Protein AF-A0A2A6BY30-F1 (afdb_monomer_lite)

InterPro domains:
  IPR001320 Ionotropic glutamate receptor, C-terminal [PF00060] (254-496)
  IPR014044 CAP domain [PF00188] (593-702)
  IPR014044 CAP domain [SM00198] (586-741)
  IPR019594 Ionotropic glutamate receptor, L-glutamate and glycine-binding domain [PF10613] (104-178)
  IPR019594 Ionotropic glutamate receptor, L-glutamate and glycine-binding domain [SM00918] (111-172)
  IPR035940 CAP superfamily [G3DSA:3.40.33.10] (583-754)
  IPR035940 CAP superfamily [SSF55797] (573-708)
  IPR052192 Ionotropic receptor [PTHR42643] (30-524)

Sequence (761 aa):
MLQLISVLFLLLIIASQLHGQQTIESLLSSLPTVSSSVQAENMTDMIIDLDHVLASVNKTEPVDSTIVPPPKTGFGDRPYMHAINNNYKKEDLLNRTLRLVIPKIEPPYVNYVNFSNSEVVRRGYGPGVVIEILKELSRRLNLTYEMIPYREGQWGSLENGNWSGAFGMMYRKEADILGGGAIMKSPEKFSDNTWLIVTAPFTWEVSISLEELVDERPTGRKDVDKQCMATHSNLDCASGVILYIFVRILIYANEHQFSMIQSVWIFYSVTLQQRGPVQPRSWTCRVLLSLWWMGSLTLWGTFTGALIALFAINKTTMPFYNVNQLLKLIQNGHWQIVMDGTTMTRTNMIKDSGGQTYKDLWYEMSVNRKVVYVQGTAIGVEYILTNANYVLFGPEDTIKYWVAADCRLKKINEGILPTYLSIPFAKNSEYSTYASNLIRELAERGFVEKWIRDYISFMAITNGNNKQCNTTNTASSKYLDLNKSQGAFWVLISGFVFAVTLFVMEILYNGIRTLFEFYKETILTRPVKRCEEKSMELRFSQKINRVMSNEPEVMSSLPRLFLILILSPVLSSFDESYVKREISVDLPHQIISYYNLLRDLHDSPPVIIDQELSGSALSWARHLSMTSNEDKCLYHSRLGGENIYFAWSTWGYNELEFARAAIRAFYEEIKFYNYSQPGLNLPAAHFTNMIWRNCEKIGIGVFHMNYTSSHGACKVKGTIDRPAMGYMLVVHQWPPSNIISPIEFERNVRPPKRSYSFEMR

Foldseek 3Di:
DVVVVVVVVVVVVVVVVDPDPPVVVVVVVPDDPDDDDDDDDDDPDDDPPPVVVVVVVPPPDDDPPPCPDPVPPDPPDDPAAPDQPPPDDLVVQADEEFEEEALAQFPQAAPDDDQDPVVCVVVVAGRHLLVVLVVVVCVSRVYHYDYDDFDPSFPFDQDPNATDGPVNCLQVVVGFWYRGWDWDDGCPPVPDWFNWFWFDKFFWWKKFQVLDPPLPPPPVPPPPVVVVVVVVLVVLLVQLVVLQVVQVVCVVVVWDHDDSVLSSVCLVCLLVVHDRPDAIDDPVSVVSSVVSNVVSVVVVVVVVVVVVVVLLDRDSDDCDQDLLSVLVCLVVVQAAEEEAPSDCVVLVCLCPDPDPSSVSVNCSCPVVVRYDHDNDVVVVLVVSNVDPRYMYTDGPLSLLLVCQLDVSMDIRPDTDDIITTTIGGRIPDSCSSVSSVSSSVCVSVCVSVVSSVSNSVVNSVVSVVPPRSDPDDDPPVSDCDCVNVVVVVVVVVVVVVVVVVVVVVVVVVVVVVVVVVVVVCVVVPDDPDDDDPDDPVVVVVVVVVVVVPDDDDDDDDDDPVVCCVPVVVVVVPDDDDDDDPDDPPCLVVLLLVLLQVVLVLFVAHRAAADAVQQVVQQVVLVCLVPDADQPDSDDDDPQALKDKDKDKALVDDDSNRVSCVRSCCLQVLVVVDDLVQFFDDPSNNSNQSSNFRPWHYKHKHKDKDWAQPQRHPVRDDHHVVGTMIMMMIMMHTPPHTRDGDSVSRNVGGGDGPDDDDPDDD

Secondary structure (DSSP, 8-state):
-HHHHHHHHHHHHHHHH---TTHHHHHHTT-----------S--SS---HHHHHHHHS-----------S--------TTS--------GGGGSS-EEEEE-----TTT-S-S---HHHHHHHSS-S-HHHHHHHHHHHHHT-EEEEE--SS-----EETTEE-HHHHHHHTTS-SEE-S-EEE--GGG-TTT--EEEEEEE-EEEEEE-TT-----S----SHHHHHHHHHHHHHHHHHHHHHHHHHHGGGGT-----HHHHHHHHHHHHTTPPPS----SHHHHHHHHHHHHHHHHHHHHHHHHHHHHHH------S-SSHHHHHHHHHTTS-EEEEETT-THHHHHHHT--SHHHHHHHHHHHTS--EEEESSHHHHHHHHHHSTTEEEEEEHHHHHHHHHH-TTEEEEEEES--EEEEEEB-TT-TTHHHHHHHHHHHHHTTHHHHHHHHHHHHHHHHTT--S---SS---------HHHHHHHHHHHHHHHHHHHHHHHHHHHHHHHHHHHHHHHHHHHT-----S--SSSHHHHHHHHHHHTTS-------S-HHHHHHHHTTTTT------------TTHHHHHHHHHHHHHHTTTPPPPEE-HHHHHHHHHHHHHHHH---SS-S----TTSSEEEEEEEESS---HHHHHHHHHHHHHGGGGG--TTS-S--GGGHHHHHHT-TT--EEEEEEEEEEESS-BGGGTB---SSSPEEEEEEEEEEES-S--S-HHHHHHH-PPPSS-------

Radius of gyration: 52.26 Å; chains: 1; bounding box: 102×67×150 Å

Organism: Pristionchus pacificus (NCBI:txid54126)

pLDDT: mean 70.7, std 21.25, range [24.23, 96.56]

Structure (mmCIF, N/CA/C/O backbone):
data_AF-A0A2A6BY30-F1
#
_entry.id   AF-A0A2A6BY30-F1
#
loop_
_atom_site.group_PDB
_atom_site.id
_atom_site.type_symbol
_atom_site.label_atom_id
_atom_site.label_alt_id
_atom_site.label_comp_id
_atom_site.label_asym_id
_atom_site.label_entity_id
_atom_site.label_seq_id
_atom_site.pdbx_PDB_ins_code
_atom_site.Cartn_x
_atom_site.Cartn_y
_atom_site.Cartn_z
_atom_site.occupancy
_atom_site.B_iso_or_equiv
_atom_site.auth_seq_id
_atom_site.auth_comp_id
_atom_site.auth_asym_id
_atom_site.auth_atom_id
_atom_site.pdbx_PDB_model_num
ATOM 1 N N . MET A 1 1 ? 30.949 18.738 -5.138 1.00 33.25 1 MET A N 1
ATOM 2 C CA . MET A 1 1 ? 31.839 17.675 -5.672 1.00 33.25 1 MET A CA 1
ATOM 3 C C . MET A 1 1 ? 31.997 17.718 -7.191 1.00 33.25 1 MET A C 1
ATOM 5 O O . MET A 1 1 ? 33.119 17.904 -7.631 1.00 33.25 1 MET A O 1
ATOM 9 N N . LEU A 1 2 ? 30.933 17.629 -8.002 1.00 33.72 2 LEU A N 1
ATOM 10 C CA . LEU A 1 2 ? 31.044 17.678 -9.478 1.00 33.72 2 LEU A CA 1
ATOM 11 C C . LEU A 1 2 ? 31.686 18.970 -10.030 1.00 33.72 2 LEU A C 1
ATOM 13 O O . LEU A 1 2 ? 32.495 18.893 -10.947 1.00 33.72 2 LEU A O 1
ATOM 17 N N . GLN A 1 3 ? 31.428 20.131 -9.417 1.00 34.69 3 GLN A N 1
ATOM 18 C CA . GLN A 1 3 ? 32.106 21.389 -9.779 1.00 34.69 3 GLN A CA 1
ATOM 19 C C . GLN A 1 3 ? 33.603 21.408 -9.408 1.00 34.69 3 GLN A C 1
ATOM 21 O O . GLN A 1 3 ? 34.427 21.972 -10.124 1.00 34.69 3 GLN A O 1
ATOM 26 N N . LEU A 1 4 ? 33.976 20.736 -8.316 1.00 36.81 4 LEU A N 1
ATOM 27 C CA . LEU A 1 4 ? 35.372 20.580 -7.891 1.00 36.81 4 LEU A CA 1
ATOM 28 C C . LEU A 1 4 ? 36.141 19.673 -8.859 1.00 36.81 4 LEU A C 1
ATOM 30 O O . LEU A 1 4 ? 37.288 19.953 -9.190 1.00 36.81 4 LEU A O 1
ATOM 34 N N . ILE A 1 5 ? 35.472 18.638 -9.374 1.00 47.06 5 ILE A N 1
ATOM 35 C CA . ILE A 1 5 ? 36.014 17.743 -10.398 1.00 47.06 5 ILE A CA 1
ATOM 36 C C . ILE A 1 5 ? 36.210 18.499 -11.716 1.00 47.06 5 ILE A C 1
ATOM 38 O O . ILE A 1 5 ? 37.262 18.344 -12.323 1.00 47.06 5 ILE A O 1
ATOM 42 N N . SER A 1 6 ? 35.283 19.375 -12.127 1.00 41.75 6 SER A N 1
ATOM 43 C CA . SER A 1 6 ? 35.460 20.190 -13.342 1.00 41.75 6 SER A CA 1
ATOM 44 C C . SER A 1 6 ? 36.597 21.213 -13.237 1.00 41.75 6 SER A C 1
ATOM 46 O O . SER A 1 6 ? 37.291 21.443 -14.224 1.00 41.75 6 SER A O 1
ATOM 48 N N . VAL A 1 7 ? 36.840 21.786 -12.050 1.00 51.97 7 VAL A N 1
ATOM 49 C CA . VAL A 1 7 ? 37.968 22.709 -11.814 1.00 51.97 7 VAL A CA 1
ATOM 50 C C . VAL A 1 7 ? 39.300 21.955 -11.810 1.00 51.97 7 VAL A C 1
ATOM 52 O O . VAL A 1 7 ? 40.253 22.399 -12.447 1.00 51.97 7 VAL A O 1
ATOM 55 N N . LEU A 1 8 ? 39.355 20.771 -11.188 1.00 49.41 8 LEU A N 1
ATOM 56 C CA . LEU A 1 8 ? 40.518 19.879 -11.279 1.00 49.41 8 LEU A CA 1
ATOM 57 C C . LEU A 1 8 ? 40.790 19.438 -12.723 1.00 49.41 8 LEU A C 1
ATOM 59 O O . LEU A 1 8 ? 41.944 19.349 -13.132 1.00 49.41 8 LEU A O 1
ATOM 63 N N . PHE A 1 9 ? 39.734 19.208 -13.505 1.00 47.56 9 PHE A N 1
ATOM 64 C CA . PHE A 1 9 ? 39.830 18.852 -14.918 1.00 47.56 9 PHE A CA 1
ATOM 65 C C . PHE A 1 9 ? 40.419 19.997 -15.750 1.00 47.56 9 PHE A C 1
ATOM 67 O O . PHE A 1 9 ? 41.299 19.764 -16.574 1.00 47.56 9 PHE A O 1
ATOM 74 N N . LEU A 1 10 ? 40.005 21.241 -15.489 1.00 48.12 10 LEU A N 1
ATOM 75 C CA . LEU A 1 10 ? 40.558 22.424 -16.152 1.00 48.12 10 LEU A CA 1
ATOM 76 C C . LEU A 1 10 ? 42.039 22.639 -15.799 1.00 48.12 10 LEU A C 1
ATOM 78 O O . LEU A 1 10 ? 42.848 22.934 -16.676 1.00 48.12 10 LEU A O 1
ATOM 82 N N . LEU A 1 11 ? 42.408 22.435 -14.530 1.00 48.81 11 LEU A N 1
ATOM 83 C CA . LEU A 1 11 ? 43.788 22.567 -14.051 1.00 48.81 11 LEU A CA 1
ATOM 84 C C . LEU A 1 11 ? 44.710 21.481 -14.623 1.00 48.81 11 LEU A C 1
ATOM 86 O O . LEU A 1 11 ? 45.842 21.776 -14.998 1.00 48.81 11 LEU A O 1
ATOM 90 N N . LEU A 1 12 ? 44.218 20.247 -14.769 1.00 52.03 12 LEU A N 1
ATOM 91 C CA . LEU A 1 12 ? 44.946 19.155 -15.426 1.00 52.03 12 LEU A CA 1
ATOM 92 C C . LEU A 1 12 ? 45.107 19.383 -16.936 1.00 52.03 12 LEU A C 1
ATOM 94 O O . LEU A 1 12 ? 46.146 19.040 -17.500 1.00 52.03 12 LEU A O 1
ATOM 98 N N . ILE A 1 13 ? 44.124 20.013 -17.588 1.00 49.66 13 ILE A N 1
ATOM 99 C CA . ILE A 1 13 ? 44.218 20.417 -18.997 1.00 49.66 13 ILE A CA 1
ATOM 100 C C . ILE A 1 13 ? 45.301 21.488 -19.175 1.00 49.66 13 ILE A C 1
ATOM 102 O O . ILE A 1 13 ? 46.151 21.334 -20.053 1.00 49.66 13 ILE A O 1
ATOM 106 N N . ILE A 1 14 ? 45.325 22.511 -18.312 1.00 47.56 14 ILE A N 1
ATOM 107 C CA . ILE A 1 14 ? 46.341 23.578 -18.325 1.00 47.56 14 ILE A CA 1
ATOM 108 C C . ILE A 1 14 ? 47.738 23.003 -18.039 1.00 47.56 14 ILE A C 1
ATOM 110 O O . ILE A 1 14 ? 48.695 23.344 -18.734 1.00 47.56 14 ILE A O 1
ATOM 114 N N . ALA A 1 15 ? 47.850 22.067 -17.092 1.00 43.84 15 ALA A N 1
ATOM 115 C CA . ALA A 1 15 ? 49.105 21.388 -16.771 1.00 43.84 15 ALA A CA 1
ATOM 116 C C . ALA A 1 15 ? 49.618 20.486 -17.912 1.00 43.84 15 ALA A C 1
ATOM 118 O O . ALA A 1 15 ? 50.825 20.350 -18.082 1.00 43.84 15 ALA A O 1
ATOM 119 N N . SER A 1 16 ? 48.730 19.900 -18.726 1.00 45.09 16 SER A N 1
ATOM 120 C CA . SER A 1 16 ? 49.138 19.059 -19.866 1.00 45.09 16 SER A CA 1
ATOM 121 C C . SER A 1 16 ? 49.586 19.851 -21.104 1.00 45.09 16 SER A C 1
ATOM 123 O O . SER A 1 16 ? 50.253 19.292 -21.972 1.00 45.09 16 SER A O 1
ATOM 125 N N . GLN A 1 17 ? 49.233 21.140 -21.196 1.00 46.47 17 GLN A N 1
ATOM 126 C CA . GLN A 1 17 ? 49.525 22.002 -22.353 1.00 46.47 17 GLN A CA 1
ATOM 127 C C . GLN A 1 17 ? 50.845 22.787 -22.222 1.00 46.47 17 GLN A C 1
ATOM 129 O O . GLN A 1 17 ? 51.369 23.268 -23.224 1.00 46.47 17 GLN A O 1
ATOM 134 N N . LEU A 1 18 ? 51.417 22.906 -21.019 1.00 41.84 18 LEU A N 1
ATOM 135 C CA . LEU A 1 18 ? 52.656 23.653 -20.774 1.00 41.84 18 LEU A CA 1
ATOM 136 C C . LEU A 1 18 ? 53.847 22.698 -20.616 1.00 41.84 18 LEU A C 1
ATOM 138 O O . LEU A 1 18 ? 54.135 22.187 -19.538 1.00 41.84 18 LEU A O 1
ATOM 142 N N . HIS A 1 19 ? 54.563 22.464 -21.716 1.00 48.75 19 HIS A N 1
ATOM 143 C CA . HIS A 1 19 ? 55.845 21.758 -21.707 1.00 48.75 19 HIS A CA 1
ATOM 144 C C . HIS A 1 19 ? 56.941 22.709 -21.188 1.00 48.75 19 HIS A C 1
ATOM 146 O O . HIS A 1 19 ? 57.537 23.463 -21.952 1.00 48.75 19 HIS A O 1
ATOM 152 N N . GLY A 1 20 ? 57.176 22.725 -19.874 1.00 39.56 20 GLY A N 1
ATOM 153 C CA . GLY A 1 20 ? 58.232 23.544 -19.273 1.00 39.56 20 GLY A CA 1
ATOM 154 C C . GLY A 1 20 ? 58.295 23.399 -17.756 1.00 39.56 20 GLY A C 1
ATOM 155 O O . GLY A 1 20 ? 57.488 23.965 -17.031 1.00 39.56 20 GLY A O 1
ATOM 156 N N . GLN A 1 21 ? 59.276 22.644 -17.269 1.00 43.91 21 GLN A N 1
ATOM 157 C CA . GLN A 1 21 ? 59.407 22.230 -15.867 1.00 43.91 21 GLN A CA 1
ATOM 158 C C . GLN A 1 21 ? 59.802 23.369 -14.895 1.00 43.91 21 GLN A C 1
ATOM 160 O O . GLN A 1 21 ? 59.865 23.138 -13.695 1.00 43.91 21 GLN A O 1
ATOM 165 N N . GLN A 1 22 ? 60.044 24.597 -15.379 1.00 42.16 22 GLN A N 1
ATOM 166 C CA . GLN A 1 22 ? 60.512 25.732 -14.561 1.00 42.16 22 GLN A CA 1
ATOM 167 C C . GLN A 1 22 ? 59.430 26.765 -14.195 1.00 42.16 22 GLN A C 1
ATOM 169 O O . GLN A 1 22 ? 59.642 27.565 -13.290 1.00 42.16 22 GLN A O 1
ATOM 174 N N . THR A 1 23 ? 58.256 26.751 -14.831 1.00 42.25 23 THR A N 1
ATOM 175 C CA . THR A 1 23 ? 57.176 27.722 -14.547 1.00 42.25 23 THR A CA 1
ATOM 176 C C . THR A 1 23 ? 56.245 27.291 -13.413 1.00 42.25 23 THR A C 1
ATOM 178 O O . THR A 1 23 ? 55.549 28.128 -12.845 1.00 42.25 23 THR A O 1
ATOM 181 N N . ILE A 1 24 ? 56.234 26.004 -13.048 1.00 45.97 24 ILE A N 1
ATOM 182 C CA . ILE A 1 24 ? 55.342 25.462 -12.008 1.00 45.97 24 ILE A CA 1
ATOM 183 C C . ILE A 1 24 ? 55.808 25.879 -10.603 1.00 45.97 24 ILE A C 1
ATOM 185 O O . ILE A 1 24 ? 54.979 26.234 -9.766 1.00 45.97 24 ILE A O 1
ATOM 189 N N . GLU A 1 25 ? 57.120 25.930 -10.355 1.00 43.41 25 GLU A N 1
ATOM 190 C CA . GLU A 1 25 ? 57.662 26.344 -9.053 1.00 43.41 25 GLU A CA 1
ATOM 191 C C . GLU A 1 25 ? 57.509 27.855 -8.799 1.00 43.41 25 GLU A C 1
ATOM 193 O O . GLU A 1 25 ? 57.219 28.245 -7.669 1.00 43.41 25 GLU A O 1
ATOM 198 N N . SER A 1 26 ? 57.579 28.709 -9.834 1.00 43.16 26 SER A N 1
ATOM 199 C CA . SER A 1 26 ? 57.380 30.163 -9.669 1.00 43.16 26 SER A CA 1
ATOM 200 C C . SER A 1 26 ? 55.904 30.571 -9.524 1.00 43.16 26 SER A C 1
ATOM 202 O O . SER A 1 26 ? 55.591 31.619 -8.953 1.00 43.16 26 SER A O 1
ATOM 204 N N . LEU A 1 27 ? 54.975 29.758 -10.042 1.00 39.09 27 LEU A N 1
ATOM 205 C CA . LEU A 1 27 ? 53.528 29.954 -9.876 1.00 39.09 27 LEU A CA 1
ATOM 206 C C . LEU A 1 27 ? 53.037 29.469 -8.506 1.00 39.09 27 LEU A C 1
ATOM 208 O O . LEU A 1 27 ? 52.158 30.093 -7.918 1.00 39.09 27 LEU A O 1
ATOM 212 N N . LEU A 1 28 ? 53.639 28.410 -7.956 1.00 43.88 28 LEU A N 1
ATOM 213 C CA . LEU A 1 28 ? 53.356 27.952 -6.592 1.00 43.88 28 LEU A CA 1
ATOM 214 C C . LEU A 1 28 ? 53.924 28.901 -5.524 1.00 43.88 28 LEU A C 1
ATOM 216 O O . LEU A 1 28 ? 53.321 29.040 -4.462 1.00 43.88 28 LEU A O 1
ATOM 220 N N . SER A 1 29 ? 55.029 29.601 -5.807 1.00 42.88 29 SER A N 1
ATOM 221 C CA . SER A 1 29 ? 55.649 30.553 -4.873 1.00 42.88 29 SER A CA 1
ATOM 222 C C . SER A 1 29 ? 55.017 31.953 -4.859 1.00 42.88 29 SER A C 1
ATOM 224 O O . SER A 1 29 ? 55.429 32.787 -4.056 1.00 42.88 29 SER A O 1
ATOM 226 N N . SER A 1 30 ? 54.062 32.247 -5.750 1.00 38.50 30 SER A N 1
ATOM 227 C CA . SER A 1 30 ? 53.419 33.570 -5.882 1.00 38.50 30 SER A CA 1
ATOM 228 C C . SER A 1 30 ? 51.968 33.619 -5.383 1.00 38.50 30 SER A C 1
ATOM 230 O O . SER A 1 30 ? 51.309 34.652 -5.502 1.00 38.50 30 SER A O 1
ATOM 232 N N . LEU A 1 31 ? 51.467 32.539 -4.776 1.00 32.06 31 LEU A N 1
ATOM 233 C CA . LEU A 1 31 ? 50.150 32.534 -4.138 1.00 32.06 31 LEU A CA 1
ATOM 234 C C . LEU A 1 31 ? 50.190 33.324 -2.815 1.00 32.06 31 LEU A C 1
ATOM 236 O O . LEU A 1 31 ? 50.985 32.991 -1.933 1.00 32.06 31 LEU A O 1
ATOM 240 N N . PRO A 1 32 ? 49.340 34.353 -2.636 1.00 30.23 32 PRO A N 1
ATOM 241 C CA . PRO A 1 32 ? 49.286 35.098 -1.391 1.00 30.23 32 PRO A CA 1
ATOM 242 C C . PRO A 1 32 ? 48.630 34.241 -0.304 1.00 30.23 32 PRO A C 1
ATOM 244 O O . PRO A 1 32 ? 47.527 33.718 -0.470 1.00 30.23 32 PRO A O 1
ATOM 247 N N . THR A 1 33 ? 49.296 34.127 0.843 1.00 42.72 33 THR A N 1
ATOM 248 C CA . THR A 1 33 ? 48.683 33.650 2.084 1.00 42.72 33 THR A CA 1
ATOM 249 C C . THR A 1 33 ? 47.653 34.682 2.535 1.00 42.72 33 THR A C 1
ATOM 251 O O . THR A 1 33 ? 48.025 35.720 3.081 1.00 42.72 33 THR A O 1
ATOM 254 N N . VAL A 1 34 ? 46.365 34.425 2.295 1.00 26.98 34 VAL A N 1
ATOM 255 C CA . VAL A 1 34 ? 45.281 35.269 2.811 1.00 26.98 34 VAL A CA 1
ATOM 256 C C . VAL A 1 34 ? 44.438 34.477 3.799 1.00 26.98 34 VAL A C 1
ATOM 258 O O . VAL A 1 34 ? 43.684 33.567 3.464 1.00 26.98 34 VAL A O 1
ATOM 261 N N . SER A 1 35 ? 44.637 34.878 5.047 1.00 26.48 35 SER A N 1
ATOM 262 C CA . SER A 1 35 ? 43.783 34.716 6.210 1.00 26.48 35 SER A CA 1
ATOM 263 C C . SER A 1 35 ? 42.327 35.115 5.951 1.00 26.48 35 SER A C 1
ATOM 265 O O . SER A 1 35 ? 42.061 36.132 5.319 1.00 26.48 35 SER A O 1
ATOM 267 N N . SER A 1 36 ? 41.416 34.343 6.544 1.00 33.19 36 SER A N 1
ATOM 268 C CA . SER A 1 36 ? 40.097 34.737 7.061 1.00 33.19 36 SER A CA 1
ATOM 269 C C . SER A 1 36 ? 39.609 36.164 6.756 1.00 33.19 36 SER A C 1
ATOM 271 O O . SER A 1 36 ? 40.077 37.119 7.376 1.00 33.19 36 SER A O 1
ATOM 273 N N . SER A 1 37 ? 38.586 36.301 5.908 1.00 27.16 37 SER A N 1
ATOM 274 C CA . SER A 1 37 ? 37.353 37.062 6.194 1.00 27.16 37 SER A CA 1
ATOM 275 C C . SER A 1 37 ? 36.474 37.224 4.941 1.00 27.16 37 SER A C 1
ATOM 277 O O . SER A 1 37 ? 36.976 37.372 3.833 1.00 27.16 37 SER A O 1
ATOM 279 N N . VAL A 1 38 ? 35.158 37.273 5.187 1.00 24.55 38 VAL A N 1
ATOM 280 C CA . VAL A 1 38 ? 34.067 37.801 4.340 1.00 24.55 38 VAL A CA 1
ATOM 281 C C . VAL A 1 38 ? 33.235 36.798 3.506 1.00 24.55 38 VAL A C 1
ATOM 283 O O . VAL A 1 38 ? 33.540 36.456 2.371 1.00 24.55 38 VAL A O 1
ATOM 286 N N . GLN A 1 39 ? 32.113 36.433 4.148 1.00 24.23 39 GLN A N 1
ATOM 287 C CA . GLN A 1 39 ? 30.737 36.228 3.655 1.00 24.23 39 GLN A CA 1
ATOM 288 C C . GLN A 1 39 ? 30.442 35.108 2.647 1.00 24.23 39 GLN A C 1
ATOM 290 O O . GLN A 1 39 ? 30.376 35.300 1.437 1.00 24.23 39 GLN A O 1
ATOM 295 N N . ALA A 1 40 ? 30.092 33.952 3.218 1.00 24.56 40 ALA A N 1
ATOM 296 C CA . ALA A 1 40 ? 29.190 32.984 2.618 1.00 24.56 40 ALA A CA 1
ATOM 297 C C . ALA A 1 40 ? 27.737 33.372 2.951 1.00 24.56 40 ALA A C 1
ATOM 299 O O . ALA A 1 40 ? 27.296 33.201 4.085 1.00 24.56 40 ALA A O 1
ATOM 300 N N . GLU A 1 41 ? 26.993 33.863 1.965 1.00 31.44 41 GLU A N 1
ATOM 301 C CA . GLU A 1 41 ? 25.533 33.770 1.954 1.00 31.44 41 GLU A CA 1
ATOM 302 C C . GLU A 1 41 ? 25.119 32.842 0.803 1.00 31.44 41 GLU A C 1
ATOM 304 O O . GLU A 1 41 ? 25.623 32.946 -0.316 1.00 31.44 41 GLU A O 1
ATOM 309 N N . ASN A 1 42 ? 24.187 31.938 1.114 1.00 34.75 42 ASN A N 1
ATOM 310 C CA . ASN A 1 42 ? 23.412 31.083 0.207 1.00 34.75 42 ASN A CA 1
ATOM 311 C C . ASN A 1 42 ? 24.061 29.820 -0.380 1.00 34.75 42 ASN A C 1
ATOM 313 O O . ASN A 1 42 ? 23.927 29.541 -1.572 1.00 34.75 42 ASN A O 1
ATOM 317 N N . MET A 1 43 ? 24.645 28.965 0.470 1.00 25.84 43 MET A N 1
ATOM 318 C CA . MET A 1 43 ? 24.829 27.548 0.113 1.00 25.84 43 MET A CA 1
ATOM 319 C C . MET A 1 43 ? 24.880 26.611 1.333 1.00 25.84 43 MET A C 1
ATOM 321 O O . MET A 1 43 ? 25.845 25.883 1.539 1.00 25.84 43 MET A O 1
ATOM 325 N N . THR A 1 44 ? 23.827 26.611 2.149 1.00 28.27 44 THR A N 1
ATOM 326 C CA . THR A 1 44 ? 23.632 25.650 3.253 1.00 28.27 44 THR A CA 1
ATOM 327 C C . THR A 1 44 ? 22.167 25.246 3.330 1.00 28.27 44 THR A C 1
ATOM 329 O O . THR A 1 44 ? 21.450 25.693 4.211 1.00 28.27 44 THR A O 1
ATOM 332 N N . ASP A 1 45 ? 21.729 24.418 2.381 1.00 27.77 45 ASP A N 1
ATOM 333 C CA . ASP A 1 45 ? 20.396 23.796 2.403 1.00 27.77 45 ASP A CA 1
ATOM 334 C C . ASP A 1 45 ? 20.429 22.392 1.771 1.00 27.77 45 ASP A C 1
ATOM 336 O O . ASP A 1 45 ? 19.528 21.992 1.043 1.00 27.77 45 ASP A O 1
ATOM 340 N N . MET A 1 46 ? 21.508 21.623 1.981 1.00 29.86 46 MET A N 1
ATOM 341 C CA . MET A 1 46 ? 21.488 20.172 1.715 1.00 29.86 46 MET A CA 1
ATOM 342 C C . MET A 1 46 ? 22.706 19.424 2.274 1.00 29.86 46 MET A C 1
ATOM 344 O O . MET A 1 46 ? 23.357 18.651 1.578 1.00 29.86 46 MET A O 1
ATOM 348 N N . ILE A 1 47 ? 23.030 19.626 3.548 1.00 27.52 47 ILE A N 1
ATOM 349 C CA . ILE A 1 47 ? 23.819 18.650 4.305 1.00 27.52 47 ILE A CA 1
ATOM 350 C C . ILE A 1 47 ? 23.072 18.459 5.616 1.00 27.52 47 ILE A C 1
ATOM 352 O O . ILE A 1 47 ? 22.948 19.387 6.406 1.00 27.52 47 ILE A O 1
ATOM 356 N N . ILE A 1 48 ? 22.490 17.272 5.777 1.00 34.00 48 ILE A N 1
ATOM 357 C CA . ILE A 1 48 ? 21.860 16.843 7.021 1.00 34.00 48 ILE A CA 1
ATOM 358 C C . ILE A 1 48 ? 22.960 16.848 8.073 1.00 34.00 48 ILE A C 1
ATOM 360 O O . ILE A 1 48 ? 23.902 16.059 8.022 1.00 34.00 48 ILE A O 1
ATOM 364 N N . ASP A 1 49 ? 22.830 17.817 8.962 1.00 30.41 49 ASP A N 1
ATOM 365 C CA . ASP A 1 49 ? 23.727 18.114 10.052 1.00 30.41 49 ASP A CA 1
ATOM 366 C C . ASP A 1 49 ? 23.686 16.965 11.071 1.00 30.41 49 ASP A C 1
ATOM 368 O O . ASP A 1 49 ? 22.761 16.832 11.879 1.00 30.41 49 ASP A O 1
ATOM 372 N N . LEU A 1 50 ? 24.675 16.074 10.973 1.00 33.69 50 LEU A N 1
ATOM 373 C CA . LEU A 1 50 ? 24.885 14.979 11.918 1.00 33.69 50 LEU A CA 1
ATOM 374 C C . LEU A 1 50 ? 25.228 15.526 13.319 1.00 33.69 50 LEU A C 1
ATOM 376 O O . LEU A 1 50 ? 24.978 14.838 14.311 1.00 33.69 50 LEU A O 1
ATOM 380 N N . ASP A 1 51 ? 25.679 16.784 13.420 1.00 30.84 51 ASP A N 1
ATOM 381 C CA . ASP A 1 51 ? 25.894 17.468 14.696 1.00 30.84 51 ASP A CA 1
ATOM 382 C C . ASP A 1 51 ? 24.581 17.956 15.320 1.00 30.84 51 ASP A C 1
ATOM 384 O O . ASP A 1 51 ? 24.481 18.016 16.543 1.00 30.84 51 ASP A O 1
ATOM 388 N N . HIS A 1 52 ? 23.515 18.174 14.541 1.00 35.69 52 HIS A N 1
ATOM 389 C CA . HIS A 1 52 ? 22.193 18.507 15.089 1.00 35.69 52 HIS A CA 1
ATOM 390 C C . HIS A 1 52 ? 21.479 17.281 15.692 1.00 35.69 52 HIS A C 1
ATOM 392 O O . HIS A 1 52 ? 20.673 17.417 16.619 1.00 35.69 52 HIS A O 1
ATOM 398 N N . VAL A 1 53 ? 21.820 16.073 15.219 1.00 38.97 53 VAL A N 1
ATOM 399 C CA . VAL A 1 53 ? 21.399 14.801 15.830 1.00 38.97 53 VAL A CA 1
ATOM 400 C C . VAL A 1 53 ? 22.249 14.500 17.066 1.00 38.97 53 VAL A C 1
ATOM 402 O O . VAL A 1 53 ? 21.695 14.160 18.110 1.00 38.97 53 VAL A O 1
ATOM 405 N N . LEU A 1 54 ? 23.568 14.714 17.017 1.00 33.78 54 LEU A N 1
ATOM 406 C CA . LEU A 1 54 ? 24.449 14.504 18.174 1.00 33.78 54 LEU A CA 1
ATOM 407 C C . LEU A 1 54 ? 24.245 15.552 19.287 1.00 33.78 54 LEU A C 1
ATOM 409 O O . LEU A 1 54 ? 24.331 15.209 20.467 1.00 33.78 54 LEU A O 1
ATOM 413 N N . ALA A 1 55 ? 23.842 16.783 18.957 1.00 31.59 55 ALA A N 1
ATOM 414 C CA . ALA A 1 55 ? 23.444 17.805 19.930 1.00 31.59 55 ALA A CA 1
ATOM 415 C C . ALA A 1 55 ? 22.073 17.530 20.580 1.00 31.59 55 ALA A C 1
ATOM 417 O O . ALA A 1 55 ? 21.799 18.049 21.663 1.00 31.59 55 ALA A O 1
ATOM 418 N N . SER A 1 56 ? 21.236 16.678 19.970 1.00 32.56 56 SER A N 1
ATOM 419 C CA . SER A 1 56 ? 20.006 16.158 20.595 1.00 32.56 56 SER A CA 1
ATOM 420 C C . SER A 1 56 ? 20.248 14.936 21.493 1.00 32.56 56 SER A C 1
ATOM 422 O O . SER A 1 56 ? 19.399 14.607 22.316 1.00 32.56 56 SER A O 1
ATOM 424 N N . VAL A 1 57 ? 21.422 14.298 21.378 1.00 36.31 57 VAL A N 1
ATOM 425 C CA . VAL A 1 57 ? 21.835 13.145 22.197 1.00 36.31 57 VAL A CA 1
ATOM 426 C C . VAL A 1 57 ? 22.669 13.569 23.419 1.00 36.31 57 VAL A C 1
ATOM 428 O O . VAL A 1 57 ? 22.638 12.875 24.429 1.00 36.31 57 VAL A O 1
ATOM 431 N N . ASN A 1 58 ? 23.344 14.729 23.386 1.00 29.97 58 ASN A N 1
ATOM 432 C CA . ASN A 1 58 ? 24.257 15.178 24.455 1.00 29.97 58 ASN A CA 1
ATOM 433 C C . ASN A 1 58 ? 23.789 16.378 25.303 1.00 29.97 58 ASN A C 1
ATOM 435 O O . ASN A 1 58 ? 24.570 16.905 26.096 1.00 29.97 58 ASN A O 1
ATOM 439 N N . LYS A 1 59 ? 22.518 16.789 25.224 1.00 29.19 59 LYS A N 1
ATOM 440 C CA . LYS A 1 59 ? 21.911 17.665 26.245 1.00 29.19 59 LYS A CA 1
ATOM 441 C C . LYS A 1 59 ? 21.203 16.840 27.317 1.00 29.19 59 LYS A C 1
ATOM 443 O O . LYS A 1 59 ? 19.985 16.859 27.449 1.00 29.19 59 LYS A O 1
ATOM 448 N N . THR A 1 60 ? 21.996 16.138 28.118 1.00 30.03 60 THR A N 1
ATOM 449 C CA . THR A 1 60 ? 21.635 15.853 29.508 1.00 30.03 60 THR A CA 1
ATOM 450 C C . THR A 1 60 ? 21.856 17.133 30.312 1.00 30.03 60 THR A C 1
ATOM 452 O O . THR A 1 60 ? 22.916 17.328 30.905 1.00 30.03 60 THR A O 1
ATOM 455 N N . GLU A 1 61 ? 20.879 18.039 30.291 1.00 27.67 61 GLU A N 1
ATOM 456 C CA . GLU A 1 61 ? 20.725 18.979 31.401 1.00 27.67 61 GLU A CA 1
ATOM 457 C C . GLU A 1 61 ? 20.194 18.210 32.619 1.00 27.67 61 GLU A C 1
ATOM 459 O O . GLU A 1 61 ? 19.501 17.198 32.459 1.00 27.67 61 GLU A O 1
ATOM 464 N N . PRO A 1 62 ? 20.620 18.603 33.830 1.00 25.67 62 PRO A N 1
ATOM 465 C CA . PRO A 1 62 ? 20.571 17.752 35.001 1.00 25.67 62 PRO A CA 1
ATOM 466 C C . PRO A 1 62 ? 19.126 17.406 35.330 1.00 25.67 62 PRO A C 1
ATOM 468 O O . PRO A 1 62 ? 18.279 18.280 35.506 1.00 25.67 62 PRO A O 1
ATOM 471 N N . VAL A 1 63 ? 18.880 16.102 35.432 1.00 27.69 63 VAL A N 1
ATOM 472 C CA . VAL A 1 63 ? 17.731 15.545 36.131 1.00 27.69 63 VAL A CA 1
ATOM 473 C C . VAL A 1 63 ? 17.775 16.133 37.537 1.00 27.69 63 VAL A C 1
ATOM 475 O O . VAL A 1 63 ? 18.564 15.687 38.372 1.00 27.69 63 VAL A O 1
ATOM 478 N N . ASP A 1 64 ? 16.964 17.163 37.778 1.00 25.47 64 ASP A N 1
ATOM 479 C CA . ASP A 1 64 ? 16.551 17.521 39.122 1.00 25.47 64 ASP A CA 1
ATOM 480 C C . ASP A 1 64 ? 15.853 16.279 39.672 1.00 25.47 64 ASP A C 1
ATOM 482 O O . ASP A 1 64 ? 14.738 15.915 39.297 1.00 25.47 64 ASP A O 1
ATOM 486 N N . SER A 1 65 ? 16.604 15.545 40.482 1.00 29.44 65 SER A N 1
ATOM 487 C CA . SER A 1 65 ? 16.225 14.312 41.149 1.00 29.44 65 SER A CA 1
ATOM 488 C C . SER A 1 65 ? 15.320 14.596 42.343 1.00 29.44 65 SER A C 1
ATOM 490 O O . SER A 1 65 ? 15.331 13.873 43.340 1.00 29.44 65 SER A O 1
ATOM 492 N N . THR A 1 66 ? 14.438 15.586 42.217 1.00 27.98 66 THR A N 1
ATOM 493 C CA . THR A 1 66 ? 13.138 15.476 42.852 1.00 27.98 66 THR A CA 1
ATOM 494 C C . THR A 1 66 ? 12.360 14.451 42.043 1.00 27.98 66 THR A C 1
ATOM 496 O O . THR A 1 66 ? 11.721 14.733 41.036 1.00 27.98 66 THR A O 1
ATOM 499 N N . ILE A 1 67 ? 12.488 13.197 42.481 1.00 31.84 67 ILE A N 1
ATOM 500 C CA . ILE A 1 67 ? 11.572 12.110 42.158 1.00 31.84 67 ILE A CA 1
ATOM 501 C C . ILE A 1 67 ? 10.170 12.659 42.434 1.00 31.84 67 ILE A C 1
ATOM 503 O O . ILE A 1 67 ? 9.675 12.583 43.557 1.00 31.84 67 ILE A O 1
ATOM 507 N N . VAL A 1 68 ? 9.533 13.253 41.427 1.00 27.39 68 VAL A N 1
ATOM 508 C CA . VAL A 1 68 ? 8.085 13.314 41.377 1.00 27.39 68 VAL A CA 1
ATOM 509 C C . VAL A 1 68 ? 7.729 11.856 41.138 1.00 27.39 68 VAL A C 1
ATOM 511 O O . VAL A 1 68 ? 8.032 11.330 40.062 1.00 27.39 68 VAL A O 1
ATOM 514 N N . PRO A 1 69 ? 7.221 11.140 42.157 1.00 24.53 69 PRO A N 1
ATOM 515 C CA . PRO A 1 69 ? 6.845 9.754 41.960 1.00 24.53 69 PRO A CA 1
ATOM 516 C C . PRO A 1 69 ? 5.856 9.702 40.786 1.00 24.53 69 PRO A C 1
ATOM 518 O O . PRO A 1 69 ? 5.176 10.708 40.539 1.00 24.53 69 PRO A O 1
ATOM 521 N N . PRO A 1 70 ? 5.740 8.561 40.073 1.00 27.25 70 PRO A N 1
ATOM 522 C CA . PRO A 1 70 ? 4.625 8.358 39.143 1.00 27.25 70 PRO A CA 1
ATOM 523 C C . PRO A 1 70 ? 3.370 8.894 39.831 1.00 27.25 70 PRO A C 1
ATOM 525 O O . PRO A 1 70 ? 3.242 8.600 41.028 1.00 27.25 70 PRO A O 1
ATOM 528 N N . PRO A 1 71 ? 2.535 9.738 39.177 1.00 26.09 71 PRO A N 1
ATOM 529 C CA . PRO A 1 71 ? 1.416 10.386 39.852 1.00 26.09 71 PRO A CA 1
ATOM 530 C C . PRO A 1 71 ? 0.713 9.279 40.601 1.00 26.09 71 PRO A C 1
ATOM 532 O O . PRO A 1 71 ? 0.297 8.317 39.954 1.00 26.09 71 PRO A O 1
ATOM 535 N N . LYS A 1 72 ? 0.789 9.328 41.943 1.00 26.78 72 LYS A N 1
ATOM 536 C CA . LYS A 1 72 ? 0.503 8.171 42.787 1.00 26.78 72 LYS A CA 1
ATOM 537 C C . LYS A 1 72 ? -0.812 7.623 42.275 1.00 26.78 72 LYS A C 1
ATOM 539 O O . LYS A 1 72 ? -1.831 8.292 42.404 1.00 26.78 72 LYS A O 1
ATOM 544 N N . THR A 1 73 ? -0.795 6.442 41.666 1.00 32.12 73 THR A N 1
ATOM 545 C CA . THR A 1 73 ? -2.002 5.746 41.224 1.00 32.12 73 THR A CA 1
ATOM 546 C C . THR A 1 73 ? -2.700 5.168 42.452 1.00 32.12 73 THR A C 1
ATOM 548 O O . THR A 1 73 ? -3.055 3.998 42.497 1.00 32.12 73 THR A O 1
ATOM 551 N N . GLY A 1 74 ? -2.850 5.984 43.492 1.00 27.67 74 GLY A N 1
ATOM 552 C CA . GLY A 1 74 ? -3.970 5.875 44.386 1.00 27.67 74 GLY A CA 1
ATOM 553 C C . GLY A 1 74 ? -5.141 6.514 43.660 1.00 27.67 74 GLY A C 1
ATOM 554 O O . GLY A 1 74 ? -5.050 7.630 43.159 1.00 27.67 74 GLY A O 1
ATOM 555 N N . PHE A 1 75 ? -6.270 5.828 43.654 1.00 38.56 75 PHE A N 1
ATOM 556 C CA . PHE A 1 75 ? -7.596 6.398 43.411 1.00 38.56 75 PHE A CA 1
ATOM 557 C C . PHE A 1 75 ? -7.988 7.466 44.470 1.00 38.56 75 PHE A C 1
ATOM 559 O O . PHE A 1 75 ? -9.168 7.692 44.728 1.00 38.56 75 PHE A O 1
ATOM 566 N N . GLY A 1 76 ? -7.012 8.111 45.114 1.00 29.59 76 GLY A N 1
ATOM 567 C CA . GLY A 1 76 ? -7.202 9.223 46.029 1.00 29.59 76 GLY A CA 1
ATOM 568 C C . GLY A 1 76 ? -7.315 10.507 45.221 1.00 29.59 76 GLY A C 1
ATOM 569 O O . GLY A 1 76 ? -6.412 10.842 44.462 1.00 29.59 76 GLY A O 1
ATOM 570 N N . ASP A 1 77 ? -8.440 11.190 45.389 1.00 29.56 77 ASP A N 1
ATOM 571 C CA . ASP A 1 77 ? -8.712 12.559 44.941 1.00 29.56 77 ASP A CA 1
ATOM 572 C C . ASP A 1 77 ? -9.037 12.765 43.451 1.00 29.56 77 ASP A C 1
ATOM 574 O O . ASP A 1 77 ? -8.539 13.681 42.798 1.00 29.56 77 ASP A O 1
ATOM 578 N N . ARG A 1 78 ? -9.985 11.977 42.911 1.00 38.31 78 ARG A N 1
ATOM 579 C CA . ARG A 1 78 ? -10.798 12.425 41.757 1.00 38.31 78 ARG A CA 1
ATOM 580 C C . ARG A 1 78 ? -12.187 12.894 42.228 1.00 38.31 78 ARG A C 1
ATOM 582 O O . ARG A 1 78 ? -12.857 12.135 42.926 1.00 38.31 78 ARG A O 1
ATOM 589 N N . PRO A 1 79 ? -12.674 14.075 41.803 1.00 33.06 79 PRO A N 1
ATOM 590 C CA . PRO A 1 79 ? -13.866 14.734 42.362 1.00 33.06 79 PRO A CA 1
ATOM 591 C C . PRO A 1 79 ? -15.221 14.141 41.918 1.00 33.06 79 PRO A C 1
ATOM 593 O O . PRO A 1 79 ? -16.257 14.766 42.116 1.00 33.06 79 PRO A O 1
ATOM 596 N N . TYR A 1 80 ? -15.248 12.949 41.309 1.00 41.03 80 TYR A N 1
ATOM 597 C CA . TYR A 1 80 ? -16.422 12.445 40.573 1.00 41.03 80 TYR A CA 1
ATOM 598 C C . TYR A 1 80 ? -17.019 11.134 41.106 1.00 41.03 80 TYR A C 1
ATOM 600 O O . TYR A 1 80 ? -17.868 10.536 40.450 1.00 41.03 80 TYR A O 1
ATOM 608 N N . MET A 1 81 ? -16.619 10.686 42.299 1.00 40.12 81 MET A N 1
ATOM 609 C CA . MET A 1 81 ? -17.409 9.721 43.069 1.00 40.12 81 MET A CA 1
ATOM 610 C C . MET A 1 81 ? -18.226 10.505 44.096 1.00 40.12 81 MET A C 1
ATOM 612 O O . MET A 1 81 ? -17.656 11.280 44.862 1.00 40.12 81 MET A O 1
ATOM 616 N N . HIS A 1 82 ? -19.553 10.338 44.101 1.00 42.19 82 HIS A N 1
ATOM 617 C CA . HIS A 1 82 ? -20.415 10.923 45.133 1.00 42.19 82 HIS A CA 1
ATOM 618 C C . HIS A 1 82 ? -19.861 10.624 46.533 1.00 42.19 82 HIS A C 1
ATOM 620 O O . HIS A 1 82 ? -19.310 9.545 46.762 1.00 42.19 82 HIS A O 1
ATOM 626 N N . ALA A 1 83 ? -20.031 11.565 47.468 1.00 40.56 83 ALA A N 1
ATOM 627 C CA . ALA A 1 83 ? -19.675 11.372 48.869 1.00 40.56 83 ALA A CA 1
ATOM 628 C C . ALA A 1 83 ? -20.320 10.078 49.392 1.00 40.56 83 ALA A C 1
ATOM 630 O O . ALA A 1 83 ? -21.539 9.970 49.525 1.00 40.56 83 ALA A O 1
ATOM 631 N N . ILE A 1 84 ? -19.483 9.070 49.626 1.00 52.09 84 ILE A N 1
ATOM 632 C CA . ILE A 1 84 ? -19.906 7.745 50.061 1.00 52.09 84 ILE A CA 1
ATOM 633 C C . ILE A 1 84 ? -20.329 7.875 51.524 1.00 52.09 84 ILE A C 1
ATOM 635 O O . ILE A 1 84 ? -19.491 8.076 52.403 1.00 52.09 84 ILE A O 1
ATOM 639 N N . ASN A 1 85 ? -21.631 7.780 51.799 1.00 54.12 85 ASN A N 1
ATOM 640 C CA . ASN A 1 85 ? -22.115 7.704 53.172 1.00 54.12 85 ASN A CA 1
ATOM 641 C C . ASN A 1 85 ? -21.745 6.331 53.749 1.00 54.12 85 ASN A C 1
ATOM 643 O O . ASN A 1 85 ? -22.459 5.354 53.547 1.00 54.12 85 ASN A O 1
ATOM 647 N N . ASN A 1 86 ? -20.614 6.247 54.450 1.00 58.28 86 ASN A N 1
ATOM 648 C CA . ASN A 1 86 ? -20.088 4.998 55.013 1.00 58.28 86 ASN A CA 1
ATOM 649 C C . ASN A 1 86 ? -20.923 4.427 56.179 1.00 58.28 86 ASN A C 1
ATOM 651 O O . ASN A 1 86 ? -20.557 3.394 56.734 1.00 58.28 86 ASN A O 1
ATOM 655 N N . ASN A 1 87 ? -22.050 5.047 56.536 1.00 62.28 87 ASN A N 1
ATOM 656 C CA . ASN A 1 87 ? -22.947 4.567 57.584 1.00 62.28 87 ASN A CA 1
ATOM 657 C C . ASN A 1 87 ? -23.899 3.481 57.058 1.00 62.28 87 ASN A C 1
ATOM 659 O O . ASN A 1 87 ? -25.111 3.676 57.023 1.00 62.28 87 ASN A O 1
ATOM 663 N N . TYR A 1 88 ? -23.362 2.334 56.647 1.00 69.56 88 TYR A N 1
ATOM 664 C CA . TYR A 1 88 ? -24.161 1.142 56.360 1.00 69.56 88 TYR A CA 1
ATOM 665 C C . TYR A 1 88 ? -23.626 -0.044 57.162 1.00 69.56 88 TYR A C 1
ATOM 667 O O . TYR A 1 88 ? -22.414 -0.233 57.288 1.00 69.56 88 TYR A O 1
ATOM 675 N N . LYS A 1 89 ? -24.524 -0.867 57.709 1.00 76.38 89 LYS A N 1
ATOM 676 C CA . LYS A 1 89 ? -24.144 -2.145 58.311 1.00 76.38 89 LYS A CA 1
ATOM 677 C C . LYS A 1 89 ? -24.267 -3.225 57.251 1.00 76.38 89 LYS A C 1
ATOM 679 O O . LYS A 1 89 ? -25.303 -3.371 56.614 1.00 76.38 89 LYS A O 1
ATOM 684 N N . LYS A 1 90 ? -23.196 -3.997 57.058 1.00 78.81 90 LYS A N 1
ATOM 685 C CA . LYS A 1 90 ? -23.173 -5.093 56.078 1.00 78.81 90 LYS A CA 1
ATOM 686 C C . LYS A 1 90 ? -24.269 -6.133 56.350 1.00 78.81 90 LYS A C 1
ATOM 688 O O . LYS A 1 90 ? -24.794 -6.713 55.409 1.00 78.81 90 LYS A O 1
ATOM 693 N N . GLU A 1 91 ? -24.595 -6.350 57.621 1.00 81.12 91 GLU A N 1
ATOM 694 C CA . GLU A 1 91 ? -25.603 -7.310 58.085 1.00 81.12 91 GLU A CA 1
ATOM 695 C C . GLU A 1 91 ? -27.004 -7.004 57.536 1.00 81.12 91 GLU A C 1
ATOM 697 O O . GLU A 1 91 ? -27.710 -7.927 57.136 1.00 81.12 91 GLU A O 1
ATOM 702 N N . ASP A 1 92 ? -27.355 -5.721 57.404 1.00 82.31 92 ASP A N 1
ATOM 703 C CA . ASP A 1 92 ? -28.675 -5.270 56.937 1.00 82.31 92 ASP A CA 1
ATOM 704 C C . ASP A 1 92 ? -28.904 -5.554 55.438 1.00 82.31 92 ASP A C 1
ATOM 706 O O . ASP A 1 92 ? -30.035 -5.552 54.951 1.00 82.31 92 ASP A O 1
ATOM 710 N N . LEU A 1 93 ? -27.822 -5.815 54.698 1.00 82.75 93 LEU A N 1
ATOM 711 C CA . LEU A 1 93 ? -27.821 -5.998 53.247 1.00 82.75 93 LEU A CA 1
ATOM 712 C C . LEU A 1 93 ? -27.856 -7.478 52.822 1.00 82.75 93 LEU A C 1
ATOM 714 O O . LEU A 1 93 ? -27.904 -7.761 51.623 1.00 82.75 93 LEU A O 1
ATOM 718 N N . LEU A 1 94 ? -27.805 -8.423 53.765 1.00 87.06 94 LEU A N 1
ATOM 719 C CA . LEU A 1 94 ? -27.681 -9.854 53.471 1.00 87.06 94 LEU A CA 1
ATOM 720 C C . LEU A 1 94 ? -29.004 -10.496 53.013 1.00 87.06 94 LEU A C 1
ATOM 722 O O . LEU A 1 94 ? -30.088 -10.102 53.438 1.00 87.06 94 LEU A O 1
ATOM 726 N N . ASN A 1 95 ? -28.900 -11.557 52.203 1.00 85.81 95 ASN A N 1
ATOM 727 C CA . ASN A 1 95 ? -29.986 -12.507 51.898 1.00 85.81 95 ASN A CA 1
ATOM 728 C C . ASN A 1 95 ? -31.240 -11.917 51.219 1.00 85.81 95 ASN A C 1
ATOM 730 O O . ASN A 1 95 ? -32.356 -12.362 51.492 1.00 85.81 95 ASN A O 1
ATOM 734 N N . ARG A 1 96 ? -31.091 -10.936 50.320 1.00 86.19 96 ARG A N 1
ATOM 735 C CA . ARG A 1 96 ? -32.216 -10.400 49.527 1.00 86.19 96 ARG A CA 1
ATOM 736 C C . ARG A 1 96 ? -32.180 -10.817 48.055 1.00 86.19 96 ARG A C 1
ATOM 738 O O . ARG A 1 96 ? -31.125 -11.130 47.499 1.00 86.19 96 ARG A O 1
ATOM 745 N N . THR A 1 97 ? -33.356 -10.789 47.434 1.00 90.19 97 THR A N 1
ATOM 746 C CA . THR A 1 97 ? -33.561 -10.875 45.985 1.00 90.19 97 THR A CA 1
ATOM 747 C C . THR A 1 97 ? -33.589 -9.466 45.386 1.00 90.19 97 THR A C 1
ATOM 749 O O . THR A 1 97 ? -34.281 -8.593 45.905 1.00 90.19 97 THR A O 1
ATOM 752 N N . LEU A 1 98 ? -32.849 -9.222 44.302 1.00 90.12 98 LEU A N 1
ATOM 753 C CA . LEU A 1 98 ? -32.869 -7.950 43.567 1.00 90.12 98 LEU A CA 1
ATOM 754 C C . LEU A 1 98 ? -33.327 -8.171 42.128 1.00 90.12 98 LEU A C 1
ATOM 756 O O . LEU A 1 98 ? -32.849 -9.086 41.455 1.00 90.12 98 LEU A O 1
ATOM 760 N N . ARG A 1 99 ? -34.217 -7.305 41.639 1.00 91.88 99 ARG A N 1
ATOM 761 C CA . ARG A 1 99 ? -34.723 -7.353 40.263 1.00 91.88 99 ARG A CA 1
ATOM 762 C C . ARG A 1 99 ? -33.714 -6.734 39.304 1.00 91.88 99 ARG A C 1
ATOM 764 O O . ARG A 1 99 ? -33.458 -5.527 39.350 1.00 91.88 99 ARG A O 1
ATOM 771 N N . LEU A 1 100 ? -33.147 -7.564 38.437 1.00 89.94 100 LEU A N 1
ATOM 772 C CA . LEU A 1 100 ? -32.103 -7.206 37.486 1.00 89.94 100 LEU A CA 1
ATOM 773 C C . LEU A 1 100 ? -32.677 -7.146 36.068 1.00 89.94 100 LEU A C 1
ATOM 775 O O . LEU A 1 100 ? -33.196 -8.135 35.553 1.00 89.94 100 LEU A O 1
ATOM 779 N N . VAL A 1 101 ? -32.532 -5.994 35.416 1.00 90.19 101 VAL A N 1
ATOM 780 C CA . VAL A 1 101 ? -32.838 -5.819 33.989 1.00 90.19 101 VAL A CA 1
ATOM 781 C C . VAL A 1 101 ? -31.532 -5.655 33.230 1.00 90.19 101 VAL A C 1
ATOM 783 O O . VAL A 1 101 ? -30.718 -4.815 33.598 1.00 90.19 101 VAL A O 1
ATOM 786 N N . ILE A 1 102 ? -31.326 -6.417 32.156 1.00 88.56 102 ILE A N 1
ATOM 787 C CA . ILE A 1 102 ? -30.211 -6.200 31.223 1.00 88.56 102 ILE A CA 1
ATOM 788 C C . ILE A 1 102 ? -30.758 -5.424 30.022 1.00 88.56 102 ILE A C 1
ATOM 790 O O . ILE A 1 102 ? -31.517 -5.997 29.240 1.00 88.56 102 ILE A O 1
ATOM 794 N N . PRO A 1 103 ? -30.404 -4.135 29.861 1.00 84.00 103 PRO A N 1
ATOM 795 C CA . PRO A 1 103 ? -30.973 -3.308 28.801 1.00 84.00 103 PRO A CA 1
ATOM 796 C C . PRO A 1 103 ? -30.500 -3.731 27.414 1.00 84.00 103 PRO A C 1
ATOM 798 O O . PRO A 1 103 ? -31.281 -3.718 26.471 1.00 84.00 103 PRO A O 1
ATOM 801 N N . LYS A 1 104 ? -29.216 -4.087 27.290 1.00 83.56 104 LYS A N 1
ATOM 802 C CA . LYS A 1 104 ? -28.550 -4.402 26.024 1.00 83.56 104 LYS A CA 1
ATOM 803 C C . LYS A 1 104 ? -27.362 -5.331 26.271 1.00 83.56 104 LYS A C 1
ATOM 805 O O . LYS A 1 104 ? -26.662 -5.186 27.271 1.00 83.56 104 LYS A O 1
ATOM 810 N N . ILE A 1 105 ? -27.134 -6.270 25.353 1.00 86.06 105 ILE A N 1
ATOM 811 C CA . ILE A 1 105 ? -25.923 -7.099 25.324 1.00 86.06 105 ILE A CA 1
ATOM 812 C C . ILE A 1 105 ? -24.856 -6.309 24.562 1.00 86.06 105 ILE A C 1
ATOM 814 O O . ILE A 1 105 ? -24.997 -6.070 23.364 1.00 86.06 105 ILE A O 1
ATOM 818 N N . GLU A 1 106 ? -23.817 -5.867 25.265 1.00 81.06 106 GLU A N 1
ATOM 819 C CA . GLU A 1 106 ? -22.751 -5.026 24.718 1.00 81.06 106 GLU A CA 1
ATOM 820 C C . GLU A 1 106 ? -21.389 -5.511 25.239 1.00 81.06 106 GLU A C 1
ATOM 822 O O . GLU A 1 106 ? -20.989 -5.174 26.359 1.00 81.06 106 GLU A O 1
ATOM 827 N N . PRO A 1 107 ? -20.670 -6.335 24.458 1.00 86.12 107 PRO A N 1
ATOM 828 C CA . PRO A 1 107 ? -19.315 -6.751 24.796 1.00 86.12 107 PRO A CA 1
ATOM 829 C C . PRO A 1 107 ? -18.337 -5.558 24.821 1.00 86.12 107 PRO A C 1
ATOM 831 O O . PRO A 1 107 ? -18.464 -4.650 23.990 1.00 86.12 107 PRO A O 1
ATOM 834 N N . PRO A 1 108 ? -17.344 -5.529 25.735 1.00 86.06 108 PRO A N 1
ATOM 835 C CA . PRO A 1 108 ? -16.995 -6.549 26.739 1.00 86.06 108 PRO A CA 1
ATOM 836 C C . PRO A 1 108 ? -17.757 -6.431 28.081 1.00 86.06 108 PRO A C 1
ATOM 838 O O . PRO A 1 108 ? -17.458 -7.152 29.039 1.00 86.06 108 PRO A O 1
ATOM 841 N N . TYR A 1 109 ? -18.714 -5.506 28.200 1.00 85.00 109 TYR A N 1
ATOM 842 C CA . TYR A 1 109 ? -19.399 -5.208 29.465 1.00 85.00 109 TYR A CA 1
ATOM 843 C C . TYR A 1 109 ? -20.422 -6.280 29.845 1.00 85.00 109 TYR A C 1
ATOM 845 O O . TYR A 1 109 ? -20.459 -6.718 30.997 1.00 85.00 109 TYR A O 1
ATOM 853 N N . VAL A 1 110 ? -21.223 -6.718 28.871 1.00 87.75 110 VAL A N 1
ATOM 854 C CA . VAL A 1 110 ? -22.182 -7.821 28.988 1.00 87.75 110 VAL A CA 1
ATOM 855 C C . VAL A 1 110 ? -22.082 -8.668 27.728 1.00 87.75 110 VAL A C 1
ATOM 857 O O . VAL A 1 110 ? -22.489 -8.241 26.651 1.00 87.75 110 VAL A O 1
ATOM 860 N N . ASN A 1 111 ? -21.558 -9.881 27.869 1.00 86.94 111 ASN A N 1
ATOM 861 C CA . ASN A 1 111 ? -21.365 -10.808 26.760 1.00 86.94 111 ASN A CA 1
ATOM 862 C C . ASN A 1 111 ? -22.561 -11.751 26.582 1.00 86.94 111 ASN A C 1
ATOM 864 O O . ASN A 1 111 ? -22.901 -12.122 25.461 1.00 86.94 111 ASN A O 1
ATOM 868 N N . TYR A 1 112 ? -23.178 -12.183 27.686 1.00 86.19 112 TYR A N 1
ATOM 869 C CA . TYR A 1 112 ? -24.363 -13.042 27.684 1.00 86.19 112 TYR A CA 1
ATOM 870 C C . TYR A 1 112 ? -25.139 -12.933 29.005 1.00 86.19 112 TYR A C 1
ATOM 872 O O . TYR A 1 112 ? -24.586 -12.591 30.045 1.00 86.19 112 TYR A O 1
ATOM 880 N N . VAL A 1 113 ? -26.440 -13.239 28.951 1.00 81.50 113 VAL A N 1
ATOM 881 C CA . VAL A 1 113 ? -27.395 -13.052 30.062 1.00 81.50 113 VAL A CA 1
ATOM 882 C C . VAL A 1 113 ? -27.311 -14.166 31.114 1.00 81.50 113 VAL A C 1
ATOM 884 O O . VAL A 1 113 ? -27.416 -13.895 32.305 1.00 81.50 113 VAL A O 1
ATOM 887 N N . ASN A 1 114 ? -27.129 -15.427 30.703 1.00 82.38 114 ASN A N 1
ATOM 888 C CA . ASN A 1 114 ? -27.089 -16.565 31.629 1.00 82.38 114 ASN A CA 1
ATOM 889 C C . ASN A 1 114 ? -25.699 -16.712 32.258 1.00 82.38 114 ASN A C 1
ATOM 891 O O . ASN A 1 114 ? -24.806 -17.289 31.648 1.00 82.38 114 ASN A O 1
ATOM 895 N N . PHE A 1 115 ? -25.524 -16.232 33.486 1.00 78.88 115 PHE A N 1
ATOM 896 C CA . PHE A 1 115 ? -24.226 -16.202 34.160 1.00 78.88 115 PHE A CA 1
ATOM 897 C C . PHE A 1 115 ? -23.958 -17.381 35.107 1.00 78.88 115 PHE A C 1
ATOM 899 O O . PHE A 1 115 ? -23.125 -17.277 36.008 1.00 78.88 115 PHE A O 1
ATOM 906 N N . SER A 1 116 ? -24.614 -18.524 34.898 1.00 81.88 116 SER A N 1
ATOM 907 C CA . SER A 1 116 ? -24.283 -19.767 35.609 1.00 81.88 116 SER A CA 1
ATOM 908 C C . SER A 1 116 ? -22.829 -20.204 35.366 1.00 81.88 116 SER A C 1
ATOM 910 O O . SER A 1 116 ? -22.251 -19.962 34.307 1.00 81.88 116 SER A O 1
ATOM 912 N N . ASN A 1 117 ? -22.204 -20.856 36.353 1.00 82.31 117 ASN A N 1
ATOM 913 C CA . ASN A 1 117 ? -20.803 -21.291 36.232 1.00 82.31 117 ASN A CA 1
ATOM 914 C C . ASN A 1 117 ? -20.604 -22.350 35.134 1.00 82.31 117 ASN A C 1
ATOM 916 O O . ASN A 1 117 ? -19.544 -22.393 34.517 1.00 82.31 117 ASN A O 1
ATOM 920 N N . SER A 1 118 ? -21.626 -23.159 34.842 1.00 83.25 118 SER A N 1
ATOM 921 C CA . SER A 1 118 ? -21.615 -24.120 33.733 1.00 83.25 118 SER A CA 1
ATOM 922 C C . SER A 1 118 ? -21.502 -23.437 32.367 1.00 83.25 118 SER A C 1
ATOM 924 O O . SER A 1 118 ? -20.793 -23.930 31.493 1.00 83.25 118 SER A O 1
ATOM 926 N N . GLU A 1 119 ? -22.147 -22.283 32.184 1.00 83.88 119 GLU A N 1
ATOM 927 C CA . GLU A 1 119 ? -22.077 -21.511 30.939 1.00 83.88 119 GLU A CA 1
ATOM 928 C C . GLU A 1 119 ? -20.708 -20.865 30.714 1.00 83.88 119 GLU A C 1
ATOM 930 O O . GLU A 1 119 ? -20.208 -20.869 29.588 1.00 83.88 119 GLU A O 1
ATOM 935 N N . VAL A 1 120 ? -20.061 -20.391 31.785 1.00 84.75 120 VAL A N 1
ATOM 936 C CA . VAL A 1 120 ? -18.684 -19.871 31.720 1.00 84.75 120 VAL A CA 1
ATOM 937 C C . VAL A 1 120 ? -17.726 -20.954 31.229 1.00 84.75 120 VAL A C 1
ATOM 939 O O . VAL A 1 120 ? -16.928 -20.711 30.326 1.00 84.75 120 VAL A O 1
ATOM 942 N N . VAL A 1 121 ? -17.844 -22.169 31.777 1.00 85.38 121 VAL A N 1
ATOM 943 C CA . VAL A 1 121 ? -17.018 -23.317 31.373 1.00 85.38 121 VAL A CA 1
ATOM 944 C C . VAL A 1 121 ? -17.313 -23.729 29.931 1.00 85.38 121 VAL A C 1
ATOM 946 O O . VAL A 1 121 ? -16.382 -23.991 29.177 1.00 85.38 121 VAL A O 1
ATOM 949 N N . ARG A 1 122 ? -18.588 -23.741 29.518 1.00 86.50 122 ARG A N 1
ATOM 950 C CA . ARG A 1 122 ? -18.977 -24.104 28.146 1.00 86.50 122 ARG A CA 1
ATOM 951 C C . ARG A 1 122 ? -18.424 -23.129 27.107 1.00 86.50 122 ARG A C 1
ATOM 953 O O . ARG A 1 122 ? -18.015 -23.557 26.034 1.00 86.50 122 ARG A O 1
ATOM 960 N N . ARG A 1 123 ? -18.470 -21.826 27.392 1.00 82.69 123 ARG A N 1
ATOM 961 C CA . ARG A 1 123 ? -18.059 -20.777 26.445 1.00 82.69 123 ARG A CA 1
ATOM 962 C C . ARG A 1 123 ? -16.562 -20.478 26.486 1.00 82.69 123 ARG A C 1
ATOM 964 O O . ARG A 1 123 ? -16.040 -19.966 25.505 1.00 82.69 123 ARG A O 1
ATOM 971 N N . GLY A 1 124 ? -15.883 -20.779 27.593 1.00 82.50 124 GLY A N 1
ATOM 972 C CA . GLY A 1 124 ? -14.451 -20.517 27.774 1.00 82.50 124 GLY A CA 1
ATOM 973 C C . GLY A 1 124 ? -14.106 -19.071 28.150 1.00 82.50 124 GLY A C 1
ATOM 974 O O . GLY A 1 124 ? -12.933 -18.763 28.339 1.00 82.50 124 GLY A O 1
ATOM 975 N N . TYR A 1 125 ? -15.102 -18.189 28.295 1.00 84.88 125 TYR A N 1
ATOM 976 C CA . TYR A 1 125 ? -14.932 -16.791 28.704 1.00 84.88 125 TYR A CA 1
ATOM 977 C C . TYR A 1 125 ? -16.086 -16.311 29.606 1.00 84.88 125 TYR A C 1
ATOM 979 O O . TYR A 1 125 ? -17.201 -16.849 29.588 1.00 84.88 125 TYR A O 1
ATOM 987 N N . GLY A 1 126 ? -15.813 -15.281 30.414 1.00 85.81 126 GLY A N 1
ATOM 988 C CA . GLY A 1 126 ? -16.760 -14.738 31.395 1.00 85.81 126 GLY A CA 1
ATOM 989 C C . GLY A 1 126 ? -17.985 -14.032 30.778 1.00 85.81 126 GLY A C 1
ATOM 990 O O . GLY A 1 126 ? -17.948 -13.596 29.624 1.00 85.81 126 GLY A O 1
ATOM 991 N N . PRO A 1 127 ? -19.081 -13.866 31.542 1.00 87.62 127 PRO A N 1
ATOM 992 C CA . PRO A 1 127 ? -20.327 -13.227 31.106 1.00 87.62 127 PRO A CA 1
ATOM 993 C C . PRO A 1 127 ? -20.206 -11.723 30.830 1.00 87.62 127 PRO A C 1
ATOM 995 O O . PRO A 1 127 ? -21.155 -11.124 30.330 1.00 87.62 127 PRO A O 1
ATOM 998 N N . GLY A 1 128 ? -19.050 -11.119 31.106 1.00 88.06 128 GLY A N 1
ATOM 999 C CA . GLY A 1 128 ? -18.765 -9.699 30.909 1.00 88.06 128 GLY A CA 1
ATOM 1000 C C . GLY A 1 128 ? -18.476 -8.996 32.232 1.00 88.06 128 GLY A C 1
ATOM 1001 O O . GLY A 1 128 ? -18.842 -9.483 33.301 1.00 88.06 128 GLY A O 1
ATOM 1002 N N . VAL A 1 129 ? -17.816 -7.842 32.155 1.00 86.94 129 VAL A N 1
ATOM 1003 C CA . VAL A 1 129 ? -17.335 -7.082 33.324 1.00 86.94 129 VAL A CA 1
ATOM 1004 C C . VAL A 1 129 ? -18.448 -6.791 34.330 1.00 86.94 129 VAL A C 1
ATOM 1006 O O . VAL A 1 129 ? -18.277 -7.007 35.527 1.00 86.94 129 VAL A O 1
ATOM 1009 N N . VAL A 1 130 ? -19.602 -6.314 33.857 1.00 87.06 130 VAL A N 1
ATOM 1010 C CA . VAL A 1 130 ? -20.712 -5.913 34.735 1.00 87.06 130 VAL A CA 1
ATOM 1011 C C . VAL A 1 130 ? -21.283 -7.125 35.458 1.00 87.06 130 VAL A C 1
ATOM 1013 O O . VAL A 1 130 ? -21.588 -7.065 36.646 1.00 87.06 130 VAL A O 1
ATOM 1016 N N . ILE A 1 131 ? -21.384 -8.249 34.757 1.00 88.75 131 ILE A N 1
ATOM 1017 C CA . ILE A 1 131 ? -21.938 -9.470 35.324 1.00 88.75 131 ILE A CA 1
ATOM 1018 C C . ILE A 1 131 ? -20.964 -10.115 36.317 1.00 88.75 131 ILE A C 1
ATOM 1020 O O . ILE A 1 131 ? -21.405 -10.630 37.341 1.00 88.75 131 ILE A O 1
ATOM 1024 N N . GLU A 1 132 ? -19.653 -10.033 36.084 1.00 88.75 132 GLU A N 1
ATOM 1025 C CA . GLU A 1 132 ? -18.643 -10.475 37.057 1.00 88.75 132 GLU A CA 1
ATOM 1026 C C . GLU A 1 132 ? -18.666 -9.631 38.342 1.00 88.75 132 GLU A C 1
ATOM 1028 O O . GLU A 1 132 ? -18.575 -10.167 39.448 1.00 88.75 132 GLU A O 1
ATOM 1033 N N . ILE A 1 133 ? -18.893 -8.318 38.227 1.00 88.25 133 ILE A N 1
ATOM 1034 C CA . ILE A 1 133 ? -19.103 -7.442 39.391 1.00 88.25 133 ILE A CA 1
ATOM 1035 C C . ILE A 1 133 ? -20.354 -7.869 40.172 1.00 88.25 133 ILE A C 1
ATOM 1037 O O . ILE A 1 133 ? -20.310 -7.971 41.399 1.00 88.25 133 ILE A O 1
ATOM 1041 N N . LEU A 1 134 ? -21.464 -8.147 39.481 1.00 88.06 134 LEU A N 1
ATOM 1042 C CA . LEU A 1 134 ? -22.702 -8.603 40.121 1.00 88.06 134 LEU A CA 1
ATOM 1043 C C . LEU A 1 134 ? -22.537 -9.985 40.770 1.00 88.06 134 LEU A C 1
ATOM 1045 O O . LEU A 1 134 ? -23.049 -10.208 41.866 1.00 88.06 134 LEU A O 1
ATOM 1049 N N . LYS A 1 135 ? -21.767 -10.897 40.165 1.00 89.06 135 LYS A N 1
ATOM 1050 C CA . LYS A 1 135 ? -21.401 -12.175 40.793 1.00 89.06 135 LYS A CA 1
ATOM 1051 C C . LYS A 1 135 ? -20.647 -11.971 42.100 1.00 89.06 135 LYS A C 1
ATOM 1053 O O . LYS A 1 135 ? -20.972 -12.616 43.094 1.00 89.06 135 LYS A O 1
ATOM 1058 N N . GLU A 1 136 ? -19.669 -11.070 42.121 1.00 89.44 136 GLU A N 1
ATOM 1059 C CA . GLU A 1 136 ? -18.902 -10.789 43.335 1.00 89.44 136 GLU A CA 1
ATOM 1060 C C . GLU A 1 136 ? -19.767 -10.113 44.411 1.00 89.44 136 GLU A C 1
ATOM 1062 O O . GLU A 1 136 ? -19.645 -10.427 45.598 1.00 89.44 136 GLU A O 1
ATOM 1067 N N . LEU A 1 137 ? -20.698 -9.245 44.005 1.00 88.19 137 LEU A N 1
ATOM 1068 C CA . LEU A 1 137 ? -21.678 -8.634 44.901 1.00 88.19 137 LEU A CA 1
ATOM 1069 C C . LEU A 1 137 ? -22.607 -9.695 45.518 1.00 88.19 137 LEU A C 1
ATOM 1071 O O . LEU A 1 137 ? -22.778 -9.726 46.739 1.00 88.19 137 LEU A O 1
ATOM 1075 N N . SER A 1 138 ? -23.131 -10.612 44.699 1.00 89.62 138 SER A N 1
ATOM 1076 C CA . SER A 1 138 ? -23.928 -11.761 45.146 1.00 89.62 138 SER A CA 1
ATOM 1077 C C . SER A 1 138 ? -23.147 -12.663 46.095 1.00 89.62 138 SER A C 1
ATOM 1079 O O . SER A 1 138 ? -23.657 -13.001 47.159 1.00 89.62 138 SER A O 1
ATOM 1081 N N . ARG A 1 139 ? -21.880 -12.967 45.797 1.00 90.62 139 ARG A N 1
ATOM 1082 C CA . ARG A 1 139 ? -21.023 -13.803 46.649 1.00 90.62 139 ARG A CA 1
ATOM 1083 C C . ARG A 1 139 ? -20.752 -13.175 48.020 1.00 90.62 139 ARG A C 1
ATOM 1085 O O . ARG A 1 139 ? -20.693 -13.892 49.016 1.00 90.62 139 ARG A O 1
ATOM 1092 N N . ARG A 1 140 ? -20.559 -11.852 48.093 1.00 90.75 140 ARG A N 1
ATOM 1093 C CA . ARG A 1 140 ? -20.221 -11.149 49.348 1.00 90.75 140 ARG A CA 1
ATOM 1094 C C . ARG A 1 140 ? -21.426 -10.831 50.235 1.00 90.75 140 ARG A C 1
ATOM 1096 O O . ARG A 1 140 ? -21.240 -10.716 51.451 1.00 90.75 140 ARG A O 1
ATOM 1103 N N . LEU A 1 141 ? -22.605 -10.652 49.637 1.00 89.38 141 LEU A N 1
ATOM 1104 C CA . LEU A 1 141 ? -23.851 -10.295 50.328 1.00 89.38 141 LEU A CA 1
ATOM 1105 C C . LEU A 1 141 ? -24.897 -11.427 50.352 1.00 89.38 141 LEU A C 1
ATOM 1107 O O . LEU A 1 141 ? -25.978 -11.250 50.907 1.00 89.38 141 LEU A O 1
ATOM 1111 N N . ASN A 1 142 ? -24.589 -12.582 49.759 1.00 90.62 142 ASN A N 1
ATOM 1112 C CA . ASN A 1 142 ? -25.525 -13.689 49.549 1.00 90.62 142 ASN A CA 1
ATOM 1113 C C . ASN A 1 142 ? -26.836 -13.233 48.872 1.00 90.62 142 ASN A C 1
ATOM 1115 O O . ASN A 1 142 ? -27.937 -13.560 49.314 1.00 90.62 142 ASN A O 1
ATOM 1119 N N . LEU A 1 143 ? -26.706 -12.406 47.827 1.00 89.19 143 LEU A N 1
ATOM 1120 C CA . LEU A 1 143 ? -27.844 -11.885 47.064 1.00 89.19 143 LEU A CA 1
ATOM 1121 C C . LEU A 1 143 ? -28.247 -12.850 45.959 1.00 89.19 143 LEU A C 1
ATOM 1123 O O . LEU A 1 143 ? -27.403 -13.494 45.334 1.00 89.19 143 LEU A O 1
ATOM 1127 N N . THR A 1 144 ? -29.536 -12.865 45.657 1.00 90.44 144 THR A N 1
ATOM 1128 C CA . THR A 1 144 ? -30.099 -13.559 44.497 1.00 90.44 144 THR A CA 1
ATOM 1129 C C . THR A 1 144 ? -30.644 -12.529 43.511 1.00 90.44 144 THR A C 1
ATOM 1131 O O . THR A 1 144 ? -31.147 -11.482 43.911 1.00 90.44 144 THR A O 1
ATOM 1134 N N . TYR A 1 145 ? -30.505 -12.786 42.212 1.00 90.19 145 TYR A N 1
ATOM 1135 C CA . TYR A 1 145 ? -30.986 -11.873 41.174 1.00 90.19 145 TYR A CA 1
ATOM 1136 C C . TYR A 1 145 ? -32.179 -12.485 40.451 1.00 90.19 145 TYR A C 1
ATOM 1138 O O . TYR A 1 145 ? -32.082 -13.588 39.915 1.00 90.19 145 TYR A O 1
ATOM 1146 N N . GLU A 1 146 ? -33.286 -11.752 40.415 1.00 91.06 146 GLU A N 1
ATOM 1147 C CA . GLU A 1 146 ? -34.441 -12.080 39.588 1.00 91.06 146 GLU A CA 1
ATOM 1148 C C . GLU A 1 146 ? -34.309 -11.347 38.252 1.00 91.06 146 GLU A C 1
ATOM 1150 O O . GLU A 1 146 ? -34.327 -10.117 38.198 1.00 91.06 146 GLU A O 1
ATOM 1155 N N . MET A 1 147 ? -34.136 -12.104 37.171 1.00 87.69 147 MET A N 1
ATOM 1156 C CA . MET A 1 147 ? -33.960 -11.546 35.832 1.00 87.69 147 MET A CA 1
ATOM 1157 C C . MET A 1 147 ? -35.308 -11.143 35.244 1.00 87.69 147 MET A C 1
ATOM 1159 O O . MET A 1 147 ? -36.113 -12.006 34.895 1.00 87.69 147 MET A O 1
ATOM 1163 N N . ILE A 1 148 ? -35.530 -9.843 35.070 1.00 88.81 148 ILE A N 1
ATOM 1164 C CA . ILE A 1 148 ? -36.723 -9.344 34.389 1.00 88.81 148 ILE A CA 1
ATOM 1165 C C . ILE A 1 148 ? -36.432 -9.289 32.883 1.00 88.81 148 ILE A C 1
ATOM 1167 O O . ILE A 1 148 ? -35.525 -8.563 32.460 1.00 88.81 148 ILE A O 1
ATOM 1171 N N . PRO A 1 149 ? -37.171 -10.045 32.049 1.00 80.69 149 PRO A N 1
ATOM 1172 C CA . PRO A 1 149 ? -36.961 -10.038 30.611 1.00 80.69 149 PRO A CA 1
ATOM 1173 C C . PRO A 1 149 ? -37.342 -8.675 30.035 1.00 80.69 149 PRO A C 1
ATOM 1175 O O . PRO A 1 149 ? -38.454 -8.188 30.231 1.00 80.69 149 PRO A O 1
ATOM 1178 N N . TYR A 1 150 ? -36.430 -8.084 29.269 1.00 81.38 150 TYR A N 1
ATOM 1179 C CA . TYR A 1 150 ? -36.637 -6.796 28.624 1.00 81.38 150 TYR A CA 1
ATOM 1180 C C . TYR A 1 150 ? -36.510 -6.946 27.108 1.00 81.38 150 TYR A C 1
ATOM 1182 O O . TYR A 1 150 ? -35.464 -7.342 26.597 1.00 81.38 150 TYR A O 1
ATOM 1190 N N . ARG A 1 151 ? -37.614 -6.700 26.390 1.00 66.94 151 ARG A N 1
ATOM 1191 C CA . ARG A 1 151 ? -37.741 -7.002 24.951 1.00 66.94 151 ARG A CA 1
ATOM 1192 C C . ARG A 1 151 ? -37.259 -5.879 24.035 1.00 66.94 151 ARG A C 1
ATOM 1194 O O . ARG A 1 151 ? -36.910 -6.158 22.897 1.00 66.94 151 ARG A O 1
ATOM 1201 N N . GLU A 1 152 ? -37.251 -4.635 24.510 1.00 68.62 152 GLU A N 1
ATOM 1202 C CA . GLU A 1 152 ? -36.975 -3.468 23.659 1.00 68.62 152 GLU A CA 1
ATOM 1203 C C . GLU A 1 152 ? -35.478 -3.241 23.409 1.00 68.62 152 GLU A C 1
ATOM 1205 O O . GLU A 1 152 ? -35.119 -2.565 22.451 1.00 68.62 152 GLU A O 1
ATOM 1210 N N . GLY A 1 153 ? -34.584 -3.815 24.223 1.00 71.31 153 GLY A N 1
ATOM 1211 C CA . GLY A 1 153 ? -33.139 -3.786 23.954 1.00 71.31 153 GLY A CA 1
ATOM 1212 C C . GLY A 1 153 ? -32.483 -2.395 24.035 1.00 71.31 153 GLY A C 1
ATOM 1213 O O . GLY A 1 153 ? -31.371 -2.204 23.540 1.00 71.31 153 GLY A O 1
ATOM 1214 N N . GLN A 1 154 ? -33.174 -1.406 24.612 1.00 78.94 154 GLN A N 1
ATOM 1215 C CA . GLN A 1 154 ? -32.752 -0.005 24.676 1.00 78.94 154 GLN A CA 1
ATOM 1216 C C . GLN A 1 154 ? -32.559 0.493 26.112 1.00 78.94 154 GLN A C 1
ATOM 1218 O O . GLN A 1 154 ? -33.347 0.191 27.008 1.00 78.94 154 GLN A O 1
ATOM 1223 N N . TRP A 1 155 ? -31.544 1.333 26.320 1.00 79.56 155 TRP A N 1
ATOM 1224 C CA . TRP A 1 155 ? -31.290 1.988 27.606 1.00 79.56 155 TRP A CA 1
ATOM 1225 C C . TRP A 1 155 ? -32.424 2.925 28.030 1.00 79.56 155 TRP A C 1
ATOM 1227 O O . TRP A 1 155 ? -32.856 2.879 29.181 1.00 79.56 155 TRP A O 1
ATOM 1237 N N . GLY A 1 156 ? -32.931 3.725 27.091 1.00 77.31 156 GLY A N 1
ATOM 1238 C CA . GLY A 1 156 ? -33.930 4.756 27.355 1.00 77.31 156 GLY A CA 1
ATOM 1239 C C . GLY A 1 156 ? -33.345 6.164 27.452 1.00 77.31 156 GLY A C 1
ATOM 1240 O O . GLY A 1 156 ? -32.212 6.362 27.894 1.00 77.31 156 GLY A O 1
ATOM 1241 N N . SER A 1 157 ? -34.131 7.141 27.017 1.00 71.94 157 SER A N 1
ATOM 1242 C CA . SER A 1 157 ? -33.845 8.577 27.039 1.00 71.94 157 SER A CA 1
ATOM 1243 C C . SER A 1 157 ? -34.853 9.292 27.942 1.00 71.94 157 SER A C 1
ATOM 1245 O O . SER A 1 157 ? -35.961 8.808 28.183 1.00 71.94 157 SER A O 1
ATOM 1247 N N . LEU A 1 158 ? -34.467 10.462 28.453 1.00 73.94 158 LEU A N 1
ATOM 1248 C CA . LEU A 1 158 ? -35.405 11.370 29.103 1.00 73.94 158 LEU A CA 1
ATOM 1249 C C . LEU A 1 158 ? -36.033 12.267 28.033 1.00 73.94 158 LEU A C 1
ATOM 1251 O O . LEU A 1 158 ? -35.370 13.167 27.518 1.00 73.94 158 LEU A O 1
ATOM 1255 N N . GLU A 1 159 ? -37.305 12.035 27.720 1.00 70.69 159 GLU A N 1
ATOM 1256 C CA . GLU A 1 159 ? -38.067 12.814 26.741 1.00 70.69 159 GLU A CA 1
ATOM 1257 C C . GLU A 1 159 ? -39.269 13.459 27.430 1.00 70.69 159 GLU A C 1
ATOM 1259 O O . GLU A 1 159 ? -40.086 12.785 28.053 1.00 70.69 159 GLU A O 1
ATOM 1264 N N . ASN A 1 160 ? -39.360 14.792 27.365 1.00 70.81 160 ASN A N 1
ATOM 1265 C CA . ASN A 1 160 ? -40.462 15.574 27.945 1.00 70.81 160 ASN A CA 1
ATOM 1266 C C . ASN A 1 160 ? -40.766 15.253 29.426 1.00 70.81 160 ASN A C 1
ATOM 1268 O O . ASN A 1 160 ? -41.914 15.299 29.860 1.00 70.81 160 ASN A O 1
ATOM 1272 N N . GLY A 1 161 ? -39.733 14.922 30.208 1.00 71.88 161 GLY A N 1
ATOM 1273 C CA . GLY A 1 161 ? -39.857 14.619 31.637 1.00 71.88 161 GLY A CA 1
ATOM 1274 C C . GLY A 1 161 ? -40.243 13.174 31.973 1.00 71.88 161 GLY A C 1
ATOM 1275 O O . GLY A 1 161 ? -40.269 12.839 33.155 1.00 71.88 161 GLY A O 1
ATOM 1276 N N . ASN A 1 162 ? -40.482 12.309 30.981 1.00 77.75 162 ASN A N 1
ATOM 1277 C CA . ASN A 1 162 ? -40.719 10.883 31.198 1.00 77.75 162 ASN A CA 1
ATOM 1278 C C . ASN A 1 162 ? -39.522 10.048 30.712 1.00 77.75 162 ASN A C 1
ATOM 1280 O O . ASN A 1 162 ? -38.954 10.312 29.652 1.00 77.75 162 ASN A O 1
ATOM 1284 N N . TRP A 1 163 ? -39.130 9.043 31.495 1.00 77.38 163 TRP A N 1
ATOM 1285 C CA . TRP A 1 163 ? -38.048 8.129 31.129 1.00 77.38 163 TRP A CA 1
ATOM 1286 C C . TRP A 1 163 ? -38.594 6.977 30.287 1.00 77.38 163 TRP A C 1
ATOM 1288 O O . TRP A 1 163 ? -39.483 6.242 30.727 1.00 77.38 163 TRP A O 1
ATOM 1298 N N . SER A 1 164 ? -38.036 6.795 29.092 1.00 81.50 164 SER A N 1
ATOM 1299 C CA . SER A 1 164 ? -38.297 5.626 28.252 1.00 81.50 164 SER A CA 1
ATOM 1300 C C . SER A 1 164 ? -37.341 4.472 28.591 1.00 81.50 164 SER A C 1
ATOM 1302 O O . SER A 1 164 ? -36.409 4.621 29.386 1.00 81.50 164 SER A O 1
ATOM 1304 N N . GLY A 1 165 ? -37.596 3.295 28.022 1.00 84.56 165 GLY A N 1
ATOM 1305 C CA . GLY A 1 165 ? -36.724 2.123 28.091 1.00 84.56 165 GLY A CA 1
ATOM 1306 C C . GLY A 1 165 ? -36.411 1.582 29.495 1.00 84.56 165 GLY A C 1
ATOM 1307 O O . GLY A 1 165 ? -37.227 1.670 30.420 1.00 84.56 165 GLY A O 1
ATOM 1308 N N . ALA A 1 166 ? -35.214 1.011 29.666 1.00 85.06 166 ALA A N 1
ATOM 1309 C CA . ALA A 1 166 ? -34.783 0.385 30.917 1.00 85.06 166 ALA A CA 1
ATOM 1310 C C . ALA A 1 166 ? -34.657 1.387 32.080 1.00 85.06 166 ALA A C 1
ATOM 1312 O O . ALA A 1 166 ? -35.013 1.067 33.216 1.00 85.06 166 ALA A O 1
ATOM 1313 N N . PHE A 1 167 ? -34.228 2.623 31.803 1.00 82.50 167 PHE A N 1
ATOM 1314 C CA . PHE A 1 167 ? -34.275 3.706 32.790 1.00 82.50 167 PHE A CA 1
ATOM 1315 C C . PHE A 1 167 ? -35.711 4.040 33.212 1.00 82.50 167 PHE A C 1
ATOM 1317 O O . PHE A 1 167 ? -35.953 4.299 34.390 1.00 82.50 167 PHE A O 1
ATOM 1324 N N . GLY A 1 168 ? -36.678 3.957 32.294 1.00 83.00 168 GLY A N 1
ATOM 1325 C CA . GLY A 1 168 ? -38.102 4.080 32.602 1.00 83.00 168 GLY A CA 1
ATOM 1326 C C . GLY A 1 168 ? -38.605 3.003 33.562 1.00 83.00 168 GLY A C 1
ATOM 1327 O O . GLY A 1 168 ? -39.290 3.323 34.532 1.00 83.00 168 GLY A O 1
ATOM 1328 N N . MET A 1 169 ? -38.222 1.740 33.347 1.00 86.06 169 MET A N 1
ATOM 1329 C CA . MET A 1 169 ? -38.564 0.633 34.256 1.00 86.06 169 MET A CA 1
ATOM 1330 C C . MET A 1 169 ? -37.983 0.847 35.659 1.00 86.06 169 MET A C 1
ATOM 1332 O O . MET A 1 169 ? -38.668 0.661 36.665 1.00 86.06 169 MET A O 1
ATOM 1336 N N . MET A 1 170 ? -36.730 1.297 35.742 1.00 83.56 170 MET A N 1
ATOM 1337 C CA . MET A 1 170 ? -36.097 1.637 37.016 1.00 83.56 170 MET A CA 1
ATOM 1338 C C . MET A 1 170 ? -36.790 2.823 37.704 1.00 83.56 170 MET A C 1
ATOM 1340 O O . MET A 1 170 ? -37.039 2.777 38.909 1.00 83.56 170 MET A O 1
ATOM 1344 N N . TYR A 1 171 ? -37.163 3.863 36.951 1.00 82.81 171 TYR A N 1
ATOM 1345 C CA . TYR A 1 171 ? -37.883 5.025 37.479 1.00 82.81 171 TYR A CA 1
ATOM 1346 C C . TYR A 1 171 ? -39.266 4.647 38.032 1.00 82.81 171 TYR A C 1
ATOM 1348 O O . TYR A 1 171 ? -39.655 5.109 39.105 1.00 82.81 171 TYR A O 1
ATOM 1356 N N . ARG A 1 172 ? -39.977 3.736 37.353 1.00 85.50 172 ARG A N 1
ATOM 1357 C CA . ARG A 1 172 ? -41.260 3.164 37.800 1.00 85.50 172 ARG A CA 1
ATOM 1358 C C . ARG A 1 172 ? -41.128 2.121 38.919 1.00 85.50 172 ARG A C 1
ATOM 1360 O O . ARG A 1 172 ? -42.139 1.576 39.351 1.00 85.50 172 ARG A O 1
ATOM 1367 N N . LYS A 1 173 ? -39.914 1.864 39.426 1.00 85.38 173 LYS A N 1
ATOM 1368 C CA . LYS A 1 173 ? -39.609 0.842 40.448 1.00 85.38 173 LYS A CA 1
ATOM 1369 C C . LYS A 1 173 ? -39.960 -0.589 40.019 1.00 85.38 173 LYS A C 1
ATOM 1371 O O . LYS A 1 173 ? -40.240 -1.437 40.867 1.00 85.38 173 LYS A O 1
ATOM 1376 N N . GLU A 1 174 ? -39.927 -0.877 38.723 1.00 87.81 174 GLU A N 1
ATOM 1377 C CA . GLU A 1 174 ? -40.063 -2.234 38.174 1.00 87.81 174 GLU A CA 1
ATOM 1378 C C . GLU A 1 174 ? -38.730 -2.997 38.249 1.00 87.81 174 GLU A C 1
ATOM 1380 O O . GLU A 1 174 ? -38.735 -4.213 38.401 1.00 87.81 174 GLU A O 1
ATOM 1385 N N . ALA A 1 175 ? -37.600 -2.282 38.210 1.00 87.88 175 ALA A N 1
ATOM 1386 C CA . ALA A 1 175 ? -36.249 -2.834 38.294 1.00 87.88 175 ALA A CA 1
ATOM 1387 C C . ALA A 1 175 ? -35.444 -2.190 39.432 1.00 87.88 175 ALA A C 1
ATOM 1389 O O . ALA A 1 175 ? -35.533 -0.978 39.644 1.00 87.88 175 ALA A O 1
ATOM 1390 N N . ASP A 1 176 ? -34.625 -2.987 40.121 1.00 87.00 176 ASP A N 1
ATOM 1391 C CA . ASP A 1 176 ? -33.774 -2.525 41.225 1.00 87.00 176 ASP A CA 1
ATOM 1392 C C . ASP A 1 176 ? -32.345 -2.205 40.755 1.00 87.00 176 ASP A C 1
ATOM 1394 O O . ASP A 1 176 ? -31.710 -1.287 41.279 1.00 87.00 176 ASP A O 1
ATOM 1398 N N . ILE A 1 177 ? -31.844 -2.937 39.751 1.00 86.81 177 ILE A N 1
ATOM 1399 C CA . ILE A 1 177 ? -30.509 -2.773 39.155 1.00 86.81 177 ILE A CA 1
ATOM 1400 C C . ILE A 1 177 ? -30.606 -2.901 37.630 1.00 86.81 177 ILE A C 1
ATOM 1402 O O . ILE A 1 177 ? -31.314 -3.775 37.122 1.00 86.81 177 ILE A O 1
ATOM 1406 N N . LEU A 1 178 ? -29.849 -2.075 36.897 1.00 86.12 178 LEU A N 1
ATOM 1407 C CA . LEU A 1 178 ? -29.610 -2.285 35.466 1.00 86.12 178 LEU A CA 1
ATOM 1408 C C . LEU A 1 178 ? -28.247 -2.954 35.246 1.00 86.12 178 LEU A C 1
ATOM 1410 O O . LEU A 1 178 ? -27.198 -2.381 35.533 1.00 86.12 178 LEU A O 1
ATOM 1414 N N . GLY A 1 179 ? -28.264 -4.175 34.717 1.00 82.88 179 GLY A N 1
ATOM 1415 C CA . GLY A 1 179 ? -27.090 -4.991 34.417 1.00 82.88 179 GLY A CA 1
ATOM 1416 C C . GLY A 1 179 ? -26.459 -4.622 33.083 1.00 82.88 179 GLY A C 1
ATOM 1417 O O . GLY A 1 179 ? -26.505 -5.410 32.146 1.00 82.88 179 GLY A O 1
ATOM 1418 N N . GLY A 1 180 ? -25.885 -3.428 32.987 1.00 80.44 180 GLY A N 1
ATOM 1419 C CA . GLY A 1 180 ? -25.105 -3.005 31.828 1.00 80.44 180 GLY A CA 1
ATOM 1420 C C . GLY A 1 180 ? -24.208 -1.814 32.143 1.00 80.44 180 GLY A C 1
ATOM 1421 O O . GLY A 1 180 ? -24.272 -1.243 33.230 1.00 80.44 180 GLY A O 1
ATOM 1422 N N . GLY A 1 181 ? -23.391 -1.426 31.169 1.00 76.69 181 GLY A N 1
ATOM 1423 C CA . GLY A 1 181 ? -22.574 -0.226 31.255 1.00 76.69 181 GLY A CA 1
ATOM 1424 C C . GLY A 1 181 ? -23.339 1.024 30.822 1.00 76.69 181 GLY A C 1
ATOM 1425 O O . GLY A 1 181 ? -23.363 1.355 29.640 1.00 76.69 181 GLY A O 1
ATOM 1426 N N . ALA A 1 182 ? -23.964 1.727 31.763 1.00 75.25 182 ALA A N 1
ATOM 1427 C CA . ALA A 1 182 ? -24.679 2.962 31.467 1.00 75.25 182 ALA A CA 1
ATOM 1428 C C . ALA A 1 182 ? -23.711 4.135 31.300 1.00 75.25 182 ALA A C 1
ATOM 1430 O O . ALA A 1 182 ? -22.869 4.387 32.165 1.00 75.25 182 ALA A O 1
ATOM 1431 N N . ILE A 1 183 ? -23.878 4.892 30.219 1.00 71.00 183 ILE A N 1
ATOM 1432 C CA . ILE A 1 183 ? -23.142 6.134 29.977 1.00 71.00 183 ILE A CA 1
ATOM 1433 C C . ILE A 1 183 ? -23.956 7.289 30.536 1.00 71.00 183 ILE A C 1
ATOM 1435 O O . ILE A 1 183 ? -25.111 7.481 30.148 1.00 71.00 183 ILE A O 1
ATOM 1439 N N . MET A 1 184 ? -23.335 8.097 31.391 1.00 58.59 184 MET A N 1
ATOM 1440 C CA . MET A 1 184 ? -23.980 9.270 31.966 1.00 58.59 184 MET A CA 1
ATOM 1441 C C . MET A 1 184 ? -23.226 10.563 31.690 1.00 58.59 184 MET A C 1
ATOM 1443 O O . MET A 1 184 ? -21.998 10.624 31.708 1.00 58.59 184 MET A O 1
ATOM 1447 N N . LYS A 1 185 ? -24.007 11.613 31.430 1.00 53.91 185 LYS A N 1
ATOM 1448 C CA . LYS A 1 185 ? -23.526 12.983 31.277 1.00 53.91 185 LYS A CA 1
ATOM 1449 C C . LYS A 1 185 ? -23.190 13.560 32.661 1.00 53.91 185 LYS A C 1
ATOM 1451 O O . LYS A 1 185 ? -23.896 13.260 33.617 1.00 53.91 185 LYS A O 1
ATOM 1456 N N . SER A 1 186 ? -22.119 14.360 32.726 1.00 46.91 186 SER A N 1
ATOM 1457 C CA . SER A 1 186 ? -21.537 15.011 33.920 1.00 46.91 186 SER A CA 1
ATOM 1458 C C . SER A 1 186 ? -22.533 15.339 35.061 1.00 46.91 186 SER A C 1
ATOM 1460 O O . SER A 1 186 ? -23.623 15.849 34.781 1.00 46.91 186 SER A O 1
ATOM 1462 N N . PRO A 1 187 ? -22.153 15.121 36.340 1.00 44.53 187 PRO A N 1
ATOM 1463 C CA . PRO A 1 187 ? -23.039 15.224 37.507 1.00 44.53 187 PRO A CA 1
ATOM 1464 C C . PRO A 1 187 ? -23.531 16.641 37.862 1.00 44.53 187 PRO A C 1
ATOM 1466 O O . PRO A 1 187 ? -24.437 16.765 38.682 1.00 44.53 187 PRO A O 1
ATOM 1469 N N . GLU A 1 188 ? -23.015 17.712 37.245 1.00 41.25 188 GLU A N 1
ATOM 1470 C CA . GLU A 1 188 ? -23.330 19.105 37.636 1.00 41.25 188 GLU A CA 1
ATOM 1471 C C . GLU A 1 188 ? -24.809 19.515 37.491 1.00 41.25 188 GLU A C 1
ATOM 1473 O O . GLU A 1 188 ? -25.223 20.505 38.086 1.00 41.25 188 GLU A O 1
ATOM 1478 N N . LYS A 1 189 ? -25.635 18.769 36.743 1.00 37.22 189 LYS A N 1
ATOM 1479 C CA . LYS A 1 189 ? -27.080 19.053 36.599 1.00 37.22 189 LYS A CA 1
ATOM 1480 C C . LYS A 1 189 ? -28.014 18.096 37.344 1.00 37.22 189 LYS A C 1
ATOM 1482 O O . LYS A 1 189 ? -29.226 18.244 37.228 1.00 37.22 189 LYS A O 1
ATOM 1487 N N . PHE A 1 190 ? -27.481 17.142 38.106 1.00 45.19 190 PHE A N 1
ATOM 1488 C CA . PHE A 1 190 ? -28.278 16.194 38.894 1.00 45.19 190 PHE A CA 1
ATOM 1489 C C . PHE A 1 190 ? -27.983 16.285 40.398 1.00 45.19 190 PHE A C 1
ATOM 1491 O O . PHE A 1 190 ? -28.085 15.287 41.116 1.00 45.19 190 PHE A O 1
ATOM 1498 N N . SER A 1 191 ? -27.680 17.491 40.894 1.00 35.59 191 SER A N 1
ATOM 1499 C CA . SER A 1 191 ? -27.878 17.812 42.310 1.00 35.59 191 SER A CA 1
ATOM 1500 C C . SER A 1 191 ? -29.360 17.601 42.639 1.00 35.59 191 SER A C 1
ATOM 1502 O O . SER A 1 191 ? -30.204 18.421 42.286 1.00 35.59 191 SER A O 1
ATOM 1504 N N . ASP A 1 192 ? -29.688 16.399 43.124 1.00 35.31 192 ASP A N 1
ATOM 1505 C CA . ASP A 1 192 ? -30.532 16.157 44.305 1.00 35.31 192 ASP A CA 1
ATOM 1506 C C . ASP A 1 192 ? -31.256 14.799 44.286 1.00 35.31 192 ASP A C 1
ATOM 1508 O O . ASP A 1 192 ? -31.864 14.451 45.292 1.00 35.31 192 ASP A O 1
ATOM 1512 N N . ASN A 1 193 ? -31.235 13.992 43.206 1.00 36.94 193 ASN A N 1
ATOM 1513 C CA . ASN A 1 193 ? -32.208 12.881 43.128 1.00 36.94 193 ASN A CA 1
ATOM 1514 C C . ASN A 1 193 ? -31.846 11.564 42.409 1.00 36.94 193 ASN A C 1
ATOM 1516 O O . ASN A 1 193 ? -32.748 10.743 42.213 1.00 36.94 193 ASN A O 1
ATOM 1520 N N . THR A 1 194 ? -30.579 11.277 42.100 1.00 38.81 194 THR A N 1
ATOM 1521 C CA . THR A 1 194 ? -30.198 9.978 41.500 1.00 38.81 194 THR A CA 1
ATOM 1522 C C . THR A 1 194 ? -28.778 9.586 41.897 1.00 38.81 194 THR A C 1
ATOM 1524 O O . THR A 1 194 ? -27.819 10.200 41.447 1.00 38.81 194 THR A O 1
ATOM 1527 N N . TRP A 1 195 ? -28.642 8.568 42.749 1.00 46.25 195 TRP A N 1
ATOM 1528 C CA . TRP A 1 195 ? -27.349 8.050 43.201 1.00 46.25 195 TRP A CA 1
ATOM 1529 C C . TRP A 1 195 ? -26.899 6.943 42.251 1.00 46.25 195 TRP A C 1
ATOM 1531 O O . TRP A 1 195 ? -27.568 5.917 42.131 1.00 46.25 195 TRP A O 1
ATOM 1541 N N . LEU A 1 196 ? -25.794 7.174 41.546 1.00 44.44 196 LEU A N 1
ATOM 1542 C CA . LEU A 1 196 ? -25.347 6.328 40.446 1.00 44.44 196 LEU A CA 1
ATOM 1543 C C . LEU A 1 196 ? -23.857 6.018 40.584 1.00 44.44 196 LEU A C 1
ATOM 1545 O O . LEU A 1 196 ? -23.052 6.898 40.892 1.00 44.44 196 LEU A O 1
ATOM 1549 N N . ILE A 1 197 ? -23.505 4.746 40.401 1.00 46.34 197 ILE A N 1
ATOM 1550 C CA . ILE A 1 197 ? -22.167 4.239 40.698 1.00 46.34 197 ILE A CA 1
ATOM 1551 C C . ILE A 1 197 ? -21.281 4.381 39.469 1.00 46.34 197 ILE A C 1
ATOM 1553 O O . ILE A 1 197 ? -21.398 3.608 38.521 1.00 46.34 197 ILE A O 1
ATOM 1557 N N . VAL A 1 198 ? -20.380 5.358 39.508 1.00 43.53 198 VAL A N 1
ATOM 1558 C CA . VAL A 1 198 ? -19.335 5.576 38.504 1.00 43.53 198 VAL A CA 1
ATOM 1559 C C . VAL A 1 198 ? -18.269 4.484 38.639 1.00 43.53 198 VAL A C 1
ATOM 1561 O O . VAL A 1 198 ? -17.559 4.415 39.642 1.00 43.53 198 VAL A O 1
ATOM 1564 N N . THR A 1 199 ? -18.143 3.626 37.626 1.00 39.25 199 THR A N 1
ATOM 1565 C CA . THR A 1 199 ? -16.906 2.859 37.404 1.00 39.25 199 THR A CA 1
ATOM 1566 C C . THR A 1 199 ? -15.865 3.791 36.759 1.00 39.25 199 THR A C 1
ATOM 1568 O O . THR A 1 199 ? -16.223 4.858 36.262 1.00 39.25 199 THR A O 1
ATOM 1571 N N . ALA A 1 200 ? -14.577 3.439 36.841 1.00 39.38 200 ALA A N 1
ATOM 1572 C CA . ALA A 1 200 ? -13.424 4.228 36.377 1.00 39.38 200 ALA A CA 1
ATOM 1573 C C . ALA A 1 200 ? -13.639 4.955 35.020 1.00 39.38 200 ALA A C 1
ATOM 1575 O O . ALA A 1 200 ? -14.450 4.508 34.214 1.00 39.38 200 ALA A O 1
ATOM 1576 N N . PRO A 1 201 ? -12.940 6.074 34.736 1.00 36.94 201 PRO A N 1
ATOM 1577 C CA . PRO A 1 201 ? -13.114 6.793 33.472 1.00 36.94 201 PRO A CA 1
ATOM 1578 C C . PRO A 1 201 ? -12.836 5.891 32.270 1.00 36.94 201 PRO A C 1
ATOM 1580 O O . PRO A 1 201 ? -11.775 5.276 32.186 1.00 36.94 201 PRO A O 1
ATOM 1583 N N . PHE A 1 202 ? -13.775 5.885 31.331 1.00 46.09 202 PHE A N 1
ATOM 1584 C CA . PHE A 1 202 ? -13.662 5.254 30.024 1.00 46.09 202 PHE A CA 1
ATOM 1585 C C . PHE A 1 202 ? -13.621 6.352 28.958 1.00 46.09 202 PHE A C 1
ATOM 1587 O O . PHE A 1 202 ? -14.537 7.175 28.841 1.00 46.09 202 PHE A O 1
ATOM 1594 N N . THR A 1 203 ? -12.539 6.405 28.189 1.00 40.75 203 THR A N 1
ATOM 1595 C CA . THR A 1 203 ? -12.393 7.356 27.084 1.00 40.75 203 THR A CA 1
ATOM 1596 C C . THR A 1 203 ? -13.171 6.885 25.851 1.00 40.75 203 THR A C 1
ATOM 1598 O O . THR A 1 203 ? -13.610 5.741 25.755 1.00 40.75 203 THR A O 1
ATOM 1601 N N . TRP A 1 204 ? -13.498 7.816 24.955 1.00 42.75 204 TRP A N 1
ATOM 1602 C CA . TRP A 1 204 ? -14.182 7.509 23.697 1.00 42.75 204 TRP A CA 1
ATOM 1603 C C . TRP A 1 204 ? -13.207 7.625 22.576 1.00 42.75 204 TRP A C 1
ATOM 1605 O O . TRP A 1 204 ? -12.572 8.666 22.458 1.00 42.75 204 TRP A O 1
ATOM 1615 N N . GLU A 1 205 ? -13.158 6.619 21.724 1.00 50.97 205 GLU A N 1
ATOM 1616 C CA . GLU A 1 205 ? -12.212 6.591 20.628 1.00 50.97 205 GLU A CA 1
ATOM 1617 C C . GLU A 1 205 ? -12.935 6.510 19.291 1.00 50.97 205 GLU A C 1
ATOM 1619 O O . GLU A 1 205 ? -14.059 6.018 19.160 1.00 50.97 205 GLU A O 1
ATOM 1624 N N . VAL A 1 206 ? -12.263 7.048 18.285 1.00 50.75 206 VAL A N 1
ATOM 1625 C CA . VAL A 1 206 ? -12.694 7.000 16.897 1.00 50.75 206 VAL A CA 1
ATOM 1626 C C . VAL A 1 206 ? -12.118 5.746 16.263 1.00 50.75 206 VAL A C 1
ATOM 1628 O O . VAL A 1 206 ? -10.927 5.466 16.413 1.00 50.75 206 VAL A O 1
ATOM 1631 N N . SER A 1 207 ? -12.945 4.999 15.537 1.00 49.12 207 SER A N 1
ATOM 1632 C CA . SER A 1 207 ? -12.491 3.873 14.723 1.00 49.12 207 SER A CA 1
ATOM 1633 C C . SER A 1 207 ? -12.793 4.068 13.262 1.00 49.12 207 SER A C 1
ATOM 1635 O O . SER A 1 207 ? -13.871 4.521 12.884 1.00 49.12 207 SER A O 1
ATOM 1637 N N . ILE A 1 208 ? -11.835 3.667 12.442 1.00 49.75 208 ILE A N 1
ATOM 1638 C CA . ILE A 1 208 ? -11.974 3.630 10.997 1.00 49.75 208 ILE A CA 1
ATOM 1639 C C . ILE A 1 208 ? -11.738 2.212 10.498 1.00 49.75 208 ILE A C 1
ATOM 1641 O O . ILE A 1 208 ? -10.915 1.468 11.040 1.00 49.75 208 ILE A O 1
ATOM 1645 N N . SER A 1 209 ? -12.460 1.853 9.444 1.00 45.25 209 SER A N 1
ATOM 1646 C CA . SER A 1 209 ? -12.094 0.723 8.602 1.00 45.25 209 SER A CA 1
ATOM 1647 C C . SER A 1 209 ? -11.002 1.174 7.639 1.00 45.25 209 SER A C 1
ATOM 1649 O O . SER A 1 209 ? -11.111 2.238 7.031 1.00 45.25 209 SER A O 1
ATOM 1651 N N . LEU A 1 210 ? -9.933 0.385 7.531 1.00 48.22 210 LEU A N 1
ATOM 1652 C CA . LEU A 1 210 ? -8.824 0.605 6.600 1.00 48.22 210 LEU A CA 1
ATOM 1653 C C . LEU A 1 210 ? -9.037 -0.052 5.246 1.00 48.22 210 LEU A C 1
ATOM 1655 O O . LEU A 1 210 ? -8.101 -0.048 4.448 1.00 48.22 210 LEU A O 1
ATOM 1659 N N . GLU A 1 211 ? -10.216 -0.606 4.960 1.00 40.38 211 GLU A N 1
ATOM 1660 C CA . GLU A 1 211 ? -10.405 -1.380 3.729 1.00 40.38 211 GLU A CA 1
ATOM 1661 C C . GLU A 1 211 ? -10.219 -0.554 2.444 1.00 40.38 211 GLU A C 1
ATOM 1663 O O . GLU A 1 211 ? -10.108 -1.123 1.365 1.00 40.38 211 GLU A O 1
ATOM 1668 N N . GLU A 1 212 ? -10.012 0.763 2.555 1.00 40.41 212 GLU A N 1
ATOM 1669 C CA . GLU A 1 212 ? -9.334 1.508 1.499 1.00 40.41 212 GLU A CA 1
ATOM 1670 C C . GLU A 1 212 ? -8.514 2.703 2.020 1.00 40.41 212 GLU A C 1
ATOM 1672 O O . GLU A 1 212 ? -8.661 3.837 1.565 1.00 40.41 212 GLU A O 1
ATOM 1677 N N . LEU A 1 213 ? -7.562 2.470 2.937 1.00 42.41 213 LEU A N 1
ATOM 1678 C CA . LEU A 1 213 ? -6.342 3.277 2.835 1.00 42.41 213 LEU A CA 1
ATOM 1679 C C . LEU A 1 213 ? -5.632 2.785 1.600 1.00 42.41 213 LEU A C 1
ATOM 1681 O O . LEU A 1 213 ? -4.854 1.836 1.663 1.00 42.41 213 LEU A O 1
ATOM 1685 N N . VAL A 1 214 ? -5.996 3.422 0.481 1.00 38.31 214 VAL A N 1
ATOM 1686 C CA . VAL A 1 214 ? -5.207 3.516 -0.736 1.00 38.31 214 VAL A CA 1
ATOM 1687 C C . VAL A 1 214 ? -3.767 3.391 -0.283 1.00 38.31 214 VAL A C 1
ATOM 1689 O O . VAL A 1 214 ? -3.261 4.288 0.396 1.00 38.31 214 VAL A O 1
ATOM 1692 N N . ASP A 1 215 ? -3.146 2.243 -0.583 1.00 36.69 215 ASP A N 1
ATOM 1693 C CA . ASP A 1 215 ? -1.702 2.178 -0.693 1.00 36.69 215 ASP A CA 1
ATOM 1694 C C . ASP A 1 215 ? -1.417 3.393 -1.557 1.00 36.69 215 ASP A C 1
ATOM 1696 O O . ASP A 1 215 ? -1.752 3.388 -2.750 1.00 36.69 215 ASP A O 1
ATOM 1700 N N . GLU A 1 216 ? -0.944 4.482 -0.944 1.00 37.44 216 GLU A N 1
ATOM 1701 C CA . GLU A 1 216 ? -0.350 5.565 -1.683 1.00 37.44 216 GLU A CA 1
ATOM 1702 C C . GLU A 1 216 ? 0.769 4.839 -2.402 1.00 37.44 216 GLU A C 1
ATOM 1704 O O . GLU A 1 216 ? 1.863 4.620 -1.873 1.00 37.44 216 GLU A O 1
ATOM 1709 N N . ARG A 1 217 ? 0.463 4.401 -3.634 1.00 40.91 217 ARG A N 1
ATOM 1710 C CA . ARG A 1 217 ? 1.454 4.126 -4.649 1.00 40.91 217 ARG A CA 1
ATOM 1711 C C . ARG A 1 217 ? 2.405 5.284 -4.454 1.00 40.91 217 ARG A C 1
ATOM 1713 O O . ARG A 1 217 ? 1.904 6.406 -4.388 1.00 40.91 217 ARG A O 1
ATOM 1720 N N . PRO A 1 218 ? 3.707 5.059 -4.272 1.00 43.34 218 PRO A N 1
ATOM 1721 C CA . PRO A 1 218 ? 4.644 6.147 -4.074 1.00 43.34 218 PRO A CA 1
ATOM 1722 C C . PRO A 1 218 ? 4.681 6.997 -5.358 1.00 43.34 218 PRO A C 1
ATOM 1724 O O . PRO A 1 218 ? 5.573 6.899 -6.187 1.00 43.34 218 PRO A O 1
ATOM 1727 N N . THR A 1 219 ? 3.654 7.819 -5.555 1.00 34.81 219 THR A N 1
ATOM 1728 C CA . THR A 1 219 ? 3.440 8.793 -6.616 1.00 34.81 219 THR A CA 1
ATOM 1729 C C . THR A 1 219 ? 3.970 10.150 -6.173 1.00 34.81 219 THR A C 1
ATOM 1731 O O . THR A 1 219 ? 4.005 11.078 -6.977 1.00 34.81 219 THR A O 1
ATOM 1734 N N . GLY A 1 220 ? 4.448 10.243 -4.926 1.00 32.81 220 GLY A N 1
ATOM 1735 C CA . GLY A 1 220 ? 5.177 11.363 -4.337 1.00 32.81 220 GLY A CA 1
ATOM 1736 C C . GLY A 1 220 ? 6.692 11.322 -4.566 1.00 32.81 220 GLY A C 1
ATOM 1737 O O . GLY A 1 220 ? 7.446 11.770 -3.711 1.00 32.81 220 GLY A O 1
ATOM 1738 N N . ARG A 1 221 ? 7.171 10.790 -5.697 1.00 46.91 221 ARG A N 1
ATOM 1739 C CA . ARG A 1 221 ? 8.570 10.964 -6.127 1.00 46.91 221 ARG A CA 1
ATOM 1740 C C . ARG A 1 221 ? 8.601 11.587 -7.517 1.00 46.91 221 ARG A C 1
ATOM 1742 O O . ARG A 1 221 ? 8.923 10.927 -8.498 1.00 46.91 221 ARG A O 1
ATOM 1749 N N . LYS A 1 222 ? 8.149 12.841 -7.631 1.00 44.31 222 LYS A N 1
ATOM 1750 C CA . LYS A 1 222 ? 7.990 13.486 -8.945 1.00 44.31 222 LYS A CA 1
ATOM 1751 C C . LYS A 1 222 ? 9.113 14.427 -9.361 1.00 44.31 222 LYS A C 1
ATOM 1753 O O . LYS A 1 222 ? 9.274 14.551 -10.572 1.00 44.31 222 LYS A O 1
ATOM 1758 N N . ASP A 1 223 ? 9.937 14.946 -8.447 1.00 42.81 223 ASP A N 1
ATOM 1759 C CA . ASP A 1 223 ? 10.823 16.061 -8.829 1.00 42.81 223 ASP A CA 1
ATOM 1760 C C . ASP A 1 223 ? 12.325 15.759 -8.684 1.00 42.81 223 ASP A C 1
ATOM 1762 O O . ASP A 1 223 ? 13.072 15.939 -9.644 1.00 42.81 223 ASP A O 1
ATOM 1766 N N . VAL A 1 224 ? 12.778 15.174 -7.567 1.00 48.81 224 VAL A N 1
ATOM 1767 C CA . VAL A 1 224 ? 14.224 14.924 -7.347 1.00 48.81 224 VAL A CA 1
ATOM 1768 C C . VAL A 1 224 ? 14.777 13.785 -8.225 1.00 48.81 224 VAL A C 1
ATOM 1770 O O . VAL A 1 224 ? 15.897 13.871 -8.722 1.00 48.81 224 VAL A O 1
ATOM 1773 N N . ASP A 1 225 ? 13.986 12.735 -8.476 1.00 63.09 225 ASP A N 1
ATOM 1774 C CA . ASP A 1 225 ? 14.421 11.563 -9.259 1.00 63.09 225 ASP A CA 1
ATOM 1775 C C . ASP A 1 225 ? 14.514 11.886 -10.763 1.00 63.09 225 ASP A C 1
ATOM 1777 O O . ASP A 1 225 ? 15.500 11.580 -11.432 1.00 63.09 225 ASP A O 1
ATOM 1781 N N . LYS A 1 226 ? 13.530 12.624 -11.296 1.00 68.25 226 LYS A N 1
ATOM 1782 C CA . LYS A 1 226 ? 13.509 13.013 -12.715 1.00 68.25 226 LYS A CA 1
ATOM 1783 C C . LYS A 1 226 ? 14.637 13.972 -13.064 1.00 68.25 226 LYS A C 1
ATOM 1785 O O . LYS A 1 226 ? 15.266 13.815 -14.107 1.00 68.25 226 LYS A O 1
ATOM 1790 N N . GLN A 1 227 ? 14.899 14.949 -12.197 1.00 78.19 227 GLN A N 1
ATOM 1791 C CA . GLN A 1 227 ? 15.965 15.916 -12.427 1.00 78.19 227 GLN A CA 1
ATOM 1792 C C . GLN A 1 227 ? 17.343 15.247 -12.364 1.00 78.19 227 GLN A C 1
ATOM 1794 O O . GLN A 1 227 ? 18.202 15.551 -13.193 1.00 78.19 227 GLN A O 1
ATOM 1799 N N . CYS A 1 228 ? 17.542 14.289 -11.452 1.00 78.31 228 CYS A N 1
ATOM 1800 C CA . CYS A 1 228 ? 18.776 13.510 -11.367 1.00 78.31 228 CYS A CA 1
ATOM 1801 C C . CYS A 1 228 ? 19.001 12.654 -12.627 1.00 78.31 228 CYS A C 1
ATOM 1803 O O . CYS A 1 228 ? 20.056 12.759 -13.254 1.00 78.31 228 CYS A O 1
ATOM 1805 N N . MET A 1 229 ? 17.987 11.898 -13.064 1.00 77.25 229 MET A N 1
ATOM 1806 C CA . MET A 1 229 ? 18.070 11.040 -14.256 1.00 77.25 229 MET A CA 1
ATOM 1807 C C . MET A 1 229 ? 18.271 11.843 -15.551 1.00 77.25 229 MET A C 1
ATOM 1809 O O . MET A 1 229 ? 19.062 11.451 -16.412 1.00 77.25 229 MET A O 1
ATOM 1813 N N . ALA A 1 230 ? 17.614 13.001 -15.679 1.00 83.75 230 ALA A N 1
ATOM 1814 C CA . ALA A 1 230 ? 17.804 13.905 -16.814 1.00 83.75 230 ALA A CA 1
ATOM 1815 C C . ALA A 1 230 ? 19.210 14.525 -16.824 1.00 83.75 230 ALA A C 1
ATOM 1817 O O . ALA A 1 230 ? 19.865 14.563 -17.864 1.00 83.75 230 ALA A O 1
ATOM 1818 N N . THR A 1 231 ? 19.706 14.965 -15.663 1.00 85.69 231 THR A N 1
ATOM 1819 C CA . THR A 1 231 ? 21.066 15.515 -15.532 1.00 85.69 231 THR A CA 1
ATOM 1820 C C . THR A 1 231 ? 22.115 14.467 -15.891 1.00 85.69 231 THR A C 1
ATOM 1822 O O . THR A 1 231 ? 23.076 14.775 -16.592 1.00 85.69 231 THR A O 1
ATOM 1825 N N . HIS A 1 232 ? 21.911 13.221 -15.465 1.00 83.94 232 HIS A N 1
ATOM 1826 C CA . HIS A 1 232 ? 22.804 12.118 -15.790 1.00 83.94 232 HIS A CA 1
ATOM 1827 C C . HIS A 1 232 ? 22.811 11.798 -17.291 1.00 83.94 232 HIS A C 1
ATOM 1829 O O . HIS A 1 232 ? 23.881 11.760 -17.891 1.00 83.94 232 HIS A O 1
ATOM 1835 N N . SER A 1 233 ? 21.632 11.704 -17.916 1.00 85.94 233 SER A N 1
ATOM 1836 C CA . SER A 1 233 ? 21.504 11.467 -19.364 1.00 85.94 233 SER A CA 1
ATOM 1837 C C . SER A 1 233 ? 22.166 12.578 -20.192 1.00 85.94 233 SER A C 1
ATOM 1839 O O . SER A 1 233 ? 22.852 12.315 -21.177 1.00 85.94 233 SER A O 1
ATOM 1841 N N . ASN A 1 234 ? 22.019 13.838 -19.769 1.00 88.25 234 ASN A N 1
ATOM 1842 C CA . ASN A 1 234 ? 22.693 14.968 -20.412 1.00 88.25 234 ASN A CA 1
ATOM 1843 C C . ASN A 1 234 ? 24.218 14.878 -20.274 1.00 88.25 234 ASN A C 1
ATOM 1845 O O . ASN A 1 234 ? 24.948 15.222 -21.205 1.00 88.25 234 ASN A O 1
ATOM 1849 N N . LEU A 1 235 ? 24.702 14.404 -19.125 1.00 89.19 235 LEU A N 1
ATOM 1850 C CA . LEU A 1 235 ? 26.124 14.233 -18.867 1.00 89.19 235 LEU A CA 1
ATOM 1851 C C . LEU A 1 235 ? 26.723 13.069 -19.679 1.00 89.19 235 LEU A C 1
ATOM 1853 O O . LEU A 1 235 ? 27.824 13.225 -20.202 1.00 89.19 235 LEU A O 1
ATOM 1857 N N . ASP A 1 236 ? 25.992 11.963 -19.865 1.00 88.94 236 ASP A N 1
ATOM 1858 C CA . ASP A 1 236 ? 26.363 10.873 -20.786 1.00 88.94 236 ASP A CA 1
ATOM 1859 C C . ASP A 1 236 ? 26.564 11.403 -22.216 1.00 88.94 236 ASP A C 1
ATOM 1861 O O . ASP A 1 236 ? 27.595 11.160 -22.853 1.00 88.94 236 ASP A O 1
ATOM 1865 N N . CYS A 1 237 ? 25.596 12.178 -22.720 1.00 90.56 237 CYS A N 1
ATOM 1866 C CA . CYS A 1 237 ? 25.679 12.774 -24.052 1.00 90.56 237 CYS A CA 1
ATOM 1867 C C . CYS A 1 237 ? 26.856 13.752 -24.168 1.00 90.56 237 CYS A C 1
ATOM 1869 O O . CYS A 1 237 ? 27.614 13.682 -25.138 1.00 90.56 237 CYS A O 1
ATOM 1871 N N . ALA A 1 238 ? 27.043 14.631 -23.179 1.00 90.44 238 ALA A N 1
ATOM 1872 C CA . ALA A 1 238 ? 28.147 15.588 -23.161 1.00 90.44 238 ALA A CA 1
ATOM 1873 C C . ALA A 1 238 ? 29.516 14.885 -23.152 1.00 90.44 238 ALA A C 1
ATOM 1875 O O . ALA A 1 238 ? 30.384 15.221 -23.960 1.00 90.44 238 ALA A O 1
ATOM 1876 N N . SER A 1 239 ? 29.698 13.864 -22.309 1.00 90.31 239 SER A N 1
ATOM 1877 C CA . SER A 1 239 ? 30.927 13.063 -22.261 1.00 90.31 239 SER A CA 1
ATOM 1878 C C . SER A 1 239 ? 31.180 12.314 -23.576 1.00 90.31 239 SER A C 1
ATOM 1880 O O . SER A 1 239 ? 32.320 12.265 -24.045 1.00 90.31 239 SER A O 1
ATOM 1882 N N . GLY A 1 240 ? 30.133 11.802 -24.235 1.00 90.81 240 GLY A N 1
ATOM 1883 C CA . GLY A 1 240 ? 30.238 11.194 -25.565 1.00 90.81 240 GLY A CA 1
ATOM 1884 C C . GLY A 1 240 ? 30.703 12.173 -26.648 1.00 90.81 240 GLY A C 1
ATOM 1885 O O . GLY A 1 240 ? 31.566 11.831 -27.460 1.00 90.81 240 GLY A O 1
ATOM 1886 N N . VAL A 1 241 ? 30.197 13.410 -26.635 1.00 90.69 241 VAL A N 1
ATOM 1887 C CA . VAL A 1 241 ? 30.653 14.479 -27.544 1.00 90.69 241 VAL A CA 1
ATOM 1888 C C . VAL A 1 241 ? 32.110 14.853 -27.262 1.00 90.69 241 VAL A C 1
ATOM 1890 O O . VAL A 1 241 ? 32.901 14.987 -28.196 1.00 90.69 241 VAL A O 1
ATOM 1893 N N . ILE A 1 242 ? 32.500 14.953 -25.990 1.00 89.75 242 ILE A N 1
ATOM 1894 C CA . ILE A 1 242 ? 33.886 15.237 -25.599 1.00 89.75 242 ILE A CA 1
ATOM 1895 C C . ILE A 1 242 ? 34.825 14.130 -26.100 1.00 89.75 242 ILE A C 1
ATOM 1897 O O . ILE A 1 242 ? 35.850 14.424 -26.717 1.00 89.75 242 ILE A O 1
ATOM 1901 N N . LEU A 1 243 ? 34.464 12.857 -25.921 1.00 89.56 243 LEU A N 1
ATOM 1902 C CA . LEU A 1 243 ? 35.249 11.735 -26.443 1.00 89.56 243 LEU A CA 1
ATOM 1903 C C . LEU A 1 243 ? 35.337 11.750 -27.973 1.00 89.56 243 LEU A C 1
ATOM 1905 O O . LEU A 1 243 ? 36.406 11.482 -28.517 1.00 89.56 243 LEU A O 1
ATOM 1909 N N . TYR A 1 244 ? 34.251 12.096 -28.672 1.00 90.19 244 TYR A N 1
ATOM 1910 C CA . TYR A 1 244 ? 34.263 12.253 -30.128 1.00 90.19 244 TYR A CA 1
ATOM 1911 C C . TYR A 1 244 ? 35.287 13.306 -30.584 1.00 90.19 244 TYR A C 1
ATOM 1913 O O . TYR A 1 244 ? 36.065 13.048 -31.505 1.00 90.19 244 TYR A O 1
ATOM 1921 N N . ILE A 1 245 ? 35.341 14.455 -29.904 1.00 88.62 245 ILE A N 1
ATOM 1922 C CA . ILE A 1 245 ? 36.322 15.514 -30.182 1.00 88.62 245 ILE A CA 1
ATOM 1923 C C . ILE A 1 245 ? 37.748 15.014 -29.909 1.00 88.62 245 ILE A C 1
ATOM 1925 O O . ILE A 1 245 ? 38.617 15.147 -30.770 1.00 88.62 245 ILE A O 1
ATOM 1929 N N . PHE A 1 246 ? 37.992 14.379 -28.758 1.00 87.19 246 PHE A N 1
ATOM 1930 C CA . PHE A 1 246 ? 39.317 13.852 -28.408 1.00 87.19 246 PHE A CA 1
ATOM 1931 C C . PHE A 1 246 ? 39.838 12.831 -29.421 1.00 87.19 246 PHE A C 1
ATOM 1933 O O . PHE A 1 246 ? 40.995 12.900 -29.827 1.00 87.19 246 PHE A O 1
ATOM 1940 N N . VAL A 1 247 ? 38.988 11.912 -29.873 1.00 87.94 247 VAL A N 1
ATOM 1941 C CA . VAL A 1 247 ? 39.359 10.867 -30.838 1.00 87.94 247 VAL A CA 1
ATOM 1942 C C . VAL A 1 247 ? 39.713 11.456 -32.210 1.00 87.94 247 VAL A C 1
ATOM 1944 O O . VAL A 1 247 ? 40.600 10.936 -32.890 1.00 87.94 247 VAL A O 1
ATOM 1947 N N . ARG A 1 248 ? 39.078 12.572 -32.600 1.00 86.25 248 ARG A N 1
ATOM 1948 C CA . ARG A 1 248 ? 39.408 13.321 -33.825 1.00 86.25 248 ARG A CA 1
ATOM 1949 C C . ARG A 1 248 ? 40.685 14.153 -33.692 1.00 86.25 248 ARG A C 1
ATOM 1951 O O . ARG A 1 248 ? 41.420 14.286 -34.661 1.00 86.25 248 ARG A O 1
ATOM 1958 N N . ILE A 1 249 ? 40.987 14.683 -32.511 1.00 85.81 249 ILE A N 1
ATOM 1959 C CA . ILE A 1 249 ? 42.260 15.381 -32.262 1.00 85.81 249 ILE A CA 1
ATOM 1960 C C . ILE A 1 249 ? 43.427 14.380 -32.260 1.00 85.81 249 ILE A C 1
ATOM 1962 O O . ILE A 1 249 ? 44.496 14.651 -32.802 1.00 85.81 249 ILE A O 1
ATOM 1966 N N . LEU A 1 250 ? 43.207 13.186 -31.708 1.00 83.81 250 LEU A N 1
ATOM 1967 C CA . LEU A 1 250 ? 44.213 12.132 -31.563 1.00 83.81 250 LEU A CA 1
ATOM 1968 C C . LEU A 1 250 ? 44.397 11.256 -32.817 1.00 83.81 250 LEU A C 1
ATOM 1970 O O . LEU A 1 250 ? 44.979 10.174 -32.727 1.00 83.81 250 LEU A O 1
ATOM 1974 N N . ILE A 1 251 ? 43.977 11.723 -34.001 1.00 79.31 251 ILE A N 1
ATOM 1975 C CA . ILE A 1 251 ? 44.205 11.021 -35.281 1.00 79.31 251 ILE A CA 1
ATOM 1976 C C . ILE A 1 251 ? 45.700 10.732 -35.489 1.00 79.31 251 ILE A C 1
ATOM 1978 O O . ILE A 1 251 ? 46.070 9.625 -35.877 1.00 79.31 251 ILE A O 1
ATOM 1982 N N . TYR A 1 252 ? 46.571 11.687 -35.145 1.00 73.19 252 TYR A N 1
ATOM 1983 C CA . TYR A 1 252 ? 48.026 11.543 -35.275 1.00 73.19 252 TYR A CA 1
ATOM 1984 C C . TYR A 1 252 ? 48.640 10.501 -34.327 1.00 73.19 252 TYR A C 1
ATOM 1986 O O . TYR A 1 252 ? 49.750 10.036 -34.566 1.00 73.19 252 TYR A O 1
ATOM 1994 N N . ALA A 1 253 ? 47.918 10.099 -33.278 1.00 74.94 253 ALA A N 1
ATOM 1995 C CA . ALA A 1 253 ? 48.352 9.096 -32.307 1.00 74.94 253 ALA A CA 1
ATOM 1996 C C . ALA A 1 253 ? 47.840 7.673 -32.628 1.00 74.94 253 ALA A C 1
ATOM 1998 O O . ALA A 1 253 ? 47.930 6.790 -31.777 1.00 74.94 253 ALA A O 1
ATOM 1999 N N . ASN A 1 254 ? 47.315 7.435 -33.842 1.00 78.94 254 ASN A N 1
ATOM 2000 C CA . ASN A 1 254 ? 46.761 6.144 -34.287 1.00 78.94 254 ASN A CA 1
ATOM 2001 C C . ASN A 1 254 ? 45.584 5.642 -33.416 1.00 78.94 254 ASN A C 1
ATOM 2003 O O . ASN A 1 254 ? 45.466 4.450 -33.101 1.00 78.94 254 ASN A O 1
ATOM 2007 N N . GLU A 1 255 ? 44.718 6.574 -33.000 1.00 83.50 255 GLU A N 1
ATOM 2008 C CA . GLU A 1 255 ? 43.517 6.287 -32.212 1.00 83.50 255 GLU A CA 1
ATOM 2009 C C . GLU A 1 255 ? 42.370 5.749 -33.087 1.00 83.50 255 GLU A C 1
ATOM 2011 O O . GLU A 1 255 ? 42.147 6.216 -34.210 1.00 83.50 255 GLU A O 1
ATOM 2016 N N . HIS A 1 256 ? 41.606 4.788 -32.551 1.00 82.00 256 HIS A N 1
ATOM 2017 C CA . HIS A 1 256 ? 40.436 4.226 -33.235 1.00 82.00 256 HIS A CA 1
ATOM 2018 C C . HIS A 1 256 ? 39.346 5.278 -33.409 1.00 82.00 256 HIS A C 1
ATOM 2020 O O . HIS A 1 256 ? 38.917 5.903 -32.445 1.00 82.00 256 HIS A O 1
ATOM 2026 N N . GLN A 1 257 ? 38.874 5.452 -34.641 1.00 84.88 257 GLN A N 1
ATOM 2027 C CA . GLN A 1 257 ? 37.905 6.489 -34.971 1.00 84.88 257 GLN A CA 1
ATOM 2028 C C . GLN A 1 257 ? 36.476 6.016 -34.698 1.00 84.88 257 GLN A C 1
ATOM 2030 O O . GLN A 1 257 ? 35.956 5.139 -35.383 1.00 84.88 257 GLN A O 1
ATOM 2035 N N . PHE A 1 258 ? 35.826 6.648 -33.723 1.00 85.31 258 PHE A N 1
ATOM 2036 C CA . PHE A 1 258 ? 34.418 6.417 -33.401 1.00 85.31 258 PHE A CA 1
ATOM 2037 C C . PHE A 1 258 ? 33.519 7.448 -34.098 1.00 85.31 258 PHE A C 1
ATOM 2039 O O . PHE A 1 258 ? 33.922 8.591 -34.351 1.00 85.31 258 PHE A O 1
ATOM 2046 N N . SER A 1 259 ? 32.296 7.041 -34.437 1.00 88.06 259 SER A N 1
ATOM 2047 C CA . SER A 1 259 ? 31.214 7.969 -34.790 1.00 88.06 259 SER A CA 1
ATOM 2048 C C . SER A 1 259 ? 30.633 8.621 -33.530 1.00 88.06 259 SER A C 1
ATOM 2050 O O . SER A 1 259 ? 30.746 8.072 -32.437 1.00 88.06 259 SER A O 1
ATOM 2052 N N . MET A 1 260 ? 29.972 9.774 -33.670 1.00 87.12 260 MET A N 1
ATOM 2053 C CA . MET A 1 260 ? 29.370 10.494 -32.536 1.00 87.12 260 MET A CA 1
ATOM 2054 C C . MET A 1 260 ? 28.416 9.607 -31.716 1.00 87.12 260 MET A C 1
ATOM 2056 O O . MET A 1 260 ? 28.466 9.609 -30.489 1.00 87.12 260 MET A O 1
ATOM 2060 N N . ILE A 1 261 ? 27.598 8.796 -32.395 1.00 89.25 261 ILE A N 1
ATOM 2061 C CA . ILE A 1 261 ? 26.648 7.870 -31.760 1.00 89.25 261 ILE A CA 1
ATOM 2062 C C . ILE A 1 261 ? 27.391 6.768 -30.999 1.00 89.25 261 ILE A C 1
ATOM 2064 O O . ILE A 1 261 ? 27.039 6.461 -29.865 1.00 89.25 261 ILE A O 1
ATOM 2068 N N . GLN A 1 262 ? 28.455 6.207 -31.582 1.00 88.44 262 GLN A N 1
ATOM 2069 C CA . GLN A 1 262 ? 29.281 5.200 -30.909 1.00 88.44 262 GLN A CA 1
ATOM 2070 C C . GLN A 1 262 ? 29.986 5.771 -29.675 1.00 88.44 262 GLN A C 1
ATOM 2072 O O . GLN A 1 262 ? 30.072 5.084 -28.662 1.00 88.44 262 GLN A O 1
ATOM 2077 N N . SER A 1 263 ? 30.446 7.025 -29.727 1.00 89.50 263 SER A N 1
ATOM 2078 C CA . SER A 1 263 ? 31.060 7.683 -28.572 1.00 89.50 263 SER A CA 1
ATOM 2079 C C . SER A 1 263 ? 30.073 7.848 -27.415 1.00 89.50 263 SER A C 1
ATOM 2081 O O . SER A 1 263 ? 30.422 7.534 -26.282 1.00 89.50 263 SER A O 1
ATOM 2083 N N . VAL A 1 264 ? 28.833 8.274 -27.686 1.00 90.31 264 VAL A N 1
ATOM 2084 C CA . VAL A 1 264 ? 27.768 8.353 -26.663 1.00 90.31 264 VAL A CA 1
ATOM 2085 C C . VAL A 1 264 ? 27.398 6.959 -26.142 1.00 90.31 264 VAL A C 1
ATOM 2087 O O . VAL A 1 264 ? 27.253 6.768 -24.936 1.00 90.31 264 VAL A O 1
ATOM 2090 N N . TRP A 1 265 ? 27.323 5.961 -27.026 1.00 89.62 265 TRP A N 1
ATOM 2091 C CA . TRP A 1 265 ? 27.007 4.578 -26.660 1.00 89.62 265 TRP A CA 1
ATOM 2092 C C . TRP A 1 265 ? 28.026 3.960 -25.693 1.00 89.62 265 TRP A C 1
ATOM 2094 O O . TRP A 1 265 ? 27.649 3.190 -24.813 1.00 89.62 265 TRP A O 1
ATOM 2104 N N . ILE A 1 266 ? 29.313 4.311 -25.813 1.00 89.00 266 ILE A N 1
ATOM 2105 C CA . ILE A 1 266 ? 30.353 3.849 -24.883 1.00 89.00 266 ILE A CA 1
ATOM 2106 C C . ILE A 1 266 ? 30.050 4.326 -23.455 1.00 89.00 266 ILE A C 1
ATOM 2108 O O . ILE A 1 266 ? 30.026 3.497 -22.547 1.00 89.00 266 ILE A O 1
ATOM 2112 N N . PHE A 1 267 ? 29.766 5.615 -23.246 1.00 90.06 267 PHE A N 1
ATOM 2113 C CA . PHE A 1 267 ? 29.444 6.138 -21.909 1.00 90.06 267 PHE A CA 1
ATOM 2114 C C . PHE A 1 267 ? 28.153 5.542 -21.356 1.00 90.06 267 PHE A C 1
ATOM 2116 O O . PHE A 1 267 ? 28.153 5.049 -20.229 1.00 90.06 267 PHE A O 1
ATOM 2123 N N . TYR A 1 268 ? 27.117 5.448 -22.192 1.00 89.56 268 TYR A N 1
ATOM 2124 C CA . TYR A 1 268 ? 25.864 4.791 -21.828 1.00 89.56 268 TYR A CA 1
ATOM 2125 C C . TYR A 1 268 ? 26.070 3.329 -21.390 1.00 89.56 268 TYR A C 1
ATOM 2127 O O . TYR A 1 268 ? 25.523 2.889 -20.379 1.00 89.56 268 TYR A O 1
ATOM 2135 N N . SER A 1 269 ? 26.915 2.571 -22.100 1.00 88.88 269 SER A N 1
ATOM 2136 C CA . SER A 1 269 ? 27.222 1.182 -21.737 1.00 88.88 269 SER A CA 1
ATOM 2137 C C . SER A 1 269 ? 27.939 1.074 -20.389 1.00 88.88 269 SER A C 1
ATOM 2139 O O . SER A 1 269 ? 27.597 0.210 -19.586 1.00 88.88 269 SER A O 1
ATOM 2141 N N . VAL A 1 270 ? 28.868 1.991 -20.095 1.00 89.12 270 VAL A N 1
ATOM 2142 C CA . VAL A 1 270 ? 29.584 2.033 -18.811 1.00 89.12 270 VAL A CA 1
ATOM 2143 C C . VAL A 1 270 ? 28.640 2.386 -17.663 1.00 89.12 270 VAL A C 1
ATOM 2145 O O . VAL A 1 270 ? 28.712 1.758 -16.607 1.00 89.12 270 VAL A O 1
ATOM 2148 N N . THR A 1 271 ? 27.721 3.324 -17.890 1.00 88.06 271 THR A N 1
ATOM 2149 C CA . THR A 1 271 ? 26.652 3.689 -16.954 1.00 88.06 271 THR A CA 1
ATOM 2150 C C . THR A 1 271 ? 25.775 2.481 -16.599 1.00 88.06 271 THR A C 1
ATOM 2152 O O . THR A 1 271 ? 25.472 2.249 -15.428 1.00 88.06 271 THR A O 1
ATOM 2155 N N . LEU A 1 272 ? 25.435 1.647 -17.587 1.00 88.06 272 LEU A N 1
ATOM 2156 C CA . LEU A 1 272 ? 24.685 0.400 -17.393 1.00 88.06 272 LEU A CA 1
ATOM 2157 C C . LEU A 1 272 ? 25.533 -0.785 -16.898 1.00 88.06 272 LEU A C 1
ATOM 2159 O O . LEU A 1 272 ? 25.017 -1.899 -16.803 1.00 88.06 272 LEU A O 1
ATOM 2163 N N . GLN A 1 273 ? 26.817 -0.574 -16.591 1.00 87.25 273 GLN A N 1
ATOM 2164 C CA . GLN A 1 273 ? 27.770 -1.625 -16.204 1.00 87.25 273 GLN A CA 1
ATOM 2165 C C . GLN A 1 273 ? 27.933 -2.731 -17.260 1.00 87.25 273 GLN A C 1
ATOM 2167 O O . GLN A 1 273 ? 28.293 -3.869 -16.954 1.00 87.25 273 GLN A O 1
ATOM 2172 N N . GLN A 1 274 ? 27.686 -2.394 -18.524 1.00 87.12 274 GLN A N 1
ATOM 2173 C CA . GLN A 1 274 ? 27.852 -3.281 -19.664 1.00 87.12 274 GLN A CA 1
ATOM 2174 C C . GLN A 1 274 ? 29.161 -2.986 -20.397 1.00 87.12 274 GLN A C 1
ATOM 2176 O O . GLN A 1 274 ? 29.701 -1.879 -20.384 1.00 87.12 274 GLN A O 1
ATOM 2181 N N . ARG A 1 275 ? 29.697 -4.009 -21.065 1.00 82.75 275 ARG A N 1
ATOM 2182 C CA . ARG A 1 275 ? 30.912 -3.871 -21.866 1.00 82.75 275 ARG A CA 1
ATOM 2183 C C . ARG A 1 275 ? 30.579 -3.248 -23.223 1.00 82.75 275 ARG A C 1
ATOM 2185 O O . ARG A 1 275 ? 29.821 -3.824 -23.997 1.00 82.75 275 ARG A O 1
ATOM 2192 N N . GLY A 1 276 ? 31.220 -2.126 -23.545 1.00 76.50 276 GLY A N 1
ATOM 2193 C CA . GLY A 1 276 ? 31.181 -1.543 -24.887 1.00 76.50 276 GLY A CA 1
ATOM 2194 C C . GLY A 1 276 ? 31.919 -2.397 -25.938 1.00 76.50 276 GLY A C 1
ATOM 2195 O O . GLY A 1 276 ? 32.846 -3.139 -25.596 1.00 76.50 276 GLY A O 1
ATOM 2196 N N . PRO A 1 277 ? 31.550 -2.288 -27.228 1.00 71.31 277 PRO A N 1
ATOM 2197 C CA . PRO A 1 277 ? 32.089 -3.133 -28.297 1.00 71.31 277 PRO A CA 1
ATOM 2198 C C . PRO A 1 277 ? 33.584 -2.898 -28.571 1.00 71.31 277 PRO A C 1
ATOM 2200 O O . PRO A 1 277 ? 34.299 -3.836 -28.920 1.00 71.31 277 PRO A O 1
ATOM 2203 N N . VAL A 1 278 ? 34.077 -1.665 -28.395 1.00 80.12 278 VAL A N 1
ATOM 2204 C CA . VAL A 1 278 ? 35.473 -1.278 -28.657 1.00 80.12 278 VAL A CA 1
ATOM 2205 C C . VAL A 1 278 ? 35.933 -0.265 -27.604 1.00 80.12 278 VAL A C 1
ATOM 2207 O O . VAL A 1 278 ? 35.160 0.596 -27.194 1.00 80.12 278 VAL A O 1
ATOM 2210 N N . GLN A 1 279 ? 37.187 -0.375 -27.158 1.00 81.50 279 GLN A N 1
ATOM 2211 C CA . GLN A 1 279 ? 37.791 0.507 -26.152 1.00 81.50 279 GLN A CA 1
ATOM 2212 C C . GLN A 1 279 ? 38.837 1.441 -26.781 1.00 81.50 279 GLN A C 1
ATOM 2214 O O . GLN A 1 279 ? 39.529 1.023 -27.717 1.00 81.50 279 GLN A O 1
ATOM 2219 N N . PRO A 1 280 ? 39.008 2.667 -26.253 1.00 85.19 280 PRO A N 1
ATOM 2220 C CA . PRO A 1 280 ? 40.048 3.576 -26.718 1.00 85.19 280 PRO A CA 1
ATOM 2221 C C . PRO A 1 280 ? 41.461 3.078 -26.358 1.00 85.19 280 PRO A C 1
ATOM 2223 O O . PRO A 1 280 ? 41.694 2.430 -25.327 1.00 85.19 280 PRO A O 1
ATOM 2226 N N . ARG A 1 281 ? 42.434 3.382 -27.221 1.00 84.44 281 ARG A N 1
ATOM 2227 C CA . ARG A 1 281 ? 43.844 2.990 -27.070 1.00 84.44 281 ARG A CA 1
ATOM 2228 C C . ARG A 1 281 ? 44.640 4.000 -26.249 1.00 84.44 281 ARG A C 1
ATOM 2230 O O . ARG A 1 281 ? 45.424 3.584 -25.399 1.00 84.44 281 ARG A O 1
ATOM 2237 N N . SER A 1 282 ? 44.419 5.290 -26.476 1.00 85.94 282 SER A N 1
ATOM 2238 C CA . SER A 1 282 ? 45.140 6.389 -25.840 1.00 85.94 282 SER A CA 1
ATOM 2239 C C . SER A 1 282 ? 44.909 6.453 -24.331 1.00 85.94 282 SER A C 1
ATOM 2241 O O . SER A 1 282 ? 43.803 6.233 -23.828 1.00 85.94 282 SER A O 1
ATOM 2243 N N . TRP A 1 283 ? 45.968 6.816 -23.603 1.00 84.06 283 TRP A N 1
ATOM 2244 C CA . TRP A 1 283 ? 45.944 7.003 -22.153 1.00 84.06 283 TRP A CA 1
ATOM 2245 C C . TRP A 1 283 ? 44.939 8.072 -21.717 1.00 84.06 283 TRP A C 1
ATOM 2247 O O . TRP A 1 283 ? 44.193 7.851 -20.767 1.00 84.06 283 TRP A O 1
ATOM 2257 N N . THR A 1 284 ? 44.845 9.189 -22.440 1.00 86.31 284 THR A N 1
ATOM 2258 C CA . THR A 1 284 ? 43.930 10.292 -22.104 1.00 86.31 284 THR A CA 1
ATOM 2259 C C . THR A 1 284 ? 42.468 9.847 -22.151 1.00 86.31 284 THR A C 1
ATOM 2261 O O . THR A 1 284 ? 41.705 10.084 -21.216 1.00 86.31 284 THR A O 1
ATOM 2264 N N . CYS A 1 285 ? 42.085 9.126 -23.208 1.00 85.88 285 CYS A N 1
ATOM 2265 C CA . CYS A 1 285 ? 40.734 8.588 -23.356 1.00 85.88 285 CYS A CA 1
ATOM 2266 C C . CYS A 1 285 ? 40.424 7.506 -22.310 1.00 85.88 285 CYS A C 1
ATOM 2268 O O . CYS A 1 285 ? 39.292 7.418 -21.837 1.00 85.88 285 CYS A O 1
ATOM 2270 N N . ARG A 1 286 ? 41.423 6.708 -21.909 1.00 87.50 286 ARG A N 1
ATOM 2271 C CA . ARG A 1 286 ? 41.277 5.716 -20.833 1.00 87.50 286 ARG A CA 1
ATOM 2272 C C . ARG A 1 286 ? 41.082 6.366 -19.470 1.00 87.50 286 ARG A C 1
ATOM 2274 O O . ARG A 1 286 ? 40.211 5.925 -18.738 1.00 87.50 286 ARG A O 1
ATOM 2281 N N . VAL A 1 287 ? 41.829 7.419 -19.141 1.00 89.00 287 VAL A N 1
ATOM 2282 C CA . VAL A 1 287 ? 41.648 8.157 -17.878 1.00 89.00 287 VAL A CA 1
ATOM 2283 C C . VAL A 1 287 ? 40.253 8.780 -17.810 1.00 89.00 287 VAL A C 1
ATOM 2285 O O . VAL A 1 287 ? 39.577 8.632 -16.794 1.00 89.00 287 VAL A O 1
ATOM 2288 N N . LEU A 1 288 ? 39.788 9.398 -18.902 1.00 87.50 288 LEU A N 1
ATOM 2289 C CA . LEU A 1 288 ? 38.425 9.931 -19.000 1.00 87.50 288 LEU A CA 1
ATOM 2290 C C . LEU A 1 288 ? 37.371 8.840 -18.736 1.00 87.50 288 LEU A C 1
ATOM 2292 O O . LEU A 1 288 ? 36.464 9.037 -17.927 1.00 87.50 288 LEU A O 1
ATOM 2296 N N . LEU A 1 289 ? 37.517 7.677 -19.378 1.00 88.06 289 LEU A N 1
ATOM 2297 C CA . LEU A 1 289 ? 36.601 6.549 -19.202 1.00 88.06 289 LEU A CA 1
ATOM 2298 C C . LEU A 1 289 ? 36.661 5.963 -17.782 1.00 88.06 289 LEU A C 1
ATOM 2300 O O . LEU A 1 289 ? 35.626 5.630 -17.217 1.00 88.06 289 LEU A O 1
ATOM 2304 N N . SER A 1 290 ? 37.850 5.872 -17.183 1.00 88.38 290 SER A N 1
ATOM 2305 C CA . SER A 1 290 ? 38.043 5.373 -15.816 1.00 88.38 290 SER A CA 1
ATOM 2306 C C . SER A 1 290 ? 37.393 6.279 -14.770 1.00 88.38 290 SER A C 1
ATOM 2308 O O . SER A 1 290 ? 36.767 5.785 -13.832 1.00 88.38 290 SER A O 1
ATOM 2310 N N . LEU A 1 291 ? 37.493 7.602 -14.935 1.00 89.12 291 LEU A N 1
ATOM 2311 C CA . LEU A 1 291 ? 36.810 8.562 -14.062 1.00 89.12 291 LEU A CA 1
ATOM 2312 C C . LEU A 1 291 ? 35.288 8.453 -14.199 1.00 89.12 291 LEU A C 1
ATOM 2314 O O . LEU A 1 291 ? 34.578 8.461 -13.192 1.00 89.12 291 LEU A O 1
ATOM 2318 N N . TRP A 1 292 ? 34.794 8.287 -15.429 1.00 89.69 292 TRP A N 1
ATOM 2319 C CA . TRP A 1 292 ? 33.373 8.047 -15.675 1.00 89.69 292 TRP A CA 1
ATOM 2320 C C . TRP A 1 292 ? 32.880 6.755 -15.028 1.00 89.69 292 TRP A C 1
ATOM 2322 O O . TRP A 1 292 ? 31.824 6.727 -14.396 1.00 89.69 292 TRP A O 1
ATOM 2332 N N . TRP A 1 293 ? 33.666 5.688 -15.152 1.00 88.44 293 TRP A N 1
ATOM 2333 C CA . TRP A 1 293 ? 33.361 4.391 -14.566 1.00 88.44 293 TRP A CA 1
ATOM 2334 C C . TRP A 1 293 ? 33.257 4.469 -13.038 1.00 88.44 293 TRP A C 1
ATOM 2336 O O . TRP A 1 293 ? 32.284 3.978 -12.470 1.00 88.44 293 TRP A O 1
ATOM 2346 N N . MET A 1 294 ? 34.183 5.166 -12.373 1.00 89.75 294 MET A N 1
ATOM 2347 C CA . MET A 1 294 ? 34.132 5.387 -10.922 1.00 89.75 294 MET A CA 1
ATOM 2348 C C . MET A 1 294 ? 32.892 6.195 -10.495 1.00 89.75 294 MET A C 1
ATOM 2350 O O . MET A 1 294 ? 32.232 5.858 -9.507 1.00 89.75 294 MET A O 1
ATOM 2354 N N . GLY A 1 295 ? 32.539 7.236 -11.256 1.00 87.56 295 GLY A N 1
ATOM 2355 C CA . GLY A 1 295 ? 31.319 8.015 -11.024 1.00 87.56 295 GLY A CA 1
ATOM 2356 C C . GLY A 1 295 ? 30.048 7.175 -11.185 1.00 87.56 295 GLY A C 1
ATOM 2357 O O . GLY A 1 295 ? 29.175 7.200 -10.319 1.00 87.56 295 GLY A O 1
ATOM 2358 N N . SER A 1 296 ? 29.985 6.368 -12.246 1.00 88.38 296 SER A N 1
ATOM 2359 C CA . SER A 1 296 ? 28.858 5.475 -12.545 1.00 88.38 296 SER A CA 1
ATOM 2360 C C . SER A 1 296 ? 28.681 4.390 -11.481 1.00 88.38 296 SER A C 1
ATOM 2362 O O . SER A 1 296 ? 27.563 4.128 -11.044 1.00 88.38 296 SER A O 1
ATOM 2364 N N . LEU A 1 297 ? 29.780 3.801 -10.996 1.00 88.81 297 LEU A N 1
ATOM 2365 C CA . LEU A 1 297 ? 29.749 2.811 -9.917 1.00 88.81 297 LEU A CA 1
ATOM 2366 C C . LEU A 1 297 ? 29.190 3.409 -8.619 1.00 88.81 297 LEU A C 1
ATOM 2368 O O . LEU A 1 297 ? 28.373 2.784 -7.943 1.00 88.81 297 LEU A O 1
ATOM 2372 N N . THR A 1 298 ? 29.591 4.641 -8.301 1.00 88.69 298 THR A N 1
ATOM 2373 C CA . THR A 1 298 ? 29.105 5.361 -7.118 1.00 88.69 298 THR A CA 1
ATOM 2374 C C . THR A 1 298 ? 27.610 5.660 -7.230 1.00 88.69 298 THR A C 1
ATOM 2376 O O . THR A 1 298 ? 26.863 5.406 -6.286 1.00 88.69 298 THR A O 1
ATOM 2379 N N . LEU A 1 299 ? 27.154 6.150 -8.389 1.00 84.75 299 LEU A N 1
ATOM 2380 C CA . LEU A 1 299 ? 25.736 6.416 -8.655 1.00 84.75 299 LEU A CA 1
ATOM 2381 C C . LEU A 1 299 ? 24.884 5.145 -8.581 1.00 84.75 299 LEU A C 1
ATOM 2383 O O . LEU A 1 299 ? 23.801 5.154 -8.001 1.00 84.75 299 LEU A O 1
ATOM 2387 N N . TRP A 1 300 ? 25.378 4.031 -9.120 1.00 85.69 300 TRP A N 1
ATOM 2388 C CA . TRP A 1 300 ? 24.670 2.759 -9.037 1.00 85.69 300 TRP A CA 1
ATOM 2389 C C . TRP A 1 300 ? 24.577 2.244 -7.594 1.00 85.69 300 TRP A C 1
ATOM 2391 O O . TRP A 1 300 ? 23.519 1.779 -7.166 1.00 85.69 300 TRP A O 1
ATOM 2401 N N . GLY A 1 301 ? 25.651 2.375 -6.809 1.00 87.19 301 GLY A N 1
ATOM 2402 C CA . GLY A 1 301 ? 25.657 2.013 -5.389 1.00 87.19 301 GLY A CA 1
ATOM 2403 C C . GLY A 1 301 ? 24.662 2.829 -4.556 1.00 87.19 301 GLY A C 1
ATOM 2404 O O . GLY A 1 301 ? 23.917 2.271 -3.751 1.00 87.19 301 GLY A O 1
ATOM 2405 N N . THR A 1 302 ? 24.583 4.145 -4.775 1.00 86.88 302 THR A N 1
ATOM 2406 C CA . THR A 1 302 ? 23.614 4.998 -4.066 1.00 86.88 302 THR A CA 1
ATOM 2407 C C . THR A 1 302 ? 22.178 4.735 -4.516 1.00 86.88 302 THR A C 1
ATOM 2409 O O . THR A 1 302 ? 21.279 4.687 -3.675 1.00 86.88 302 THR A O 1
ATOM 2412 N N . PHE A 1 303 ? 21.954 4.500 -5.813 1.00 83.75 303 PHE A N 1
ATOM 2413 C CA . PHE A 1 303 ? 20.639 4.158 -6.352 1.00 83.75 303 PHE A CA 1
ATOM 2414 C C . PHE A 1 303 ? 20.117 2.833 -5.785 1.00 83.75 303 PHE A C 1
ATOM 2416 O O . PHE A 1 303 ? 18.995 2.774 -5.279 1.00 83.75 303 PHE A O 1
ATOM 2423 N N . THR A 1 304 ? 20.939 1.781 -5.815 1.00 83.88 304 THR A N 1
ATOM 2424 C CA . THR A 1 304 ? 20.576 0.465 -5.267 1.00 83.88 304 THR A CA 1
ATOM 2425 C C . THR A 1 304 ? 20.328 0.530 -3.763 1.00 83.88 304 THR A C 1
ATOM 2427 O O . THR A 1 304 ? 19.310 0.017 -3.300 1.00 83.88 304 THR A O 1
ATOM 2430 N N . GLY A 1 305 ? 21.177 1.231 -3.004 1.00 84.19 305 GLY A N 1
ATOM 2431 C CA . GLY A 1 305 ? 20.971 1.449 -1.570 1.00 84.19 305 GLY A CA 1
ATOM 2432 C C . GLY A 1 305 ? 19.654 2.168 -1.257 1.00 84.19 305 GLY A C 1
ATOM 2433 O O . GLY A 1 305 ? 18.888 1.722 -0.400 1.00 84.19 305 GLY A O 1
ATOM 2434 N N . ALA A 1 306 ? 19.339 3.235 -1.996 1.00 82.12 306 ALA A N 1
ATOM 2435 C CA . ALA A 1 306 ? 18.084 3.967 -1.835 1.00 82.12 306 ALA A CA 1
ATOM 2436 C C . ALA A 1 306 ? 16.854 3.114 -2.198 1.00 82.12 306 ALA A C 1
ATOM 2438 O O . ALA A 1 306 ? 15.828 3.184 -1.521 1.00 82.12 306 ALA A O 1
ATOM 2439 N N . LEU A 1 307 ? 16.953 2.291 -3.245 1.00 76.88 307 LEU A N 1
ATOM 2440 C CA . LEU A 1 307 ? 15.883 1.400 -3.691 1.00 76.88 307 LEU A CA 1
ATOM 2441 C C . LEU A 1 307 ? 15.611 0.275 -2.678 1.00 76.88 307 LEU A C 1
ATOM 2443 O O . LEU A 1 307 ? 14.452 -0.004 -2.373 1.00 76.88 307 LEU A O 1
ATOM 2447 N N . ILE A 1 308 ? 16.660 -0.314 -2.092 1.00 78.88 308 ILE A N 1
ATOM 2448 C CA . ILE A 1 308 ? 16.536 -1.309 -1.014 1.00 78.88 308 ILE A CA 1
ATOM 2449 C C . ILE A 1 308 ? 15.841 -0.694 0.206 1.00 78.88 308 ILE A C 1
ATOM 2451 O O . ILE A 1 308 ? 14.894 -1.280 0.736 1.00 78.88 308 ILE A O 1
ATOM 2455 N N . ALA A 1 309 ? 16.261 0.503 0.627 1.00 77.19 309 ALA A N 1
ATOM 2456 C CA . ALA A 1 309 ? 15.649 1.202 1.756 1.00 77.19 309 ALA A CA 1
ATOM 2457 C C . ALA A 1 309 ? 14.161 1.509 1.512 1.00 77.19 309 ALA A C 1
ATOM 2459 O O . ALA A 1 309 ? 13.337 1.366 2.417 1.00 77.19 309 ALA A O 1
ATOM 2460 N N . LEU A 1 310 ? 13.803 1.884 0.280 1.00 72.50 310 LEU A N 1
ATOM 2461 C CA . LEU A 1 310 ? 12.424 2.178 -0.101 1.00 72.50 310 LEU A CA 1
ATOM 2462 C C . LEU A 1 310 ? 11.538 0.929 -0.067 1.00 72.50 310 LEU A C 1
ATOM 2464 O O . LEU A 1 310 ? 10.430 0.986 0.460 1.00 72.50 310 LEU A O 1
ATOM 2468 N N . PHE A 1 311 ? 12.014 -0.208 -0.577 1.00 70.69 311 PHE A N 1
ATOM 2469 C CA . PHE A 1 311 ? 11.224 -1.442 -0.561 1.00 70.69 311 PHE A CA 1
ATOM 2470 C C . PHE A 1 311 ? 11.124 -2.100 0.819 1.00 70.69 311 PHE A C 1
ATOM 2472 O O . PHE A 1 311 ? 10.177 -2.853 1.065 1.00 70.69 311 PHE A O 1
ATOM 2479 N N . ALA A 1 312 ? 12.040 -1.788 1.738 1.00 67.38 312 ALA A N 1
ATOM 2480 C CA . ALA A 1 312 ? 11.985 -2.278 3.111 1.00 67.38 312 ALA A CA 1
ATOM 2481 C C . ALA A 1 312 ? 10.811 -1.674 3.914 1.00 67.38 312 ALA A C 1
ATOM 2483 O O . ALA A 1 312 ? 10.197 -2.353 4.747 1.00 67.38 312 ALA A O 1
ATOM 2484 N N . ILE A 1 313 ? 10.452 -0.411 3.657 1.00 62.75 313 ILE A N 1
ATOM 2485 C CA . ILE A 1 313 ? 9.456 0.324 4.445 1.00 62.75 313 ILE A CA 1
ATOM 2486 C C . ILE A 1 313 ? 8.122 0.375 3.685 1.00 62.75 313 ILE A C 1
ATOM 2488 O O . ILE A 1 313 ? 7.998 1.059 2.679 1.00 62.75 313 ILE A O 1
ATOM 2492 N N . ASN A 1 314 ? 7.077 -0.272 4.221 1.00 56.69 314 ASN A N 1
ATOM 2493 C CA . ASN A 1 314 ? 5.701 0.082 3.835 1.00 56.69 314 ASN A CA 1
ATOM 2494 C C . ASN A 1 314 ? 5.250 1.104 4.869 1.00 56.69 314 ASN A C 1
ATOM 2496 O O . ASN A 1 314 ? 5.132 0.746 6.043 1.00 56.69 314 ASN A O 1
ATOM 2500 N N . LYS A 1 315 ? 5.033 2.351 4.458 1.00 53.00 315 LYS A N 1
ATOM 2501 C CA . LYS A 1 315 ? 4.354 3.329 5.304 1.00 53.00 315 LYS A CA 1
ATOM 2502 C C . LYS A 1 315 ? 2.862 3.217 5.024 1.00 53.00 315 LYS A C 1
ATOM 2504 O O . LYS A 1 315 ? 2.417 3.607 3.958 1.00 53.00 315 LYS A O 1
ATOM 2509 N N . THR A 1 316 ? 2.108 2.691 5.979 1.00 55.78 316 THR A N 1
ATOM 2510 C CA . THR A 1 316 ? 0.658 2.894 6.020 1.00 55.78 316 THR A CA 1
ATOM 2511 C C . THR A 1 316 ? 0.419 4.237 6.702 1.00 55.78 316 THR A C 1
ATOM 2513 O O . THR A 1 316 ? 0.596 4.349 7.919 1.00 55.78 316 THR A O 1
ATOM 2516 N N . THR A 1 317 ? 0.117 5.275 5.930 1.00 60.78 317 THR A N 1
ATOM 2517 C CA . THR A 1 317 ? -0.218 6.605 6.453 1.00 60.78 317 THR A CA 1
ATOM 2518 C C . THR A 1 317 ? -1.704 6.644 6.795 1.00 60.78 317 THR A C 1
ATOM 2520 O O . THR A 1 317 ? -2.547 6.339 5.961 1.00 60.78 317 THR A O 1
ATOM 2523 N N . MET A 1 318 ? -2.040 6.982 8.045 1.00 70.25 318 MET A N 1
ATOM 2524 C CA . MET A 1 318 ? -3.437 7.222 8.423 1.00 70.25 318 MET A CA 1
ATOM 2525 C C . MET A 1 318 ? -3.888 8.557 7.803 1.00 70.25 318 MET A C 1
ATOM 2527 O O . MET A 1 318 ? -3.093 9.497 7.760 1.00 70.25 318 MET A O 1
ATOM 2531 N N . PRO A 1 319 ? -5.150 8.678 7.361 1.00 74.19 319 PRO A N 1
ATOM 2532 C CA . PRO A 1 319 ? -5.646 9.866 6.664 1.00 74.19 319 PRO A CA 1
ATOM 2533 C C . PRO A 1 319 ? -5.796 11.056 7.621 1.00 74.19 319 PRO A C 1
ATOM 2535 O O . PRO A 1 319 ? -5.749 12.213 7.209 1.00 74.19 319 PRO A O 1
ATOM 2538 N N . PHE A 1 320 ? -5.967 10.769 8.911 1.00 81.56 320 PHE A N 1
ATOM 2539 C CA . PHE A 1 320 ? -6.005 11.738 9.991 1.00 81.56 320 PHE A CA 1
ATOM 2540 C C . PHE A 1 320 ? -5.594 11.069 11.307 1.00 81.56 320 PHE A C 1
ATOM 2542 O O . PHE A 1 320 ? -5.835 9.881 11.522 1.00 81.56 320 PHE A O 1
ATOM 2549 N N . TYR A 1 321 ? -4.980 11.852 12.191 1.00 80.75 321 TYR A N 1
ATOM 2550 C CA . TYR A 1 321 ? -4.582 11.430 13.539 1.00 80.75 321 TYR A CA 1
ATOM 2551 C C . TYR A 1 321 ? -5.440 12.070 14.628 1.00 80.75 321 TYR A C 1
ATOM 2553 O O . TYR A 1 321 ? -5.545 11.513 15.714 1.00 80.75 321 TYR A O 1
ATOM 2561 N N . ASN A 1 322 ? -6.066 13.209 14.312 1.00 83.50 322 ASN A N 1
ATOM 2562 C CA . ASN A 1 322 ? -6.801 14.023 15.271 1.00 83.50 322 ASN A CA 1
ATOM 2563 C C . ASN A 1 322 ? -8.213 14.352 14.776 1.00 83.50 322 ASN A C 1
ATOM 2565 O O . ASN A 1 322 ? -8.453 14.452 13.566 1.00 83.50 322 ASN A O 1
ATOM 2569 N N . VAL A 1 323 ? -9.126 14.650 15.705 1.00 83.19 323 VAL A N 1
ATOM 2570 C CA . VAL A 1 323 ? -10.522 15.019 15.380 1.00 83.19 323 VAL A CA 1
ATOM 2571 C C . VAL A 1 323 ? -10.591 16.286 14.515 1.00 83.19 323 VAL A C 1
ATOM 2573 O O . VAL A 1 323 ? -11.425 16.390 13.622 1.00 83.19 323 VAL A O 1
ATOM 2576 N N . ASN A 1 324 ? -9.664 17.229 14.707 1.00 87.12 324 ASN A N 1
ATOM 2577 C CA . ASN A 1 324 ? -9.563 18.440 13.881 1.00 87.12 324 ASN A CA 1
ATOM 2578 C C . ASN A 1 324 ? -9.243 18.140 12.407 1.00 87.12 324 ASN A C 1
ATOM 2580 O O . ASN A 1 324 ? -9.743 18.815 11.509 1.00 87.12 324 ASN A O 1
ATOM 2584 N N . GLN A 1 325 ? -8.386 17.148 12.149 1.00 87.25 325 GLN A N 1
ATOM 2585 C CA . GLN A 1 325 ? -8.054 16.732 10.784 1.00 87.25 325 GLN A CA 1
ATOM 2586 C C . GLN A 1 325 ? -9.240 16.000 10.149 1.00 87.25 325 GLN A C 1
ATOM 2588 O O . GLN A 1 325 ? -9.586 16.288 9.006 1.00 87.25 325 GLN A O 1
ATOM 2593 N N . LEU A 1 326 ? -9.917 15.143 10.922 1.00 86.44 326 LEU A N 1
ATOM 2594 C CA . LEU A 1 326 ? -11.166 14.507 10.507 1.00 86.44 326 LEU A CA 1
ATOM 2595 C C . LEU A 1 326 ? -12.234 15.542 10.133 1.00 86.44 326 LEU A C 1
ATOM 2597 O O . LEU A 1 326 ? -12.853 15.435 9.080 1.00 86.44 326 LEU A O 1
ATOM 2601 N N . LEU A 1 327 ? -12.424 16.574 10.957 1.00 88.62 327 LEU A N 1
ATOM 2602 C CA . LEU A 1 327 ? -13.419 17.614 10.706 1.00 88.62 327 LEU A CA 1
ATOM 2603 C C . LEU A 1 327 ? -13.198 18.305 9.353 1.00 88.62 327 LEU A C 1
ATOM 2605 O O . LEU A 1 327 ? -14.152 18.475 8.599 1.00 88.62 327 LEU A O 1
ATOM 2609 N N . LYS A 1 328 ? -11.947 18.631 9.000 1.00 89.44 328 LYS A N 1
ATOM 2610 C CA . LYS A 1 328 ? -11.613 19.212 7.685 1.00 89.44 328 LYS A CA 1
ATOM 2611 C C . LYS A 1 328 ? -11.978 18.275 6.531 1.00 89.44 328 LYS A C 1
ATOM 2613 O O . LYS A 1 328 ? -12.491 18.718 5.507 1.00 89.44 328 LYS A O 1
ATOM 2618 N N . LEU A 1 329 ? -11.744 16.974 6.696 1.00 87.69 329 LEU A N 1
ATOM 2619 C CA . LEU A 1 329 ? -12.090 15.968 5.690 1.00 87.69 329 LEU A CA 1
ATOM 2620 C C . LEU A 1 329 ? -13.608 15.797 5.531 1.00 87.69 329 LEU A C 1
ATOM 2622 O O . LEU A 1 329 ? -14.097 15.644 4.410 1.00 87.69 329 LEU A O 1
ATOM 2626 N N . ILE A 1 330 ? -14.352 15.879 6.635 1.00 87.75 330 ILE A N 1
ATOM 2627 C CA . ILE A 1 330 ? -15.819 15.865 6.632 1.00 87.75 330 ILE A CA 1
ATOM 2628 C C . ILE A 1 330 ? -16.356 17.121 5.946 1.00 87.75 330 ILE A C 1
ATOM 2630 O O . ILE A 1 330 ? -17.238 17.015 5.095 1.00 87.75 330 ILE A O 1
ATOM 2634 N N . GLN A 1 331 ? -15.818 18.304 6.256 1.00 88.44 331 GLN A N 1
ATOM 2635 C CA . GLN A 1 331 ? -16.213 19.573 5.632 1.00 88.44 331 GLN A CA 1
ATOM 2636 C C . GLN A 1 331 ? -16.044 19.532 4.110 1.00 88.44 331 GLN A C 1
ATOM 2638 O O . GLN A 1 331 ? -16.984 19.867 3.390 1.00 88.44 331 GLN A O 1
ATOM 2643 N N . ASN A 1 332 ? -14.921 18.990 3.633 1.00 87.00 332 ASN A N 1
ATOM 2644 C CA . ASN A 1 332 ? -14.643 18.792 2.207 1.00 87.00 332 ASN A CA 1
ATOM 2645 C C . ASN A 1 332 ? -15.529 17.717 1.539 1.00 87.00 332 ASN A C 1
ATOM 2647 O O . ASN A 1 332 ? -15.489 17.566 0.323 1.00 87.00 332 ASN A O 1
ATOM 2651 N N . GLY A 1 333 ? -16.324 16.967 2.312 1.00 81.44 333 GLY A N 1
ATOM 2652 C CA . GLY A 1 333 ? -17.247 15.946 1.809 1.00 81.44 333 GLY A CA 1
ATOM 2653 C C . GLY A 1 333 ? -16.599 14.594 1.512 1.00 81.44 333 GLY A C 1
ATOM 2654 O O . GLY A 1 333 ? -17.253 13.725 0.945 1.00 81.44 333 GLY A O 1
ATOM 2655 N N . HIS A 1 334 ? -15.339 14.397 1.903 1.00 79.75 334 HIS A N 1
ATOM 2656 C CA . HIS A 1 334 ? -14.625 13.145 1.661 1.00 79.75 334 HIS A CA 1
ATOM 2657 C C . HIS A 1 334 ? -14.974 12.046 2.659 1.00 79.75 334 HIS A C 1
ATOM 2659 O O . HIS A 1 334 ? -14.768 10.890 2.328 1.00 79.75 334 HIS A O 1
ATOM 2665 N N . TRP A 1 335 ? -15.464 12.388 3.857 1.00 86.50 335 TRP A N 1
ATOM 2666 C CA . TRP A 1 335 ? -15.745 11.430 4.931 1.00 86.50 335 TRP A CA 1
ATOM 2667 C C . TRP A 1 335 ? -17.092 11.701 5.604 1.00 86.50 335 TRP A C 1
ATOM 2669 O O . TRP A 1 335 ? -17.530 12.850 5.704 1.00 86.50 335 TRP A O 1
ATOM 2679 N N . GLN A 1 336 ? -17.727 10.640 6.103 1.00 87.75 336 GLN A N 1
ATOM 2680 C CA . GLN A 1 336 ? -18.978 10.695 6.864 1.00 87.75 336 GLN A CA 1
ATOM 2681 C C . GLN A 1 336 ? -18.867 9.925 8.183 1.00 87.75 336 GLN A C 1
ATOM 2683 O O . GLN A 1 336 ? -18.022 9.044 8.348 1.00 87.75 336 GLN A O 1
ATOM 2688 N N . ILE A 1 337 ? -19.731 10.264 9.139 1.00 88.56 337 ILE A N 1
ATOM 2689 C CA . ILE A 1 337 ? -19.718 9.682 10.483 1.00 88.56 337 ILE A CA 1
ATOM 2690 C C . ILE A 1 337 ? -20.793 8.601 10.593 1.00 88.56 337 ILE A C 1
ATOM 2692 O O . ILE A 1 337 ? -21.918 8.789 10.143 1.00 88.56 337 ILE A O 1
ATOM 2696 N N . VAL A 1 338 ? -20.471 7.496 11.253 1.00 89.31 338 VAL A N 1
ATOM 2697 C CA . VAL A 1 338 ? -21.404 6.439 11.647 1.00 89.31 338 VAL A CA 1
ATOM 2698 C C . VAL A 1 338 ? -21.497 6.416 13.167 1.00 89.31 338 VAL A C 1
ATOM 2700 O O . VAL A 1 338 ? -20.481 6.445 13.867 1.00 89.31 338 VAL A O 1
ATOM 2703 N N . MET A 1 339 ? -22.718 6.369 13.691 1.00 85.56 339 MET A N 1
ATOM 2704 C CA . MET A 1 339 ? -22.986 6.327 15.129 1.00 85.56 339 MET A CA 1
ATOM 2705 C C . MET A 1 339 ? -24.121 5.372 15.466 1.00 85.56 339 MET A C 1
ATOM 2707 O O . MET A 1 339 ? -25.052 5.187 14.690 1.00 85.56 339 MET A O 1
ATOM 2711 N N . ASP A 1 340 ? -24.086 4.816 16.675 1.00 83.81 340 ASP A N 1
ATOM 2712 C CA . ASP A 1 340 ? -25.203 4.039 17.207 1.00 83.81 340 ASP A CA 1
ATOM 2713 C C . ASP A 1 340 ? -26.415 4.947 17.500 1.00 83.81 340 ASP A C 1
ATOM 2715 O O . ASP A 1 340 ? -26.369 5.813 18.374 1.00 83.81 340 ASP A O 1
ATOM 2719 N N . GLY A 1 341 ? -27.510 4.726 16.774 1.00 80.75 341 GLY A N 1
ATOM 2720 C CA . GLY A 1 341 ? -28.790 5.413 16.925 1.00 80.75 341 GLY A CA 1
ATOM 2721 C C . GLY A 1 341 ? -29.646 4.911 18.091 1.00 80.75 341 GLY A C 1
ATOM 2722 O O . GLY A 1 341 ? -30.621 5.561 18.450 1.00 80.75 341 GLY A O 1
ATOM 2723 N N . THR A 1 342 ? -29.297 3.787 18.724 1.00 73.94 342 THR A N 1
ATOM 2724 C CA . THR A 1 342 ? -30.034 3.289 19.903 1.00 73.94 342 THR A CA 1
ATOM 2725 C C . THR A 1 342 ? -29.777 4.121 21.159 1.00 73.94 342 THR A C 1
ATOM 2727 O O . THR A 1 342 ? -30.541 4.039 22.118 1.00 73.94 342 THR A O 1
ATOM 2730 N N . THR A 1 343 ? -28.698 4.912 21.182 1.00 70.06 343 THR A N 1
ATOM 2731 C CA . THR A 1 343 ? -28.309 5.722 22.343 1.00 70.06 343 THR A CA 1
ATOM 2732 C C . THR A 1 343 ? -27.938 7.141 21.908 1.00 70.06 343 THR A C 1
ATOM 2734 O O . THR A 1 343 ? -26.810 7.411 21.503 1.00 70.06 343 THR A O 1
ATOM 2737 N N . MET A 1 344 ? -28.871 8.084 22.068 1.00 74.44 344 MET A N 1
ATOM 2738 C CA . MET A 1 344 ? -28.673 9.502 21.718 1.00 74.44 344 MET A CA 1
ATOM 2739 C C . MET A 1 344 ? -27.755 10.262 22.683 1.00 74.44 344 MET A C 1
ATOM 2741 O O . MET A 1 344 ? -27.338 11.380 22.385 1.00 74.44 344 MET A O 1
ATOM 2745 N N . THR A 1 345 ? -27.385 9.669 23.824 1.00 73.88 345 THR A N 1
ATOM 2746 C CA . THR A 1 345 ? -26.466 10.276 24.803 1.00 73.88 345 THR A CA 1
ATOM 2747 C C . THR A 1 345 ? -25.176 10.748 24.138 1.00 73.88 345 THR A C 1
ATOM 2749 O O . THR A 1 345 ? -24.716 11.851 24.408 1.00 73.88 345 THR A O 1
ATOM 2752 N N . ARG A 1 346 ? -24.647 9.957 23.197 1.00 74.94 346 ARG A N 1
ATOM 2753 C CA . ARG A 1 346 ? -23.430 10.249 22.427 1.00 74.94 346 ARG A CA 1
ATOM 2754 C C . ARG A 1 346 ? -23.540 11.539 21.626 1.00 74.94 346 ARG A C 1
ATOM 2756 O O . ARG A 1 346 ? -22.723 12.448 21.743 1.00 74.94 346 ARG A O 1
ATOM 2763 N N . THR A 1 347 ? -24.609 11.619 20.856 1.00 80.31 347 THR A N 1
ATOM 2764 C CA . THR A 1 347 ? -24.969 12.761 20.028 1.00 80.31 347 THR A CA 1
ATOM 2765 C C . THR A 1 347 ? -25.208 14.009 20.881 1.00 80.31 347 THR A C 1
ATOM 2767 O O . THR A 1 347 ? -24.689 15.079 20.568 1.00 80.31 347 THR A O 1
ATOM 2770 N N . ASN A 1 348 ? -25.899 13.862 22.015 1.00 79.19 348 ASN A N 1
ATOM 2771 C CA . ASN A 1 348 ? -26.153 14.957 22.951 1.00 79.19 348 ASN A CA 1
ATOM 2772 C C . ASN A 1 348 ? -24.867 15.475 23.615 1.00 79.19 348 ASN A C 1
ATOM 2774 O O . ASN A 1 348 ? -24.715 16.676 23.800 1.00 79.19 348 ASN A O 1
ATOM 2778 N N . MET A 1 349 ? -23.908 14.603 23.932 1.00 77.19 349 MET A N 1
ATOM 2779 C CA . MET A 1 349 ? -22.623 15.028 24.495 1.00 77.19 349 MET A CA 1
ATOM 2780 C C . MET A 1 349 ? -21.802 15.878 23.519 1.00 77.19 349 MET A C 1
ATOM 2782 O O . MET A 1 349 ? -21.181 16.846 23.948 1.00 77.19 349 MET A O 1
ATOM 2786 N N . ILE A 1 350 ? -21.836 15.560 22.220 1.00 82.56 350 ILE A N 1
ATOM 2787 C CA . ILE A 1 350 ? -21.191 16.380 21.183 1.00 82.56 350 ILE A CA 1
ATOM 2788 C C . ILE A 1 350 ? -21.925 17.719 21.044 1.00 82.56 350 ILE A C 1
ATOM 2790 O O . ILE A 1 350 ? -21.282 18.766 21.064 1.00 82.56 350 ILE A O 1
ATOM 2794 N N . LYS A 1 351 ? -23.263 17.705 21.000 1.00 84.56 351 LYS A N 1
ATOM 2795 C CA . LYS A 1 351 ? -24.096 18.919 20.955 1.00 84.56 351 LYS A CA 1
ATOM 2796 C C . LYS A 1 351 ? -23.805 19.885 22.108 1.00 84.56 351 LYS A C 1
ATOM 2798 O O . LYS A 1 351 ? -23.722 21.089 21.897 1.00 84.56 351 LYS A O 1
ATOM 2803 N N . ASP A 1 352 ? -23.678 19.354 23.320 1.00 80.50 352 ASP A N 1
ATOM 2804 C CA . ASP A 1 352 ? -23.550 20.146 24.547 1.00 80.50 352 ASP A CA 1
ATOM 2805 C C . ASP A 1 352 ? -22.096 20.502 24.896 1.00 80.50 352 ASP A C 1
ATOM 2807 O O . ASP A 1 352 ? -21.829 21.112 25.934 1.00 80.50 352 ASP A O 1
ATOM 2811 N N . SER A 1 353 ? -21.141 20.098 24.062 1.00 81.00 353 SER A N 1
ATOM 2812 C CA . SER A 1 353 ? -19.723 20.346 24.292 1.00 81.00 353 SER A CA 1
ATOM 2813 C C . SER A 1 353 ? -19.351 21.826 24.085 1.00 81.00 353 SER A C 1
ATOM 2815 O O . SER A 1 353 ? -19.847 22.521 23.197 1.00 81.00 353 SER A O 1
ATOM 2817 N N . GLY A 1 354 ? -18.453 22.339 24.934 1.00 80.69 354 GLY A N 1
ATOM 2818 C CA . GLY A 1 354 ? -18.025 23.744 24.887 1.00 80.69 354 GLY A CA 1
ATOM 2819 C C . GLY A 1 354 ? -16.984 24.060 23.805 1.00 80.69 354 GLY A C 1
ATOM 2820 O O . GLY A 1 354 ? -16.880 25.214 23.383 1.00 80.69 354 GLY A O 1
ATOM 2821 N N . GLY A 1 355 ? -16.229 23.052 23.355 1.00 84.12 355 GLY A N 1
ATOM 2822 C CA . GLY A 1 355 ? -15.107 23.209 22.427 1.00 84.12 355 GLY A CA 1
ATOM 2823 C C . GLY A 1 355 ? -15.546 23.528 20.997 1.00 84.12 355 GLY A C 1
ATOM 2824 O O . GLY A 1 355 ? -16.497 22.937 20.490 1.00 84.12 355 GLY A O 1
ATOM 2825 N N . GLN A 1 356 ? -14.828 24.436 20.329 1.00 87.88 356 GLN A N 1
ATOM 2826 C CA . GLN A 1 356 ? -15.181 24.895 18.980 1.00 87.88 356 GLN A CA 1
ATOM 2827 C C . GLN A 1 356 ? -15.204 23.749 17.956 1.00 87.88 356 GLN A C 1
ATOM 2829 O O . GLN A 1 356 ? -16.192 23.597 17.247 1.00 87.88 356 GLN A O 1
ATOM 2834 N N . THR A 1 357 ? -14.191 22.876 17.960 1.00 87.00 357 THR A N 1
ATOM 2835 C CA . THR A 1 357 ? -14.119 21.690 17.088 1.00 87.00 357 THR A CA 1
ATOM 2836 C C . THR A 1 357 ? -15.378 20.831 17.150 1.00 87.00 357 THR A C 1
ATOM 2838 O O . THR A 1 357 ? -15.864 20.357 16.129 1.00 87.00 357 THR A O 1
ATOM 2841 N N . TYR A 1 358 ? -15.921 20.622 18.349 1.00 87.06 358 TYR A N 1
ATOM 2842 C CA . TYR A 1 358 ? -17.090 19.771 18.544 1.00 87.06 358 TYR A CA 1
ATOM 2843 C C . TYR A 1 358 ? -18.402 20.472 18.193 1.00 87.06 358 TYR A C 1
ATOM 2845 O O . TYR A 1 358 ? -19.330 19.809 17.739 1.00 87.06 358 TYR A O 1
ATOM 2853 N N . LYS A 1 359 ? -18.471 21.802 18.333 1.00 90.25 359 LYS A N 1
ATOM 2854 C CA . LYS A 1 359 ? -19.589 22.606 17.818 1.00 90.25 359 LYS A CA 1
ATOM 2855 C C . LYS A 1 359 ? -19.642 22.570 16.294 1.00 90.25 359 LYS A C 1
ATOM 2857 O O . LYS A 1 359 ? -20.715 22.376 15.730 1.00 90.25 359 LYS A O 1
ATOM 2862 N N . ASP A 1 360 ? -18.491 22.690 15.641 1.00 91.19 360 ASP A N 1
ATOM 2863 C CA . ASP A 1 360 ? -18.384 22.592 14.184 1.00 91.19 360 ASP A CA 1
ATOM 2864 C C . ASP A 1 360 ? -18.701 21.164 13.712 1.00 91.19 360 ASP A C 1
ATOM 2866 O O . ASP A 1 360 ? -19.443 20.964 12.752 1.00 91.19 360 ASP A O 1
ATOM 2870 N N . LEU A 1 361 ? -18.227 20.150 14.441 1.00 89.56 361 LEU A N 1
ATOM 2871 C CA . LEU A 1 361 ? -18.585 18.754 14.195 1.00 89.56 361 LEU A CA 1
ATOM 2872 C C . LEU A 1 361 ? -20.095 18.515 14.350 1.00 89.56 361 LEU A C 1
ATOM 2874 O O . LEU A 1 361 ? -20.710 17.871 13.504 1.00 89.56 361 LEU A O 1
ATOM 2878 N N . TRP A 1 362 ? -20.709 19.065 15.401 1.00 90.12 362 TRP A N 1
ATOM 2879 C CA . TRP A 1 362 ? -22.154 19.020 15.613 1.00 90.12 362 TRP A CA 1
ATOM 2880 C C . TRP A 1 362 ? -22.921 19.685 14.466 1.00 90.12 362 TRP A C 1
ATOM 2882 O O . TRP A 1 362 ? -23.955 19.167 14.039 1.00 90.12 362 TRP A O 1
ATOM 2892 N N . TYR A 1 363 ? -22.421 20.808 13.949 1.00 91.50 363 TYR A N 1
ATOM 2893 C CA . TYR A 1 363 ? -23.002 21.489 12.796 1.00 91.50 363 TYR A CA 1
ATOM 2894 C C . TYR A 1 363 ? -22.984 20.591 11.548 1.00 91.50 363 TYR A C 1
ATOM 2896 O O . TYR A 1 363 ? -24.023 20.403 10.915 1.00 91.50 363 TYR A O 1
ATOM 2904 N N . GLU A 1 364 ? -21.853 19.943 11.249 1.00 90.88 364 GLU A N 1
ATOM 2905 C CA . GLU A 1 364 ? -21.748 18.991 10.131 1.00 90.88 364 GLU A CA 1
ATOM 2906 C C . GLU A 1 364 ? -22.678 17.775 10.296 1.00 90.88 364 GLU A C 1
ATOM 2908 O O . GLU A 1 364 ? -23.290 17.305 9.333 1.00 90.88 364 GLU A O 1
ATOM 2913 N N . MET A 1 365 ? -22.828 17.274 11.524 1.00 89.94 365 MET A N 1
ATOM 2914 C CA . MET A 1 365 ? -23.715 16.150 11.824 1.00 89.94 365 MET A CA 1
ATOM 2915 C C . MET A 1 365 ? -25.196 16.519 11.696 1.00 89.94 365 MET A C 1
ATOM 2917 O O . MET A 1 365 ? -25.962 15.789 11.074 1.00 89.94 365 MET A O 1
ATOM 2921 N N . SER A 1 366 ? -25.614 17.632 12.300 1.00 88.19 366 SER A N 1
ATOM 2922 C CA . SER A 1 366 ? -27.031 17.985 12.450 1.00 88.19 366 SER A CA 1
ATOM 2923 C C . SER A 1 366 ? -27.587 18.761 11.257 1.00 88.19 366 SER A C 1
ATOM 2925 O O . SER A 1 366 ? -28.653 18.415 10.745 1.00 88.19 366 SER A O 1
ATOM 2927 N N . VAL A 1 367 ? -26.867 19.786 10.792 1.00 88.94 367 VAL A N 1
ATOM 2928 C CA . VAL A 1 367 ? -27.319 20.686 9.722 1.00 88.94 367 VAL A CA 1
ATOM 2929 C C . VAL A 1 367 ? -27.016 20.074 8.361 1.00 88.94 367 VAL A C 1
ATOM 2931 O O . VAL A 1 367 ? -27.923 19.911 7.547 1.00 88.94 367 VAL A O 1
ATOM 2934 N N . AS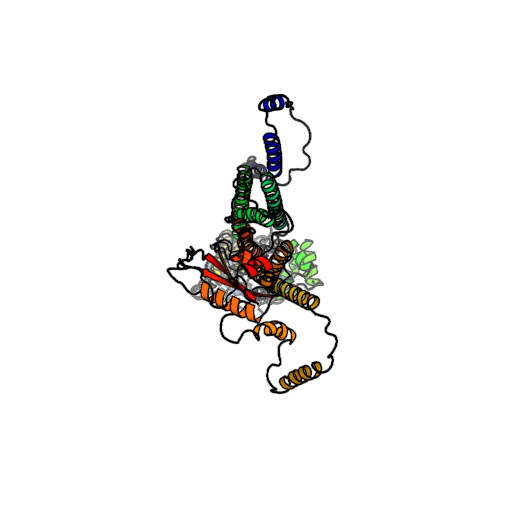N A 1 368 ? -25.768 19.649 8.144 1.00 88.69 368 ASN A N 1
ATOM 2935 C CA . ASN A 1 368 ? -25.346 19.057 6.870 1.00 88.69 368 ASN A CA 1
ATOM 2936 C C . ASN A 1 368 ? -25.682 17.559 6.753 1.00 88.69 368 ASN A C 1
ATOM 2938 O O . ASN A 1 368 ? -25.423 16.960 5.711 1.00 88.69 368 ASN A O 1
ATOM 2942 N N . ARG A 1 369 ? -26.264 16.952 7.801 1.00 88.81 369 ARG A N 1
ATOM 2943 C CA . ARG A 1 369 ? -26.692 15.541 7.853 1.00 88.81 369 ARG A CA 1
ATOM 2944 C C . ARG A 1 369 ? -25.594 14.541 7.458 1.00 88.81 369 ARG A C 1
ATOM 2946 O O . ARG A 1 369 ? -25.889 13.491 6.896 1.00 88.81 369 ARG A O 1
ATOM 2953 N N . LYS A 1 370 ? -24.326 14.825 7.785 1.00 87.88 370 LYS A N 1
ATOM 2954 C CA . LYS A 1 370 ? -23.175 13.944 7.484 1.00 87.88 370 LYS A CA 1
ATOM 2955 C C . LYS A 1 370 ? -22.990 12.800 8.496 1.00 87.88 370 LYS A C 1
ATOM 2957 O O . LYS A 1 370 ? -21.871 12.330 8.709 1.00 87.88 370 LYS A O 1
ATOM 2962 N N . VAL A 1 371 ? -24.078 12.366 9.138 1.00 89.69 371 VAL A N 1
ATOM 2963 C CA . VAL A 1 371 ? -24.097 11.275 10.120 1.00 89.69 371 VAL A CA 1
ATOM 2964 C C . VAL A 1 371 ? -25.116 10.207 9.728 1.00 89.69 371 VAL A C 1
ATOM 2966 O O . VAL A 1 371 ? -26.267 10.511 9.420 1.00 89.69 371 VAL A O 1
ATOM 2969 N N . VAL A 1 372 ? -24.693 8.947 9.779 1.00 90.31 372 VAL A N 1
ATOM 2970 C CA . VAL A 1 372 ? -25.531 7.764 9.584 1.00 90.31 372 VAL A CA 1
ATOM 2971 C C . VAL A 1 372 ? -25.731 7.084 10.932 1.00 90.31 372 VAL A C 1
ATOM 2973 O O . VAL A 1 372 ? -24.772 6.680 11.592 1.00 90.31 372 VAL A O 1
ATOM 2976 N N . TYR A 1 373 ? -26.990 6.959 11.347 1.00 89.94 373 TYR A N 1
ATOM 2977 C CA . TYR A 1 373 ? -27.354 6.272 12.581 1.00 89.94 373 TYR A CA 1
ATOM 2978 C C . TYR A 1 373 ? -27.682 4.803 12.311 1.00 89.94 373 TYR A C 1
ATOM 2980 O O . TYR A 1 373 ? -28.557 4.498 11.505 1.00 89.94 373 TYR A O 1
ATOM 2988 N N . VAL A 1 374 ? -27.006 3.898 13.017 1.00 89.44 374 VAL A N 1
ATOM 2989 C CA . VAL A 1 374 ? -27.173 2.438 12.904 1.00 89.44 374 VAL A CA 1
ATOM 2990 C C . VAL A 1 374 ? -27.704 1.835 14.202 1.00 89.44 374 VAL A C 1
ATOM 2992 O O . VAL A 1 374 ? -27.529 2.403 15.277 1.00 89.44 374 VAL A O 1
ATOM 2995 N N . GLN A 1 375 ? -28.348 0.671 14.137 1.00 86.44 375 GLN A N 1
ATOM 2996 C CA . GLN A 1 375 ? -28.880 -0.004 15.325 1.00 86.44 375 GLN A CA 1
ATOM 2997 C C . GLN A 1 375 ? -27.803 -0.858 16.016 1.00 86.44 375 GLN A C 1
ATOM 2999 O O . GLN A 1 375 ? -27.770 -2.077 15.886 1.00 86.44 375 GLN A O 1
ATOM 3004 N N . GLY A 1 376 ? -26.920 -0.214 16.781 1.00 82.12 376 GLY A N 1
ATOM 3005 C CA . GLY A 1 376 ? -25.862 -0.884 17.536 1.00 82.12 376 GLY A CA 1
ATOM 3006 C C . GLY A 1 376 ? -24.476 -0.834 16.891 1.00 82.12 376 GLY A C 1
ATOM 3007 O O . GLY A 1 376 ? -24.315 -0.750 15.674 1.00 82.12 376 GLY A O 1
ATOM 3008 N N . THR A 1 377 ? -23.450 -0.925 17.740 1.00 83.50 377 THR A N 1
ATOM 3009 C CA . THR A 1 377 ? -22.038 -0.830 17.339 1.00 83.50 377 THR A CA 1
ATOM 3010 C C . THR A 1 377 ? -21.602 -1.962 16.408 1.00 83.50 377 THR A C 1
ATOM 3012 O O . THR A 1 377 ? -20.802 -1.717 15.516 1.00 83.50 377 THR A O 1
ATOM 3015 N N . ALA A 1 378 ? -22.143 -3.177 16.563 1.00 85.69 378 ALA A N 1
ATOM 3016 C CA . ALA A 1 378 ? -21.810 -4.317 15.699 1.00 85.69 378 ALA A CA 1
ATOM 3017 C C . ALA A 1 378 ? -22.166 -4.050 14.225 1.00 85.69 378 ALA A C 1
ATOM 3019 O O . ALA A 1 378 ? -21.324 -4.213 13.348 1.00 85.69 378 ALA A O 1
ATOM 3020 N N . ILE A 1 379 ? -23.378 -3.539 13.974 1.00 88.75 379 ILE A N 1
ATOM 3021 C CA . ILE A 1 379 ? -23.820 -3.132 12.631 1.00 88.75 379 ILE A CA 1
ATOM 3022 C C . ILE A 1 379 ? -22.979 -1.954 12.134 1.00 88.75 379 ILE A C 1
ATOM 3024 O O . ILE A 1 379 ? -22.625 -1.899 10.965 1.00 88.75 379 ILE A O 1
ATOM 3028 N N . GLY A 1 380 ? -22.611 -1.023 13.021 1.00 88.62 380 GLY A N 1
ATOM 3029 C CA . GLY A 1 380 ? -21.714 0.081 12.675 1.00 88.62 380 GLY A CA 1
ATOM 3030 C C . GLY A 1 380 ? -20.340 -0.381 12.199 1.00 88.62 380 GLY A C 1
ATOM 3031 O O . GLY A 1 380 ? -19.810 0.190 11.252 1.00 88.62 380 GLY A O 1
ATOM 3032 N N . VAL A 1 381 ? -19.787 -1.429 12.815 1.00 87.88 381 VAL A N 1
ATOM 3033 C CA . VAL A 1 381 ? -18.520 -2.043 12.398 1.00 87.88 381 VAL A CA 1
ATOM 3034 C C . VAL A 1 381 ? -18.659 -2.711 11.031 1.00 87.88 381 VAL A C 1
ATOM 3036 O O . VAL A 1 381 ? -17.843 -2.471 10.148 1.00 87.88 381 VAL A O 1
ATOM 3039 N N . GLU A 1 382 ? -19.717 -3.487 10.814 1.00 88.12 382 GLU A N 1
ATOM 3040 C CA . GLU A 1 382 ? -19.992 -4.093 9.506 1.00 88.12 382 GLU A CA 1
ATOM 3041 C C . GLU A 1 382 ? -20.210 -3.030 8.413 1.00 88.12 382 GLU A C 1
ATOM 3043 O O . GLU A 1 382 ? -19.728 -3.166 7.288 1.00 88.12 382 GLU A O 1
ATOM 3048 N N . TYR A 1 383 ? -20.860 -1.917 8.760 1.00 89.25 383 TYR A N 1
ATOM 3049 C CA . TYR A 1 383 ? -21.112 -0.806 7.849 1.00 89.25 383 TYR A CA 1
ATOM 3050 C C . TYR A 1 383 ? -19.819 -0.126 7.385 1.00 89.25 383 TYR A C 1
ATOM 3052 O O . TYR A 1 383 ? -19.677 0.150 6.197 1.00 89.25 383 TYR A O 1
ATOM 3060 N N . ILE A 1 384 ? -18.865 0.129 8.290 1.00 87.56 384 ILE A N 1
ATOM 3061 C CA . ILE A 1 384 ? -17.573 0.730 7.912 1.00 87.56 384 ILE A CA 1
ATOM 3062 C C . ILE A 1 384 ? -16.663 -0.254 7.169 1.00 87.56 384 ILE A C 1
ATOM 3064 O O . ILE A 1 384 ? -15.828 0.174 6.383 1.00 87.56 384 ILE A O 1
ATOM 3068 N N . LEU A 1 385 ? -16.797 -1.562 7.402 1.00 85.31 385 LEU A N 1
ATOM 3069 C CA . LEU A 1 385 ? -16.056 -2.578 6.646 1.00 85.31 385 LEU A CA 1
ATOM 3070 C C . LEU A 1 385 ? -16.574 -2.674 5.206 1.00 85.31 385 LEU A C 1
ATOM 3072 O O . LEU A 1 385 ? -15.799 -2.784 4.269 1.00 85.31 385 LEU A O 1
ATOM 3076 N N . THR A 1 386 ? -17.888 -2.575 5.014 1.00 86.38 386 THR A N 1
ATOM 3077 C CA . THR A 1 386 ? -18.510 -2.681 3.685 1.00 86.38 386 THR A CA 1
ATOM 3078 C C . THR A 1 386 ? -18.476 -1.384 2.877 1.00 86.38 386 THR A C 1
ATOM 3080 O O . THR A 1 386 ? -18.478 -1.442 1.649 1.00 86.38 386 THR A O 1
ATOM 3083 N N . ASN A 1 387 ? -18.437 -0.219 3.533 1.00 84.56 387 ASN A N 1
ATOM 3084 C CA . ASN A 1 387 ? -18.471 1.086 2.875 1.00 84.56 387 ASN A CA 1
ATOM 3085 C C . ASN A 1 387 ? -17.202 1.899 3.160 1.00 84.56 387 ASN A C 1
ATOM 3087 O O . ASN A 1 387 ? -16.873 2.184 4.312 1.00 84.56 387 ASN A O 1
ATOM 3091 N N . ALA A 1 388 ? -16.540 2.358 2.097 1.00 81.50 388 ALA A N 1
ATOM 3092 C CA . ALA A 1 388 ? -15.388 3.250 2.197 1.00 81.50 388 ALA A CA 1
ATOM 3093 C C . ALA A 1 388 ? -15.780 4.653 2.702 1.00 81.50 388 ALA A C 1
ATOM 3095 O O . ALA A 1 388 ? -16.922 5.087 2.551 1.00 81.50 388 ALA A O 1
ATOM 3096 N N . ASN A 1 389 ? -14.808 5.392 3.250 1.00 84.81 389 ASN A N 1
ATOM 3097 C CA . ASN A 1 389 ? -14.949 6.788 3.699 1.00 84.81 389 ASN A CA 1
ATOM 3098 C C . ASN A 1 389 ? -15.918 7.033 4.873 1.00 84.81 389 ASN A C 1
ATOM 3100 O O . ASN A 1 389 ? -16.402 8.153 5.076 1.00 84.81 389 ASN A O 1
ATOM 3104 N N . TYR A 1 390 ? -16.169 6.012 5.688 1.00 87.75 390 TYR A N 1
ATOM 3105 C CA . TYR A 1 390 ? -16.958 6.134 6.909 1.00 87.75 390 TYR A CA 1
ATOM 3106 C C . TYR A 1 390 ? -16.104 5.972 8.165 1.00 87.75 390 TYR A C 1
ATOM 3108 O O . TYR A 1 390 ? -15.194 5.146 8.236 1.00 87.75 390 TYR A O 1
ATOM 3116 N N . VAL A 1 391 ? -16.431 6.764 9.183 1.00 88.19 391 VAL A N 1
ATOM 3117 C CA . VAL A 1 391 ? -15.779 6.733 10.493 1.00 88.19 391 VAL A CA 1
ATOM 3118 C C . VAL A 1 391 ? -16.792 6.355 11.559 1.00 88.19 391 VAL A C 1
ATOM 3120 O O . VAL A 1 391 ? -17.796 7.043 11.722 1.00 88.19 391 VAL A O 1
ATOM 3123 N N . LEU A 1 392 ? -16.521 5.304 12.329 1.00 87.50 392 LEU A N 1
ATOM 3124 C CA . LEU A 1 392 ? -17.371 4.883 13.437 1.00 87.50 392 LEU A CA 1
ATOM 3125 C C . LEU A 1 392 ? -16.962 5.587 14.729 1.00 87.50 392 LEU A C 1
ATOM 3127 O O . LEU A 1 392 ? -15.816 5.501 15.178 1.00 87.50 392 LEU A O 1
ATOM 3131 N N . PHE A 1 393 ? -17.926 6.242 15.367 1.00 85.69 393 PHE A N 1
ATOM 3132 C CA . PHE A 1 393 ? -17.763 6.772 16.718 1.00 85.69 393 PHE A CA 1
ATOM 3133 C C . PHE A 1 393 ? -18.426 5.814 17.705 1.00 85.69 393 PHE A C 1
ATOM 3135 O O . PHE A 1 393 ? -19.631 5.559 17.624 1.00 85.69 393 PHE A O 1
ATOM 3142 N N . GLY A 1 394 ? -17.650 5.292 18.656 1.00 80.88 394 GLY A N 1
ATOM 3143 C CA . GLY A 1 394 ? -18.123 4.274 19.590 1.00 80.88 394 GLY A CA 1
ATOM 3144 C C . GLY A 1 394 ? -17.398 4.284 20.939 1.00 80.88 394 GLY A C 1
ATOM 3145 O O . GLY A 1 394 ? -16.484 5.080 21.155 1.00 80.88 394 GLY A O 1
ATOM 3146 N N . PRO A 1 395 ? -17.828 3.425 21.880 1.00 78.00 395 PRO A N 1
ATOM 3147 C CA . PRO A 1 395 ? -17.096 3.201 23.122 1.00 78.00 395 PRO A CA 1
ATOM 3148 C C . PRO A 1 395 ? -15.731 2.571 22.836 1.00 78.00 395 PRO A C 1
ATOM 3150 O O . PRO A 1 395 ? -15.634 1.643 22.031 1.00 78.00 395 PRO A O 1
ATOM 3153 N N . GLU A 1 396 ? -14.697 3.041 23.534 1.00 77.81 396 GLU A N 1
ATOM 3154 C CA . GLU A 1 396 ? -13.317 2.590 23.343 1.00 77.81 396 GLU A CA 1
ATOM 3155 C C . GLU A 1 396 ? -13.145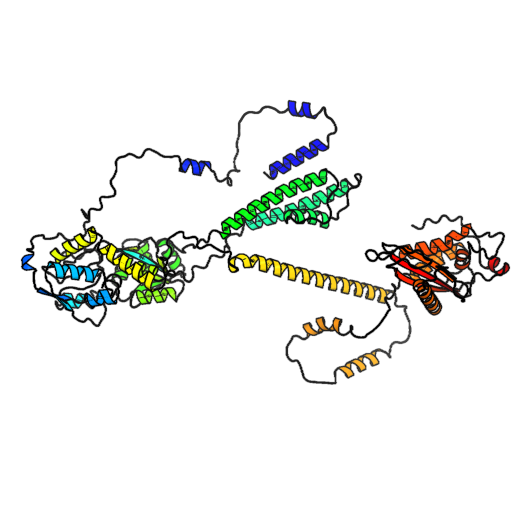 1.082 23.537 1.00 77.81 396 GLU A C 1
ATOM 3157 O O . GLU A 1 396 ? -12.561 0.433 22.676 1.00 77.81 396 GLU A O 1
ATOM 3162 N N . ASP A 1 397 ? -13.657 0.492 24.620 1.00 79.25 397 ASP A N 1
ATOM 3163 C CA . ASP A 1 397 ? -13.406 -0.935 24.878 1.00 79.25 397 ASP A CA 1
ATOM 3164 C C . ASP A 1 397 ? -14.116 -1.842 23.876 1.00 79.25 397 ASP A C 1
ATOM 3166 O O . ASP A 1 397 ? -13.569 -2.866 23.465 1.00 79.25 397 ASP A O 1
ATOM 3170 N N . THR A 1 398 ? -15.315 -1.451 23.441 1.00 82.56 398 THR A N 1
ATOM 3171 C CA . THR A 1 398 ? -16.044 -2.155 22.382 1.00 82.56 398 THR A CA 1
ATOM 3172 C C . THR A 1 398 ? -15.285 -2.055 21.061 1.00 82.56 398 THR A C 1
ATOM 3174 O O . THR A 1 398 ? -15.131 -3.052 20.364 1.00 82.56 398 THR A O 1
ATOM 3177 N N . ILE A 1 399 ? -14.745 -0.881 20.736 1.00 82.75 399 ILE A N 1
ATOM 3178 C CA . ILE A 1 399 ? -13.874 -0.674 19.576 1.00 82.75 399 ILE A CA 1
ATOM 3179 C C . ILE A 1 399 ? -12.597 -1.522 19.666 1.00 82.75 399 ILE A C 1
ATOM 3181 O O . ILE A 1 399 ? -12.253 -2.197 18.701 1.00 82.75 399 ILE A O 1
ATOM 3185 N N . LYS A 1 400 ? -11.907 -1.531 20.813 1.00 81.62 400 LYS A N 1
ATOM 3186 C CA . LYS A 1 400 ? -10.686 -2.326 21.037 1.00 81.62 400 LYS A CA 1
ATOM 3187 C C . LYS A 1 400 ? -10.949 -3.807 20.817 1.00 81.62 400 LYS A C 1
ATOM 3189 O O . LYS A 1 400 ? -10.120 -4.492 20.224 1.00 81.62 400 LYS A O 1
ATOM 3194 N N . TYR A 1 401 ? -12.106 -4.279 21.273 1.00 83.62 401 TYR A N 1
ATOM 3195 C CA . TYR A 1 401 ? -12.581 -5.626 21.001 1.00 83.62 401 TYR A CA 1
ATOM 3196 C C . TYR A 1 401 ? -12.704 -5.887 19.491 1.00 83.62 401 TYR A C 1
ATOM 3198 O O . TYR A 1 401 ? -12.101 -6.839 18.999 1.00 83.62 401 TYR A O 1
ATOM 3206 N N . TRP A 1 402 ? -13.405 -5.030 18.743 1.00 84.31 402 TRP A N 1
ATOM 3207 C CA . TRP A 1 402 ? -13.574 -5.206 17.295 1.00 84.31 402 TRP A CA 1
ATOM 3208 C C . TRP A 1 402 ? -12.258 -5.100 16.516 1.00 84.31 402 TRP A C 1
ATOM 3210 O O . TRP A 1 402 ? -12.032 -5.889 15.607 1.00 84.31 402 TRP A O 1
ATOM 3220 N N . VAL A 1 403 ? -11.354 -4.199 16.906 1.00 83.00 403 VAL A N 1
ATOM 3221 C CA . VAL A 1 403 ? -10.013 -4.057 16.307 1.00 83.00 403 VAL A CA 1
ATOM 3222 C C . VAL A 1 403 ? -9.132 -5.281 16.572 1.00 83.00 403 VAL A C 1
ATOM 3224 O O . VAL A 1 403 ? -8.316 -5.651 15.733 1.00 83.00 403 VAL A O 1
ATOM 3227 N N . ALA A 1 404 ? -9.276 -5.928 17.730 1.00 81.50 404 ALA A N 1
ATOM 3228 C CA . ALA A 1 404 ? -8.579 -7.182 18.009 1.00 81.50 404 ALA A CA 1
ATOM 3229 C C . ALA A 1 404 ? -9.180 -8.366 17.232 1.00 81.50 404 ALA A C 1
ATOM 3231 O O . ALA A 1 404 ? -8.463 -9.300 16.866 1.00 81.50 404 ALA A O 1
ATOM 3232 N N . ALA A 1 405 ? -10.490 -8.323 16.980 1.00 81.69 405 ALA A N 1
ATOM 3233 C CA . ALA A 1 405 ? -11.216 -9.330 16.219 1.00 81.69 405 ALA A CA 1
ATOM 3234 C C . ALA A 1 405 ? -10.975 -9.228 14.700 1.00 81.69 405 ALA A C 1
ATOM 3236 O O . ALA A 1 405 ? -10.895 -10.268 14.051 1.00 81.69 405 ALA A O 1
ATOM 3237 N N . ASP A 1 406 ? -10.833 -8.021 14.143 1.00 78.12 406 ASP A N 1
ATOM 3238 C CA . ASP A 1 406 ? -10.574 -7.770 12.719 1.00 78.12 406 ASP A CA 1
ATOM 3239 C C . ASP A 1 406 ? -9.476 -6.708 12.527 1.00 78.12 406 ASP A C 1
ATOM 3241 O O . ASP A 1 406 ? -9.641 -5.528 12.847 1.00 78.12 406 ASP A O 1
ATOM 3245 N N . CYS A 1 407 ? -8.347 -7.126 11.946 1.00 76.94 407 CYS A N 1
ATOM 3246 C CA . CYS A 1 407 ? -7.176 -6.272 11.750 1.00 76.94 407 CYS A CA 1
ATOM 3247 C C . CYS A 1 407 ? -7.345 -5.205 10.656 1.00 76.94 407 CYS A C 1
ATOM 3249 O O . CYS A 1 407 ? -6.474 -4.334 10.535 1.00 76.94 407 CYS A O 1
ATOM 3251 N N . ARG A 1 408 ? -8.426 -5.267 9.862 1.00 77.19 408 ARG A N 1
ATOM 3252 C CA . ARG A 1 408 ? -8.800 -4.213 8.906 1.00 77.19 408 ARG A CA 1
ATOM 3253 C C . ARG A 1 408 ? -9.270 -2.949 9.612 1.00 77.19 408 ARG A C 1
ATOM 3255 O O . ARG A 1 408 ? -9.277 -1.885 9.012 1.00 77.19 408 ARG A O 1
ATOM 3262 N N . LEU A 1 409 ? -9.643 -3.026 10.882 1.00 78.38 409 LEU A N 1
ATOM 3263 C CA . LEU A 1 409 ? -10.012 -1.856 11.663 1.00 78.38 409 LEU A CA 1
ATOM 3264 C C . LEU A 1 409 ? -8.766 -1.251 12.315 1.00 78.38 409 LEU A C 1
ATOM 3266 O O . LEU A 1 409 ? -7.897 -1.961 12.829 1.00 78.38 409 LEU A O 1
ATOM 3270 N N . LYS A 1 410 ? -8.681 0.079 12.350 1.00 78.62 410 LYS A N 1
ATOM 3271 C CA . LYS A 1 410 ? -7.718 0.783 13.205 1.00 78.62 410 LYS A CA 1
ATOM 3272 C C . LYS A 1 410 ? -8.432 1.816 14.051 1.00 78.62 410 LYS A C 1
ATOM 3274 O O . LYS A 1 410 ? -9.290 2.563 13.581 1.00 78.62 410 LYS A O 1
ATOM 3279 N N . LYS A 1 411 ? -8.007 1.875 15.309 1.00 79.31 411 LYS A N 1
ATOM 3280 C CA . LYS A 1 411 ? -8.389 2.940 16.226 1.00 79.31 411 LYS A CA 1
ATOM 3281 C C . LYS A 1 411 ? -7.472 4.144 16.043 1.00 79.31 411 LYS A C 1
ATOM 3283 O O . LYS A 1 411 ? -6.300 4.000 15.684 1.00 79.31 411 LYS A O 1
ATOM 3288 N N . ILE A 1 412 ? -7.993 5.311 16.373 1.00 78.94 412 ILE A N 1
ATOM 3289 C CA . ILE A 1 412 ? -7.220 6.540 16.514 1.00 78.94 412 ILE A CA 1
ATOM 3290 C C . ILE A 1 412 ? -6.902 6.729 17.996 1.00 78.94 412 ILE A C 1
ATOM 3292 O O . ILE A 1 412 ? -7.765 6.527 18.845 1.00 78.94 412 ILE A O 1
ATOM 3296 N N . ASN A 1 413 ? -5.652 7.080 18.306 1.00 67.31 413 ASN A N 1
ATOM 3297 C CA . ASN A 1 413 ? -5.167 7.175 19.689 1.00 67.31 413 ASN A CA 1
ATOM 3298 C C . ASN A 1 413 ? -5.645 8.440 20.429 1.00 67.31 413 ASN A C 1
ATOM 3300 O O . ASN A 1 413 ? -5.412 8.553 21.630 1.00 67.31 413 ASN A O 1
ATOM 3304 N N . GLU A 1 414 ? -6.282 9.390 19.740 1.00 69.00 414 GLU A N 1
ATOM 3305 C CA . GLU A 1 414 ? -6.898 10.565 20.360 1.00 69.00 414 GLU A CA 1
ATOM 3306 C C . GLU A 1 414 ? -8.372 10.280 20.678 1.00 69.00 414 GLU A C 1
ATOM 3308 O O . GLU A 1 414 ? -9.180 10.002 19.786 1.00 69.00 414 GLU A O 1
ATOM 3313 N N . GLY A 1 415 ? -8.718 10.352 21.966 1.00 65.94 415 GLY A N 1
ATOM 3314 C CA . GLY A 1 415 ? -10.096 10.225 22.414 1.00 65.94 415 GLY A CA 1
ATOM 3315 C C . GLY A 1 415 ? -10.884 11.533 22.278 1.00 65.94 415 GLY A C 1
ATOM 3316 O O . GLY A 1 415 ? -10.348 12.611 22.516 1.00 65.94 415 GLY A O 1
ATOM 3317 N N . ILE A 1 416 ? -12.168 11.451 21.923 1.00 66.38 416 ILE A N 1
ATOM 3318 C CA . ILE A 1 416 ? -13.030 12.624 21.677 1.00 66.38 416 ILE A CA 1
ATOM 3319 C C . ILE A 1 416 ? -13.523 13.231 22.998 1.00 66.38 416 ILE A C 1
ATOM 3321 O O . ILE A 1 416 ? -13.321 14.408 23.288 1.00 66.38 416 ILE A O 1
ATOM 3325 N N . LEU A 1 417 ? -14.214 12.436 23.813 1.00 68.31 417 LEU A N 1
ATOM 3326 C CA . LEU A 1 417 ? -14.827 12.900 25.055 1.00 68.31 417 LEU A CA 1
ATOM 3327 C C . LEU A 1 417 ? -14.584 11.860 26.152 1.00 68.31 417 LEU A C 1
ATOM 3329 O O . LEU A 1 417 ? -14.885 10.682 25.944 1.00 68.31 417 LEU A O 1
ATOM 3333 N N . PRO A 1 418 ? -14.050 12.253 27.321 1.00 65.19 418 PRO A N 1
ATOM 3334 C CA . PRO A 1 418 ? -13.972 11.348 28.453 1.00 65.19 418 PRO A CA 1
ATOM 3335 C C . PRO A 1 418 ? -15.385 11.068 28.959 1.00 65.19 418 PRO A C 1
ATOM 3337 O O . PRO A 1 418 ? -16.200 11.981 29.111 1.00 65.19 418 PRO A O 1
ATOM 3340 N N . THR A 1 419 ? -15.680 9.804 29.239 1.00 65.25 419 THR A N 1
ATOM 3341 C CA . THR A 1 419 ? -16.961 9.411 29.824 1.00 65.25 419 THR A CA 1
ATOM 3342 C C . THR A 1 419 ? -16.778 8.464 30.984 1.00 65.25 419 THR A C 1
ATOM 3344 O O . THR A 1 419 ? -15.688 7.972 31.264 1.00 65.25 419 THR A O 1
ATOM 3347 N N . TYR A 1 420 ? -17.882 8.210 31.664 1.00 67.81 420 TYR A N 1
ATOM 3348 C CA . TYR A 1 420 ? -17.926 7.297 32.779 1.00 67.81 420 TYR A CA 1
ATOM 3349 C C . TYR A 1 420 ? -18.985 6.255 32.491 1.00 67.81 420 TYR A C 1
ATOM 3351 O O . TYR A 1 420 ? -20.136 6.583 32.185 1.00 67.81 420 TYR A O 1
ATOM 3359 N N . LEU A 1 421 ? -18.565 5.001 32.579 1.00 72.62 421 LEU A N 1
ATOM 3360 C CA . LEU A 1 421 ? -19.479 3.883 32.592 1.00 72.62 421 LEU A CA 1
ATOM 3361 C C . LEU A 1 421 ? -19.959 3.689 34.026 1.00 72.62 421 LEU A C 1
ATOM 3363 O O . LEU A 1 421 ? -19.212 3.895 34.986 1.00 72.62 421 LEU A O 1
ATOM 3367 N N . SER A 1 422 ? -21.209 3.301 34.190 1.00 72.69 422 SER A N 1
ATOM 3368 C CA . SER A 1 422 ? -21.820 3.181 35.504 1.00 72.69 422 SER A CA 1
ATOM 3369 C C . SER A 1 422 ? -22.798 2.020 35.552 1.00 72.69 422 SER A C 1
ATOM 3371 O O . SER A 1 422 ? -23.344 1.627 34.524 1.00 72.69 422 SER A O 1
ATOM 3373 N N . ILE A 1 423 ? -22.998 1.463 36.747 1.00 79.69 423 ILE A N 1
ATOM 3374 C CA . ILE A 1 423 ? -24.026 0.448 37.003 1.00 79.69 423 ILE A CA 1
ATOM 3375 C C . ILE A 1 423 ? -25.164 1.153 37.752 1.00 79.69 423 ILE A C 1
ATOM 3377 O O . ILE A 1 423 ? -24.977 1.533 38.914 1.00 79.69 423 ILE A O 1
ATOM 3381 N N . PRO A 1 424 ? -26.320 1.390 37.106 1.00 77.69 424 PRO A N 1
ATOM 3382 C CA . PRO A 1 424 ? -27.441 2.081 37.731 1.00 77.69 424 PRO A CA 1
ATOM 3383 C C . PRO A 1 424 ? -28.124 1.229 38.804 1.00 77.69 424 PRO A C 1
ATOM 3385 O O . PRO A 1 424 ? -28.424 0.054 38.583 1.00 77.69 424 PRO A O 1
ATOM 3388 N N . PHE A 1 425 ? -28.432 1.861 39.936 1.00 80.75 425 PHE A N 1
ATOM 3389 C CA . PHE A 1 425 ? -29.280 1.323 40.999 1.00 80.75 425 PHE A CA 1
ATOM 3390 C C . PHE A 1 425 ? -30.542 2.178 41.123 1.00 80.75 425 PHE A C 1
ATOM 3392 O O . PHE A 1 425 ? -30.515 3.382 40.857 1.00 80.75 425 PHE A O 1
ATOM 3399 N N . ALA A 1 426 ? -31.644 1.565 41.559 1.00 78.75 426 ALA A N 1
ATOM 3400 C CA . ALA A 1 426 ? -32.878 2.286 41.829 1.00 78.75 426 ALA A CA 1
ATOM 3401 C C . ALA A 1 426 ? -32.664 3.398 42.870 1.00 78.75 426 ALA A C 1
ATOM 3403 O O . ALA A 1 426 ? -31.820 3.305 43.770 1.00 78.75 426 ALA A O 1
ATOM 3404 N N . LYS A 1 427 ? -33.456 4.467 42.750 1.00 71.38 427 LYS A N 1
ATOM 3405 C CA . LYS A 1 427 ? -33.371 5.628 43.640 1.00 71.38 427 LYS A CA 1
ATOM 3406 C C . LYS A 1 427 ? -33.527 5.201 45.107 1.00 71.38 427 LYS A C 1
ATOM 3408 O O . LYS A 1 427 ? -34.464 4.482 45.441 1.00 71.38 427 LYS A O 1
ATOM 3413 N N . ASN A 1 428 ? -32.638 5.707 45.967 1.00 70.50 428 ASN A N 1
ATOM 3414 C CA . ASN A 1 428 ? -32.548 5.398 47.403 1.00 70.50 428 ASN A CA 1
ATOM 3415 C C . ASN A 1 428 ? -32.206 3.929 47.727 1.00 70.50 428 ASN A C 1
ATOM 3417 O O . ASN A 1 428 ? -32.562 3.439 48.794 1.00 70.50 428 ASN A O 1
ATOM 3421 N N . SER A 1 429 ? -31.512 3.221 46.831 1.00 75.81 429 SER A N 1
ATOM 3422 C CA . SER A 1 429 ? -31.044 1.860 47.106 1.00 75.81 429 SER A CA 1
ATOM 3423 C C . SER A 1 429 ? -29.973 1.828 48.204 1.00 75.81 429 SER A C 1
ATOM 3425 O O . SER A 1 429 ? -28.920 2.460 48.077 1.00 75.81 429 SER A O 1
ATOM 3427 N N . GLU A 1 430 ? -30.210 1.014 49.236 1.00 79.19 430 GLU A N 1
ATOM 3428 C CA . GLU A 1 430 ? -29.292 0.746 50.358 1.00 79.19 430 GLU A CA 1
ATOM 3429 C C . GLU A 1 430 ? -27.980 0.068 49.900 1.00 79.19 430 GLU A C 1
ATOM 3431 O O . GLU A 1 430 ? -26.948 0.158 50.563 1.00 79.19 430 GLU A O 1
ATOM 3436 N N . TYR A 1 431 ? -27.992 -0.570 48.724 1.00 79.69 431 TYR A N 1
ATOM 3437 C CA . TYR A 1 431 ? -26.858 -1.310 48.157 1.00 79.69 431 TYR A CA 1
ATOM 3438 C C . TYR A 1 431 ? -25.843 -0.429 47.431 1.00 79.69 431 TYR A C 1
ATOM 3440 O O . TYR A 1 431 ? -24.700 -0.845 47.226 1.00 79.69 431 TYR A O 1
ATOM 3448 N N . SER A 1 432 ? -26.251 0.776 47.030 1.00 74.12 432 SER A N 1
ATOM 3449 C CA . SER A 1 432 ? -25.469 1.653 46.155 1.00 74.12 432 SER A CA 1
ATOM 3450 C C . SER A 1 432 ? -24.092 1.994 46.741 1.00 74.12 432 SER A C 1
ATOM 3452 O O . SER A 1 432 ? -23.069 1.890 46.060 1.00 74.12 432 SER A O 1
ATOM 3454 N N . THR A 1 433 ? -24.039 2.304 48.036 1.00 74.75 433 THR A N 1
ATOM 3455 C CA . THR A 1 433 ? -22.803 2.618 48.761 1.00 74.75 433 THR A CA 1
ATOM 3456 C C . THR A 1 433 ? -21.848 1.423 48.835 1.00 74.75 433 THR A C 1
ATOM 3458 O O . THR A 1 433 ? -20.654 1.555 48.554 1.00 74.75 433 THR A O 1
ATOM 3461 N N . TYR A 1 434 ? -22.357 0.238 49.190 1.00 80.50 434 TYR A N 1
ATOM 3462 C CA . TYR A 1 434 ? -21.532 -0.969 49.287 1.00 80.50 434 TYR A CA 1
ATOM 3463 C C . TYR A 1 434 ? -20.994 -1.392 47.917 1.00 80.50 434 TYR A C 1
ATOM 3465 O O . TYR A 1 434 ? -19.799 -1.653 47.771 1.00 80.50 434 TYR A O 1
ATOM 3473 N N . ALA A 1 435 ? -21.859 -1.402 46.899 1.00 80.06 435 ALA A N 1
ATOM 3474 C CA . ALA A 1 435 ? -21.481 -1.744 45.534 1.00 80.06 435 ALA A CA 1
ATOM 3475 C C . ALA A 1 435 ? -20.435 -0.769 44.967 1.00 80.06 435 ALA A C 1
ATOM 3477 O O . ALA A 1 435 ? -19.501 -1.209 44.302 1.00 80.06 435 ALA A O 1
ATOM 3478 N N . SER A 1 436 ? -20.518 0.525 45.297 1.00 75.62 436 SER A N 1
ATOM 3479 C CA . SER A 1 436 ? -19.522 1.527 44.882 1.00 75.62 436 SER A CA 1
ATOM 3480 C C . SER A 1 436 ? -18.135 1.221 45.442 1.00 75.62 436 SER A C 1
ATOM 3482 O O . SER A 1 436 ? -17.148 1.225 44.706 1.00 75.62 436 SER A O 1
ATOM 3484 N N . ASN A 1 437 ? -18.060 0.898 46.737 1.00 77.19 437 ASN A N 1
ATOM 3485 C CA . ASN A 1 437 ? -16.808 0.515 47.387 1.00 77.19 437 ASN A CA 1
ATOM 3486 C C . ASN A 1 437 ? -16.220 -0.767 46.788 1.00 77.19 437 ASN A C 1
ATOM 3488 O O . ASN A 1 437 ? -15.018 -0.825 46.537 1.00 77.19 437 ASN A O 1
ATOM 3492 N N . LEU A 1 438 ? -17.067 -1.765 46.520 1.00 82.19 438 LEU A N 1
ATOM 3493 C CA . LEU A 1 438 ? -16.649 -3.019 45.899 1.00 82.19 438 LEU A CA 1
ATOM 3494 C C . LEU A 1 438 ? -16.103 -2.802 44.484 1.00 82.19 438 LEU A C 1
ATOM 3496 O O . LEU A 1 438 ? -15.047 -3.320 44.141 1.00 82.19 438 LEU A O 1
ATOM 3500 N N . ILE A 1 439 ? -16.807 -2.030 43.661 1.00 78.88 439 ILE A N 1
ATOM 3501 C CA . ILE A 1 439 ? -16.391 -1.725 42.290 1.00 78.88 439 ILE A CA 1
ATOM 3502 C C . ILE A 1 439 ? -15.050 -0.998 42.280 1.00 78.88 439 ILE A C 1
ATOM 3504 O O . ILE A 1 439 ? -14.174 -1.344 41.489 1.00 78.88 439 ILE A O 1
ATOM 3508 N N . ARG A 1 440 ? -14.871 -0.027 43.181 1.00 75.56 440 ARG A N 1
ATOM 3509 C CA . ARG A 1 440 ? -13.596 0.668 43.360 1.00 75.56 440 ARG A CA 1
ATOM 3510 C C . ARG A 1 440 ? -12.480 -0.303 43.742 1.00 75.56 440 ARG A C 1
ATOM 3512 O O . ARG A 1 440 ? -11.454 -0.306 43.076 1.00 75.56 440 ARG A O 1
ATOM 3519 N N . GLU A 1 441 ? -12.703 -1.174 44.727 1.00 82.44 441 GLU A N 1
ATOM 3520 C CA . GLU A 1 441 ? -11.740 -2.212 45.131 1.00 82.44 441 GLU A CA 1
ATOM 3521 C C . GLU A 1 441 ? -11.360 -3.124 43.949 1.00 82.44 441 GLU A C 1
ATOM 3523 O O . GLU A 1 441 ? -10.187 -3.437 43.746 1.00 82.44 441 GLU A O 1
ATOM 3528 N N . LEU A 1 442 ? -12.341 -3.547 43.146 1.00 83.06 442 LEU A N 1
ATOM 3529 C CA . LEU A 1 442 ? -12.118 -4.407 41.980 1.00 83.06 442 LEU A CA 1
ATOM 3530 C C . LEU A 1 442 ? -11.349 -3.689 40.862 1.00 83.06 442 LEU A C 1
ATOM 3532 O O . LEU A 1 442 ? -10.487 -4.299 40.226 1.00 83.06 442 LEU A O 1
ATOM 3536 N N . ALA A 1 443 ? -11.643 -2.411 40.627 1.00 79.00 443 ALA A N 1
ATOM 3537 C CA . ALA A 1 443 ? -10.945 -1.588 39.646 1.00 79.00 443 ALA A CA 1
ATOM 3538 C C . ALA A 1 443 ? -9.503 -1.281 40.085 1.00 79.00 443 ALA A C 1
ATOM 3540 O O . ALA A 1 443 ? -8.582 -1.479 39.298 1.00 79.00 443 ALA A O 1
ATOM 3541 N N . GLU A 1 444 ? -9.291 -0.883 41.344 1.00 79.94 444 GLU A N 1
ATOM 3542 C CA . GLU A 1 444 ? -7.971 -0.614 41.939 1.00 79.94 444 GLU A CA 1
ATOM 3543 C C . GLU A 1 444 ? -7.057 -1.840 41.914 1.00 79.94 444 GLU A C 1
ATOM 3545 O O . GLU A 1 444 ? -5.859 -1.728 41.666 1.00 79.94 444 GLU A O 1
ATOM 3550 N N . ARG A 1 445 ? -7.623 -3.031 42.131 1.00 85.56 445 ARG A N 1
ATOM 3551 C CA . ARG A 1 445 ? -6.887 -4.300 42.044 1.00 85.56 445 ARG A CA 1
ATOM 3552 C C . ARG A 1 445 ? -6.678 -4.797 40.610 1.00 85.56 445 ARG A C 1
ATOM 3554 O O . ARG A 1 445 ? -6.067 -5.847 40.425 1.00 85.56 445 ARG A O 1
ATOM 3561 N N . GLY A 1 446 ? -7.193 -4.091 39.603 1.00 82.56 446 GLY A N 1
ATOM 3562 C CA . GLY A 1 446 ? -7.022 -4.433 38.190 1.00 82.56 446 GLY A CA 1
ATOM 3563 C C . GLY A 1 446 ? -7.883 -5.600 37.691 1.00 82.56 446 GLY A C 1
ATOM 3564 O O . GLY A 1 446 ? -7.631 -6.115 36.601 1.00 82.56 446 GLY A O 1
ATOM 3565 N N . PHE A 1 447 ? -8.911 -6.034 38.435 1.00 86.12 447 PHE A N 1
ATOM 3566 C CA . PHE A 1 447 ? -9.807 -7.109 37.979 1.00 86.12 447 PHE A CA 1
ATOM 3567 C C . PHE A 1 447 ? -10.619 -6.697 36.751 1.00 86.12 447 PHE A C 1
ATOM 3569 O O . PHE A 1 447 ? -10.753 -7.484 35.818 1.00 86.12 447 PHE A O 1
ATOM 3576 N N . VAL A 1 448 ? -11.108 -5.453 36.725 1.00 82.69 448 VAL A N 1
ATOM 3577 C CA . VAL A 1 448 ? -11.877 -4.909 35.595 1.00 82.69 448 VAL A CA 1
ATOM 3578 C C . VAL A 1 448 ? -11.049 -4.934 34.309 1.00 82.69 448 VAL A C 1
ATOM 3580 O O . VAL A 1 448 ? -11.495 -5.469 33.296 1.00 82.69 448 VAL A O 1
ATOM 3583 N N . GLU A 1 449 ? -9.818 -4.424 34.363 1.00 83.00 449 GLU A N 1
ATOM 3584 C CA . GLU A 1 449 ? -8.905 -4.417 33.216 1.00 83.00 449 GLU A CA 1
ATOM 3585 C C . GLU A 1 449 ? -8.543 -5.839 32.771 1.00 83.00 449 GLU A C 1
ATOM 3587 O O . GLU A 1 449 ? -8.526 -6.137 31.575 1.00 83.00 449 GLU A O 1
ATOM 3592 N N . LYS A 1 450 ? -8.317 -6.744 33.732 1.00 87.88 450 LYS A N 1
ATOM 3593 C CA . LYS A 1 450 ? -8.069 -8.158 33.452 1.00 87.88 450 LYS A CA 1
ATOM 3594 C C . LYS A 1 450 ? -9.237 -8.794 32.694 1.00 87.88 450 LYS A C 1
ATOM 3596 O O . LYS A 1 450 ? -8.998 -9.399 31.657 1.00 87.88 450 LYS A O 1
ATOM 3601 N N . TRP A 1 451 ? -10.479 -8.641 33.157 1.00 87.19 451 TRP A N 1
ATOM 3602 C CA . TRP A 1 451 ? -11.644 -9.246 32.497 1.00 87.19 451 TRP A CA 1
ATOM 3603 C C . TRP A 1 451 ? -11.857 -8.727 31.070 1.00 87.19 451 TRP A C 1
ATOM 3605 O O . TRP A 1 451 ? -12.185 -9.513 30.181 1.00 87.19 451 TRP A O 1
ATOM 3615 N N . ILE A 1 452 ? -11.623 -7.432 30.831 1.00 84.81 452 ILE A N 1
ATOM 3616 C CA . ILE A 1 452 ? -11.671 -6.849 29.482 1.00 84.81 452 ILE A CA 1
ATOM 3617 C C . ILE A 1 452 ? -10.591 -7.480 28.595 1.00 84.81 452 ILE A C 1
ATOM 3619 O O . ILE A 1 452 ? -10.886 -7.953 27.498 1.00 84.81 452 ILE A O 1
ATOM 3623 N N . ARG A 1 453 ? -9.344 -7.535 29.075 1.00 85.69 453 ARG A N 1
ATOM 3624 C CA . ARG A 1 453 ? -8.212 -8.099 28.329 1.00 85.69 453 ARG A CA 1
ATOM 3625 C C . ARG A 1 453 ? -8.386 -9.591 28.034 1.00 85.69 453 ARG A C 1
ATOM 3627 O O . ARG A 1 453 ? -8.105 -10.023 26.916 1.00 85.69 453 ARG A O 1
ATOM 3634 N N . ASP A 1 454 ? -8.872 -10.364 28.999 1.00 86.56 454 ASP A N 1
ATOM 3635 C CA . ASP A 1 454 ? -9.114 -11.802 28.848 1.00 86.56 454 ASP A CA 1
ATOM 3636 C C . ASP A 1 454 ? -10.190 -12.049 27.773 1.00 86.56 454 ASP A C 1
ATOM 3638 O O . ASP A 1 454 ? -10.008 -12.891 26.896 1.00 86.56 454 ASP A O 1
ATOM 3642 N N . TYR A 1 455 ? -11.263 -11.249 27.753 1.00 86.19 455 TYR A N 1
ATOM 3643 C CA . TYR A 1 455 ? -12.287 -11.341 26.708 1.00 86.19 455 TYR A CA 1
ATOM 3644 C C . TYR A 1 455 ? -11.759 -10.959 25.317 1.00 86.19 455 TYR A C 1
ATOM 3646 O O . TYR A 1 455 ? -11.974 -11.691 24.351 1.00 86.19 455 TYR A O 1
ATOM 3654 N N . ILE A 1 456 ? -11.040 -9.837 25.205 1.00 84.94 456 ILE A N 1
ATOM 3655 C CA . ILE A 1 456 ? -10.464 -9.371 23.932 1.00 84.94 456 ILE A CA 1
ATOM 3656 C C . ILE A 1 456 ? -9.492 -10.410 23.360 1.00 84.94 456 ILE A C 1
ATOM 3658 O O . ILE A 1 456 ? -9.551 -10.726 22.172 1.00 84.94 456 ILE A O 1
ATOM 3662 N N . SER A 1 457 ? -8.611 -10.959 24.202 1.00 83.31 457 SER A N 1
ATOM 3663 C CA . SER A 1 457 ? -7.629 -11.962 23.778 1.00 83.31 457 SER A CA 1
ATOM 3664 C C . SER A 1 457 ? -8.287 -13.271 23.341 1.00 83.31 457 SER A C 1
ATOM 3666 O O . SER A 1 457 ? -7.923 -13.803 22.295 1.00 83.31 457 SER A O 1
ATOM 3668 N N . PHE A 1 458 ? -9.303 -13.746 24.068 1.00 84.38 458 PHE A N 1
ATOM 3669 C CA . PHE A 1 458 ? -10.085 -14.915 23.666 1.00 84.38 458 PHE A CA 1
ATOM 3670 C C . PHE A 1 458 ? -10.725 -14.722 22.285 1.00 84.38 458 PHE A C 1
ATOM 3672 O O . PHE A 1 458 ? -10.573 -15.574 21.411 1.00 84.38 458 PHE A O 1
ATOM 3679 N N . MET A 1 459 ? -11.381 -13.578 22.063 1.00 81.19 459 MET A N 1
ATOM 3680 C CA . MET A 1 459 ? -12.067 -13.291 20.800 1.00 81.19 459 MET A CA 1
ATOM 3681 C C . MET A 1 459 ? -11.106 -13.171 19.609 1.00 81.19 459 MET A C 1
ATOM 3683 O O . MET A 1 459 ? -11.421 -13.639 18.511 1.00 81.19 459 MET A O 1
ATOM 3687 N N . ALA A 1 460 ? -9.922 -12.590 19.822 1.00 78.00 460 ALA A N 1
ATOM 3688 C CA . ALA A 1 460 ? -8.876 -12.531 18.803 1.00 78.00 460 ALA A CA 1
ATOM 3689 C C . ALA A 1 460 ? -8.414 -13.939 18.379 1.00 78.00 460 ALA A C 1
ATOM 3691 O O . ALA A 1 460 ? -8.277 -14.211 17.186 1.00 78.00 460 ALA A O 1
ATOM 3692 N N . ILE A 1 461 ? -8.244 -14.854 19.342 1.00 79.12 461 ILE A N 1
ATOM 3693 C CA . ILE A 1 461 ? -7.846 -16.246 19.081 1.00 79.12 461 ILE A CA 1
ATOM 3694 C C . ILE A 1 461 ? -8.948 -16.998 18.324 1.00 79.12 461 ILE A C 1
ATOM 3696 O O . ILE A 1 461 ? -8.663 -17.663 17.329 1.00 79.12 461 ILE A O 1
ATOM 3700 N N . THR A 1 462 ? -10.213 -16.879 18.744 1.00 77.56 462 THR A N 1
ATOM 3701 C CA . THR A 1 462 ? -11.327 -17.596 18.095 1.00 77.56 462 THR A CA 1
ATOM 3702 C C . THR A 1 462 ? -11.548 -17.191 16.642 1.00 77.56 462 THR A C 1
ATOM 3704 O O . THR A 1 462 ? -11.955 -18.027 15.841 1.00 77.56 462 THR A O 1
ATOM 3707 N N . ASN A 1 463 ? -11.238 -15.944 16.280 1.00 71.25 463 ASN A N 1
ATOM 3708 C CA . ASN A 1 463 ? -11.370 -15.452 14.908 1.00 71.25 463 ASN A CA 1
ATOM 3709 C C . ASN A 1 463 ? -10.140 -15.747 14.027 1.00 71.25 463 ASN A C 1
ATOM 3711 O O . ASN A 1 463 ? -10.037 -15.225 12.921 1.00 71.25 463 ASN A O 1
ATOM 3715 N N . GLY A 1 464 ? -9.201 -16.583 14.488 1.00 63.25 464 GLY A N 1
ATOM 3716 C CA . GLY A 1 464 ? -8.028 -16.993 13.707 1.00 63.25 464 GLY A CA 1
ATOM 3717 C C . GLY A 1 464 ? -6.882 -15.978 13.696 1.00 63.25 464 GLY A C 1
ATOM 3718 O O . GLY A 1 464 ? -5.840 -16.234 13.087 1.00 63.25 464 GLY A O 1
ATOM 3719 N N . ASN A 1 465 ? -7.006 -14.867 14.428 1.00 63.62 465 ASN A N 1
ATOM 3720 C CA . ASN A 1 465 ? -5.938 -13.885 14.596 1.00 63.62 465 ASN A CA 1
ATOM 3721 C C . ASN A 1 465 ? -4.990 -14.334 15.719 1.00 63.62 465 ASN A C 1
ATOM 3723 O O . ASN A 1 465 ? -4.842 -13.677 16.747 1.00 63.62 465 ASN A O 1
ATOM 3727 N N . ASN A 1 466 ? -4.295 -15.458 15.506 1.00 52.78 466 ASN A N 1
ATOM 3728 C CA . ASN A 1 466 ? -3.284 -15.990 16.437 1.00 52.78 466 ASN A CA 1
ATOM 3729 C C . ASN A 1 466 ? -2.091 -15.037 16.652 1.00 52.78 466 ASN A C 1
ATOM 3731 O O . ASN A 1 466 ? -1.275 -15.242 17.548 1.00 52.78 466 ASN A O 1
ATOM 3735 N N . LYS A 1 467 ? -1.982 -13.987 15.833 1.00 53.47 467 LYS A N 1
ATOM 3736 C CA . LYS A 1 467 ? -1.103 -12.844 16.054 1.00 53.47 467 LYS A CA 1
ATOM 3737 C C . LYS A 1 467 ? -2.006 -11.646 16.296 1.00 53.47 467 LYS A C 1
ATOM 3739 O O . LYS A 1 467 ? -2.595 -11.140 15.345 1.00 53.47 467 LYS A O 1
ATOM 3744 N N . GLN A 1 468 ? -2.120 -11.239 17.560 1.00 55.41 468 GLN A N 1
ATOM 3745 C CA . GLN A 1 468 ? -2.678 -9.957 17.992 1.00 55.41 468 GLN A CA 1
ATOM 3746 C C . GLN A 1 468 ? -2.379 -8.915 16.916 1.00 55.41 468 GLN A C 1
ATOM 3748 O O . GLN A 1 468 ? -1.200 -8.715 16.637 1.00 55.41 468 GLN A O 1
ATOM 3753 N N . CYS A 1 469 ? -3.413 -8.378 16.249 1.00 58.12 469 CYS A N 1
ATOM 3754 C CA . CYS A 1 469 ? -3.298 -7.546 15.047 1.00 58.12 469 CYS A CA 1
ATOM 3755 C C . CYS A 1 469 ? -2.128 -6.576 15.183 1.00 58.12 469 CYS A C 1
ATOM 3757 O O . CYS A 1 469 ? -2.290 -5.557 15.847 1.00 58.12 469 CYS A O 1
ATOM 3759 N N . ASN A 1 470 ? -0.954 -6.938 14.640 1.00 51.16 470 ASN A N 1
ATOM 3760 C CA . ASN A 1 470 ? 0.335 -6.463 15.152 1.00 51.16 470 ASN A CA 1
ATOM 3761 C C . ASN A 1 470 ? 0.345 -4.941 15.302 1.00 51.16 470 ASN A C 1
ATOM 3763 O O . ASN A 1 470 ? 0.573 -4.193 14.347 1.00 51.16 470 ASN A O 1
ATOM 3767 N N . THR A 1 471 ? 0.109 -4.478 16.524 1.00 49.94 471 THR A N 1
ATOM 3768 C CA . THR A 1 471 ? 0.480 -3.149 16.960 1.00 49.94 471 THR A CA 1
ATOM 3769 C C . THR A 1 471 ? 1.990 -3.198 17.072 1.00 49.94 471 THR A C 1
ATOM 3771 O O . THR A 1 471 ? 2.527 -3.727 18.037 1.00 49.94 471 THR A O 1
ATOM 3774 N N . THR A 1 472 ? 2.651 -2.671 16.043 1.00 44.22 472 THR A N 1
ATOM 3775 C CA . THR A 1 472 ? 4.104 -2.518 15.894 1.00 44.22 472 THR A CA 1
ATOM 3776 C C . THR A 1 472 ? 4.896 -3.793 15.553 1.00 44.22 472 THR A C 1
ATOM 3778 O O . THR A 1 472 ? 4.838 -4.817 16.217 1.00 44.22 472 THR A O 1
ATOM 3781 N N . ASN A 1 473 ? 5.693 -3.681 14.487 1.00 42.62 473 ASN A N 1
ATOM 3782 C CA . ASN A 1 473 ? 7.017 -4.293 14.367 1.00 42.62 473 ASN A CA 1
ATOM 3783 C C . ASN A 1 473 ? 7.155 -5.814 14.544 1.00 42.62 473 ASN A C 1
ATOM 3785 O O . ASN A 1 473 ? 8.121 -6.272 15.145 1.00 42.62 473 ASN A O 1
ATOM 3789 N N . THR A 1 474 ? 6.328 -6.625 13.891 1.00 36.75 474 THR A N 1
ATOM 3790 C CA . THR A 1 474 ? 6.941 -7.790 13.240 1.00 36.75 474 THR A CA 1
ATOM 3791 C C . THR A 1 474 ? 6.980 -7.506 11.761 1.00 36.75 474 THR A C 1
ATOM 3793 O O . THR A 1 474 ? 5.963 -7.483 11.071 1.00 36.75 474 THR A O 1
ATOM 3796 N N . ALA A 1 475 ? 8.194 -7.218 11.301 1.00 44.06 475 ALA A N 1
ATOM 3797 C CA . ALA A 1 475 ? 8.582 -7.402 9.925 1.00 44.06 475 ALA A CA 1
ATOM 3798 C C . ALA A 1 475 ? 8.177 -8.830 9.532 1.00 44.06 475 ALA A C 1
ATOM 3800 O O . ALA A 1 475 ? 8.948 -9.772 9.701 1.00 44.06 475 ALA A O 1
ATOM 3801 N N . SER A 1 476 ? 6.943 -9.017 9.046 1.00 44.25 476 SER A N 1
ATOM 3802 C CA . SER A 1 476 ? 6.671 -10.129 8.147 1.00 44.25 476 SER A CA 1
ATOM 3803 C C . SER A 1 476 ? 7.766 -10.016 7.105 1.00 44.25 476 SER A C 1
ATOM 3805 O O . SER A 1 476 ? 7.920 -8.924 6.552 1.00 44.25 476 SER A O 1
ATOM 3807 N N . SER A 1 477 ? 8.571 -11.058 6.924 1.00 46.09 477 SER A N 1
ATOM 3808 C CA . SER A 1 477 ? 9.605 -11.114 5.896 1.00 46.09 477 SER A CA 1
ATOM 3809 C C . SER A 1 477 ? 9.007 -10.577 4.598 1.00 46.09 477 SER A C 1
ATOM 3811 O O . SER A 1 477 ? 8.189 -11.242 3.962 1.00 46.09 477 SER A O 1
ATOM 3813 N N . LYS A 1 478 ? 9.293 -9.310 4.290 1.00 54.25 478 LYS A N 1
ATOM 3814 C CA . LYS A 1 478 ? 8.650 -8.602 3.190 1.00 54.25 478 LYS A CA 1
ATOM 3815 C C . LYS A 1 478 ? 9.380 -9.046 1.949 1.00 54.25 478 LYS A C 1
ATOM 3817 O O . LYS A 1 478 ? 10.404 -8.480 1.579 1.00 54.25 478 LYS A O 1
ATOM 3822 N N . TYR A 1 479 ? 8.876 -10.115 1.360 1.00 61.09 479 TYR A N 1
ATOM 3823 C CA . TYR A 1 479 ? 9.248 -10.481 0.013 1.00 61.09 479 TYR A CA 1
ATOM 3824 C C . TYR A 1 479 ? 8.817 -9.351 -0.929 1.00 61.09 479 TYR A C 1
ATOM 3826 O O . TYR A 1 479 ? 7.857 -8.619 -0.669 1.00 61.09 479 TYR A O 1
ATOM 3834 N N . LEU A 1 480 ? 9.589 -9.149 -1.991 1.00 65.19 480 LEU A N 1
ATOM 3835 C CA . LEU A 1 480 ? 9.260 -8.164 -3.008 1.00 65.19 480 LEU A CA 1
ATOM 3836 C C . LEU A 1 480 ? 8.069 -8.689 -3.823 1.00 65.19 480 LEU A C 1
ATOM 3838 O O . LEU A 1 480 ? 8.238 -9.575 -4.657 1.00 65.19 480 LEU A O 1
ATOM 3842 N N . ASP A 1 481 ? 6.876 -8.154 -3.570 1.00 69.00 481 ASP A N 1
ATOM 3843 C CA . ASP A 1 481 ? 5.669 -8.524 -4.315 1.00 69.00 481 ASP A CA 1
ATOM 3844 C C . ASP A 1 481 ? 5.739 -8.083 -5.783 1.00 69.00 481 ASP A C 1
ATOM 3846 O O . ASP A 1 481 ? 6.280 -7.020 -6.109 1.00 69.00 481 ASP A O 1
ATOM 3850 N N . LEU A 1 482 ? 5.092 -8.847 -6.671 1.00 76.94 482 LEU A N 1
ATOM 3851 C CA . LEU A 1 482 ? 4.992 -8.526 -8.101 1.00 76.94 482 LEU A CA 1
ATOM 3852 C C . LEU A 1 482 ? 4.353 -7.147 -8.341 1.00 76.94 482 LEU A C 1
ATOM 3854 O O . LEU A 1 482 ? 4.781 -6.396 -9.215 1.00 76.94 482 LEU A O 1
ATOM 3858 N N . ASN A 1 483 ? 3.387 -6.760 -7.502 1.00 71.38 483 ASN A N 1
ATOM 3859 C CA . ASN A 1 483 ? 2.728 -5.452 -7.576 1.00 71.38 483 ASN A CA 1
ATOM 3860 C C . ASN A 1 483 ? 3.702 -4.281 -7.374 1.00 71.38 483 ASN A C 1
ATOM 3862 O O . ASN A 1 483 ? 3.480 -3.197 -7.917 1.00 71.38 483 ASN A O 1
ATOM 3866 N N . LYS A 1 484 ? 4.788 -4.492 -6.619 1.00 69.56 484 LYS A N 1
ATOM 3867 C CA . LYS A 1 484 ? 5.818 -3.477 -6.365 1.00 69.56 484 LYS A CA 1
ATOM 3868 C C . LYS A 1 484 ? 6.876 -3.425 -7.469 1.00 69.56 484 LYS A C 1
ATOM 3870 O O . LYS A 1 484 ? 7.455 -2.366 -7.690 1.00 69.56 484 LYS A O 1
ATOM 3875 N N . SER A 1 485 ? 7.114 -4.532 -8.177 1.00 73.56 485 SER A N 1
ATOM 3876 C CA . SER A 1 485 ? 8.122 -4.638 -9.245 1.00 73.56 485 SER A CA 1
ATOM 3877 C C . SER A 1 485 ? 7.557 -4.543 -10.670 1.00 73.56 485 SER A C 1
ATOM 3879 O O . SER A 1 485 ? 8.330 -4.444 -11.623 1.00 73.56 485 SER A O 1
ATOM 3881 N N . GLN A 1 486 ? 6.229 -4.485 -10.840 1.00 79.69 486 GLN A N 1
ATOM 3882 C CA . GLN A 1 486 ? 5.555 -4.424 -12.148 1.00 79.69 486 GLN A CA 1
ATOM 3883 C C . GLN A 1 486 ? 6.065 -3.308 -13.079 1.00 79.69 486 GLN A C 1
ATOM 3885 O O . GLN A 1 486 ? 6.075 -3.478 -14.295 1.00 79.69 486 GLN A O 1
ATOM 3890 N N . GLY A 1 487 ? 6.535 -2.181 -12.528 1.00 80.50 487 GLY A N 1
ATOM 3891 C CA . GLY A 1 487 ? 7.073 -1.069 -13.318 1.00 80.50 487 GLY A CA 1
ATOM 3892 C C . GLY A 1 487 ? 8.260 -1.472 -14.202 1.00 80.50 487 GLY A C 1
ATOM 3893 O O . GLY A 1 487 ? 8.332 -1.044 -15.350 1.00 80.50 487 GLY A O 1
ATOM 3894 N N . ALA A 1 488 ? 9.143 -2.351 -13.715 1.00 80.75 488 ALA A N 1
ATOM 3895 C CA . ALA A 1 488 ? 10.282 -2.840 -14.495 1.00 80.75 488 ALA A CA 1
ATOM 3896 C C . ALA A 1 488 ? 9.832 -3.685 -15.700 1.00 80.75 488 ALA A C 1
ATOM 3898 O O . ALA A 1 488 ? 10.380 -3.551 -16.794 1.00 80.75 488 ALA A O 1
ATOM 3899 N N . PHE A 1 489 ? 8.787 -4.501 -15.526 1.00 86.94 489 PHE A N 1
ATOM 3900 C CA . PHE A 1 489 ? 8.208 -5.300 -16.608 1.00 86.94 489 PHE A CA 1
ATOM 3901 C C . PHE A 1 489 ? 7.530 -4.423 -17.666 1.00 86.94 489 PHE A C 1
ATOM 3903 O O . PHE A 1 489 ? 7.701 -4.669 -18.858 1.00 86.94 489 PHE A O 1
ATOM 3910 N N . TRP A 1 490 ? 6.833 -3.357 -17.259 1.00 88.06 490 TRP A N 1
ATOM 3911 C CA . TRP A 1 490 ? 6.249 -2.396 -18.201 1.00 88.06 490 TRP A CA 1
ATOM 3912 C C . TRP A 1 490 ? 7.305 -1.671 -19.040 1.00 88.06 490 TRP A C 1
ATOM 3914 O O . TRP A 1 490 ? 7.115 -1.509 -20.245 1.00 88.06 490 TRP A O 1
ATOM 3924 N N . VAL A 1 491 ? 8.433 -1.278 -18.437 1.00 86.94 491 VAL A N 1
ATOM 3925 C CA . VAL A 1 491 ? 9.558 -0.671 -19.171 1.00 86.94 491 VAL A CA 1
ATOM 3926 C C . VAL A 1 491 ? 10.154 -1.660 -20.174 1.00 86.94 491 VAL A C 1
ATOM 3928 O O . VAL A 1 491 ? 10.397 -1.285 -21.319 1.00 86.94 491 VAL A O 1
ATOM 3931 N N . LEU A 1 492 ? 10.331 -2.925 -19.783 1.00 89.62 492 LEU A N 1
ATOM 3932 C CA . LEU A 1 492 ? 10.837 -3.973 -20.671 1.00 89.62 492 LEU A CA 1
ATOM 3933 C C . LEU A 1 492 ? 9.911 -4.196 -21.877 1.00 89.62 492 LEU A C 1
ATOM 3935 O O . LEU A 1 492 ? 10.371 -4.183 -23.018 1.00 89.62 492 LEU A O 1
ATOM 3939 N N . ILE A 1 493 ? 8.606 -4.356 -21.633 1.00 94.56 493 ILE A N 1
ATOM 3940 C CA . ILE A 1 493 ? 7.601 -4.548 -22.690 1.00 94.56 493 ILE A CA 1
ATOM 3941 C C . ILE A 1 493 ? 7.571 -3.333 -23.623 1.00 94.56 493 ILE A C 1
ATOM 3943 O O . ILE A 1 493 ? 7.602 -3.496 -24.842 1.00 94.56 493 ILE A O 1
ATOM 3947 N N . SER A 1 494 ? 7.571 -2.119 -23.065 1.00 94.44 494 SER A N 1
ATOM 3948 C CA . SER A 1 494 ? 7.624 -0.875 -23.839 1.00 94.44 494 SER A CA 1
ATOM 3949 C C . SER A 1 494 ? 8.868 -0.811 -24.735 1.00 94.44 494 SER A C 1
ATOM 3951 O O . SER A 1 494 ? 8.760 -0.502 -25.921 1.00 94.44 494 SER A O 1
ATOM 3953 N N . GLY A 1 495 ? 10.037 -1.193 -24.208 1.00 94.00 495 GLY A N 1
ATOM 3954 C CA . GLY A 1 495 ? 11.284 -1.256 -24.970 1.00 94.00 495 GLY A CA 1
ATOM 3955 C C . GLY A 1 495 ? 11.223 -2.235 -26.145 1.00 94.00 495 GLY A C 1
ATOM 3956 O O . GLY A 1 495 ? 11.637 -1.886 -27.250 1.00 94.00 495 GLY A O 1
ATOM 3957 N N . PHE A 1 496 ? 10.651 -3.428 -25.947 1.00 96.50 496 PHE A N 1
ATOM 3958 C CA . PHE A 1 496 ? 10.456 -4.398 -27.030 1.00 96.50 496 PHE A CA 1
ATOM 3959 C C . PHE A 1 496 ? 9.506 -3.882 -28.111 1.00 96.50 496 PHE A C 1
ATOM 3961 O O . PHE A 1 496 ? 9.826 -3.965 -29.296 1.00 96.50 496 PHE A O 1
ATOM 3968 N N . VAL A 1 497 ? 8.363 -3.315 -27.717 1.00 96.56 497 VAL A N 1
ATOM 3969 C CA . VAL A 1 497 ? 7.393 -2.744 -28.662 1.00 96.56 497 VAL A CA 1
ATOM 3970 C C . VAL A 1 497 ? 8.030 -1.611 -29.465 1.00 96.56 497 VAL A C 1
ATOM 3972 O O . VAL A 1 497 ? 7.877 -1.558 -30.686 1.00 96.56 497 VAL A O 1
ATOM 3975 N N . PHE A 1 498 ? 8.790 -0.737 -28.806 1.00 95.75 498 PHE A N 1
ATOM 3976 C CA . PHE A 1 498 ? 9.499 0.354 -29.465 1.00 95.75 498 PHE A CA 1
ATOM 3977 C C . PHE A 1 498 ? 10.561 -0.157 -30.449 1.00 95.75 498 PHE A C 1
ATOM 3979 O O . PHE A 1 498 ? 10.606 0.309 -31.585 1.00 95.75 498 PHE A O 1
ATOM 3986 N N . ALA A 1 499 ? 11.358 -1.158 -30.065 1.00 95.31 499 ALA A N 1
ATOM 3987 C CA . ALA A 1 499 ? 12.368 -1.756 -30.938 1.00 95.31 499 ALA A CA 1
ATOM 3988 C C . ALA A 1 499 ? 11.751 -2.416 -32.182 1.00 95.31 499 ALA A C 1
ATOM 3990 O O . ALA A 1 499 ? 12.216 -2.183 -33.295 1.00 95.31 499 ALA A O 1
ATOM 3991 N N . VAL A 1 500 ? 10.666 -3.181 -32.012 1.00 95.94 500 VAL A N 1
ATOM 3992 C CA . VAL A 1 500 ? 9.926 -3.780 -33.136 1.00 95.94 500 VAL A CA 1
ATOM 3993 C C . VAL A 1 500 ? 9.346 -2.694 -34.039 1.00 95.94 500 VAL A C 1
ATOM 3995 O O . VAL A 1 500 ? 9.432 -2.799 -35.259 1.00 95.94 500 VAL A O 1
ATOM 3998 N N . THR A 1 501 ? 8.807 -1.621 -33.457 1.00 94.81 501 THR A N 1
ATOM 3999 C CA . THR A 1 501 ? 8.263 -0.494 -34.224 1.00 94.81 501 THR A CA 1
ATOM 4000 C C . THR A 1 501 ? 9.349 0.194 -35.048 1.00 94.81 501 THR A C 1
ATOM 4002 O O . THR A 1 501 ? 9.145 0.423 -36.238 1.00 94.81 501 THR A O 1
ATOM 4005 N N . LEU A 1 502 ? 10.517 0.477 -34.460 1.00 95.12 502 LEU A N 1
ATOM 4006 C CA . LEU A 1 502 ? 11.651 1.060 -35.180 1.00 95.12 502 LEU A CA 1
ATOM 4007 C C . LEU A 1 502 ? 12.156 0.144 -36.297 1.00 95.12 502 LEU A C 1
ATOM 4009 O O . LEU A 1 502 ? 12.423 0.624 -37.393 1.00 95.12 502 LEU A O 1
ATOM 4013 N N . PHE A 1 503 ? 12.232 -1.163 -36.049 1.00 93.88 503 PHE A N 1
ATOM 4014 C CA . PHE A 1 503 ? 12.638 -2.136 -37.060 1.00 93.88 503 PHE A CA 1
ATOM 4015 C C . PHE A 1 503 ? 11.658 -2.182 -38.241 1.00 93.88 503 PHE A C 1
ATOM 4017 O O . PHE A 1 503 ? 12.066 -2.154 -39.400 1.00 93.88 503 PHE A O 1
ATOM 4024 N N . VAL A 1 504 ? 10.351 -2.172 -37.965 1.00 93.38 504 VAL A N 1
ATOM 4025 C CA . VAL A 1 504 ? 9.321 -2.084 -39.011 1.00 93.38 504 VAL A CA 1
ATOM 4026 C C . VAL A 1 504 ? 9.423 -0.756 -39.762 1.00 93.38 504 VAL A C 1
ATOM 4028 O O . VAL A 1 504 ? 9.354 -0.748 -40.989 1.00 93.38 504 VAL A O 1
ATOM 4031 N N . MET A 1 505 ? 9.634 0.363 -39.063 1.00 93.56 505 MET A N 1
ATOM 4032 C CA . MET A 1 505 ? 9.841 1.668 -39.697 1.00 93.56 505 MET A CA 1
ATOM 4033 C C . MET A 1 505 ? 11.081 1.687 -40.594 1.00 93.56 505 MET A C 1
ATOM 4035 O O . MET A 1 505 ? 11.020 2.257 -41.678 1.00 93.56 505 MET A O 1
ATOM 4039 N N . GLU A 1 506 ? 12.180 1.051 -40.187 1.00 94.38 506 GLU A N 1
ATOM 4040 C CA . GLU A 1 506 ? 13.395 0.933 -40.996 1.00 94.38 506 GLU A CA 1
ATOM 4041 C C . GLU A 1 506 ? 13.142 0.116 -42.268 1.00 94.38 506 GLU A C 1
ATOM 4043 O O . GLU A 1 506 ? 13.517 0.545 -43.361 1.00 94.38 506 GLU A O 1
ATOM 4048 N N . ILE A 1 507 ? 12.444 -1.019 -42.152 1.00 92.12 507 ILE A N 1
ATOM 4049 C CA . ILE A 1 507 ? 12.045 -1.835 -43.306 1.00 92.12 507 ILE A CA 1
ATOM 4050 C C . ILE A 1 507 ? 11.162 -1.025 -44.258 1.00 92.12 507 ILE A C 1
ATOM 4052 O O . ILE A 1 507 ? 11.407 -1.017 -45.464 1.00 92.12 507 ILE A O 1
ATOM 4056 N N . LEU A 1 508 ? 10.158 -0.318 -43.734 1.00 89.12 508 LEU A N 1
ATOM 4057 C CA . LEU A 1 508 ? 9.262 0.512 -44.540 1.00 89.12 508 LEU A CA 1
ATOM 4058 C C . LEU A 1 508 ? 10.013 1.667 -45.207 1.00 89.12 508 LEU A C 1
ATOM 4060 O O . LEU A 1 508 ? 9.813 1.919 -46.392 1.00 89.12 508 LEU A O 1
ATOM 4064 N N . TYR A 1 509 ? 10.902 2.342 -44.479 1.00 90.19 509 TYR A N 1
ATOM 4065 C CA . TYR A 1 509 ? 11.713 3.435 -45.007 1.00 90.19 509 TYR A CA 1
ATOM 4066 C C . TYR A 1 509 ? 12.630 2.956 -46.135 1.00 90.19 509 TYR A C 1
ATOM 4068 O O . TYR A 1 509 ? 12.641 3.552 -47.212 1.00 90.19 509 TYR A O 1
ATOM 4076 N N . ASN A 1 510 ? 13.351 1.852 -45.927 1.00 86.25 510 ASN A N 1
ATOM 4077 C CA . ASN A 1 510 ? 14.224 1.273 -46.945 1.00 86.25 510 ASN A CA 1
ATOM 4078 C C . ASN A 1 510 ? 13.422 0.743 -48.143 1.00 86.25 510 ASN A C 1
ATOM 4080 O O . ASN A 1 510 ? 13.841 0.929 -49.286 1.00 86.25 510 ASN A O 1
ATOM 4084 N N . GLY A 1 511 ? 12.244 0.160 -47.905 1.00 83.25 511 GLY A N 1
ATOM 4085 C CA . GLY A 1 511 ? 11.316 -0.267 -48.950 1.00 83.25 511 GLY A CA 1
ATOM 4086 C C . GLY A 1 511 ? 10.836 0.902 -49.813 1.00 83.25 511 GLY A C 1
ATOM 4087 O O . GLY A 1 511 ? 10.985 0.861 -51.031 1.00 83.25 511 GLY A O 1
ATOM 4088 N N . ILE A 1 512 ? 10.346 1.982 -49.194 1.00 82.06 512 ILE A N 1
ATOM 4089 C CA . ILE A 1 512 ? 9.900 3.200 -49.892 1.00 82.06 512 ILE A CA 1
ATOM 4090 C C . ILE A 1 512 ? 11.061 3.853 -50.640 1.00 82.06 512 ILE A C 1
ATOM 4092 O O . ILE A 1 512 ? 10.897 4.236 -51.795 1.00 82.06 512 ILE A O 1
ATOM 4096 N N . ARG A 1 513 ? 12.241 3.963 -50.018 1.00 81.44 513 ARG A N 1
ATOM 4097 C CA . ARG A 1 513 ? 13.436 4.526 -50.658 1.00 81.44 513 ARG A CA 1
ATOM 4098 C C . ARG A 1 513 ? 13.823 3.736 -51.906 1.00 81.44 513 ARG A C 1
ATOM 4100 O O . ARG A 1 513 ? 14.081 4.339 -52.941 1.00 81.44 513 ARG A O 1
ATOM 4107 N N . THR A 1 514 ? 13.822 2.407 -51.823 1.00 77.81 514 THR A N 1
ATOM 4108 C CA . THR A 1 514 ? 14.137 1.532 -52.963 1.00 77.81 514 THR A CA 1
ATOM 4109 C C . THR A 1 514 ? 13.088 1.669 -54.065 1.00 77.81 514 THR A C 1
ATOM 4111 O O . THR A 1 514 ? 13.434 1.767 -55.237 1.00 77.81 514 THR A O 1
ATOM 4114 N N . LEU A 1 515 ? 11.807 1.757 -53.698 1.00 72.62 515 LEU A N 1
ATOM 4115 C CA . LEU A 1 515 ? 10.699 1.938 -54.638 1.00 72.62 515 LEU A CA 1
ATOM 4116 C C . LEU A 1 515 ? 10.740 3.320 -55.313 1.00 72.62 515 LEU A C 1
ATOM 4118 O O . LEU A 1 515 ? 10.439 3.440 -56.498 1.00 72.62 515 LEU A O 1
ATOM 4122 N N . PHE A 1 516 ? 11.171 4.355 -54.589 1.00 71.38 516 PHE A N 1
ATOM 4123 C CA . PHE A 1 516 ? 11.369 5.701 -55.120 1.00 71.38 516 PHE A CA 1
ATOM 4124 C C . PHE A 1 516 ? 12.575 5.785 -56.062 1.00 71.38 516 PHE A C 1
ATOM 4126 O O . PHE A 1 516 ? 12.454 6.378 -57.131 1.00 71.38 516 PHE A O 1
ATOM 4133 N N . GLU A 1 517 ? 13.712 5.170 -55.719 1.00 71.38 517 GLU A N 1
ATOM 4134 C CA . GLU A 1 517 ? 14.859 5.087 -56.637 1.00 71.38 517 GLU A CA 1
ATOM 4135 C C . GLU A 1 517 ? 14.507 4.254 -57.883 1.00 71.38 517 GLU A C 1
ATOM 4137 O O . GLU A 1 517 ? 14.794 4.685 -58.996 1.00 71.38 517 GLU A O 1
ATOM 4142 N N . PHE A 1 518 ? 13.755 3.155 -57.738 1.00 69.44 518 PHE A N 1
ATOM 4143 C CA . PHE A 1 518 ? 13.222 2.386 -58.871 1.00 69.44 518 PHE A CA 1
ATOM 4144 C C . PHE A 1 518 ? 12.287 3.224 -59.762 1.00 69.44 518 PHE A C 1
ATOM 4146 O O . PHE A 1 518 ? 12.393 3.208 -60.990 1.00 69.44 518 PHE A O 1
ATOM 4153 N N . TYR A 1 519 ? 11.384 4.008 -59.166 1.00 57.28 519 TYR A N 1
ATOM 4154 C CA . TYR A 1 519 ? 10.484 4.902 -59.902 1.00 57.28 519 TYR A CA 1
ATOM 4155 C C . TYR A 1 519 ? 11.245 6.026 -60.624 1.00 57.28 519 TYR A C 1
ATOM 4157 O O . TYR A 1 519 ? 10.940 6.358 -61.771 1.00 57.28 519 TYR A O 1
ATOM 4165 N N . LYS A 1 520 ? 12.273 6.581 -59.977 1.00 57.25 520 LYS A N 1
ATOM 4166 C CA . LYS A 1 520 ? 13.154 7.614 -60.529 1.00 57.25 520 LYS A CA 1
ATOM 4167 C C . LYS A 1 520 ? 13.970 7.093 -61.711 1.00 57.25 520 LYS A C 1
ATOM 4169 O O . LYS A 1 520 ? 14.022 7.770 -62.738 1.00 57.25 520 LYS A O 1
ATOM 4174 N N . GLU A 1 521 ? 14.522 5.884 -61.623 1.00 58.28 521 GLU A N 1
ATOM 4175 C CA . GLU A 1 521 ? 15.191 5.236 -62.757 1.00 58.28 521 GLU A CA 1
ATOM 4176 C C . GLU A 1 521 ? 14.212 4.912 -63.893 1.00 58.28 521 GLU A C 1
ATOM 4178 O O . GLU A 1 521 ? 14.528 5.145 -65.058 1.00 58.28 521 GLU A O 1
ATOM 4183 N N . THR A 1 522 ? 12.985 4.484 -63.583 1.00 49.31 522 THR A N 1
ATOM 4184 C CA . THR A 1 522 ? 11.955 4.173 -64.593 1.00 49.31 522 THR A CA 1
ATOM 4185 C C . THR A 1 522 ? 11.469 5.418 -65.357 1.00 49.31 522 THR A C 1
ATOM 4187 O O . THR A 1 522 ? 11.124 5.331 -66.536 1.00 49.31 522 THR A O 1
ATOM 4190 N N . ILE A 1 523 ? 11.451 6.600 -64.727 1.00 50.44 523 ILE A N 1
ATOM 4191 C CA . ILE A 1 523 ? 11.103 7.868 -65.397 1.00 50.44 523 ILE A CA 1
ATOM 4192 C C . ILE A 1 523 ? 12.265 8.402 -66.238 1.00 50.44 523 ILE A C 1
ATOM 4194 O O . ILE A 1 523 ? 12.033 8.892 -67.343 1.00 50.44 523 ILE A O 1
ATOM 4198 N N . LEU A 1 524 ? 13.504 8.290 -65.751 1.00 41.41 524 LEU A N 1
ATOM 4199 C CA . LEU A 1 524 ? 14.693 8.767 -66.468 1.00 41.41 524 LEU A CA 1
ATOM 4200 C C . LEU A 1 524 ? 15.101 7.860 -67.640 1.00 41.41 524 LEU A C 1
ATOM 4202 O O . LEU A 1 524 ? 15.785 8.323 -68.548 1.00 41.41 524 LEU A O 1
ATOM 4206 N N . THR A 1 525 ? 14.652 6.602 -67.664 1.00 42.22 525 THR A N 1
ATOM 4207 C CA . THR A 1 525 ? 14.953 5.639 -68.738 1.00 42.22 525 THR A CA 1
ATOM 4208 C C . THR A 1 525 ? 13.857 5.492 -69.787 1.00 42.22 525 THR A C 1
ATOM 4210 O O . THR A 1 525 ? 14.048 4.718 -70.722 1.00 42.22 525 THR A O 1
ATOM 4213 N N . ARG A 1 526 ? 12.733 6.229 -69.726 1.00 31.27 526 ARG A N 1
ATOM 4214 C CA . ARG A 1 526 ? 11.770 6.223 -70.842 1.00 31.27 526 ARG A CA 1
ATOM 4215 C C . ARG A 1 526 ? 12.423 6.837 -72.089 1.00 31.27 526 ARG A C 1
ATOM 4217 O O . ARG A 1 526 ? 12.617 8.053 -72.121 1.00 31.27 526 ARG A O 1
ATOM 4224 N N . PRO A 1 527 ? 12.674 6.066 -73.168 1.00 35.81 527 PRO A N 1
ATOM 4225 C CA . PRO A 1 527 ? 12.839 6.687 -74.464 1.00 35.81 527 PRO A CA 1
ATOM 4226 C C . PRO A 1 527 ? 11.471 7.240 -74.868 1.00 35.81 527 PRO A C 1
ATOM 4228 O O . PRO A 1 527 ? 10.451 6.555 -74.746 1.00 35.81 527 PRO A O 1
ATOM 4231 N N . VAL A 1 528 ? 11.440 8.475 -75.365 1.00 36.34 528 VAL A N 1
ATOM 4232 C CA . VAL A 1 528 ? 10.278 9.028 -76.066 1.00 36.34 528 VAL A CA 1
ATOM 4233 C C . VAL A 1 528 ? 10.022 8.154 -77.299 1.00 36.34 528 VAL A C 1
ATOM 4235 O O . VAL A 1 528 ? 10.544 8.404 -78.381 1.00 36.34 528 VAL A O 1
ATOM 4238 N N . LYS A 1 529 ? 9.235 7.086 -77.140 1.00 31.67 529 LYS A N 1
ATOM 4239 C CA . LYS A 1 529 ? 8.626 6.364 -78.254 1.00 31.67 529 LYS A CA 1
ATOM 4240 C C . LYS A 1 529 ? 7.321 7.065 -78.595 1.00 31.67 529 LYS A C 1
ATOM 4242 O O . LYS A 1 529 ? 6.312 6.929 -77.911 1.00 31.67 529 LYS A O 1
ATOM 4247 N N . ARG A 1 530 ? 7.380 7.847 -79.668 1.00 34.66 530 ARG A N 1
ATOM 4248 C CA . ARG A 1 530 ? 6.214 8.311 -80.415 1.00 34.66 530 ARG A CA 1
ATOM 4249 C C . ARG A 1 530 ? 5.562 7.089 -81.088 1.00 34.66 530 ARG A C 1
ATOM 4251 O O . ARG A 1 530 ? 6.285 6.280 -81.662 1.00 34.66 530 ARG A O 1
ATOM 4258 N N . CYS A 1 531 ? 4.228 7.025 -81.030 1.00 33.16 531 CYS A N 1
ATOM 4259 C CA . CYS A 1 531 ? 3.313 6.052 -81.661 1.00 33.16 531 CYS A CA 1
ATOM 4260 C C . CYS A 1 531 ? 3.132 4.687 -80.959 1.00 33.16 531 CYS A C 1
ATOM 4262 O O . CYS A 1 531 ? 3.860 3.745 -81.232 1.00 33.16 531 CYS A O 1
ATOM 4264 N N . GLU A 1 532 ? 2.120 4.583 -80.088 1.00 33.34 532 GLU A N 1
ATOM 4265 C CA . GLU A 1 532 ? 0.933 3.704 -80.227 1.00 33.34 532 GLU A CA 1
ATOM 4266 C C . GLU A 1 532 ? 0.128 3.732 -78.917 1.00 33.34 532 GLU A C 1
ATOM 4268 O O . GLU A 1 532 ? 0.269 2.909 -78.015 1.00 33.34 532 GLU A O 1
ATOM 4273 N N . GLU A 1 533 ? -0.730 4.739 -78.804 1.00 39.84 533 GLU A N 1
ATOM 4274 C CA . GLU A 1 533 ? -1.591 4.984 -77.653 1.00 39.84 533 GLU A CA 1
ATOM 4275 C C . GLU A 1 533 ? -3.030 4.642 -78.061 1.00 39.84 533 GLU A C 1
ATOM 4277 O O . GLU A 1 533 ? -3.699 5.474 -78.671 1.00 39.84 533 GLU A O 1
ATOM 4282 N N . LYS A 1 534 ? -3.477 3.392 -77.814 1.00 31.20 534 LYS A N 1
ATOM 4283 C CA . LYS A 1 534 ? -4.914 3.058 -77.606 1.00 31.20 534 LYS A CA 1
ATOM 4284 C C . LYS A 1 534 ? -5.292 1.608 -77.258 1.00 31.20 534 LYS A C 1
ATOM 4286 O O . LYS A 1 534 ? -6.464 1.372 -76.989 1.00 31.20 534 LYS A O 1
ATOM 4291 N N . SER A 1 535 ? -4.391 0.623 -77.228 1.00 37.78 535 SER A N 1
ATOM 4292 C CA . SER A 1 535 ? -4.814 -0.795 -77.122 1.00 37.78 535 SER A CA 1
ATOM 4293 C C . SER A 1 535 ? -4.571 -1.492 -75.771 1.00 37.78 535 SER A C 1
ATOM 4295 O O . SER A 1 535 ? -5.025 -2.626 -75.595 1.00 37.78 535 SER A O 1
ATOM 4297 N N . MET A 1 536 ? -3.912 -0.846 -74.799 1.00 33.72 536 MET A N 1
ATOM 4298 C CA . MET A 1 536 ? -3.507 -1.505 -73.542 1.00 33.72 536 MET A CA 1
ATOM 4299 C C . MET A 1 536 ? -4.414 -1.201 -72.334 1.00 33.72 536 MET A C 1
ATOM 4301 O O . MET A 1 536 ? -4.589 -2.076 -71.485 1.00 33.72 536 MET A O 1
ATOM 4305 N N . GLU A 1 537 ? -5.087 -0.043 -72.287 1.00 37.28 537 GLU A N 1
ATOM 4306 C CA . GLU A 1 537 ? -6.013 0.286 -71.182 1.00 37.28 537 GLU A CA 1
ATOM 4307 C C . GLU A 1 537 ? -7.275 -0.597 -71.162 1.00 37.28 537 GLU A C 1
ATOM 4309 O O . GLU A 1 537 ? -7.788 -0.944 -70.097 1.00 37.28 537 GLU A O 1
ATOM 4314 N N . LEU A 1 538 ? -7.734 -1.065 -72.328 1.00 37.03 538 LEU A N 1
ATOM 4315 C CA . LEU A 1 538 ? -8.926 -1.917 -72.431 1.00 37.03 538 LEU A CA 1
ATOM 4316 C C . LEU A 1 538 ? -8.702 -3.352 -71.925 1.00 37.03 538 LEU A C 1
ATOM 4318 O O . LEU A 1 538 ? -9.641 -3.980 -71.433 1.00 37.03 538 LEU A O 1
ATOM 4322 N N . ARG A 1 539 ? -7.470 -3.880 -71.995 1.00 38.47 539 ARG A N 1
ATOM 4323 C CA . ARG A 1 539 ? -7.173 -5.255 -71.544 1.00 38.47 539 ARG A CA 1
ATOM 4324 C C . ARG A 1 539 ? -6.955 -5.359 -70.036 1.00 38.47 539 ARG A C 1
ATOM 4326 O O . ARG A 1 539 ? -7.179 -6.430 -69.475 1.00 38.47 539 ARG A O 1
ATOM 4333 N N . PHE A 1 540 ? -6.560 -4.270 -69.377 1.00 35.28 540 PHE A N 1
ATOM 4334 C CA . PHE A 1 540 ? -6.311 -4.261 -67.933 1.00 35.28 540 PHE A CA 1
ATOM 4335 C C . PHE A 1 540 ? -7.615 -4.107 -67.131 1.00 35.28 540 PHE A C 1
ATOM 4337 O O . PHE A 1 540 ? -7.845 -4.845 -66.172 1.00 35.28 540 PHE A O 1
ATOM 4344 N N . SER A 1 541 ? -8.536 -3.254 -67.597 1.00 36.09 541 SER A N 1
ATOM 4345 C CA . SER A 1 541 ? -9.850 -3.060 -66.962 1.00 36.09 541 SER A CA 1
ATOM 4346 C C . SER A 1 541 ? -10.750 -4.311 -67.046 1.00 36.09 541 SER A C 1
ATOM 4348 O O . SER A 1 541 ? -11.435 -4.663 -66.085 1.00 36.09 541 SER A O 1
ATOM 4350 N N . GLN A 1 542 ? -10.684 -5.074 -68.147 1.00 38.12 542 GLN A N 1
ATOM 4351 C CA . GLN A 1 542 ? -11.474 -6.305 -68.314 1.00 38.12 542 GLN A CA 1
ATOM 4352 C C . GLN A 1 542 ? -10.977 -7.494 -67.476 1.00 38.12 542 GLN A C 1
ATOM 4354 O O . GLN A 1 542 ? -11.767 -8.383 -67.152 1.00 38.12 542 GLN A O 1
ATOM 4359 N N . LYS A 1 543 ? -9.689 -7.530 -67.108 1.00 38.34 543 LYS A N 1
ATOM 4360 C CA . LYS A 1 543 ? -9.115 -8.632 -66.317 1.00 38.34 543 LYS A CA 1
ATOM 4361 C C . LYS A 1 543 ? -9.388 -8.464 -64.819 1.00 38.34 543 LYS A C 1
ATOM 4363 O O . LYS A 1 543 ? -9.629 -9.457 -64.144 1.00 38.34 543 LYS A O 1
ATOM 4368 N N . ILE A 1 544 ? -9.458 -7.221 -64.334 1.00 42.66 544 ILE A N 1
ATOM 4369 C CA . ILE A 1 544 ? -9.814 -6.890 -62.944 1.00 42.66 544 ILE A CA 1
ATOM 4370 C C . ILE A 1 544 ? -11.310 -7.137 -62.681 1.00 42.66 544 ILE A C 1
ATOM 4372 O O . ILE A 1 544 ? -11.665 -7.755 -61.679 1.00 42.66 544 ILE A O 1
ATOM 4376 N N . ASN A 1 545 ? -12.189 -6.770 -63.620 1.00 35.25 545 ASN A N 1
ATOM 4377 C CA . ASN A 1 545 ? -13.636 -6.986 -63.469 1.00 35.25 545 ASN A CA 1
ATOM 4378 C C . ASN A 1 545 ? -14.059 -8.467 -63.512 1.00 35.25 545 ASN A C 1
ATOM 4380 O O . ASN A 1 545 ? -15.109 -8.806 -62.979 1.00 35.25 545 ASN A O 1
ATOM 4384 N N . ARG A 1 546 ? -13.246 -9.358 -64.101 1.00 33.84 546 ARG A N 1
ATOM 4385 C CA . ARG A 1 546 ? -13.501 -10.813 -64.115 1.00 33.84 546 ARG A CA 1
ATOM 4386 C C . ARG A 1 546 ? -13.107 -11.529 -62.826 1.00 33.84 546 ARG A C 1
ATOM 4388 O O . ARG A 1 546 ? -13.624 -12.607 -62.566 1.00 33.84 546 ARG A O 1
ATOM 4395 N N . VAL A 1 547 ? -12.189 -10.959 -62.047 1.00 43.97 547 VAL A N 1
ATOM 4396 C CA . VAL A 1 547 ? -11.741 -11.550 -60.776 1.00 43.97 547 VAL A CA 1
ATOM 4397 C C . VAL A 1 547 ? -12.657 -11.120 -59.626 1.00 43.97 547 VAL A C 1
ATOM 4399 O O . VAL A 1 547 ? -12.838 -11.873 -58.681 1.00 43.97 547 VAL A O 1
ATOM 4402 N N . MET A 1 548 ? -13.314 -9.959 -59.734 1.00 36.97 548 MET A N 1
ATOM 4403 C CA . MET A 1 548 ? -14.240 -9.459 -58.707 1.00 36.97 548 MET A CA 1
ATOM 4404 C C . MET A 1 548 ? -15.663 -10.050 -58.752 1.00 36.97 548 MET A C 1
ATOM 4406 O O . MET A 1 548 ? -16.477 -9.692 -57.905 1.00 36.97 548 MET A O 1
ATOM 4410 N N . SER A 1 549 ? -15.998 -10.915 -59.718 1.00 37.09 549 SER A N 1
ATOM 4411 C CA . SER A 1 549 ? -17.372 -11.418 -59.900 1.00 37.09 549 SER A CA 1
ATOM 4412 C C . SER A 1 549 ? -17.626 -12.851 -59.423 1.00 37.09 549 SER A C 1
ATOM 4414 O O . SER A 1 549 ? -18.769 -13.290 -59.508 1.00 37.09 549 SER A O 1
ATOM 4416 N N . ASN A 1 550 ? -16.615 -13.585 -58.946 1.00 38.12 550 ASN A N 1
ATOM 4417 C CA . ASN A 1 550 ? -16.793 -14.976 -58.526 1.00 38.12 550 ASN A CA 1
ATOM 4418 C C . ASN A 1 550 ? -16.492 -15.160 -57.031 1.00 38.12 550 ASN A C 1
ATOM 4420 O O . ASN A 1 550 ? -15.375 -14.919 -56.590 1.00 38.12 550 ASN A O 1
ATOM 4424 N N . GLU A 1 551 ? -17.518 -15.656 -56.333 1.00 34.09 551 GLU A N 1
ATOM 4425 C CA . GLU A 1 551 ? -17.616 -16.083 -54.925 1.00 34.09 551 GLU A CA 1
ATOM 4426 C C . GLU A 1 551 ? -18.031 -15.013 -53.893 1.00 34.09 551 GLU A C 1
ATOM 4428 O O . GLU A 1 551 ? -17.219 -14.207 -53.433 1.00 34.09 551 GLU A O 1
ATOM 4433 N N . PRO A 1 552 ? -19.326 -14.997 -53.507 1.00 41.78 552 PRO A N 1
ATOM 4434 C CA . PRO A 1 552 ? -19.812 -14.284 -52.340 1.00 41.78 552 PRO A CA 1
ATOM 4435 C C . PRO A 1 552 ? -19.698 -15.169 -51.087 1.00 41.78 552 PRO A C 1
ATOM 4437 O O . PRO A 1 552 ? -19.652 -16.389 -51.177 1.00 41.78 552 PRO A O 1
ATOM 4440 N N . GLU A 1 553 ? -19.762 -14.520 -49.926 1.00 37.00 553 GLU A N 1
ATOM 4441 C CA . GLU A 1 553 ? -19.901 -15.122 -48.590 1.00 37.00 553 GLU A CA 1
ATOM 4442 C C . GLU A 1 553 ? -18.599 -15.593 -47.933 1.00 37.00 553 GLU A C 1
ATOM 4444 O O . GLU A 1 553 ? -18.205 -16.747 -48.002 1.00 37.00 553 GLU A O 1
ATOM 4449 N N . VAL A 1 554 ? -17.954 -14.666 -47.219 1.00 34.72 554 VAL A N 1
ATOM 4450 C CA . VAL A 1 554 ? -17.586 -14.761 -45.791 1.00 34.72 554 VAL A CA 1
ATOM 4451 C C . VAL A 1 554 ? -16.766 -13.505 -45.450 1.00 34.72 554 VAL A C 1
ATOM 4453 O O . VAL A 1 554 ? -15.973 -13.026 -46.255 1.00 34.72 554 VAL A O 1
ATOM 4456 N N . MET A 1 555 ? -16.954 -12.981 -44.232 1.00 30.00 555 MET A N 1
ATOM 4457 C CA . MET A 1 555 ? -16.117 -11.973 -43.551 1.00 30.00 555 MET A CA 1
ATOM 4458 C C . MET A 1 555 ? -16.654 -10.530 -43.490 1.00 30.00 555 MET A C 1
ATOM 4460 O O . MET A 1 555 ? -16.031 -9.549 -43.900 1.00 30.00 555 MET A O 1
ATOM 4464 N N . SER A 1 556 ? -17.810 -10.397 -42.842 1.00 34.53 556 SER A N 1
ATOM 4465 C CA . SER A 1 556 ? -18.279 -9.176 -42.188 1.00 34.53 556 SER A CA 1
ATOM 4466 C C . SER A 1 556 ? -17.708 -9.058 -40.763 1.00 34.53 556 SER A C 1
ATOM 4468 O O . SER A 1 556 ? -18.388 -9.455 -39.827 1.00 34.53 556 SER A O 1
ATOM 4470 N N . SER A 1 557 ? -16.485 -8.537 -40.587 1.00 40.53 557 SER A N 1
ATOM 4471 C CA . SER A 1 557 ? -16.044 -7.783 -39.383 1.00 40.53 557 SER A CA 1
ATOM 4472 C C . SER A 1 557 ? -14.515 -7.647 -39.316 1.00 40.53 557 SER A C 1
ATOM 4474 O O . SER A 1 557 ? -13.849 -8.498 -38.740 1.00 40.53 557 SER A O 1
ATOM 4476 N N . LEU A 1 558 ? -13.966 -6.578 -39.902 1.00 34.31 558 LEU A N 1
ATOM 4477 C CA . LEU A 1 558 ? -12.725 -5.863 -39.528 1.00 34.31 558 LEU A CA 1
ATOM 4478 C C . LEU A 1 558 ? -12.477 -4.777 -40.602 1.00 34.31 558 LEU A C 1
ATOM 4480 O O . LEU A 1 558 ? -12.839 -4.979 -41.766 1.00 34.31 558 LEU A O 1
ATOM 4484 N N . PRO A 1 559 ? -11.940 -3.591 -40.255 1.00 41.91 559 PRO A N 1
ATOM 4485 C CA . PRO A 1 559 ? -11.895 -2.455 -41.167 1.00 41.91 559 PRO A CA 1
ATOM 4486 C C . PRO A 1 559 ? -10.944 -2.744 -42.333 1.00 41.91 559 PRO A C 1
ATOM 4488 O O . PRO A 1 559 ? -9.752 -2.992 -42.151 1.00 41.91 559 PRO A O 1
ATOM 4491 N N . ARG A 1 560 ? -11.498 -2.678 -43.548 1.00 37.12 560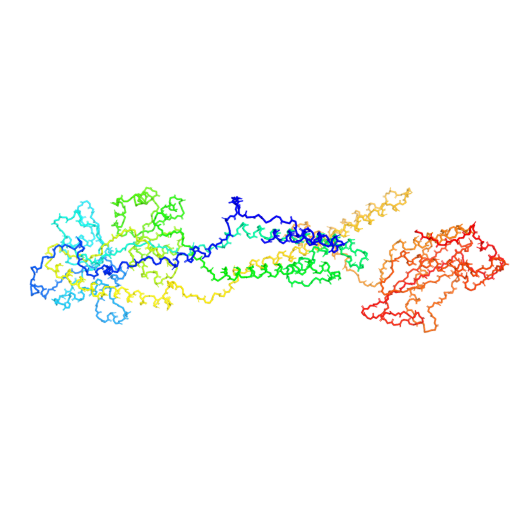 ARG A N 1
ATOM 4492 C CA . ARG A 1 560 ? -10.885 -3.055 -44.835 1.00 37.12 560 ARG A CA 1
ATOM 4493 C C . ARG A 1 560 ? -9.515 -2.420 -45.129 1.00 37.12 560 ARG A C 1
ATOM 4495 O O . ARG A 1 560 ? -8.791 -2.950 -45.961 1.00 37.12 560 ARG A O 1
ATOM 4502 N N . LEU A 1 561 ? -9.114 -1.350 -44.437 1.00 43.75 561 LEU A N 1
ATOM 4503 C CA . LEU A 1 561 ? -7.775 -0.764 -44.581 1.00 43.75 561 LEU A CA 1
ATOM 4504 C C . LEU A 1 561 ? -6.656 -1.613 -43.955 1.00 43.75 561 LEU A C 1
ATOM 4506 O O . LEU A 1 561 ? -5.542 -1.608 -44.470 1.00 43.75 561 LEU A O 1
ATOM 4510 N N . PHE A 1 562 ? -6.934 -2.356 -42.880 1.00 41.38 562 PHE A N 1
ATOM 4511 C CA . PHE A 1 562 ? -5.897 -3.104 -42.157 1.00 41.38 562 PHE A CA 1
ATOM 4512 C C . PHE A 1 562 ? -5.506 -4.403 -42.885 1.00 41.38 562 PHE A C 1
ATOM 4514 O O . PHE A 1 562 ? -4.349 -4.810 -42.849 1.00 41.38 562 PHE A O 1
ATOM 4521 N N . LEU A 1 563 ? -6.447 -5.012 -43.620 1.00 39.91 563 LEU A N 1
ATOM 4522 C CA . LEU A 1 563 ? -6.183 -6.196 -44.446 1.00 39.91 563 LEU A CA 1
ATOM 4523 C C . LEU A 1 563 ? -5.437 -5.845 -45.747 1.00 39.91 563 LEU A C 1
ATOM 4525 O O . LEU A 1 563 ? -4.549 -6.586 -46.152 1.00 39.91 563 LEU A O 1
ATOM 4529 N N . ILE A 1 564 ? -5.745 -4.705 -46.380 1.00 46.50 564 ILE A N 1
ATOM 4530 C CA . ILE A 1 564 ? -5.106 -4.286 -47.644 1.00 46.50 564 ILE A CA 1
ATOM 4531 C C . ILE A 1 564 ? -3.630 -3.907 -47.430 1.00 46.50 564 ILE A C 1
ATOM 4533 O O . ILE A 1 564 ? -2.794 -4.194 -48.285 1.00 46.50 564 ILE A O 1
ATOM 4537 N N . LEU A 1 565 ? -3.285 -3.336 -46.271 1.00 47.03 565 LEU A N 1
ATOM 4538 C CA . LEU A 1 565 ? -1.906 -2.952 -45.945 1.00 47.03 565 LEU A CA 1
ATOM 4539 C C . LEU A 1 565 ? -1.020 -4.128 -45.498 1.00 47.03 565 LEU A C 1
ATOM 4541 O O . LEU A 1 565 ? 0.196 -4.041 -45.643 1.00 47.03 565 LEU A O 1
ATOM 4545 N N . ILE A 1 566 ? -1.600 -5.227 -44.999 1.00 45.00 566 ILE A N 1
ATOM 4546 C CA . ILE A 1 566 ? -0.837 -6.392 -44.505 1.00 45.00 566 ILE A CA 1
ATOM 4547 C C . ILE A 1 566 ? -0.805 -7.551 -45.521 1.00 45.00 566 ILE A C 1
ATOM 4549 O O . ILE A 1 566 ? 0.162 -8.306 -45.538 1.00 45.00 566 ILE A O 1
ATOM 4553 N N . LEU A 1 567 ? -1.791 -7.680 -46.421 1.00 39.19 567 LEU A N 1
ATOM 4554 C CA . LEU A 1 567 ? -1.833 -8.774 -47.412 1.00 39.19 567 LEU A CA 1
ATOM 4555 C C . LEU A 1 567 ? -1.254 -8.422 -48.792 1.00 39.19 567 LEU A C 1
ATOM 4557 O O . LEU A 1 567 ? -0.989 -9.326 -49.580 1.00 39.19 567 LEU A O 1
ATOM 4561 N N . SER A 1 568 ? -0.995 -7.145 -49.085 1.00 43.41 568 SER A N 1
ATOM 4562 C CA . SER A 1 568 ? -0.343 -6.730 -50.339 1.00 43.41 568 SER A CA 1
ATOM 4563 C C . SER A 1 568 ? 1.119 -7.191 -50.495 1.00 43.41 568 SER A C 1
ATOM 4565 O O . SER A 1 568 ? 1.516 -7.385 -51.643 1.00 43.41 568 SER A O 1
ATOM 4567 N N . PRO A 1 569 ? 1.934 -7.373 -49.435 1.00 42.88 569 PRO A N 1
ATOM 4568 C CA . PRO A 1 569 ? 3.300 -7.876 -49.600 1.00 42.88 569 PRO A CA 1
ATOM 4569 C C . PRO A 1 569 ? 3.413 -9.405 -49.507 1.00 42.88 569 PRO A C 1
ATOM 4571 O O . PRO A 1 569 ? 4.448 -9.952 -49.866 1.00 42.88 569 PRO A O 1
ATOM 4574 N N . VAL A 1 570 ? 2.383 -10.103 -49.010 1.00 36.91 570 VAL A N 1
ATOM 4575 C CA . VAL A 1 570 ? 2.469 -11.539 -48.666 1.00 36.91 570 VAL A CA 1
ATOM 4576 C C . VAL A 1 570 ? 1.903 -12.451 -49.767 1.00 36.91 570 VAL A C 1
ATOM 4578 O O . VAL A 1 570 ? 2.230 -13.631 -49.821 1.00 36.91 570 VAL A O 1
ATOM 4581 N N . LEU A 1 571 ? 1.120 -11.917 -50.711 1.00 34.91 571 LEU A N 1
ATOM 4582 C CA . LEU A 1 571 ? 0.546 -12.691 -51.826 1.00 34.91 571 LEU A CA 1
ATOM 4583 C C . LEU A 1 571 ? 1.392 -12.705 -53.113 1.00 34.91 571 LEU A C 1
ATOM 4585 O O . LEU A 1 571 ? 0.978 -13.308 -54.098 1.00 34.91 571 LEU A O 1
ATOM 4589 N N . SER A 1 572 ? 2.587 -12.105 -53.116 1.00 38.22 572 SER A N 1
ATOM 4590 C CA . SER A 1 572 ? 3.563 -12.268 -54.210 1.00 38.22 572 SER A CA 1
ATOM 4591 C C . SER A 1 572 ? 4.733 -13.191 -53.855 1.00 38.22 572 SER A C 1
ATOM 4593 O O . SER A 1 572 ? 5.693 -13.273 -54.615 1.00 38.22 572 SER A O 1
ATOM 4595 N N . SER A 1 573 ? 4.686 -13.872 -52.708 1.00 36.19 573 SER A N 1
ATOM 4596 C CA . SER A 1 573 ? 5.768 -14.737 -52.230 1.00 36.19 573 SER A CA 1
ATOM 4597 C C . SER A 1 573 ? 5.302 -16.176 -52.030 1.00 36.19 573 SER A C 1
ATOM 4599 O O . SER A 1 573 ? 5.446 -16.717 -50.944 1.00 36.19 573 SER A O 1
ATOM 4601 N N . PHE A 1 574 ? 4.733 -16.783 -53.066 1.00 30.00 574 PHE A N 1
ATOM 4602 C CA . PHE A 1 574 ? 4.729 -18.235 -53.246 1.00 30.00 574 PHE A CA 1
ATOM 4603 C C . PHE A 1 574 ? 4.643 -18.514 -54.748 1.00 30.00 574 PHE A C 1
ATOM 4605 O O . PHE A 1 574 ? 3.558 -18.617 -55.307 1.00 30.00 574 PHE A O 1
ATOM 4612 N N . ASP A 1 575 ? 5.802 -18.596 -55.399 1.00 26.09 575 ASP A N 1
ATOM 4613 C CA . ASP A 1 575 ? 6.042 -19.723 -56.292 1.00 26.09 575 ASP A CA 1
ATOM 4614 C C . ASP A 1 575 ? 7.525 -20.105 -56.270 1.00 26.09 575 ASP A C 1
ATOM 4616 O O . ASP A 1 575 ? 8.421 -19.294 -56.021 1.00 26.09 575 ASP A O 1
ATOM 4620 N N . GLU A 1 576 ? 7.723 -21.399 -56.416 1.00 27.36 576 GLU A N 1
ATOM 4621 C CA . GLU A 1 576 ? 8.892 -22.186 -56.101 1.00 27.36 576 GLU A CA 1
ATOM 4622 C C . GLU A 1 576 ? 10.043 -21.982 -57.094 1.00 27.36 576 GLU A C 1
ATOM 4624 O O . GLU A 1 576 ? 9.865 -21.860 -58.302 1.00 27.36 576 GLU A O 1
ATOM 4629 N N . SER A 1 577 ? 11.252 -22.141 -56.554 1.00 25.48 577 SER A N 1
ATOM 4630 C CA . SER A 1 577 ? 12.450 -22.650 -57.230 1.00 25.48 577 SER A CA 1
ATOM 4631 C C . SER A 1 577 ? 13.371 -21.678 -58.002 1.00 25.48 577 SER A C 1
ATOM 4633 O O . SER A 1 577 ? 13.115 -21.192 -59.094 1.00 25.48 577 SER A O 1
ATOM 4635 N N . TYR A 1 578 ? 14.573 -21.569 -57.422 1.00 28.00 578 TYR A N 1
ATOM 4636 C CA . TYR A 1 578 ? 15.874 -21.663 -58.094 1.00 28.00 578 TYR A CA 1
ATOM 4637 C C . TYR A 1 578 ? 16.405 -20.483 -58.941 1.00 28.00 578 TYR A C 1
ATOM 4639 O O . TYR A 1 578 ? 16.065 -20.272 -60.095 1.00 28.00 578 TYR A O 1
ATOM 4647 N N . VAL A 1 579 ? 17.434 -19.840 -58.368 1.00 31.66 579 VAL A N 1
ATOM 4648 C CA . VAL A 1 579 ? 18.570 -19.179 -59.043 1.00 31.66 579 VAL A CA 1
ATOM 4649 C C . VAL A 1 579 ? 18.211 -18.099 -60.072 1.00 31.66 579 VAL A C 1
ATOM 4651 O O . VAL A 1 579 ? 18.274 -18.304 -61.279 1.00 31.66 579 VAL A O 1
ATOM 4654 N N . LYS A 1 580 ? 18.034 -16.872 -59.581 1.00 27.23 580 LYS A N 1
ATOM 4655 C CA . LYS A 1 580 ? 18.484 -15.648 -60.263 1.00 27.23 580 LYS A CA 1
ATOM 4656 C C . LYS A 1 580 ? 18.601 -14.534 -59.227 1.00 27.23 580 LYS A C 1
ATOM 4658 O O . LYS A 1 580 ? 17.664 -13.797 -58.961 1.00 27.23 580 LYS A O 1
ATOM 4663 N N . ARG A 1 581 ? 19.772 -14.435 -58.594 1.00 28.66 581 ARG A N 1
ATOM 4664 C CA . ARG A 1 581 ? 20.183 -13.172 -57.981 1.00 28.66 581 ARG A CA 1
ATOM 4665 C C . ARG A 1 581 ? 20.611 -12.303 -59.164 1.00 28.66 581 ARG A C 1
ATOM 4667 O O . ARG A 1 581 ? 21.703 -12.494 -59.696 1.00 28.66 581 ARG A O 1
ATOM 4674 N N . GLU A 1 582 ? 19.672 -11.514 -59.682 1.00 31.14 582 GLU A N 1
ATOM 4675 C CA . GLU A 1 582 ? 19.932 -10.547 -60.745 1.00 31.14 582 GLU A CA 1
ATOM 4676 C C . GLU A 1 582 ? 21.031 -9.601 -60.270 1.00 31.14 582 GLU A C 1
ATOM 4678 O O . GLU A 1 582 ? 20.924 -8.930 -59.245 1.00 31.14 582 GLU A O 1
ATOM 4683 N N . ILE A 1 583 ? 22.140 -9.671 -60.996 1.00 34.59 583 ILE A N 1
ATOM 4684 C CA . ILE A 1 583 ? 23.267 -8.757 -60.924 1.00 34.59 583 ILE A CA 1
ATOM 4685 C C . ILE A 1 583 ? 22.724 -7.360 -61.216 1.00 34.59 583 ILE A C 1
ATOM 4687 O O . ILE A 1 583 ? 21.920 -7.189 -62.135 1.00 34.59 583 ILE A O 1
ATOM 4691 N N . SER A 1 584 ? 23.152 -6.399 -60.400 1.00 36.28 584 SER A N 1
ATOM 4692 C CA . SER A 1 584 ? 22.881 -4.973 -60.544 1.00 36.28 584 SER A CA 1
ATOM 4693 C C . SER A 1 584 ? 22.959 -4.547 -62.015 1.00 36.28 584 SER A C 1
ATOM 4695 O O . SER A 1 584 ? 23.905 -4.858 -62.742 1.00 36.28 584 SER A O 1
ATOM 4697 N N . VAL A 1 585 ? 21.950 -3.812 -62.469 1.00 45.28 585 VAL A N 1
ATOM 4698 C CA . VAL A 1 585 ? 21.808 -3.342 -63.856 1.00 45.28 585 VAL A CA 1
ATOM 4699 C C . VAL A 1 585 ? 22.869 -2.282 -64.231 1.00 45.28 585 VAL A C 1
ATOM 4701 O O . VAL A 1 585 ? 22.797 -1.700 -65.302 1.00 45.28 585 VAL A O 1
ATOM 4704 N N . ASP A 1 586 ? 23.920 -2.069 -63.432 1.00 64.69 586 ASP A N 1
ATOM 4705 C CA . ASP A 1 586 ? 24.921 -1.021 -63.682 1.00 64.69 586 ASP A CA 1
ATOM 4706 C C . ASP A 1 586 ? 26.338 -1.546 -64.008 1.00 64.69 586 ASP A C 1
ATOM 4708 O O . ASP A 1 586 ? 27.118 -0.873 -64.683 1.00 64.69 586 ASP A O 1
ATOM 4712 N N . LEU A 1 587 ? 26.696 -2.785 -63.639 1.00 75.31 587 LEU A N 1
ATOM 4713 C CA . LEU A 1 587 ? 28.071 -3.279 -63.830 1.00 75.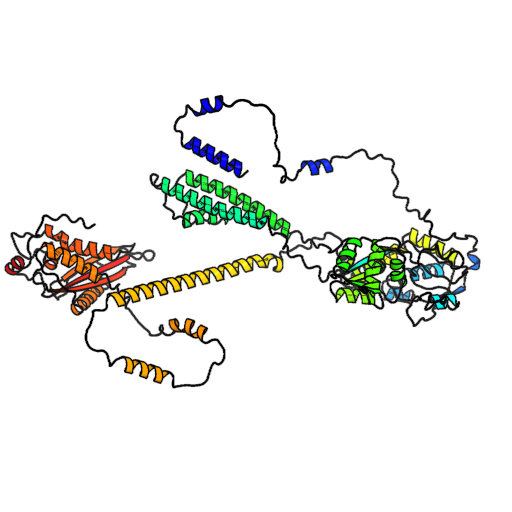31 587 LEU A CA 1
ATOM 4714 C C . LEU A 1 587 ? 28.479 -3.471 -65.312 1.00 75.31 587 LEU A C 1
ATOM 4716 O O . LEU A 1 587 ? 29.549 -2.990 -65.700 1.00 75.31 587 LEU A O 1
ATOM 4720 N N . PRO A 1 588 ? 27.670 -4.103 -66.191 1.00 82.00 588 PRO A N 1
ATOM 4721 C CA . PRO A 1 588 ? 27.995 -4.184 -67.617 1.00 82.00 588 PRO A CA 1
ATOM 4722 C C . PRO A 1 588 ? 28.114 -2.804 -68.280 1.00 82.00 588 PRO A C 1
ATOM 4724 O O . PRO A 1 588 ? 28.997 -2.610 -69.115 1.00 82.00 588 PRO A O 1
ATOM 4727 N N . HIS A 1 589 ? 27.277 -1.840 -67.871 1.00 81.31 589 HIS A N 1
ATOM 4728 C CA . HIS A 1 589 ? 27.295 -0.459 -68.366 1.00 81.31 589 HIS A CA 1
ATOM 4729 C C . HIS A 1 589 ? 28.564 0.303 -67.947 1.00 81.31 589 HIS A C 1
ATOM 4731 O O . HIS A 1 589 ? 29.158 1.021 -68.755 1.00 81.31 589 HIS A O 1
ATOM 4737 N N . GLN A 1 590 ? 29.050 0.088 -66.725 1.00 79.12 590 GLN A N 1
ATOM 4738 C CA . GLN A 1 590 ? 30.335 0.630 -66.282 1.00 79.12 590 GLN A CA 1
ATOM 4739 C C . GLN A 1 590 ? 31.505 0.011 -67.060 1.00 79.12 590 GLN A C 1
ATOM 4741 O O . GLN A 1 590 ? 32.367 0.737 -67.558 1.00 79.12 590 GLN A O 1
ATOM 4746 N N . ILE A 1 591 ? 31.513 -1.314 -67.245 1.00 85.62 591 ILE A N 1
ATOM 4747 C CA . ILE A 1 591 ? 32.568 -2.023 -67.986 1.00 85.62 591 ILE A CA 1
ATOM 4748 C C . ILE A 1 591 ? 32.654 -1.528 -69.437 1.00 85.62 591 ILE A C 1
ATOM 4750 O O . ILE A 1 591 ? 33.749 -1.185 -69.883 1.00 85.62 591 ILE A O 1
ATOM 4754 N N . ILE A 1 592 ? 31.529 -1.423 -70.159 1.00 88.62 592 ILE A N 1
ATOM 4755 C CA . ILE A 1 592 ? 31.528 -0.903 -71.540 1.00 88.62 592 ILE A CA 1
ATOM 4756 C C . ILE A 1 592 ? 31.980 0.563 -71.606 1.00 88.62 592 ILE A C 1
ATOM 4758 O O . ILE A 1 592 ? 32.677 0.934 -72.550 1.00 88.62 592 ILE A O 1
ATOM 4762 N N . SER A 1 593 ? 31.642 1.393 -70.611 1.00 84.19 593 SER A N 1
ATOM 4763 C CA . SER A 1 593 ? 32.086 2.793 -70.583 1.00 84.19 593 SER A CA 1
ATOM 4764 C C . SER A 1 593 ? 33.614 2.902 -70.507 1.00 84.19 593 SER A C 1
ATOM 4766 O O . SER A 1 593 ? 34.217 3.630 -71.298 1.00 84.19 593 SER A O 1
ATOM 4768 N N . TYR A 1 594 ? 34.257 2.103 -69.645 1.00 84.50 594 TYR A N 1
ATOM 4769 C CA . TYR A 1 594 ? 35.716 2.027 -69.554 1.00 84.50 594 TYR A CA 1
ATOM 4770 C C . TYR A 1 594 ? 36.339 1.424 -70.819 1.00 84.50 594 TYR A C 1
ATOM 4772 O O . TYR A 1 594 ? 37.374 1.903 -71.282 1.00 84.50 594 TYR A O 1
ATOM 4780 N N . TYR A 1 595 ? 35.690 0.416 -71.409 1.00 88.62 595 TYR A N 1
ATOM 4781 C CA . TYR A 1 595 ? 36.108 -0.202 -72.669 1.00 88.62 595 TYR A CA 1
ATOM 4782 C C . TYR A 1 595 ? 36.175 0.825 -73.804 1.00 88.62 595 TYR A C 1
ATOM 4784 O O . TYR A 1 595 ? 37.197 0.964 -74.471 1.00 88.62 595 TYR A O 1
ATOM 4792 N N . ASN A 1 596 ? 35.095 1.586 -73.992 1.00 90.94 596 ASN A N 1
ATOM 4793 C CA . ASN A 1 596 ? 34.980 2.573 -75.061 1.00 90.94 596 ASN A CA 1
ATOM 4794 C C . ASN A 1 596 ? 35.889 3.786 -74.837 1.00 90.94 596 ASN A C 1
ATOM 4796 O O . ASN A 1 596 ? 36.454 4.296 -75.802 1.00 90.94 596 ASN A O 1
ATOM 4800 N N . LEU A 1 597 ? 36.105 4.193 -73.581 1.00 87.75 597 LEU A N 1
ATOM 4801 C CA . LEU A 1 597 ? 37.076 5.233 -73.237 1.00 87.75 597 LEU A CA 1
ATOM 4802 C C . LEU A 1 597 ? 38.497 4.856 -73.686 1.00 87.75 597 LEU A C 1
ATOM 4804 O O . LEU A 1 597 ? 39.204 5.679 -74.262 1.00 87.75 597 LEU A O 1
ATOM 4808 N N . LEU A 1 598 ? 38.918 3.611 -73.442 1.00 87.12 598 LEU A N 1
ATOM 4809 C CA . LEU A 1 598 ? 40.244 3.138 -73.846 1.00 87.12 598 LEU A CA 1
ATOM 4810 C C . LEU A 1 598 ? 40.336 2.897 -75.356 1.00 87.12 598 LEU A C 1
ATOM 4812 O O . LEU A 1 598 ? 41.372 3.173 -75.952 1.00 87.12 598 LEU A O 1
ATOM 4816 N N . ARG A 1 599 ? 39.259 2.444 -76.003 1.00 90.81 599 ARG A N 1
ATOM 4817 C CA . ARG A 1 599 ? 39.201 2.290 -77.467 1.00 90.81 599 ARG A CA 1
ATOM 4818 C C . ARG A 1 599 ? 39.356 3.622 -78.206 1.00 90.81 599 ARG A C 1
ATOM 4820 O O . ARG A 1 599 ? 40.059 3.672 -79.218 1.00 90.81 599 ARG A O 1
ATOM 4827 N N . ASP A 1 600 ? 38.793 4.707 -77.676 1.00 88.38 600 ASP A N 1
ATOM 4828 C CA . ASP A 1 600 ? 38.919 6.048 -78.266 1.00 88.38 600 ASP A CA 1
ATOM 4829 C C . ASP A 1 600 ? 40.376 6.558 -78.303 1.00 88.38 600 ASP A C 1
ATOM 4831 O O . ASP A 1 600 ? 40.798 7.208 -79.272 1.00 88.38 600 ASP A O 1
ATOM 4835 N N . LEU A 1 601 ? 41.197 6.176 -77.310 1.00 87.94 601 LEU A N 1
ATOM 4836 C CA . LEU A 1 601 ? 42.635 6.488 -77.285 1.00 87.94 601 LEU A CA 1
ATOM 4837 C C . LEU A 1 601 ? 43.391 5.914 -78.493 1.00 87.94 601 LEU A C 1
ATOM 4839 O O . LEU A 1 601 ? 44.442 6.447 -78.851 1.00 87.94 601 LEU A O 1
ATOM 4843 N N . HIS A 1 602 ? 42.851 4.867 -79.122 1.00 88.81 602 HIS A N 1
ATOM 4844 C CA . HIS A 1 602 ? 43.436 4.136 -80.247 1.00 88.81 602 HIS A CA 1
ATOM 4845 C C . HIS A 1 602 ? 42.672 4.333 -81.571 1.00 88.81 602 HIS A C 1
ATOM 4847 O O . HIS A 1 602 ? 42.851 3.548 -82.503 1.00 88.81 602 HIS A O 1
ATOM 4853 N N . ASP A 1 603 ? 41.793 5.341 -81.676 1.00 87.75 603 ASP A N 1
ATOM 4854 C CA . ASP A 1 603 ? 40.924 5.551 -82.855 1.00 87.75 603 ASP A CA 1
ATOM 4855 C C . ASP A 1 603 ? 40.047 4.334 -83.205 1.00 87.75 603 ASP A C 1
ATOM 4857 O O . ASP A 1 603 ? 39.700 4.091 -84.370 1.00 87.75 603 ASP A O 1
ATOM 4861 N N . SER A 1 604 ? 39.699 3.544 -82.192 1.00 90.38 604 SER A N 1
ATOM 4862 C CA . SER A 1 604 ? 38.833 2.382 -82.349 1.00 90.38 604 SER A CA 1
ATOM 4863 C C . SER A 1 604 ? 37.381 2.780 -82.070 1.00 90.38 604 SER A C 1
ATOM 4865 O O . SER A 1 604 ? 37.120 3.374 -81.023 1.00 90.38 604 SER A O 1
ATOM 4867 N N . PRO A 1 605 ? 36.428 2.480 -82.976 1.00 90.56 605 PRO A N 1
ATOM 4868 C CA . PRO A 1 605 ? 35.019 2.802 -82.777 1.00 90.56 605 PRO A CA 1
ATOM 4869 C C . PRO A 1 605 ? 34.471 2.237 -81.459 1.00 90.56 605 PRO A C 1
ATOM 4871 O O . PRO A 1 605 ? 34.891 1.148 -81.041 1.00 90.56 605 PRO A O 1
ATOM 4874 N N . PRO A 1 606 ? 33.527 2.938 -80.806 1.00 90.94 606 PRO A N 1
ATOM 4875 C CA . PRO A 1 606 ? 32.875 2.412 -79.619 1.00 90.94 606 PRO A CA 1
ATOM 4876 C C . PRO A 1 606 ? 32.072 1.158 -79.976 1.00 90.94 606 PRO A C 1
ATOM 4878 O O . PRO A 1 606 ? 31.390 1.114 -80.998 1.00 90.94 606 PRO A O 1
ATOM 4881 N N . VAL A 1 607 ? 32.150 0.151 -79.114 1.00 90.69 607 VAL A N 1
ATOM 4882 C CA . VAL A 1 607 ? 31.337 -1.066 -79.198 1.00 90.69 607 VAL A CA 1
ATOM 4883 C C . VAL A 1 607 ? 30.039 -0.885 -78.422 1.00 90.69 607 VAL A C 1
ATOM 4885 O O . VAL A 1 607 ? 29.974 -0.063 -77.505 1.00 90.69 607 VAL A O 1
ATOM 4888 N N . ILE A 1 608 ? 29.014 -1.663 -78.769 1.00 90.56 608 ILE A N 1
ATOM 4889 C CA . ILE A 1 608 ? 27.731 -1.721 -78.050 1.00 90.56 608 ILE A CA 1
ATOM 4890 C C . ILE A 1 608 ? 27.544 -3.078 -77.362 1.00 90.56 608 ILE A C 1
ATOM 4892 O O . ILE A 1 608 ? 28.055 -4.095 -77.833 1.00 90.56 608 ILE A O 1
ATOM 4896 N N . ILE A 1 609 ? 26.805 -3.104 -76.249 1.00 87.19 609 ILE A N 1
ATOM 4897 C CA . ILE A 1 609 ? 26.439 -4.365 -75.594 1.00 87.19 609 ILE A CA 1
ATOM 4898 C C . ILE A 1 609 ? 25.382 -5.079 -76.435 1.00 87.19 609 ILE A C 1
ATOM 4900 O O . ILE A 1 609 ? 24.338 -4.510 -76.753 1.00 87.19 609 ILE A O 1
ATOM 4904 N N . ASP A 1 610 ? 25.639 -6.346 -76.736 1.00 89.06 610 ASP A N 1
ATOM 4905 C CA . ASP A 1 610 ? 24.682 -7.259 -77.347 1.00 89.06 610 ASP A CA 1
ATOM 4906 C C . ASP A 1 610 ? 24.207 -8.283 -76.306 1.00 89.06 610 ASP A C 1
ATOM 4908 O O . ASP A 1 610 ? 25.001 -8.879 -75.569 1.00 89.06 610 ASP A O 1
ATOM 4912 N N . GLN A 1 611 ? 22.888 -8.439 -76.192 1.00 85.69 611 GLN A N 1
ATOM 4913 C CA . GLN A 1 611 ? 22.270 -9.249 -75.139 1.00 85.69 611 GLN A CA 1
ATOM 4914 C C . GLN A 1 611 ? 22.491 -10.751 -75.344 1.00 85.69 611 GLN A C 1
ATOM 4916 O O . GLN A 1 611 ? 22.643 -11.476 -74.361 1.00 85.69 611 GLN A O 1
ATOM 4921 N N . GLU A 1 612 ? 22.554 -11.223 -76.590 1.00 85.00 612 GLU A N 1
ATOM 4922 C CA . GLU A 1 612 ? 22.759 -12.639 -76.901 1.00 85.00 612 GLU A CA 1
ATOM 4923 C C . GLU A 1 612 ? 24.205 -13.048 -76.591 1.00 85.00 612 GLU A C 1
ATOM 4925 O O . GLU A 1 612 ? 24.447 -14.017 -75.864 1.00 85.00 612 GLU A O 1
ATOM 4930 N N . LEU A 1 613 ? 25.167 -12.225 -77.021 1.00 85.56 613 LEU A N 1
ATOM 4931 C CA . LEU A 1 613 ? 26.580 -12.373 -76.659 1.00 85.56 613 LEU A CA 1
ATOM 4932 C C . LEU A 1 613 ? 26.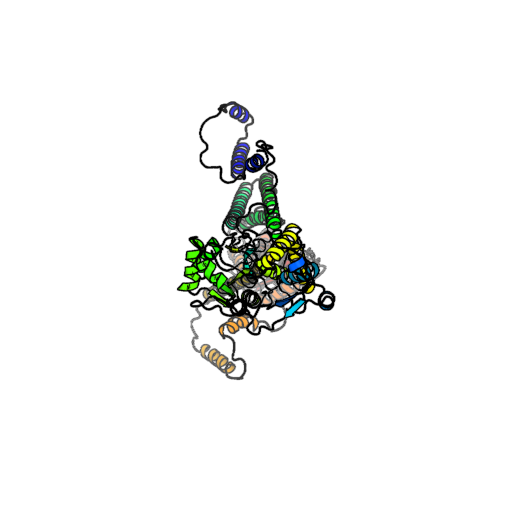789 -12.279 -75.140 1.00 85.56 613 LEU A C 1
ATOM 4934 O O . LEU A 1 613 ? 27.573 -13.042 -74.579 1.00 85.56 613 LEU A O 1
ATOM 4938 N N . SER A 1 614 ? 26.080 -11.378 -74.452 1.00 89.44 614 SER A N 1
ATOM 4939 C CA . SER A 1 614 ? 26.158 -11.260 -72.986 1.00 89.44 614 SER A CA 1
ATOM 4940 C C . SER A 1 614 ? 25.615 -12.504 -72.281 1.00 89.44 614 SER A C 1
ATOM 4942 O O . SER A 1 614 ? 26.193 -12.951 -71.291 1.00 89.44 614 SER A O 1
ATOM 4944 N N . GLY A 1 615 ? 24.547 -13.111 -72.811 1.00 84.62 615 GLY A N 1
ATOM 4945 C CA . GLY A 1 615 ? 24.020 -14.388 -72.328 1.00 84.62 615 GLY A CA 1
ATOM 4946 C C . GLY A 1 615 ? 25.038 -15.527 -72.455 1.00 84.62 615 GLY A C 1
ATOM 4947 O O . GLY A 1 615 ? 25.249 -16.274 -71.496 1.00 84.62 615 GLY A O 1
ATOM 4948 N N . SER A 1 616 ? 25.722 -15.613 -73.600 1.00 85.06 616 SER A N 1
ATOM 4949 C CA . SER A 1 616 ? 26.818 -16.567 -73.829 1.00 85.06 616 SER A CA 1
ATOM 4950 C C . SER A 1 616 ? 27.988 -16.341 -72.863 1.00 85.06 616 SER A C 1
ATOM 4952 O O . SER A 1 616 ? 28.424 -17.274 -72.180 1.00 85.06 616 SER A O 1
ATOM 4954 N N . ALA A 1 617 ? 28.444 -15.094 -72.727 1.00 88.88 617 ALA A N 1
ATOM 4955 C CA . ALA A 1 617 ? 29.533 -14.723 -71.830 1.00 88.88 617 ALA A CA 1
ATOM 4956 C C . ALA A 1 617 ? 29.204 -15.049 -70.364 1.00 88.88 617 ALA A C 1
ATOM 4958 O O . ALA A 1 617 ? 30.034 -15.607 -69.648 1.00 88.88 617 ALA A O 1
ATOM 4959 N N . LEU A 1 618 ? 27.974 -14.774 -69.917 1.00 89.38 618 LEU A N 1
ATOM 4960 C CA . LEU A 1 618 ? 27.522 -15.089 -68.561 1.00 89.38 618 LEU A CA 1
ATOM 4961 C C . LEU A 1 618 ? 27.472 -16.601 -68.310 1.00 89.38 618 LEU A C 1
ATOM 4963 O O . LEU A 1 618 ? 27.875 -17.066 -67.240 1.00 89.38 618 LEU A O 1
ATOM 4967 N N . SER A 1 619 ? 26.995 -17.377 -69.288 1.00 86.25 619 SER A N 1
ATOM 4968 C CA . SER A 1 619 ? 26.989 -18.840 -69.205 1.00 86.25 619 SER A CA 1
ATOM 4969 C C . SER A 1 619 ? 28.410 -19.394 -69.075 1.00 86.25 619 SER A C 1
ATOM 4971 O O . SER A 1 619 ? 28.658 -20.280 -68.254 1.00 86.25 619 SER A O 1
ATOM 4973 N N . TRP A 1 620 ? 29.363 -18.831 -69.824 1.00 88.19 620 TRP A N 1
ATOM 4974 C CA . TRP A 1 620 ? 30.769 -19.219 -69.742 1.00 88.19 620 TRP A CA 1
ATOM 4975 C C . TRP A 1 620 ? 31.418 -18.810 -68.414 1.00 88.19 620 TRP A C 1
ATOM 4977 O O . TRP A 1 620 ? 32.072 -19.631 -67.774 1.00 88.19 620 TRP A O 1
ATOM 4987 N N . ALA A 1 621 ? 31.161 -17.590 -67.928 1.00 88.31 621 ALA A N 1
ATOM 4988 C CA . ALA A 1 621 ? 31.639 -17.121 -66.625 1.00 88.31 621 ALA A CA 1
ATOM 4989 C C . ALA A 1 621 ? 31.156 -18.026 -65.480 1.00 88.31 621 ALA A C 1
ATOM 4991 O O . ALA A 1 621 ? 31.921 -18.368 -64.572 1.00 88.31 621 ALA A O 1
ATOM 4992 N N . ARG A 1 622 ? 29.895 -18.474 -65.547 1.00 88.44 622 ARG A N 1
ATOM 4993 C CA . ARG A 1 622 ? 29.332 -19.449 -64.607 1.00 88.44 622 ARG A CA 1
ATOM 4994 C C . ARG A 1 622 ? 30.026 -20.805 -64.719 1.00 88.44 622 ARG A C 1
ATOM 4996 O O . ARG A 1 622 ? 30.401 -21.369 -63.696 1.00 88.44 622 ARG A O 1
ATOM 5003 N N . HIS A 1 623 ? 30.215 -21.311 -65.937 1.00 85.50 623 HIS A N 1
ATOM 5004 C CA . HIS A 1 623 ? 30.885 -22.589 -66.170 1.00 85.50 623 HIS A CA 1
ATOM 5005 C C . HIS A 1 623 ? 32.308 -22.603 -65.595 1.00 85.50 623 HIS A C 1
ATOM 5007 O O . HIS A 1 623 ? 32.646 -23.527 -64.858 1.00 85.50 623 HIS A O 1
ATOM 5013 N N . LEU A 1 624 ? 33.101 -21.557 -65.849 1.00 84.50 624 LEU A N 1
ATOM 5014 C CA . LEU A 1 624 ? 34.457 -21.413 -65.308 1.00 84.50 624 LEU A CA 1
ATOM 5015 C C . LEU A 1 624 ? 34.480 -21.295 -63.779 1.00 84.50 624 LEU A C 1
ATOM 5017 O O . LEU A 1 624 ? 35.394 -21.801 -63.144 1.00 84.50 624 LEU A O 1
ATOM 5021 N N . SER A 1 625 ? 33.472 -20.653 -63.181 1.00 82.50 625 SER A N 1
ATOM 5022 C CA . SER A 1 625 ? 33.393 -20.496 -61.720 1.00 82.50 625 SER A CA 1
ATOM 5023 C C . SER A 1 625 ? 32.963 -21.774 -60.995 1.00 82.50 625 SER A C 1
ATOM 5025 O O . SER A 1 625 ? 33.289 -21.965 -59.830 1.00 82.50 625 SER A O 1
ATOM 5027 N N . MET A 1 626 ? 32.183 -22.636 -61.652 1.00 79.50 626 MET A N 1
ATOM 5028 C CA . MET A 1 626 ? 31.665 -23.872 -61.053 1.00 79.50 626 MET A CA 1
ATOM 5029 C C . MET A 1 626 ? 32.548 -25.090 -61.337 1.00 79.50 626 MET A C 1
ATOM 5031 O O . MET A 1 626 ? 32.547 -26.046 -60.563 1.00 79.50 626 MET A O 1
ATOM 5035 N N . THR A 1 627 ? 33.286 -25.080 -62.445 1.00 73.75 627 THR A N 1
ATOM 5036 C CA . THR A 1 627 ? 34.090 -26.224 -62.878 1.00 73.75 627 THR A CA 1
ATOM 5037 C C . THR A 1 627 ? 35.464 -26.179 -62.223 1.00 73.75 627 THR A C 1
ATOM 5039 O O . THR A 1 627 ? 36.320 -25.390 -62.612 1.00 73.75 627 THR A O 1
ATOM 5042 N N . SER A 1 628 ? 35.719 -27.074 -61.269 1.00 63.62 628 SER A N 1
ATOM 5043 C CA . SER A 1 628 ? 37.054 -27.254 -60.697 1.00 63.62 628 SER A CA 1
ATOM 5044 C C . SER A 1 628 ? 37.914 -28.126 -61.617 1.00 63.62 628 SER A C 1
ATOM 5046 O O . SER A 1 628 ? 37.917 -29.350 -61.494 1.00 63.62 628 SER A O 1
ATOM 5048 N N . ASN A 1 629 ? 38.640 -27.514 -62.551 1.00 63.47 629 ASN A N 1
ATOM 5049 C CA . ASN A 1 629 ? 39.724 -28.201 -63.254 1.00 63.47 629 ASN A CA 1
ATOM 5050 C C . ASN A 1 629 ? 41.012 -28.100 -62.411 1.00 63.47 629 ASN A C 1
ATOM 5052 O O . ASN A 1 629 ? 41.372 -27.012 -61.946 1.00 63.47 629 ASN A O 1
ATOM 5056 N N . GLU A 1 630 ? 41.684 -29.228 -62.171 1.00 60.31 630 GLU A N 1
ATOM 5057 C CA . GLU A 1 630 ? 42.902 -29.285 -61.349 1.00 60.31 630 GLU A CA 1
ATOM 5058 C C . GLU A 1 630 ? 44.120 -28.673 -62.065 1.00 60.31 630 GLU A C 1
ATOM 5060 O O . GLU A 1 630 ? 44.993 -28.116 -61.400 1.00 60.31 630 GLU A O 1
ATOM 5065 N N . ASP A 1 631 ? 44.127 -28.660 -63.405 1.00 66.50 631 ASP A N 1
ATOM 5066 C CA . ASP A 1 631 ? 45.292 -28.243 -64.199 1.00 66.50 631 ASP A CA 1
ATOM 5067 C C . ASP A 1 631 ? 45.249 -26.780 -64.676 1.00 66.50 631 ASP A C 1
ATOM 5069 O O . ASP A 1 631 ? 46.295 -26.161 -64.887 1.00 66.50 631 ASP A O 1
ATOM 5073 N N . LYS A 1 632 ? 44.057 -26.195 -64.883 1.00 72.75 632 LYS A N 1
ATOM 5074 C CA . LYS A 1 632 ? 43.901 -24.822 -65.413 1.00 72.75 632 LYS A CA 1
ATOM 5075 C C . LYS A 1 632 ? 42.709 -24.088 -64.804 1.00 72.75 632 LYS A C 1
ATOM 5077 O O . LYS A 1 632 ? 41.586 -24.568 -64.873 1.00 72.75 632 LYS A O 1
ATOM 5082 N N . CYS A 1 633 ? 42.962 -22.887 -64.277 1.00 76.19 633 CYS A N 1
ATOM 5083 C CA . CYS A 1 633 ? 41.938 -22.015 -63.687 1.00 76.19 633 CYS A CA 1
ATOM 5084 C C . CYS A 1 633 ? 41.102 -21.280 -64.747 1.00 76.19 633 CYS A C 1
ATOM 5086 O O . CYS A 1 633 ? 39.884 -21.213 -64.644 1.00 76.19 633 CYS A O 1
ATOM 5088 N N . LEU A 1 634 ? 41.762 -20.732 -65.772 1.00 84.69 634 LEU A N 1
ATOM 5089 C CA . LEU A 1 634 ? 41.131 -19.955 -66.838 1.00 84.69 634 LEU A CA 1
ATOM 5090 C C . LEU A 1 634 ? 41.472 -20.589 -68.180 1.00 84.69 634 LEU A C 1
ATOM 5092 O O . LEU A 1 634 ? 42.632 -20.917 -68.443 1.00 84.69 634 LEU A O 1
ATOM 5096 N N . TYR A 1 635 ? 40.462 -20.770 -69.023 1.00 86.56 635 TYR A N 1
ATOM 5097 C CA . TYR A 1 635 ? 40.631 -21.259 -70.383 1.00 86.56 635 TYR A CA 1
ATOM 5098 C C . TYR A 1 635 ? 39.538 -20.699 -71.287 1.00 86.56 635 TYR A C 1
ATOM 5100 O O . TYR A 1 635 ? 38.427 -20.403 -70.842 1.00 86.56 635 TYR A O 1
ATOM 5108 N N . HIS A 1 636 ? 39.886 -20.544 -72.562 1.00 85.44 636 HIS A N 1
ATOM 5109 C CA . HIS A 1 636 ? 39.017 -19.882 -73.517 1.00 85.44 636 HIS A CA 1
ATOM 5110 C C . HIS A 1 636 ? 37.877 -20.772 -74.015 1.00 85.44 636 HIS A C 1
ATOM 5112 O O . HIS A 1 636 ? 38.029 -21.992 -74.140 1.00 85.44 636 HIS A O 1
ATOM 5118 N N . SER A 1 637 ? 36.746 -20.148 -74.343 1.00 82.62 637 SER A N 1
ATOM 5119 C CA . SER A 1 637 ? 35.671 -20.795 -75.093 1.00 82.62 637 SER A CA 1
ATOM 5120 C C . SER A 1 637 ? 36.074 -21.028 -76.558 1.00 82.62 637 SER A C 1
ATOM 5122 O O . SER A 1 637 ? 37.052 -20.478 -77.067 1.00 82.62 637 SER A O 1
ATOM 5124 N N . ARG A 1 638 ? 35.306 -21.853 -77.281 1.00 74.88 638 ARG A N 1
ATOM 5125 C CA . ARG A 1 638 ? 35.548 -22.132 -78.713 1.00 74.88 638 ARG A CA 1
ATOM 5126 C C . ARG A 1 638 ? 35.124 -20.987 -79.649 1.00 74.88 638 ARG A C 1
ATOM 5128 O O . ARG A 1 638 ? 35.271 -21.132 -80.857 1.00 74.88 638 ARG A O 1
ATOM 5135 N N . LEU A 1 639 ? 34.573 -19.893 -79.116 1.00 66.62 639 LEU A N 1
ATOM 5136 C CA . LEU A 1 639 ? 33.892 -18.851 -79.894 1.00 66.62 639 LEU A CA 1
ATOM 5137 C C . LEU A 1 639 ? 34.842 -17.828 -80.550 1.00 66.62 639 LEU A C 1
ATOM 5139 O O . LEU A 1 639 ? 34.426 -17.155 -81.486 1.00 66.62 639 LEU A O 1
ATOM 5143 N N . GLY A 1 640 ? 36.119 -17.771 -80.144 1.00 67.00 640 GLY A N 1
ATOM 5144 C CA . GLY A 1 640 ? 37.086 -16.782 -80.647 1.00 67.00 640 GLY A CA 1
ATOM 5145 C C . GLY A 1 640 ? 36.771 -15.353 -80.173 1.00 67.00 640 GLY A C 1
ATOM 5146 O O . GLY A 1 640 ? 35.620 -15.018 -79.922 1.00 67.00 640 GLY A O 1
ATOM 5147 N N . GLY A 1 641 ? 37.789 -14.500 -80.000 1.00 76.12 641 GLY A N 1
ATOM 5148 C CA . GLY A 1 641 ? 37.592 -13.121 -79.520 1.00 76.12 641 GLY A CA 1
ATOM 5149 C C . GLY A 1 641 ? 37.010 -13.032 -78.101 1.00 76.12 641 GLY A C 1
ATOM 5150 O O . GLY A 1 641 ? 35.907 -12.528 -77.902 1.00 76.12 641 GLY A O 1
ATOM 5151 N N . GLU A 1 642 ? 37.752 -13.508 -77.096 1.00 89.06 642 GLU A N 1
ATOM 5152 C CA . GLU A 1 642 ? 37.298 -13.563 -75.699 1.00 89.06 642 GLU A CA 1
ATOM 5153 C C . GLU A 1 642 ? 38.349 -13.016 -74.726 1.00 89.06 642 GLU A C 1
ATOM 5155 O O . GLU A 1 642 ? 39.518 -13.387 -74.802 1.00 89.06 642 GLU A O 1
ATOM 5160 N N . ASN A 1 643 ? 37.923 -12.175 -73.782 1.00 92.88 643 ASN A N 1
ATOM 5161 C CA . ASN A 1 643 ? 38.738 -11.767 -72.637 1.00 92.88 643 ASN A CA 1
ATOM 5162 C C . ASN A 1 643 ? 38.156 -12.347 -71.347 1.00 92.88 643 ASN A C 1
ATOM 5164 O O . ASN A 1 643 ? 36.953 -12.235 -71.112 1.00 92.88 643 ASN A O 1
ATOM 5168 N N . ILE A 1 644 ? 39.008 -12.929 -70.500 1.00 92.00 644 ILE A N 1
ATOM 5169 C CA . ILE A 1 644 ? 38.606 -13.522 -69.220 1.00 92.00 644 ILE A CA 1
ATOM 5170 C C . ILE A 1 644 ? 39.417 -12.886 -68.096 1.00 92.00 644 ILE A C 1
ATOM 5172 O O . ILE A 1 644 ? 40.637 -12.777 -68.187 1.00 92.00 644 ILE A O 1
ATOM 5176 N N . TYR A 1 645 ? 38.748 -12.507 -67.013 1.00 91.69 645 TYR A N 1
ATOM 5177 C CA . TYR A 1 645 ? 39.388 -12.011 -65.803 1.00 91.69 645 TYR A CA 1
ATOM 5178 C C . TYR A 1 645 ? 38.778 -12.654 -64.562 1.00 91.69 645 TYR A C 1
ATOM 5180 O O . TYR A 1 645 ? 37.559 -12.774 -64.448 1.00 91.69 645 TYR A O 1
ATOM 5188 N N . PHE A 1 646 ? 39.629 -13.035 -63.613 1.00 89.00 646 PHE A N 1
ATOM 5189 C CA . PHE A 1 646 ? 39.214 -13.618 -62.344 1.00 89.00 646 PHE A CA 1
ATOM 5190 C C . PHE A 1 646 ? 39.925 -12.940 -61.179 1.00 89.00 646 PHE A C 1
ATOM 5192 O O . PHE A 1 646 ? 41.144 -12.767 -61.199 1.00 89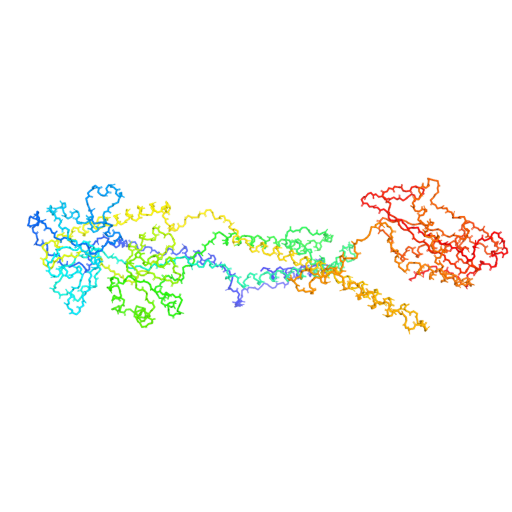.00 646 PHE A O 1
ATOM 5199 N N . ALA A 1 647 ? 39.160 -12.607 -60.143 1.00 86.75 647 ALA A N 1
ATOM 5200 C CA . ALA A 1 647 ? 39.675 -12.069 -58.892 1.00 86.75 647 ALA A CA 1
ATOM 5201 C C . ALA A 1 647 ? 38.879 -12.623 -57.708 1.00 86.75 647 ALA A C 1
ATOM 5203 O O . ALA A 1 647 ? 37.702 -12.956 -57.842 1.00 86.75 647 ALA A O 1
ATOM 5204 N N . TRP A 1 648 ? 39.498 -12.711 -56.531 1.00 86.19 648 TRP A N 1
ATOM 5205 C CA . TRP A 1 648 ? 38.821 -13.157 -55.314 1.00 86.19 648 TRP A CA 1
ATOM 5206 C C . TRP A 1 648 ? 39.273 -12.363 -54.087 1.00 86.19 648 TRP A C 1
ATOM 5208 O O . TRP A 1 648 ? 40.421 -11.935 -53.997 1.00 86.19 648 TRP A O 1
ATOM 5218 N N . SER A 1 649 ? 38.362 -12.180 -53.133 1.00 81.25 649 SER A N 1
ATOM 5219 C CA . SER A 1 649 ? 38.601 -11.424 -51.902 1.00 81.25 649 SER A CA 1
ATOM 5220 C C . SER A 1 649 ? 37.826 -12.033 -50.734 1.00 81.25 649 SER A C 1
ATOM 5222 O O . SER A 1 649 ? 36.666 -12.416 -50.874 1.00 81.25 649 SER A O 1
ATOM 5224 N N . THR A 1 650 ? 38.441 -12.087 -49.551 1.00 78.19 650 THR A N 1
ATOM 5225 C CA . THR A 1 650 ? 37.756 -12.458 -48.295 1.00 78.19 650 THR A CA 1
ATOM 5226 C C . THR A 1 650 ? 36.882 -11.336 -47.737 1.00 78.19 650 THR A C 1
ATOM 5228 O O . THR A 1 650 ? 36.096 -11.571 -46.827 1.00 78.19 650 THR A O 1
ATOM 5231 N N . TRP A 1 651 ? 37.041 -10.115 -48.249 1.00 72.38 651 TRP A N 1
ATOM 5232 C CA . TRP A 1 651 ? 36.331 -8.915 -47.796 1.00 72.38 651 TRP A CA 1
ATOM 5233 C C . TRP A 1 651 ? 35.263 -8.451 -48.800 1.00 72.38 651 TRP A C 1
ATOM 5235 O O . TRP A 1 651 ? 34.574 -7.469 -48.544 1.00 72.38 651 TRP A O 1
ATOM 5245 N N . GLY A 1 652 ? 35.121 -9.164 -49.925 1.00 69.00 652 GLY A N 1
ATOM 5246 C CA . GLY A 1 652 ? 34.319 -8.747 -51.077 1.00 69.00 652 GLY A CA 1
ATOM 5247 C C . GLY A 1 652 ? 35.054 -7.749 -51.980 1.00 69.00 652 GLY A C 1
ATOM 5248 O O . GLY A 1 652 ? 36.140 -7.274 -51.638 1.00 69.00 652 GLY A O 1
ATOM 5249 N N . TYR A 1 653 ? 34.472 -7.467 -53.147 1.00 67.50 653 TYR A N 1
ATOM 5250 C CA . TYR A 1 653 ? 34.867 -6.358 -54.018 1.00 67.50 653 TYR A CA 1
ATOM 5251 C C . TYR A 1 653 ? 33.693 -5.399 -54.173 1.00 67.50 653 TYR A C 1
ATOM 5253 O O . TYR A 1 653 ? 32.548 -5.831 -54.304 1.00 67.50 653 TYR A O 1
ATOM 5261 N N . ASN A 1 654 ? 33.989 -4.103 -54.226 1.00 76.25 654 ASN A N 1
ATOM 5262 C CA . ASN A 1 654 ? 33.060 -3.150 -54.810 1.00 76.25 654 ASN A CA 1
ATOM 5263 C C . ASN A 1 654 ? 32.980 -3.414 -56.327 1.00 76.25 654 ASN A C 1
ATOM 5265 O O . ASN A 1 654 ? 34.012 -3.585 -56.978 1.00 76.25 654 ASN A O 1
ATOM 5269 N N . GLU A 1 655 ? 31.773 -3.454 -56.895 1.00 73.00 655 GLU A N 1
ATOM 5270 C CA . GLU A 1 655 ? 31.539 -3.744 -58.319 1.00 73.00 655 GLU A CA 1
ATOM 5271 C C . GLU A 1 655 ? 32.329 -2.795 -59.238 1.00 73.00 655 GLU A C 1
ATOM 5273 O O . GLU A 1 655 ? 32.941 -3.239 -60.212 1.00 73.00 655 GLU A O 1
ATOM 5278 N N . LEU A 1 656 ? 32.427 -1.515 -58.859 1.00 73.81 656 LEU A N 1
ATOM 5279 C CA . LEU A 1 656 ? 33.202 -0.503 -59.583 1.00 73.81 656 LEU A CA 1
ATOM 5280 C C . LEU A 1 656 ? 34.719 -0.755 -59.514 1.00 73.81 656 LEU A C 1
ATOM 5282 O O . LEU A 1 656 ? 35.439 -0.558 -60.495 1.00 73.81 656 LEU A O 1
ATOM 5286 N N . GLU A 1 657 ? 35.225 -1.194 -58.359 1.00 79.25 657 GLU A N 1
ATOM 5287 C CA . GLU A 1 657 ? 36.646 -1.519 -58.187 1.00 79.25 657 GLU A CA 1
ATOM 5288 C C . GLU A 1 657 ? 37.024 -2.767 -58.983 1.00 79.25 657 GLU A C 1
ATOM 5290 O O . GLU A 1 657 ? 38.075 -2.788 -59.626 1.00 79.25 657 GLU A O 1
ATOM 5295 N N . PHE A 1 658 ? 36.147 -3.774 -58.997 1.00 84.38 658 PHE A N 1
ATOM 5296 C CA . PHE A 1 658 ? 36.319 -4.973 -59.810 1.00 84.38 658 PHE A CA 1
ATOM 5297 C C . PHE A 1 658 ? 36.331 -4.641 -61.308 1.00 84.38 658 PHE A C 1
ATOM 5299 O O . PHE A 1 658 ? 37.261 -5.045 -62.007 1.00 84.38 658 PHE A O 1
ATOM 5306 N N . ALA A 1 659 ? 35.362 -3.854 -61.795 1.00 83.44 659 ALA A N 1
ATOM 5307 C CA . ALA A 1 659 ? 35.314 -3.413 -63.190 1.00 83.44 659 ALA A CA 1
ATOM 5308 C C . ALA A 1 659 ? 36.599 -2.681 -63.602 1.00 83.44 659 ALA A C 1
ATOM 5310 O O . ALA A 1 659 ? 37.203 -2.995 -64.631 1.00 83.44 659 ALA A O 1
ATOM 5311 N N . ARG A 1 660 ? 37.055 -1.738 -62.768 1.00 82.94 660 ARG A N 1
ATOM 5312 C CA . ARG A 1 660 ? 38.282 -0.974 -63.011 1.00 82.94 660 ARG A CA 1
ATOM 5313 C C . ARG A 1 660 ? 39.515 -1.873 -63.026 1.00 82.94 660 ARG A C 1
ATOM 5315 O O . ARG A 1 660 ? 40.345 -1.731 -63.920 1.00 82.94 660 ARG A O 1
ATOM 5322 N N . ALA A 1 661 ? 39.640 -2.787 -62.065 1.00 85.44 661 ALA A N 1
ATOM 5323 C CA . ALA A 1 661 ? 40.765 -3.715 -61.984 1.00 85.44 661 ALA A CA 1
ATOM 5324 C C . ALA A 1 661 ? 40.823 -4.650 -63.201 1.00 85.44 661 ALA A C 1
ATOM 5326 O O . ALA A 1 661 ? 41.896 -4.833 -63.775 1.00 85.44 661 ALA A O 1
ATOM 5327 N N . ALA A 1 662 ? 39.675 -5.178 -63.631 1.00 90.25 662 ALA A N 1
ATOM 5328 C CA . ALA A 1 662 ? 39.584 -6.078 -64.773 1.00 90.25 662 ALA A CA 1
ATOM 5329 C C . ALA A 1 662 ? 39.967 -5.388 -66.092 1.00 90.25 662 ALA A C 1
ATOM 5331 O O . ALA A 1 662 ? 40.831 -5.871 -66.822 1.00 90.25 662 ALA A O 1
ATOM 5332 N N . ILE A 1 663 ? 39.385 -4.216 -66.375 1.00 90.75 663 ILE A N 1
ATOM 5333 C CA . ILE A 1 663 ? 39.695 -3.463 -67.600 1.00 90.75 663 ILE A CA 1
ATOM 5334 C C . ILE A 1 663 ? 41.139 -2.957 -67.603 1.00 90.75 663 ILE A C 1
ATOM 5336 O O . ILE A 1 663 ? 41.818 -3.019 -68.629 1.00 90.75 663 ILE A O 1
ATOM 5340 N N . ARG A 1 664 ? 41.647 -2.518 -66.447 1.00 88.25 664 ARG A N 1
ATOM 5341 C CA . ARG A 1 664 ? 43.052 -2.134 -66.292 1.00 88.25 664 ARG A CA 1
ATOM 5342 C C . ARG A 1 664 ? 43.990 -3.301 -66.592 1.00 88.25 664 ARG A C 1
ATOM 5344 O O . ARG A 1 664 ? 44.958 -3.107 -67.321 1.00 88.25 664 ARG A O 1
ATOM 5351 N N . ALA A 1 665 ? 43.692 -4.494 -66.077 1.00 89.56 665 ALA A N 1
ATOM 5352 C CA . ALA A 1 665 ? 44.496 -5.685 -66.329 1.00 89.56 665 ALA A CA 1
ATOM 5353 C C . ALA A 1 665 ? 44.569 -6.018 -67.827 1.00 89.56 665 ALA A C 1
ATOM 5355 O O . ALA A 1 665 ? 45.652 -6.316 -68.319 1.00 89.56 665 ALA A O 1
ATOM 5356 N N . PHE A 1 666 ? 43.458 -5.885 -68.562 1.00 92.94 666 PHE A N 1
ATOM 5357 C CA . PHE A 1 666 ? 43.463 -6.058 -70.017 1.00 92.94 666 PHE A CA 1
ATOM 5358 C C . PHE A 1 666 ? 44.277 -4.976 -70.738 1.00 92.94 666 PHE A C 1
ATOM 5360 O O . PHE A 1 666 ? 44.997 -5.290 -71.678 1.00 92.94 666 PHE A O 1
ATOM 5367 N N . TYR A 1 667 ? 44.183 -3.706 -70.326 1.00 90.88 667 TYR A N 1
ATOM 5368 C CA . TYR A 1 667 ? 44.873 -2.604 -71.010 1.00 90.88 667 TYR A CA 1
ATOM 5369 C C . TYR A 1 667 ? 46.385 -2.574 -70.771 1.00 90.88 667 TYR A C 1
ATOM 5371 O O . TYR A 1 667 ? 47.147 -2.273 -71.687 1.00 90.88 667 TYR A O 1
ATOM 5379 N N . GLU A 1 668 ? 46.841 -2.866 -69.549 1.00 90.12 668 GLU A N 1
ATOM 5380 C CA . GLU A 1 668 ? 48.258 -2.769 -69.167 1.00 90.12 668 GLU A CA 1
ATOM 5381 C C . GLU A 1 668 ? 49.175 -3.709 -69.962 1.00 90.12 668 GLU A C 1
ATOM 5383 O O . GLU A 1 668 ? 50.395 -3.521 -69.969 1.00 90.12 668 GLU A O 1
ATOM 5388 N N . GLU A 1 669 ? 48.608 -4.684 -70.669 1.00 92.44 669 GLU A N 1
ATOM 5389 C CA . GLU A 1 669 ? 49.338 -5.529 -71.604 1.00 92.44 669 GLU A CA 1
ATOM 5390 C C . GLU A 1 669 ? 49.854 -4.782 -72.847 1.00 92.44 669 GLU A C 1
ATOM 5392 O O . GLU A 1 669 ? 50.705 -5.311 -73.563 1.00 92.44 669 GLU A O 1
ATOM 5397 N N . ILE A 1 670 ? 49.437 -3.529 -73.073 1.00 88.81 670 ILE A N 1
ATOM 5398 C CA . ILE A 1 670 ? 49.978 -2.644 -74.120 1.00 88.81 670 ILE A CA 1
ATOM 5399 C C . ILE A 1 670 ? 51.512 -2.596 -74.120 1.00 88.81 670 ILE A C 1
ATOM 5401 O O . ILE A 1 670 ? 52.128 -2.535 -75.181 1.00 88.81 670 ILE A O 1
ATOM 5405 N N . LYS A 1 671 ? 52.141 -2.689 -72.939 1.00 87.56 671 LYS A N 1
ATOM 5406 C CA . LYS A 1 671 ? 53.606 -2.698 -72.772 1.00 87.56 671 LYS A CA 1
ATOM 5407 C C . LYS A 1 671 ? 54.294 -3.897 -73.430 1.00 87.56 671 LYS A C 1
ATOM 5409 O O . LYS A 1 671 ? 55.497 -3.853 -73.661 1.00 87.56 671 LYS A O 1
ATOM 5414 N N . PHE A 1 672 ? 53.547 -4.966 -73.701 1.00 87.62 672 PHE A N 1
ATOM 5415 C CA . PHE A 1 672 ? 54.041 -6.177 -74.347 1.00 87.62 672 PHE A CA 1
ATOM 5416 C C . PHE A 1 672 ? 53.764 -6.198 -75.855 1.00 87.62 672 PHE A C 1
ATOM 5418 O O . PHE A 1 672 ? 54.261 -7.088 -76.545 1.00 87.62 672 PHE A O 1
ATOM 5425 N N . TYR A 1 673 ? 52.988 -5.253 -76.395 1.00 89.12 673 TYR A N 1
ATOM 5426 C CA . TYR A 1 673 ? 52.688 -5.213 -77.823 1.00 89.12 673 TYR A CA 1
ATOM 5427 C C . TYR A 1 673 ? 53.717 -4.381 -78.593 1.00 89.12 673 TYR A C 1
ATOM 5429 O O . TYR A 1 673 ? 53.956 -3.215 -78.279 1.00 89.12 673 TYR A O 1
ATOM 5437 N N . ASN A 1 674 ? 54.310 -4.971 -79.632 1.00 89.12 674 ASN A N 1
ATOM 5438 C CA . ASN A 1 674 ? 55.254 -4.282 -80.504 1.00 89.12 674 ASN A CA 1
ATOM 5439 C C . ASN A 1 674 ? 54.564 -3.849 -81.803 1.00 89.12 674 ASN A C 1
ATOM 5441 O O . ASN A 1 674 ? 54.353 -4.659 -82.701 1.00 89.12 674 ASN A O 1
ATOM 5445 N N . TYR A 1 675 ? 54.265 -2.556 -81.928 1.00 87.44 675 TYR A N 1
ATOM 5446 C CA . TYR A 1 675 ? 53.619 -1.998 -83.123 1.00 87.44 675 TYR A CA 1
ATOM 5447 C C . TYR A 1 675 ? 54.465 -2.126 -84.398 1.00 87.44 675 TYR A C 1
ATOM 5449 O O . TYR A 1 675 ? 53.908 -2.137 -85.490 1.00 87.44 675 TYR A O 1
ATOM 5457 N N . SER A 1 676 ? 55.790 -2.263 -84.279 1.00 86.81 676 SER A N 1
ATOM 5458 C CA . SER A 1 676 ? 56.685 -2.464 -85.427 1.00 86.81 676 SER A CA 1
ATOM 5459 C C . SER A 1 676 ? 56.651 -3.897 -85.975 1.00 86.81 676 SER A C 1
ATOM 5461 O O . SER A 1 676 ? 57.196 -4.153 -87.045 1.00 86.81 676 SER A O 1
ATOM 5463 N N . GLN A 1 677 ? 56.054 -4.842 -85.241 1.00 87.25 677 GLN A N 1
ATOM 5464 C CA . GLN A 1 677 ? 55.895 -6.246 -85.632 1.00 87.25 677 GLN A CA 1
ATOM 5465 C C . GLN A 1 677 ? 54.451 -6.696 -85.338 1.00 87.25 677 GLN A C 1
ATOM 5467 O O . GLN A 1 677 ? 54.219 -7.406 -84.357 1.00 87.25 677 GLN A O 1
ATOM 5472 N N . PRO A 1 678 ? 53.467 -6.256 -86.150 1.00 84.12 678 PRO A N 1
ATOM 5473 C CA . PRO A 1 678 ? 52.059 -6.537 -85.900 1.00 84.12 678 PRO A CA 1
ATOM 5474 C C . PRO A 1 678 ? 51.764 -8.035 -86.019 1.00 84.12 678 PRO A C 1
ATOM 5476 O O . PRO A 1 678 ? 52.084 -8.684 -87.015 1.00 84.12 678 PRO A O 1
ATOM 5479 N N . GLY A 1 679 ? 51.129 -8.589 -84.992 1.00 85.12 679 GLY A N 1
ATOM 5480 C CA . GLY A 1 679 ? 50.794 -10.005 -84.923 1.00 85.12 679 GLY A CA 1
ATOM 5481 C C . GLY A 1 679 ? 50.303 -10.412 -83.539 1.00 85.12 679 GLY A C 1
ATOM 5482 O O . GLY A 1 679 ? 50.368 -9.637 -82.584 1.00 85.12 679 GLY A O 1
ATOM 5483 N N . LEU A 1 680 ? 49.814 -11.647 -83.421 1.00 85.38 680 LEU A N 1
ATOM 5484 C CA . LEU A 1 680 ? 49.341 -12.171 -82.144 1.00 85.38 680 LEU A CA 1
ATOM 5485 C C . LEU A 1 680 ? 50.524 -12.395 -81.193 1.00 85.38 680 LEU A C 1
ATOM 5487 O O . LEU A 1 680 ? 51.296 -13.337 -81.364 1.00 85.38 680 LEU A O 1
ATOM 5491 N N . ASN A 1 681 ? 50.621 -11.561 -80.160 1.00 86.88 681 ASN A N 1
ATOM 5492 C CA . ASN A 1 681 ? 51.514 -11.784 -79.029 1.00 86.88 681 ASN A CA 1
ATOM 5493 C C . ASN A 1 681 ? 50.687 -12.226 -77.816 1.00 86.88 681 ASN A C 1
ATOM 5495 O O . ASN A 1 681 ? 49.841 -11.467 -77.349 1.00 86.88 681 ASN A O 1
ATOM 5499 N N . LEU A 1 682 ? 50.918 -13.439 -77.302 1.00 85.44 682 LEU A N 1
ATOM 5500 C CA . LEU A 1 682 ? 50.088 -14.027 -76.238 1.00 85.44 682 LEU A CA 1
ATOM 5501 C C . LEU A 1 682 ? 50.014 -13.162 -74.960 1.00 85.44 682 LEU A C 1
ATOM 5503 O O . LEU A 1 682 ? 48.908 -12.973 -74.462 1.00 85.44 682 LEU A O 1
ATOM 5507 N N . PRO A 1 683 ? 51.113 -12.565 -74.451 1.00 87.44 683 PRO A N 1
ATOM 5508 C CA . PRO A 1 683 ? 51.066 -11.637 -73.318 1.00 87.44 683 PRO A CA 1
ATOM 5509 C C . PRO A 1 683 ? 50.361 -10.302 -73.592 1.00 87.44 683 PRO A C 1
ATOM 5511 O O . PRO A 1 683 ? 50.170 -9.546 -72.649 1.00 87.44 683 PRO A O 1
ATOM 5514 N N . ALA A 1 684 ? 50.042 -9.986 -74.854 1.00 89.31 684 ALA A N 1
ATOM 5515 C CA . ALA A 1 684 ? 49.298 -8.791 -75.264 1.00 89.31 684 ALA A CA 1
ATOM 5516 C C . ALA A 1 684 ? 47.912 -9.115 -75.842 1.00 89.31 684 ALA A C 1
ATOM 5518 O O . ALA A 1 684 ? 47.273 -8.259 -76.467 1.00 89.31 684 ALA A O 1
ATOM 5519 N N . ALA A 1 685 ? 47.462 -10.362 -75.694 1.00 88.19 685 ALA A N 1
ATOM 5520 C CA . ALA A 1 685 ? 46.259 -10.852 -76.339 1.00 88.19 685 ALA A CA 1
ATOM 5521 C C . ALA A 1 685 ? 44.998 -10.160 -75.806 1.00 88.19 685 ALA A C 1
ATOM 5523 O O . ALA A 1 685 ? 44.133 -9.826 -76.611 1.00 88.19 685 ALA A O 1
ATOM 5524 N N . HIS A 1 686 ? 44.890 -9.876 -74.502 1.00 91.75 686 HIS A N 1
ATOM 5525 C CA . HIS A 1 686 ? 43.699 -9.217 -73.963 1.00 91.75 686 HIS A CA 1
ATOM 5526 C C . HIS A 1 686 ? 43.625 -7.747 -74.378 1.00 91.75 686 HIS A C 1
ATOM 5528 O O . HIS A 1 686 ? 42.535 -7.252 -74.687 1.00 91.75 686 HIS A O 1
ATOM 5534 N N . PHE A 1 687 ? 44.775 -7.067 -74.433 1.00 93.31 687 PHE A N 1
ATOM 5535 C CA . PHE A 1 687 ? 44.875 -5.692 -74.929 1.00 93.31 687 PHE A CA 1
ATOM 5536 C C . PHE A 1 687 ? 44.470 -5.593 -76.403 1.00 93.31 687 PHE A C 1
ATOM 5538 O O . PHE A 1 687 ? 43.580 -4.816 -76.749 1.00 93.31 687 PHE A O 1
ATOM 5545 N N . THR A 1 688 ? 45.086 -6.408 -77.263 1.00 91.56 688 THR A N 1
ATOM 5546 C CA . THR A 1 688 ? 44.809 -6.418 -78.712 1.00 91.56 688 THR A CA 1
ATOM 5547 C C . THR A 1 688 ? 43.360 -6.788 -79.020 1.00 91.56 688 THR A C 1
ATOM 5549 O O . THR A 1 688 ? 42.748 -6.160 -79.883 1.00 91.56 688 THR A O 1
ATOM 5552 N N . ASN A 1 689 ? 42.777 -7.710 -78.246 1.00 91.44 689 ASN A N 1
ATOM 5553 C CA . ASN A 1 689 ? 41.356 -8.042 -78.308 1.00 91.44 689 ASN A CA 1
ATOM 5554 C C . ASN A 1 689 ? 40.497 -6.812 -77.963 1.00 91.44 689 ASN A C 1
ATOM 5556 O O . ASN A 1 689 ? 39.560 -6.466 -78.676 1.00 91.44 689 ASN A O 1
ATOM 5560 N N . MET A 1 690 ? 40.835 -6.084 -76.896 1.00 91.62 690 MET A N 1
ATOM 5561 C CA . MET A 1 690 ? 40.048 -4.938 -76.436 1.00 91.62 690 MET A CA 1
ATOM 5562 C C . MET A 1 690 ? 40.028 -3.753 -77.399 1.00 91.62 690 MET A C 1
ATOM 5564 O O . MET A 1 690 ? 38.974 -3.140 -77.582 1.00 91.62 690 MET A O 1
ATOM 5568 N N . ILE A 1 691 ? 41.155 -3.428 -78.027 1.00 92.62 691 ILE A N 1
ATOM 5569 C CA . ILE A 1 691 ? 41.250 -2.292 -78.956 1.00 92.62 691 ILE A CA 1
ATOM 5570 C C . ILE A 1 691 ? 41.027 -2.685 -80.419 1.00 92.62 691 ILE A C 1
ATOM 5572 O O . ILE A 1 691 ? 41.320 -1.904 -81.315 1.00 92.62 691 ILE A O 1
ATOM 5576 N N . TRP A 1 692 ? 40.500 -3.881 -80.686 1.00 92.75 692 TRP A N 1
ATOM 5577 C CA . TRP A 1 692 ? 40.290 -4.347 -82.052 1.00 92.75 692 TRP A CA 1
ATOM 5578 C C . TRP A 1 692 ? 39.284 -3.464 -82.798 1.00 92.75 692 TRP A C 1
ATOM 5580 O O . TRP A 1 692 ? 38.101 -3.395 -82.440 1.00 92.75 692 TRP A O 1
ATOM 5590 N N . ARG A 1 693 ? 39.752 -2.766 -83.835 1.00 90.94 693 ARG A N 1
ATOM 5591 C CA . ARG A 1 693 ? 38.975 -1.732 -84.532 1.00 90.94 693 ARG A CA 1
ATOM 5592 C C . ARG A 1 693 ? 37.690 -2.241 -85.186 1.00 90.94 693 ARG A C 1
ATOM 5594 O O . ARG A 1 693 ? 36.678 -1.556 -85.103 1.00 90.94 693 ARG A O 1
ATOM 5601 N N . ASN A 1 694 ? 37.723 -3.412 -85.820 1.00 90.19 694 ASN A N 1
ATOM 5602 C CA . ASN A 1 694 ? 36.569 -3.992 -86.516 1.00 90.19 694 ASN A CA 1
ATOM 5603 C C . ASN A 1 694 ? 35.538 -4.637 -85.570 1.00 90.19 694 ASN A C 1
ATOM 5605 O O . ASN A 1 694 ? 34.530 -5.140 -86.050 1.00 90.19 694 ASN A O 1
ATOM 5609 N N . CYS A 1 695 ? 35.780 -4.665 -84.256 1.00 90.31 695 CYS A N 1
ATOM 5610 C CA . CYS A 1 695 ? 34.802 -5.159 -83.289 1.00 90.31 695 CYS A CA 1
ATOM 5611 C C . CYS A 1 695 ? 33.653 -4.147 -83.147 1.00 90.31 695 CYS A C 1
ATOM 5613 O O . CYS A 1 695 ? 33.902 -2.962 -82.916 1.00 90.31 695 CYS A O 1
ATOM 5615 N N . GLU A 1 696 ? 32.410 -4.616 -83.282 1.00 90.12 696 GLU A N 1
ATOM 5616 C CA . GLU A 1 696 ? 31.199 -3.782 -83.250 1.00 90.12 696 GLU A CA 1
ATOM 5617 C C . GLU A 1 696 ? 30.384 -4.005 -81.973 1.00 90.12 696 GLU A C 1
ATOM 5619 O O . GLU A 1 696 ? 29.817 -3.072 -81.398 1.00 90.12 696 GLU A O 1
ATOM 5624 N N . LYS A 1 697 ? 30.326 -5.258 -81.518 1.00 91.75 697 LYS A N 1
ATOM 5625 C CA . LYS A 1 697 ? 29.475 -5.703 -80.421 1.00 91.75 697 LYS A CA 1
ATOM 5626 C C . LYS A 1 697 ? 30.280 -6.484 -79.403 1.00 91.75 697 LYS A C 1
ATOM 5628 O O . LYS A 1 697 ? 31.144 -7.283 -79.760 1.00 91.75 697 LYS A O 1
ATOM 5633 N N . ILE A 1 698 ? 29.934 -6.306 -78.135 1.00 92.38 698 ILE A N 1
ATOM 5634 C CA . ILE A 1 698 ? 30.484 -7.106 -77.046 1.00 92.38 698 ILE A CA 1
ATOM 5635 C C . ILE A 1 698 ? 29.376 -7.707 -76.187 1.00 92.38 698 ILE A C 1
ATOM 5637 O O . ILE A 1 698 ? 28.329 -7.101 -75.970 1.00 92.38 698 ILE A O 1
ATOM 5641 N N . GLY A 1 699 ? 29.624 -8.906 -75.681 1.00 91.06 699 GLY A N 1
ATOM 5642 C CA . GLY A 1 699 ? 28.839 -9.546 -74.641 1.00 91.06 699 GLY A CA 1
ATOM 5643 C C . GLY A 1 699 ? 29.596 -9.522 -73.331 1.00 91.06 699 GLY A C 1
ATOM 5644 O O . GLY A 1 699 ? 30.733 -9.978 -73.293 1.00 91.06 699 GLY A O 1
ATOM 5645 N N . ILE A 1 700 ? 28.986 -9.015 -72.263 1.00 91.62 700 ILE A N 1
ATOM 5646 C CA . ILE A 1 700 ? 29.627 -8.935 -70.947 1.00 91.62 700 ILE A CA 1
ATOM 5647 C C . ILE A 1 700 ? 28.901 -9.876 -69.991 1.00 91.62 700 ILE A C 1
ATOM 5649 O O . ILE A 1 700 ? 27.713 -9.711 -69.723 1.00 91.62 700 ILE A O 1
ATOM 5653 N N . GLY A 1 701 ? 29.631 -10.852 -69.458 1.00 89.50 701 GLY A N 1
ATOM 5654 C CA . GLY A 1 701 ? 29.151 -11.786 -68.452 1.00 89.50 701 GLY A CA 1
ATOM 5655 C C . GLY A 1 701 ? 29.969 -11.676 -67.178 1.00 89.50 701 GLY A C 1
ATOM 5656 O O . GLY A 1 701 ? 31.159 -11.980 -67.186 1.00 89.50 701 GLY A O 1
ATOM 5657 N N . VAL A 1 702 ? 29.336 -11.279 -66.075 1.00 87.88 702 VAL A N 1
ATOM 5658 C CA . VAL A 1 702 ? 29.956 -11.300 -64.744 1.00 87.88 702 VAL A CA 1
ATOM 5659 C C . VAL A 1 702 ? 29.244 -12.330 -63.886 1.00 87.88 702 VAL A C 1
ATOM 5661 O O . VAL A 1 702 ? 28.023 -12.321 -63.794 1.00 87.88 702 VAL A O 1
ATOM 5664 N N . PHE A 1 703 ? 29.990 -13.215 -63.238 1.00 85.50 703 PHE A N 1
ATOM 5665 C CA . PHE A 1 703 ? 29.444 -14.183 -62.295 1.00 85.50 703 PHE A CA 1
ATOM 5666 C C . PHE A 1 703 ? 30.268 -14.171 -61.011 1.00 85.50 703 PHE A C 1
ATOM 5668 O O . PHE A 1 703 ? 31.494 -14.137 -61.068 1.00 85.50 703 PHE A O 1
ATOM 5675 N N . HIS A 1 704 ? 29.610 -14.196 -59.853 1.00 84.62 704 HIS A N 1
ATOM 5676 C CA . HIS A 1 704 ? 30.286 -14.271 -58.561 1.00 84.62 704 HIS A CA 1
ATOM 5677 C C . HIS A 1 704 ? 29.811 -15.488 -57.767 1.00 84.62 704 HIS A C 1
ATOM 5679 O O . HIS A 1 704 ? 28.641 -15.869 -57.827 1.00 84.62 704 HIS A O 1
ATOM 5685 N N . MET A 1 705 ? 30.727 -16.099 -57.018 1.00 81.12 705 MET A N 1
ATOM 5686 C CA . MET A 1 705 ? 30.450 -17.252 -56.164 1.00 81.12 705 MET A CA 1
ATOM 5687 C C . MET A 1 705 ? 31.292 -17.193 -54.888 1.00 81.12 705 MET A C 1
ATOM 5689 O O . MET A 1 705 ? 32.426 -16.714 -54.898 1.00 81.12 705 MET A O 1
ATOM 5693 N N . ASN A 1 706 ? 30.738 -17.708 -53.791 1.00 83.38 706 ASN A N 1
ATOM 5694 C CA . ASN A 1 706 ? 31.449 -17.842 -52.526 1.00 83.38 706 ASN A CA 1
ATOM 5695 C C . ASN A 1 706 ? 32.130 -19.209 -52.445 1.00 83.38 706 ASN A C 1
ATOM 5697 O O . ASN A 1 706 ? 31.480 -20.240 -52.600 1.00 83.38 706 ASN A O 1
ATOM 5701 N N . TYR A 1 707 ? 33.422 -19.205 -52.142 1.00 76.94 707 TYR A N 1
ATOM 5702 C CA . TYR A 1 707 ? 34.243 -20.395 -51.972 1.00 76.94 707 TYR A CA 1
ATOM 5703 C C . TYR A 1 707 ? 34.519 -20.621 -50.483 1.00 76.94 707 TYR A C 1
ATOM 5705 O O . TYR A 1 707 ? 35.088 -19.762 -49.806 1.00 76.94 707 TYR A O 1
ATOM 5713 N N . THR A 1 708 ? 34.108 -21.780 -49.970 1.00 74.81 708 THR A N 1
ATOM 5714 C CA . THR A 1 708 ? 34.297 -22.205 -48.568 1.00 74.81 708 THR A CA 1
ATOM 5715 C C . THR A 1 708 ? 35.496 -23.139 -48.379 1.00 74.81 708 THR A C 1
ATOM 5717 O O . THR A 1 708 ? 35.898 -23.401 -47.247 1.00 74.81 708 THR A O 1
ATOM 5720 N N . SER A 1 709 ? 36.081 -23.619 -49.478 1.00 67.88 709 SER A N 1
ATOM 5721 C CA . SER A 1 709 ? 37.265 -24.478 -49.532 1.00 67.88 709 SER A CA 1
ATOM 5722 C C . SER A 1 709 ? 38.183 -24.056 -50.685 1.00 67.88 709 SER A C 1
ATOM 5724 O O . SER A 1 709 ? 37.811 -23.231 -51.525 1.00 67.88 709 SER A O 1
ATOM 5726 N N . SER A 1 710 ? 39.401 -24.607 -50.736 1.00 64.44 710 SER A N 1
ATOM 5727 C CA . SER A 1 710 ? 40.330 -24.341 -51.835 1.00 64.44 710 SER A CA 1
ATOM 5728 C C . SER A 1 710 ? 39.761 -24.817 -53.170 1.00 64.44 710 SER A C 1
ATOM 5730 O O . SER A 1 710 ? 39.590 -26.018 -53.374 1.00 64.44 710 SER A O 1
ATOM 5732 N N . HIS A 1 711 ? 39.483 -23.882 -54.079 1.00 65.25 711 HIS A N 1
ATOM 5733 C CA . HIS A 1 711 ? 38.902 -24.194 -55.382 1.00 65.25 711 HIS A CA 1
ATOM 5734 C C . HIS A 1 711 ? 39.977 -24.344 -56.466 1.00 65.25 711 HIS A C 1
ATOM 5736 O O . HIS A 1 711 ? 40.454 -23.346 -57.016 1.00 65.25 711 HIS A O 1
ATOM 5742 N N . GLY A 1 712 ? 40.335 -25.602 -56.753 1.00 62.41 712 GLY A N 1
ATOM 5743 C CA . GLY A 1 712 ? 41.117 -26.039 -57.919 1.00 62.41 712 GLY A CA 1
ATOM 5744 C C . GLY A 1 712 ? 42.378 -25.221 -58.236 1.00 62.41 712 GLY A C 1
ATOM 5745 O O . GLY A 1 712 ? 43.021 -24.634 -57.359 1.00 62.41 712 GLY A O 1
ATOM 5746 N N . ALA A 1 713 ? 42.711 -25.148 -59.529 1.00 62.31 713 ALA A N 1
ATOM 5747 C CA . ALA A 1 713 ? 43.855 -24.405 -60.064 1.00 62.31 713 ALA A CA 1
ATOM 5748 C C . ALA A 1 713 ? 43.812 -22.880 -59.803 1.00 62.31 713 ALA A C 1
ATOM 5750 O O . ALA A 1 713 ? 44.835 -22.207 -59.940 1.00 62.31 713 ALA A O 1
ATOM 5751 N N . CYS A 1 714 ? 42.658 -22.318 -59.411 1.00 69.31 714 CYS A N 1
ATOM 5752 C CA . CYS A 1 714 ? 42.491 -20.891 -59.106 1.00 69.31 714 CYS A CA 1
ATOM 5753 C C . CYS A 1 714 ? 43.039 -20.480 -57.726 1.00 69.31 714 CYS A C 1
ATOM 5755 O O . CYS A 1 714 ? 43.076 -19.289 -57.417 1.00 69.31 714 CYS A O 1
ATOM 5757 N N . LYS A 1 715 ? 43.478 -21.446 -56.897 1.00 70.69 715 LYS A N 1
ATOM 5758 C CA . LYS A 1 715 ? 44.134 -21.237 -55.586 1.00 70.69 715 LYS A CA 1
ATOM 5759 C C . LYS A 1 715 ? 43.390 -20.270 -54.643 1.00 70.69 715 LYS A C 1
ATOM 5761 O O . LYS A 1 715 ? 44.020 -19.583 -53.836 1.00 70.69 715 LYS A O 1
ATOM 5766 N N . VAL A 1 716 ? 42.059 -20.220 -54.718 1.00 76.69 716 VAL A N 1
ATOM 5767 C CA . VAL A 1 716 ? 41.215 -19.399 -53.831 1.00 76.69 716 VAL A CA 1
ATOM 5768 C C . VAL A 1 716 ? 41.308 -19.940 -52.404 1.00 76.69 716 VAL A C 1
ATOM 5770 O O . VAL A 1 716 ? 41.192 -21.146 -52.209 1.00 76.69 716 VAL A O 1
ATOM 5773 N N . LYS A 1 717 ? 41.511 -19.080 -51.399 1.00 70.56 717 LYS A N 1
ATOM 5774 C CA . LYS A 1 717 ? 41.606 -19.492 -49.985 1.00 70.56 717 LYS A CA 1
ATOM 5775 C C . LYS A 1 717 ? 40.454 -18.908 -49.168 1.00 70.56 717 LYS A C 1
ATOM 5777 O O . LYS A 1 717 ? 40.599 -17.844 -48.573 1.00 70.56 717 LYS A O 1
ATOM 5782 N N . GLY A 1 718 ? 39.322 -19.607 -49.151 1.00 68.75 718 GLY A N 1
ATOM 5783 C CA . GLY A 1 718 ? 38.217 -19.347 -48.224 1.00 68.75 718 GLY A CA 1
ATOM 5784 C C . GLY A 1 718 ? 38.194 -20.363 -47.082 1.00 68.75 718 GLY A C 1
ATOM 5785 O O . GLY A 1 718 ? 38.668 -21.487 -47.246 1.00 68.75 718 GLY A O 1
ATOM 5786 N N . THR A 1 719 ? 37.652 -19.970 -45.931 1.00 67.50 719 THR A N 1
ATOM 5787 C CA . THR A 1 719 ? 37.328 -20.881 -44.819 1.00 67.50 719 THR A CA 1
ATOM 5788 C C . THR A 1 719 ? 35.823 -20.870 -44.562 1.00 67.50 719 THR A C 1
ATOM 5790 O O . THR A 1 719 ? 35.119 -19.979 -45.035 1.00 67.50 719 THR A O 1
ATOM 5793 N N . ILE A 1 720 ? 35.315 -21.837 -43.792 1.00 68.50 720 ILE A N 1
ATOM 5794 C CA . ILE A 1 720 ? 33.897 -21.878 -43.388 1.00 68.50 720 ILE A CA 1
ATOM 5795 C C . ILE A 1 720 ? 33.503 -20.588 -42.648 1.00 68.50 720 ILE A C 1
ATOM 5797 O O . ILE A 1 720 ? 32.455 -20.015 -42.931 1.00 68.50 720 ILE A O 1
ATOM 5801 N N . ASP A 1 721 ? 34.380 -20.086 -41.774 1.00 72.44 721 ASP A N 1
ATOM 5802 C CA . ASP A 1 721 ? 34.127 -18.874 -40.983 1.00 72.44 721 ASP A CA 1
ATOM 5803 C C . ASP A 1 721 ? 34.284 -17.572 -41.788 1.00 72.44 721 ASP A C 1
ATOM 5805 O O . ASP A 1 721 ? 33.761 -16.527 -41.399 1.00 72.44 721 ASP A O 1
ATOM 5809 N N . ARG A 1 722 ? 35.035 -17.608 -42.899 1.00 75.31 722 ARG A N 1
ATOM 5810 C CA . ARG A 1 722 ? 35.263 -16.472 -43.806 1.00 75.31 722 ARG A CA 1
ATOM 5811 C C . ARG A 1 722 ? 35.318 -16.960 -45.259 1.00 75.31 722 ARG A C 1
ATOM 5813 O O . ARG A 1 722 ? 36.417 -17.189 -45.783 1.00 75.31 722 ARG A O 1
ATOM 5820 N N . PRO A 1 723 ? 34.160 -17.131 -45.923 1.00 77.00 723 PRO A N 1
ATOM 5821 C CA . PRO A 1 723 ? 34.133 -17.540 -47.319 1.00 77.00 723 PRO A CA 1
ATOM 5822 C C . PRO A 1 723 ? 34.779 -16.468 -48.201 1.00 77.00 723 PRO A C 1
ATOM 5824 O O . PRO A 1 723 ? 34.561 -15.271 -48.015 1.00 77.00 723 PRO A O 1
ATOM 5827 N N . ALA A 1 724 ? 35.572 -16.899 -49.179 1.00 80.25 724 ALA A N 1
ATOM 5828 C CA . ALA A 1 724 ? 36.162 -16.003 -50.165 1.00 80.25 724 ALA A CA 1
ATOM 5829 C C . ALA A 1 724 ? 35.164 -15.766 -51.303 1.00 80.25 724 ALA A C 1
ATOM 5831 O O . ALA A 1 724 ? 34.678 -16.721 -51.905 1.00 80.25 724 ALA A O 1
ATOM 5832 N N . MET A 1 725 ? 34.872 -14.509 -51.626 1.00 83.12 725 MET A N 1
ATOM 5833 C CA . MET A 1 725 ? 34.039 -14.153 -52.776 1.00 83.12 725 MET A CA 1
ATOM 5834 C C . MET A 1 725 ? 34.920 -14.089 -54.022 1.00 83.12 725 MET A C 1
ATOM 5836 O O . MET A 1 725 ? 35.842 -13.273 -54.070 1.00 83.12 725 MET A O 1
ATOM 5840 N N . GLY A 1 726 ? 34.671 -14.936 -55.020 1.00 84.44 726 GLY A N 1
ATOM 5841 C CA . GLY A 1 726 ? 35.348 -14.867 -56.317 1.00 84.44 726 GLY A CA 1
ATOM 5842 C C . GLY A 1 726 ? 34.430 -14.323 -57.403 1.00 84.44 726 GLY A C 1
ATOM 5843 O O . GLY A 1 726 ? 33.260 -14.694 -57.467 1.00 84.44 726 GLY A O 1
ATOM 5844 N N . TYR A 1 727 ? 34.978 -13.458 -58.250 1.00 87.44 727 TYR A N 1
ATOM 5845 C CA . TYR A 1 727 ? 34.310 -12.782 -59.355 1.00 87.44 727 TYR A CA 1
ATOM 5846 C C . TYR A 1 727 ? 34.985 -13.181 -60.667 1.00 87.44 727 TYR A C 1
ATOM 5848 O O . TYR A 1 727 ? 36.204 -13.070 -60.809 1.00 87.44 727 TYR A O 1
ATOM 5856 N N . MET A 1 728 ? 34.179 -13.629 -61.624 1.00 87.69 728 MET A N 1
ATOM 5857 C CA . MET A 1 728 ? 34.581 -14.027 -62.966 1.00 87.69 728 MET A CA 1
ATOM 5858 C C . MET A 1 728 ? 33.953 -13.071 -63.975 1.00 87.69 728 MET A C 1
ATOM 5860 O O . MET A 1 728 ? 32.731 -12.942 -64.021 1.00 87.69 728 MET A O 1
ATOM 5864 N N . LEU A 1 729 ? 34.781 -12.423 -64.788 1.00 91.44 729 LEU A N 1
ATOM 5865 C CA . LEU A 1 729 ? 34.368 -11.611 -65.925 1.00 91.44 729 LEU A CA 1
ATOM 5866 C C . LEU A 1 729 ? 34.758 -12.329 -67.214 1.00 91.44 729 LEU A C 1
ATOM 5868 O O . LEU A 1 729 ? 35.923 -12.671 -67.407 1.00 91.44 729 LEU A O 1
ATOM 5872 N N . VAL A 1 730 ? 33.795 -12.489 -68.113 1.00 92.12 730 VAL A N 1
ATOM 5873 C CA . VAL A 1 730 ? 34.001 -12.935 -69.490 1.00 92.12 730 VAL A CA 1
ATOM 5874 C C . VAL A 1 730 ? 33.456 -11.860 -70.422 1.00 92.12 730 VAL A C 1
ATOM 5876 O O . VAL A 1 730 ? 32.339 -11.376 -70.235 1.00 92.12 730 VAL A O 1
ATOM 5879 N N . VAL A 1 731 ? 34.244 -11.489 -71.427 1.00 93.06 731 VAL A N 1
ATOM 5880 C CA . VAL A 1 731 ? 33.836 -10.577 -72.497 1.00 93.06 731 VAL A CA 1
ATOM 5881 C C . VAL A 1 731 ? 33.958 -11.305 -73.828 1.00 93.06 731 VAL A C 1
ATOM 5883 O O . VAL A 1 731 ? 35.066 -11.650 -74.232 1.00 93.06 731 VAL A O 1
ATOM 5886 N N . HIS A 1 732 ? 32.832 -11.534 -74.503 1.00 92.50 732 HIS A N 1
ATOM 5887 C CA . HIS A 1 732 ? 32.776 -12.060 -75.873 1.00 92.50 732 HIS A CA 1
ATOM 5888 C C . HIS A 1 732 ? 32.698 -10.914 -76.869 1.00 92.50 732 HIS A C 1
ATOM 5890 O O . HIS A 1 732 ? 32.052 -9.907 -76.595 1.00 92.50 732 HIS A O 1
ATOM 5896 N N . GLN A 1 733 ? 33.341 -11.058 -78.023 1.00 89.50 733 GLN A N 1
ATOM 5897 C CA . GLN A 1 733 ? 33.405 -10.009 -79.034 1.00 89.50 733 GLN A CA 1
ATOM 5898 C C . GLN A 1 733 ? 32.876 -10.468 -80.388 1.00 89.50 733 GLN A C 1
ATOM 5900 O O . GLN A 1 733 ? 33.069 -11.615 -80.787 1.00 89.50 733 GLN A O 1
ATOM 5905 N N . TRP A 1 734 ? 32.240 -9.544 -81.109 1.00 87.19 734 TRP A N 1
ATOM 5906 C CA . TRP A 1 734 ? 31.735 -9.782 -82.453 1.00 87.19 734 TRP A CA 1
ATOM 5907 C C . TRP A 1 734 ? 31.924 -8.566 -83.378 1.00 87.19 734 TRP A C 1
ATOM 5909 O O . TRP A 1 734 ? 31.518 -7.456 -83.016 1.00 87.19 734 TRP A O 1
ATOM 5919 N N . PRO A 1 735 ? 32.449 -8.749 -84.604 1.00 90.06 735 PRO A N 1
ATOM 5920 C CA . PRO A 1 735 ? 33.151 -9.936 -85.116 1.00 90.06 735 PRO A CA 1
ATOM 5921 C C . PRO A 1 735 ? 34.337 -10.367 -84.226 1.00 90.06 735 PRO A C 1
ATOM 5923 O O . PRO A 1 735 ? 34.844 -9.540 -83.467 1.00 90.06 735 PRO A O 1
ATOM 5926 N N . PRO A 1 736 ? 34.773 -11.642 -84.278 1.00 85.94 736 PRO A N 1
ATOM 5927 C CA . PRO A 1 736 ? 35.841 -12.133 -83.414 1.00 85.94 736 PRO A CA 1
ATOM 5928 C C . PRO A 1 736 ? 37.155 -11.405 -83.707 1.00 85.94 736 PRO A C 1
ATOM 5930 O O . PRO A 1 736 ? 37.554 -11.230 -84.859 1.00 85.94 736 PRO A O 1
ATOM 5933 N N . SER A 1 737 ? 37.837 -11.003 -82.647 1.00 86.19 737 SER A N 1
ATOM 5934 C CA . SER A 1 737 ? 39.112 -10.289 -82.712 1.00 86.19 737 SER A CA 1
ATOM 5935 C C . SER A 1 737 ? 40.301 -11.244 -82.595 1.00 86.19 737 SER A C 1
ATOM 5937 O O . SER A 1 737 ? 40.131 -12.447 -82.382 1.00 86.19 737 SER A O 1
ATOM 5939 N N . ASN A 1 738 ? 41.521 -10.711 -82.722 1.00 86.38 738 ASN A N 1
ATOM 5940 C CA . ASN A 1 738 ? 42.765 -11.491 -82.716 1.00 86.38 738 ASN A CA 1
ATOM 5941 C C . ASN A 1 738 ? 42.810 -12.576 -83.807 1.00 86.38 738 ASN A C 1
ATOM 5943 O O . ASN A 1 738 ? 43.378 -13.654 -83.619 1.00 86.38 738 ASN A O 1
ATOM 5947 N N . ILE A 1 739 ? 42.227 -12.282 -84.973 1.00 83.62 739 ILE A N 1
ATOM 5948 C CA . ILE A 1 739 ? 42.316 -13.137 -86.159 1.00 83.62 739 ILE A CA 1
ATOM 5949 C C . ILE A 1 739 ? 43.792 -13.231 -86.562 1.00 83.62 739 ILE A C 1
ATOM 5951 O O . ILE A 1 739 ? 44.431 -12.206 -86.795 1.00 83.62 739 ILE A O 1
ATOM 5955 N N . ILE A 1 740 ? 44.340 -14.451 -86.631 1.00 81.38 740 ILE A N 1
ATOM 5956 C CA . ILE A 1 740 ? 45.770 -14.714 -86.872 1.00 81.38 740 ILE A CA 1
ATOM 5957 C C . ILE A 1 740 ? 46.132 -14.364 -88.328 1.00 81.38 740 ILE A C 1
ATOM 5959 O O . ILE A 1 740 ? 46.222 -15.223 -89.200 1.00 81.38 740 ILE A O 1
ATOM 5963 N N . SER A 1 741 ? 46.310 -13.071 -88.596 1.00 81.12 741 SER A N 1
ATOM 5964 C CA . SER A 1 741 ? 46.746 -12.501 -89.869 1.00 81.12 741 SER A CA 1
ATOM 5965 C C . SER A 1 741 ? 47.488 -11.186 -89.596 1.00 81.12 741 SER A C 1
ATOM 5967 O O . SER A 1 741 ? 46.887 -10.273 -89.028 1.00 81.12 741 SER A O 1
ATOM 5969 N N . PRO A 1 742 ? 48.767 -11.037 -89.991 1.00 78.56 742 PRO A N 1
ATOM 5970 C CA . PRO A 1 742 ? 49.530 -9.806 -89.750 1.00 78.56 742 PRO A CA 1
ATOM 5971 C C . PRO A 1 742 ? 48.849 -8.546 -90.307 1.00 78.56 742 PRO A C 1
ATOM 5973 O O . PRO A 1 742 ? 48.854 -7.500 -89.661 1.00 78.56 742 PRO A O 1
ATOM 5976 N N . ILE A 1 743 ? 48.182 -8.677 -91.460 1.00 84.00 743 ILE A N 1
ATOM 5977 C CA . ILE A 1 743 ? 47.430 -7.594 -92.116 1.00 84.00 743 ILE A CA 1
ATOM 5978 C C . ILE A 1 743 ? 46.238 -7.155 -91.253 1.00 84.00 743 ILE A C 1
ATOM 5980 O O . ILE A 1 743 ? 45.941 -5.965 -91.146 1.00 84.00 743 ILE A O 1
ATOM 5984 N N . GLU A 1 744 ? 45.559 -8.105 -90.606 1.00 87.75 744 GLU A N 1
ATOM 5985 C CA . GLU A 1 744 ? 44.454 -7.792 -89.698 1.00 87.75 744 GLU A CA 1
ATOM 5986 C C . GLU A 1 744 ? 44.955 -7.081 -88.437 1.00 87.75 744 GLU A C 1
ATOM 5988 O O . GLU A 1 744 ? 44.325 -6.121 -87.999 1.00 87.75 744 GLU A O 1
ATOM 5993 N N . PHE A 1 745 ? 46.104 -7.474 -87.881 1.00 88.38 745 PHE A N 1
ATOM 5994 C CA . PHE A 1 745 ? 46.679 -6.794 -86.715 1.00 88.38 745 PHE A CA 1
ATOM 5995 C C . PHE A 1 745 ? 47.100 -5.355 -87.028 1.00 88.38 745 PHE A C 1
ATOM 5997 O O . PHE A 1 745 ? 46.793 -4.453 -86.251 1.00 88.38 745 PHE A O 1
ATOM 6004 N N . GLU A 1 746 ? 47.725 -5.110 -88.179 1.00 86.69 746 GLU A N 1
ATOM 6005 C CA . GLU A 1 746 ? 48.099 -3.756 -88.606 1.00 86.69 746 GLU A CA 1
ATOM 6006 C C . GLU A 1 746 ? 46.867 -2.859 -88.832 1.00 86.69 746 GLU A C 1
ATOM 6008 O O . GLU A 1 746 ? 46.859 -1.676 -88.483 1.00 86.69 746 GLU A O 1
ATOM 6013 N N . ARG A 1 747 ? 45.775 -3.427 -89.359 1.00 87.62 747 ARG A N 1
ATOM 6014 C CA . ARG A 1 747 ? 44.521 -2.698 -89.597 1.00 87.62 747 ARG A CA 1
ATOM 6015 C C . ARG A 1 747 ? 43.747 -2.395 -88.311 1.00 87.62 747 ARG A C 1
ATOM 6017 O O . ARG A 1 747 ? 43.109 -1.336 -88.228 1.00 87.62 747 ARG A O 1
ATOM 6024 N N . ASN A 1 748 ? 43.758 -3.323 -87.354 1.00 89.94 748 ASN A N 1
ATOM 6025 C CA . ASN A 1 748 ? 42.882 -3.288 -86.184 1.00 89.94 748 ASN A CA 1
ATOM 6026 C C . ASN A 1 748 ? 43.545 -2.785 -84.901 1.00 89.94 748 ASN A C 1
ATOM 6028 O O . ASN A 1 748 ? 42.817 -2.323 -84.029 1.00 89.94 748 ASN A O 1
ATOM 6032 N N . VAL A 1 749 ? 44.874 -2.842 -84.776 1.00 91.06 749 VAL A N 1
ATOM 6033 C CA . VAL A 1 749 ? 45.600 -2.502 -83.542 1.00 91.06 749 VAL A CA 1
ATOM 6034 C C . VAL A 1 749 ? 46.520 -1.307 -83.794 1.00 91.06 749 VAL A C 1
ATOM 6036 O O . VAL A 1 749 ? 47.623 -1.440 -84.319 1.00 91.06 749 VAL A O 1
ATOM 6039 N N . ARG A 1 750 ? 46.059 -0.110 -83.421 1.00 88.19 750 ARG A N 1
ATOM 6040 C CA . ARG A 1 750 ? 46.767 1.161 -83.662 1.00 88.19 750 ARG A CA 1
ATOM 6041 C C . ARG A 1 750 ? 47.513 1.655 -82.423 1.00 88.19 750 ARG A C 1
ATOM 6043 O O . ARG A 1 750 ? 47.070 1.364 -81.316 1.00 88.19 750 ARG A O 1
ATOM 6050 N N . PRO A 1 751 ? 48.604 2.427 -82.568 1.00 87.44 751 PRO A N 1
ATOM 6051 C CA . PRO A 1 751 ? 49.252 3.074 -81.429 1.00 87.44 751 PRO A CA 1
ATOM 6052 C C . PRO A 1 751 ? 48.342 4.146 -80.795 1.00 87.44 751 PRO A C 1
ATOM 6054 O O . PRO A 1 751 ? 47.496 4.717 -81.487 1.00 87.44 751 PRO A O 1
ATOM 6057 N N . PRO A 1 752 ? 48.494 4.435 -79.490 1.00 86.81 752 PRO A N 1
ATOM 6058 C CA . PRO A 1 752 ? 47.677 5.430 -78.800 1.00 86.81 752 PRO A CA 1
ATOM 6059 C C . PRO A 1 752 ? 48.016 6.863 -79.245 1.00 86.81 752 PRO A C 1
ATOM 6061 O O . PRO A 1 752 ? 49.172 7.187 -79.515 1.00 86.81 752 PRO A O 1
ATOM 6064 N N . LYS A 1 753 ? 47.021 7.760 -79.240 1.00 79.44 753 LYS A N 1
ATOM 6065 C CA . LYS A 1 753 ? 47.159 9.180 -79.640 1.00 79.44 753 LYS A CA 1
ATOM 6066 C C . LYS A 1 753 ? 48.111 10.017 -78.770 1.00 79.44 753 LYS A C 1
ATOM 6068 O O . LYS A 1 753 ? 48.525 11.095 -79.192 1.00 79.44 753 LYS A O 1
ATOM 6073 N N . ARG A 1 754 ? 48.401 9.597 -77.531 1.00 68.94 754 ARG A N 1
ATOM 6074 C CA . ARG A 1 754 ? 49.229 10.325 -76.544 1.00 68.94 754 ARG A CA 1
ATOM 6075 C C . ARG A 1 754 ? 50.046 9.347 -75.695 1.00 68.94 754 ARG A C 1
ATOM 6077 O O . ARG A 1 754 ? 49.619 8.209 -75.503 1.00 68.94 754 ARG A O 1
ATOM 6084 N N . SER A 1 755 ? 51.182 9.796 -75.146 1.00 59.09 755 SER A N 1
ATOM 6085 C CA . SER A 1 755 ? 51.891 9.053 -74.095 1.00 59.09 755 SER A CA 1
ATOM 6086 C C . SER A 1 755 ? 50.983 8.955 -72.868 1.00 59.09 755 SER A C 1
ATOM 6088 O O . SER A 1 755 ? 50.527 9.960 -72.327 1.00 59.09 755 SER A O 1
ATOM 6090 N N . TYR A 1 756 ? 50.649 7.732 -72.474 1.00 51.56 756 TYR A N 1
ATOM 6091 C CA . TYR A 1 756 ? 49.616 7.481 -71.482 1.00 51.56 756 TYR A CA 1
ATOM 6092 C C . TYR A 1 756 ? 50.231 7.020 -70.154 1.00 51.56 756 TYR A C 1
ATOM 6094 O O . TYR A 1 756 ? 50.942 6.017 -70.115 1.00 51.56 756 TYR A O 1
ATOM 6102 N N . SER A 1 757 ? 49.923 7.733 -69.066 1.00 48.78 757 SER A N 1
ATOM 6103 C CA . SER A 1 757 ? 50.083 7.274 -67.681 1.00 48.78 757 SER A CA 1
ATOM 6104 C C . SER A 1 757 ? 48.693 7.036 -67.080 1.00 48.78 757 SER A C 1
ATOM 6106 O O . SER A 1 757 ? 47.879 7.958 -67.031 1.00 48.78 757 SER A O 1
ATOM 6108 N N . PHE A 1 758 ? 48.406 5.807 -66.641 1.00 49.16 758 PHE A N 1
ATOM 6109 C CA . PHE A 1 758 ? 47.113 5.409 -66.062 1.00 49.16 758 PHE A CA 1
ATOM 6110 C C . PHE A 1 758 ? 46.949 6.008 -64.648 1.00 49.16 758 PHE A C 1
ATOM 6112 O O . PHE A 1 758 ? 47.205 5.337 -63.653 1.00 49.16 758 PHE A O 1
ATOM 6119 N N . GLU A 1 759 ? 46.525 7.268 -64.534 1.00 40.91 759 GLU A N 1
ATOM 6120 C CA . GLU A 1 759 ? 45.938 7.816 -63.299 1.00 40.91 759 GLU A CA 1
ATOM 6121 C C . GLU A 1 759 ? 44.436 8.046 -63.527 1.00 40.91 759 GLU A C 1
ATOM 6123 O O . GLU A 1 759 ? 44.001 9.136 -63.891 1.00 40.91 759 GLU A O 1
ATOM 6128 N N . MET A 1 760 ? 43.620 7.000 -63.352 1.00 40.47 760 MET A N 1
ATOM 6129 C CA . MET A 1 760 ? 42.165 7.160 -63.225 1.00 40.47 760 MET A CA 1
ATOM 6130 C C . MET A 1 760 ? 41.859 7.668 -61.809 1.00 40.47 760 MET A C 1
ATOM 6132 O O . MET A 1 760 ? 41.919 6.877 -60.865 1.00 40.47 760 MET A O 1
ATOM 6136 N N . ARG A 1 761 ? 41.573 8.968 -61.660 1.00 29.41 761 ARG A N 1
ATOM 6137 C CA . ARG A 1 761 ? 40.926 9.511 -60.452 1.00 29.41 761 ARG A CA 1
ATOM 6138 C C . ARG A 1 761 ? 39.456 9.126 -60.408 1.00 29.41 761 ARG A C 1
ATOM 6140 O O . ARG A 1 761 ? 38.805 9.222 -61.472 1.00 29.41 761 ARG A O 1
#